Protein 3FJ1 (pdb70)

Radius of gyration: 36.63 Å; Cα contacts (8 Å, |Δi|>4): 3010; chains: 4; bounding box: 75×74×107 Å

InterPro domains:
  IPR001347 SIS domain [PF01380] (45-166)
  IPR001347 SIS domain [PF01380] (206-289)
  IPR001347 SIS domain [PS51464] (35-175)
  IPR001347 SIS domain [PS51464] (197-333)
  IPR035466 GlmS/AgaS, SIS domain 1 [cd05008] (44-170)
  IPR035490 GlmS/FrlB, SIS domain 2 [cd05009] (193-341)
  IPR046348 SIS domain superfamily [SSF53697] (8-341)

Solvent-accessible surface area: 44173 Å² total

CATH classification: 3.40.50.10490 (+1 more: 3.40.50.10490)

Secondary structure (DSSP, 8-state):
--------HHHHHHHHHHHHHHHHHHHHHHHHHHHHHHH--SEEEEE--THHHHHHHHHHHHHHHHH---EEE--THHHHTT------TTEEEEEEESSS--HHHH--HHHHHTT-EEEEEES-TTSHHHHTSSEEEE-------STT-HHHHHHHHHHH--HHHHHT-HHHHHHHHTHHHHHHHHHT------HHHHHS--EEEEE-GGGHHHHHHHHHHHHHHH---EEEEETTTGGGSSS-HHHHT--EEE---SSTTHHHHHHHHHHHHHTT--EEESSTT-SSSEEPP----SSTTTHHHHHHHHHH--HHHHHHTT----/-----HHHHHHHHHHHHHHHHHHHHHHHHHHHHHHH--S-EEEE--HHHHHHHHHHHHHHHHHH---EEEPPTHHHHTT-PPP--TT-EEEEEESSS--HHHH--HHHHHTT-EEEEEES-TTSHHHHT-SEEEE-------STT-HHHHHHHHHHH--HHHHHT-HHHHHHHHTHHHHHHHHTT------HHHHHS--EEEEE-GGGHHHHHHHHHHHHHHH---EEEEETTTGGGSSS-HHHHT--EEE---SSTTHHHHHHHHHHHHHTT--EEESSTT-SSSEEPP----SSTTTHHHHHHHHHH--HHHHHHTT----/----HHHHTHHHHHHHHHHHSHHHHHHHHHHHHHH--SEEEEE--HHHHHHHHHHHHHHHHHH---EEE--THHHHTT------TTEEEEEEESSS--HHHH--HHHHHTT-EEEEEES-TTSHHHHT-SEEEE-------STT-HHHHHHHHHHH--HHHHHT-HHHHHHHHTHHHHHHHHTT------HHHHHS--EEEEE-GGGHHHHHHHHHHHHHHH---EEEEETTTTTTSSS-HHHHT--EEE---SSTTHHHHHHHHHHHHHTT--EEESSTT-SSSEEPP----SSTTTHHHHHHHHHH--HHHHHHTT----/-------HHHHTHHHHHHHHHHHHHHHHHHHHHHHHHH--SEEEEE--HHHHHHHHHHHHHHHHHH---EEE--THHHHTT------TTEEEEEE-SSS--HHHH--HHHHHTT-EEEEEES-TTSHHHHT-SEEEE-------STT-HHHHHHHHHHH--HHHHHT-HHHHHHHHTHHHHHHHHTT------HHHHHS--EEEEE-TTHHHHHHHHHHHHHHHH---EEEEETTTGGGSSS-HHHH---EEE---SSTTHHHHHHHHHHHHHTT--EEESSTT-SSSEEPP----SSGGGHHHHHHHHHH--HHHHHHTT--TT-

Foldseek 3Di:
DPDQCFLLVLLLCQLVLLVCCVVVQVVQLLVVLVVCLVLVFQAEEEFEDDLQVLLVLLLQLVCCVLPVHHYHYDDLCVQVVVNDQDQQASYAYEYEDAQQADPSSLSCLNNVVNHHQYEYEYCDCVHSNVVSHPYYGHLSSPDRPFLLSLSSNLSSNLSSLSSCSNSVPPLSVVLSVCVSVQSNVLLPAAPVCLVQCVVPVEEEEEEARSLLSLSQSLQSSLCLQVVTHYYYDYLVCQPPDPDNPLVSQGEYEYEAAPDPCNQVSLVSQQVSVVSVHAYEYCDPNHDRHHHGDWGHRSDRSCRSSSVSSNSVNNCVSQSVVVRNSD/DAFLLVLLLCQLVLLVCLVVPQVVLLLVVLVVCLVLVAQAEEEFEDDLQVLLVLLLQLVCCVQPVHHYHYDDLCVQVPVVDADQQASYAYEYEDAQQAPPSSLSCLNSVVNHHQYEYEYCDCVHSNVVSHPGYGHLSLPDQSFLLSLSSNLSSNLSSLSSCSNSVPPQSVVLSNCVSVLSNVLLVAAPPVLVQCVVPPEEEEEEARSLLSLSQSLQSSLCLQVVTHYYYDYLVCQPPDPDNPLVSQGEYEYEAFPDPCNVVSLVSQQVSLVSPHAYEYCDPPHDRHHHGDWGHRRDRSCRSSSVSSNSVNNSVSCVVVVGRSD/DFLLVLLLCQLVLLVCCVVPLVVLLLVVLVVCLVLVFQAEEEFEDDLQVLLVLLLQLVCCVLPVHHYHYDQLCCQVPVVPADQLASYAYEYEDAQQADPSSLSCLNSVVNHHQYEYEYCHCPHSNVVSHPGYRHLSQPDQSFLLSLSSSLSSNLSSLSSCSNSVPPLSVVLSNCVSVLSSVLLVAAQVVLVQCVVPVEEEEEEARSLLSLQQSLQSSLCLQVVTHYYYDYLVCQPPDPDHVLVSQGEYEYEAAPDPCNQVSLVSQQVSLVSVHAYEYCDPNHDRHHHGDWGHRRDRSCRSSSVSSNSVNNVVSCVVVVHRSD/DDLCFLVVLLLCQLVLLVCCVVVQVVQLLVVLVVCLVLVFQAEEEFEDDLQVLLVLLLQLVCCVQVVHHYHYDDLCVQVPVVDQDQLQRYAYEYEDAQQAPPSSLSCLRSVVNHHQYEYEYCDCPHSNVVSHPYYGHLSLPDDSFLLSLSSNLSSNLSSLSSCSNSVPVLSVVLSNCVSVLSSVLLPAAFPVLVQCVVPVEEEEEEARSLLSLSQSLQSSLCLQVVHHYYYDYLVCQPPDPDPPLVVQREYEYEAFPDPCNQVSLVSQQVSLVVPHAYEYCDPNHPRHHHGDWGHRSDRSCRSSSVSSNSVNNCVSCSVVVHRSHD

Organism: Ruegeria pomeroyi (strain ATCC 700808 / DSM 15171 / DSS-3) (NCBI:txid246200)

Structure (mmCIF, N/CA/C/O backbone):
data_3FJ1
#
_entry.id   3FJ1
#
_cell.length_a   52.400
_cell.length_b   114.141
_cell.length_c   197.279
_cell.angle_alpha   90.000
_cell.angle_beta   90.000
_cell.angle_gamma   90.000
#
_symmetry.space_group_name_H-M   'P 21 21 21'
#
loop_
_entity.id
_entity.type
_entity.pdbx_description
1 polymer 'putative phosphosugar isomerase'
2 non-polymer 'CHLORIDE ION'
3 non-polymer 1,2-ETHANEDIOL
4 water water
#
loop_
_atom_site.group_PDB
_atom_site.id
_atom_site.type_symbol
_atom_site.label_atom_id
_atom_site.label_alt_id
_atom_site.label_comp_id
_atom_site.label_asym_id
_atom_site.label_entity_id
_atom_site.label_seq_id
_atom_site.pdbx_PDB_ins_code
_atom_site.Cartn_x
_atom_site.Cartn_y
_atom_site.Cartn_z
_atom_site.occupancy
_atom_site.B_iso_or_equiv
_atom_site.auth_seq_id
_atom_site.auth_comp_id
_atom_site.auth_asym_id
_atom_site.auth_atom_id
_atom_site.pdbx_PDB_model_num
ATOM 1 N N . GLY A 1 1 ? 43.698 16.190 -17.990 1.00 17.74 0 GLY A N 1
ATOM 2 C CA . GLY A 1 1 ? 45.066 15.581 -17.950 1.00 16.93 0 GLY A CA 1
ATOM 3 C C . GLY A 1 1 ? 45.832 16.057 -16.731 1.00 15.81 0 GLY A C 1
ATOM 4 O O . GLY A 1 1 ? 45.242 16.589 -15.791 1.00 16.11 0 GLY A O 1
ATOM 13 N N . THR A 1 3 ? 47.991 18.538 -16.471 1.00 12.39 2 THR A N 1
ATOM 14 C CA . THR A 1 3 ? 48.087 19.990 -16.352 1.00 12.36 2 THR A CA 1
ATOM 15 C C . THR A 1 3 ? 46.809 20.443 -15.671 1.00 13.13 2 THR A C 1
ATOM 16 O O . THR A 1 3 ? 45.700 20.053 -16.076 1.00 13.48 2 THR A O 1
ATOM 20 N N . GLN A 1 4 ? 46.974 21.248 -14.630 1.00 13.44 3 GLN A N 1
ATOM 21 C CA . GLN A 1 4 ? 45.880 21.755 -13.827 1.00 13.48 3 GLN A CA 1
ATOM 22 C C . GLN A 1 4 ? 45.441 23.094 -14.437 1.00 15.62 3 GLN A C 1
ATOM 23 O O . GLN A 1 4 ? 46.268 23.913 -14.839 1.00 17.21 3 GLN A O 1
ATOM 29 N N . HIS A 1 5 ? 44.147 23.321 -14.531 1.00 16.55 4 HIS A N 1
ATOM 30 C CA . HIS A 1 5 ? 43.688 24.548 -15.166 1.00 17.17 4 HIS A CA 1
ATOM 31 C C . HIS A 1 5 ? 42.807 25.312 -14.197 1.00 16.98 4 HIS A C 1
ATOM 32 O O . HIS A 1 5 ? 41.673 25.717 -14.529 1.00 17.85 4 HIS A O 1
ATOM 39 N N . ILE A 1 6 ? 43.343 25.487 -12.997 1.00 16.13 5 ILE A N 1
ATOM 40 C CA . ILE A 1 6 ? 42.685 26.232 -11.925 1.00 14.94 5 ILE A CA 1
ATOM 41 C C . ILE A 1 6 ? 43.529 27.451 -11.629 1.00 14.35 5 ILE A C 1
ATOM 42 O O . ILE A 1 6 ? 44.732 27.329 -11.393 1.00 13.63 5 ILE A O 1
ATOM 47 N N . THR A 1 7 ? 42.897 28.634 -11.620 1.00 13.30 6 THR A N 1
ATOM 48 C CA . THR A 1 7 ? 43.608 29.877 -11.357 1.00 12.42 6 THR A CA 1
ATOM 49 C C . THR A 1 7 ? 44.063 29.966 -9.894 1.00 12.24 6 THR A C 1
ATOM 50 O O . THR A 1 7 ? 43.442 29.379 -9.011 1.00 10.75 6 THR A O 1
ATOM 54 N N . ARG A 1 8 ? 45.109 30.739 -9.641 1.00 11.92 7 ARG A N 1
ATOM 55 C CA A ARG A 1 8 ? 45.568 30.952 -8.281 0.50 11.23 7 ARG A CA 1
ATOM 56 C CA B ARG A 1 8 ? 45.567 30.949 -8.262 0.50 12.42 7 ARG A CA 1
ATOM 57 C C . ARG A 1 8 ? 44.449 31.598 -7.461 1.00 11.89 7 ARG A C 1
ATOM 58 O O . ARG A 1 8 ? 44.263 31.297 -6.295 1.00 11.08 7 ARG A O 1
ATOM 81 N N . ARG A 1 10 ? 41.236 31.170 -7.793 1.00 12.16 9 ARG A N 1
ATOM 82 C CA . ARG A 1 10 ? 40.298 30.109 -7.395 1.00 12.14 9 ARG A CA 1
ATOM 83 C C . ARG A 1 10 ? 40.873 29.200 -6.313 1.00 11.87 9 ARG A C 1
ATOM 84 O O . ARG A 1 10 ? 40.157 28.810 -5.404 1.00 11.39 9 ARG A O 1
ATOM 92 N N . ARG A 1 11 ? 42.149 28.839 -6.425 1.00 12.01 10 ARG A N 1
ATOM 93 C CA . ARG A 1 11 ? 42.791 27.997 -5.415 1.00 12.25 10 ARG A CA 1
ATOM 94 C C . ARG A 1 11 ? 42.628 28.676 -4.048 1.00 11.85 10 ARG A C 1
ATOM 95 O O . ARG A 1 11 ? 42.319 28.038 -3.058 1.00 11.43 10 ARG A O 1
ATOM 103 N N . GLU A 1 12 ? 42.831 29.985 -4.030 1.00 11.17 11 GLU A N 1
ATOM 104 C CA A GLU A 1 12 ? 42.821 30.642 -2.756 0.50 10.31 11 GLU A CA 1
ATOM 105 C CA B GLU A 1 12 ? 42.797 30.805 -2.814 0.50 11.38 11 GLU A CA 1
ATOM 106 C C . GLU A 1 12 ? 41.386 30.802 -2.226 1.00 10.77 11 GLU A C 1
ATOM 107 O O . GLU A 1 12 ? 41.175 30.650 -1.026 1.00 10.41 11 GLU A O 1
ATOM 118 N N . ILE A 1 13 ? 40.406 31.012 -3.101 1.00 10.44 12 ILE A N 1
ATOM 119 C CA . ILE A 1 13 ? 39.005 31.025 -2.693 1.00 10.48 12 ILE A CA 1
ATOM 120 C C . ILE A 1 13 ? 38.618 29.658 -2.088 1.00 10.94 12 ILE A C 1
ATOM 121 O O . ILE A 1 13 ? 37.896 29.609 -1.069 1.00 12.30 12 ILE A O 1
ATOM 126 N N A ASP A 1 14 ? 39.079 28.558 -2.672 0.50 10.46 13 ASP A N 1
ATOM 127 N N B ASP A 1 14 ? 39.084 28.580 -2.735 0.50 10.99 13 ASP A N 1
ATOM 128 C CA A ASP A 1 14 ? 38.735 27.234 -2.143 0.50 10.76 13 ASP A CA 1
ATOM 129 C CA B ASP A 1 14 ? 38.855 27.199 -2.294 0.50 11.58 13 ASP A CA 1
ATOM 130 C C A ASP A 1 14 ? 39.480 26.908 -0.842 0.50 11.13 13 ASP A C 1
ATOM 131 C C B ASP A 1 14 ? 39.383 27.049 -0.842 0.50 11.54 13 ASP A C 1
ATOM 132 O O A ASP A 1 14 ? 39.129 25.956 -0.140 0.50 11.77 13 ASP A O 1
ATOM 133 O O B ASP A 1 14 ? 38.740 26.423 -0.011 0.50 11.71 13 ASP A O 1
ATOM 142 N N . GLU A 1 15 ? 40.526 27.670 -0.549 1.00 11.45 14 GLU A N 1
ATOM 143 C CA . GLU A 1 15 ? 41.216 27.560 0.761 1.00 12.78 14 GLU A CA 1
ATOM 144 C C . GLU A 1 15 ? 40.636 28.460 1.850 1.00 11.00 14 GLU A C 1
ATOM 145 O O . GLU A 1 15 ? 41.052 28.316 3.000 1.00 8.54 14 GLU A O 1
ATOM 151 N N . ILE A 1 16 ? 39.718 29.393 1.508 1.00 10.86 15 ILE A N 1
ATOM 152 C CA . ILE A 1 16 ? 39.170 30.320 2.509 1.00 10.57 15 ILE A CA 1
ATOM 153 C C . ILE A 1 16 ? 38.514 29.612 3.708 1.00 10.51 15 ILE A C 1
ATOM 154 O O . ILE A 1 16 ? 38.834 29.926 4.852 1.00 11.26 15 ILE A O 1
ATOM 159 N N . PRO A 1 17 ? 37.613 28.646 3.475 1.00 10.60 16 PRO A N 1
ATOM 160 C CA . PRO A 1 17 ? 37.034 27.971 4.653 1.00 10.79 16 PRO A CA 1
ATOM 161 C C . PRO A 1 17 ? 38.057 27.333 5.639 1.00 10.76 16 PRO A C 1
ATOM 162 O O . PRO A 1 17 ? 37.909 27.522 6.862 1.00 10.83 16 PRO A O 1
ATOM 166 N N . GLU A 1 18 ? 39.082 26.618 5.141 1.00 10.31 17 GLU A N 1
ATOM 167 C CA A GLU A 1 18 ? 40.073 25.999 6.015 0.50 9.83 17 GLU A CA 1
ATOM 168 C CA B GLU A 1 18 ? 40.049 26.012 6.055 0.50 10.43 17 GLU A CA 1
ATOM 169 C C . GLU A 1 18 ? 40.995 27.026 6.669 1.00 9.95 17 GLU A C 1
ATOM 170 O O . GLU A 1 18 ? 41.478 26.803 7.776 1.00 9.72 17 GLU A O 1
ATOM 181 N N . ALA A 1 19 ? 41.259 28.128 5.967 1.00 9.55 18 ALA A N 1
ATOM 182 C CA . ALA A 1 19 ? 42.071 29.209 6.512 1.00 9.17 18 ALA A CA 1
ATOM 183 C C . ALA A 1 19 ? 41.354 29.772 7.740 1.00 9.65 18 ALA A C 1
ATOM 184 O O . ALA A 1 19 ? 41.959 29.972 8.783 1.00 8.81 18 ALA A O 1
ATOM 186 N N . VAL A 1 20 ? 40.058 30.064 7.602 1.00 7.79 19 VAL A N 1
ATOM 187 C CA . VAL A 1 20 ? 39.249 30.508 8.742 1.00 8.71 19 VAL A CA 1
ATOM 188 C C . VAL A 1 20 ? 39.264 29.476 9.870 1.00 9.52 19 VAL A C 1
ATOM 189 O O . VAL A 1 20 ? 39.350 29.825 11.041 1.00 8.72 19 VAL A O 1
ATOM 193 N N . GLN A 1 21 ? 39.194 28.198 9.514 1.00 10.39 20 GLN A N 1
ATOM 194 C CA . GLN A 1 21 ? 39.256 27.135 10.514 1.00 11.17 20 GLN A CA 1
ATOM 195 C C . GLN A 1 21 ? 40.578 27.174 11.270 1.00 10.99 20 GLN A C 1
ATOM 196 O O . GLN A 1 21 ? 40.576 27.059 12.494 1.00 12.04 20 GLN A O 1
ATOM 202 N N . ARG A 1 22 ? 41.682 27.395 10.565 1.00 10.55 21 ARG A N 1
ATOM 203 C CA A ARG A 1 22 ? 42.997 27.463 11.224 0.50 10.76 21 ARG A CA 1
ATOM 204 C CA B ARG A 1 22 ? 42.999 27.467 11.208 0.50 11.29 21 ARG A CA 1
ATOM 205 C C . ARG A 1 22 ? 43.072 28.655 12.159 1.00 10.67 21 ARG A C 1
ATOM 206 O O . ARG A 1 22 ? 43.591 28.541 13.244 1.00 10.70 21 ARG A O 1
ATOM 221 N N . LEU A 1 23 ? 42.525 29.792 11.729 1.00 10.21 22 LEU A N 1
ATOM 222 C CA . LEU A 1 23 ? 42.492 30.998 12.553 1.00 10.02 22 LEU A CA 1
ATOM 223 C C . LEU A 1 23 ? 41.638 30.754 13.810 1.00 10.16 22 LEU A C 1
ATOM 224 O O . LEU A 1 23 ? 42.046 31.081 14.898 1.00 10.34 22 LEU A O 1
ATOM 229 N N . LEU A 1 24 ? 40.467 30.157 13.645 1.00 10.83 23 LEU A N 1
ATOM 230 C CA . LEU A 1 24 ? 39.601 29.818 14.779 1.00 12.01 23 LEU A CA 1
ATOM 231 C C . LEU A 1 24 ? 40.316 28.885 15.767 1.00 13.25 23 LEU A C 1
ATOM 232 O O . LEU A 1 24 ? 40.262 29.104 16.981 1.00 13.94 23 LEU A O 1
ATOM 237 N N . ASP A 1 25 ? 41.002 27.869 15.243 1.00 13.87 24 ASP A N 1
ATOM 238 C CA . ASP A 1 25 ? 41.732 26.913 16.065 1.00 15.37 24 ASP A CA 1
ATOM 239 C C . ASP A 1 25 ? 43.023 27.510 16.655 1.00 15.68 24 ASP A C 1
ATOM 240 O O . ASP A 1 25 ? 43.162 27.582 17.865 1.00 17.38 24 ASP A O 1
ATOM 245 N N . HIS A 1 26 ? 43.943 27.963 15.811 1.00 16.15 25 HIS A N 1
ATOM 246 C CA . HIS A 1 26 ? 45.246 28.466 16.255 1.00 16.49 25 HIS A CA 1
ATOM 247 C C . HIS A 1 26 ? 45.293 29.873 16.805 1.00 16.43 25 HIS A C 1
ATOM 248 O O . HIS A 1 26 ? 46.240 30.202 17.515 1.00 16.26 25 HIS A O 1
ATOM 255 N N . GLY A 1 27 ? 44.311 30.714 16.469 1.00 15.47 26 GLY A N 1
ATOM 256 C CA . GLY A 1 27 ? 44.290 32.108 16.936 1.00 15.39 26 GLY A CA 1
ATOM 257 C C . GLY A 1 27 ? 43.422 32.355 18.151 1.00 15.29 26 GLY A C 1
ATOM 258 O O . GLY A 1 27 ? 43.480 33.445 18.732 1.00 16.99 26 GLY A O 1
ATOM 259 N N . ALA A 1 28 ? 42.619 31.373 18.541 1.00 14.60 27 ALA A N 1
ATOM 260 C CA . ALA A 1 28 ? 41.696 31.519 19.659 1.00 15.01 27 ALA A CA 1
ATOM 261 C C . ALA A 1 28 ? 42.368 32.009 20.942 1.00 15.23 27 ALA A C 1
ATOM 262 O O . ALA A 1 28 ? 41.836 32.892 21.628 1.00 14.56 27 ALA A O 1
ATOM 264 N N . GLN A 1 29 ? 43.540 31.456 21.261 1.00 15.69 28 GLN A N 1
ATOM 265 C CA . GLN A 1 29 ? 44.233 31.814 22.507 1.00 16.85 28 GLN A CA 1
ATOM 266 C C . GLN A 1 29 ? 44.725 33.265 22.545 1.00 16.00 28 GLN A C 1
ATOM 267 O O . GLN A 1 29 ? 44.491 33.998 23.520 1.00 15.55 28 GLN A O 1
ATOM 273 N N . ASP A 1 30 ? 45.421 33.669 21.500 1.00 15.82 29 ASP A N 1
ATOM 274 C CA . ASP A 1 30 ? 45.907 35.019 21.388 1.00 16.33 29 ASP A CA 1
ATOM 275 C C . ASP A 1 30 ? 44.759 36.027 21.355 1.00 15.35 29 ASP A C 1
ATOM 276 O O . ASP A 1 30 ? 44.827 37.091 22.007 1.00 14.06 29 ASP A O 1
ATOM 281 N N . VAL A 1 31 ? 43.688 35.687 20.649 1.00 13.78 30 VAL A N 1
ATOM 282 C CA . VAL A 1 31 ? 42.554 36.583 20.620 1.00 13.29 30 VAL A CA 1
ATOM 283 C C . VAL A 1 31 ? 41.951 36.734 22.019 1.00 12.73 30 VAL A C 1
ATOM 284 O O . VAL A 1 31 ? 41.653 37.851 22.441 1.00 11.65 30 VAL A O 1
ATOM 288 N N . ALA A 1 32 ? 41.824 35.635 22.762 1.00 12.22 31 ALA A N 1
ATOM 289 C CA . ALA A 1 32 ? 41.191 35.684 24.074 1.00 12.25 31 ALA A CA 1
ATOM 290 C C . ALA A 1 32 ? 42.022 36.521 25.043 1.00 12.60 31 ALA A C 1
ATOM 291 O O . ALA A 1 32 ? 41.484 37.271 25.874 1.00 11.73 31 ALA A O 1
ATOM 293 N N . ARG A 1 33 ? 43.338 36.362 24.937 1.00 12.80 32 ARG A N 1
ATOM 294 C CA . ARG A 1 33 ? 44.273 37.110 25.782 1.00 13.66 32 ARG A CA 1
ATOM 295 C C . ARG A 1 33 ? 44.186 38.614 25.518 1.00 12.99 32 ARG A C 1
ATOM 296 O O . ARG A 1 33 ? 44.132 39.409 26.470 1.00 12.75 32 ARG A O 1
ATOM 304 N N . VAL A 1 34 ? 44.133 39.015 24.244 1.00 11.84 33 VAL A N 1
ATOM 305 C CA . VAL A 1 34 ? 44.016 40.441 23.916 1.00 10.92 33 VAL A CA 1
ATOM 306 C C . VAL A 1 34 ? 42.664 40.976 24.405 1.00 10.63 33 VAL A C 1
ATOM 307 O O . VAL A 1 34 ? 42.609 42.042 24.985 1.00 10.85 33 VAL A O 1
ATOM 311 N N . ALA A 1 35 ? 41.580 40.234 24.162 1.00 10.29 34 ALA A N 1
ATOM 312 C CA . ALA A 1 35 ? 40.248 40.617 24.650 1.00 10.54 34 ALA A CA 1
ATOM 313 C C . ALA A 1 35 ? 40.237 40.816 26.165 1.00 10.66 34 ALA A C 1
ATOM 314 O O . ALA A 1 35 ? 39.602 41.732 26.631 1.00 10.44 34 ALA A O 1
ATOM 316 N N . ALA A 1 36 ? 40.969 39.970 26.908 1.00 10.76 35 ALA A N 1
ATOM 317 C CA . ALA A 1 36 ? 41.074 40.074 28.368 1.00 10.40 35 ALA A CA 1
ATOM 318 C C . ALA A 1 36 ? 41.764 41.399 28.762 1.00 10.39 35 ALA A C 1
ATOM 319 O O . ALA A 1 36 ? 41.294 42.124 29.645 1.00 10.45 35 ALA A O 1
ATOM 321 N N . VAL A 1 37 ? 42.855 41.721 28.069 1.00 10.44 36 VAL A N 1
ATOM 322 C CA . VAL A 1 37 ? 43.557 42.996 28.260 1.00 10.95 36 VAL A CA 1
ATOM 323 C C . VAL A 1 37 ? 42.597 44.166 27.991 1.00 11.01 36 VAL A C 1
ATOM 324 O O . VAL A 1 37 ? 42.561 45.130 28.746 1.00 11.07 36 VAL A O 1
ATOM 328 N N . LEU A 1 38 ? 41.809 44.084 26.918 1.00 11.30 37 LEU A N 1
ATOM 329 C CA . LEU A 1 38 ? 40.863 45.158 26.586 1.00 11.61 37 LEU A CA 1
ATOM 330 C C . LEU A 1 38 ? 39.744 45.297 27.621 1.00 11.91 37 LEU A C 1
ATOM 331 O O . LEU A 1 38 ? 39.345 46.402 27.939 1.00 11.94 37 LEU A O 1
ATOM 336 N N . ARG A 1 39 ? 39.253 44.190 28.169 1.00 12.97 38 ARG A N 1
ATOM 337 C CA . ARG A 1 39 ? 38.185 44.292 29.165 1.00 14.05 38 ARG A CA 1
ATOM 338 C C . ARG A 1 39 ? 38.756 44.963 30.413 1.00 14.34 38 ARG A C 1
ATOM 339 O O . ARG A 1 39 ? 38.082 45.740 31.087 1.00 15.11 38 ARG A O 1
ATOM 347 N N . LEU A 1 40 ? 40.019 44.669 30.712 1.00 13.93 39 LEU A N 1
ATOM 348 C CA . LEU A 1 40 ? 40.694 45.255 31.858 1.00 13.89 39 LEU A CA 1
ATOM 349 C C . LEU A 1 40 ? 41.017 46.740 31.640 1.00 13.79 39 LEU A C 1
ATOM 350 O O . LEU A 1 40 ? 40.656 47.571 32.464 1.00 13.64 39 LEU A O 1
ATOM 355 N N . ARG A 1 41 ? 41.703 47.061 30.548 1.00 13.92 40 ARG A N 1
ATOM 356 C CA . ARG A 1 41 ? 42.047 48.458 30.239 1.00 14.93 40 ARG A CA 1
ATOM 357 C C . ARG A 1 41 ? 40.791 49.298 29.970 1.00 14.79 40 ARG A C 1
ATOM 358 O O . ARG A 1 41 ? 40.783 50.481 30.268 1.00 14.31 40 ARG A O 1
ATOM 366 N N . ASP A 1 42 ? 39.772 48.699 29.348 1.00 14.97 41 ASP A N 1
ATOM 367 C CA . ASP A 1 42 ? 38.469 49.345 29.162 1.00 15.36 41 ASP A CA 1
ATOM 368 C C . ASP A 1 42 ? 38.584 50.674 28.387 1.00 14.62 41 ASP A C 1
ATOM 369 O O . ASP A 1 42 ? 38.137 51.719 28.862 1.00 13.74 41 ASP A O 1
ATOM 374 N N . PRO A 1 43 ? 39.186 50.643 27.187 1.00 14.18 42 PRO A N 1
ATOM 375 C CA . PRO A 1 43 ? 39.324 51.894 26.403 1.00 14.30 42 PRO A CA 1
ATOM 376 C C . PRO A 1 43 ? 37.954 52.465 25.982 1.00 14.75 42 PRO A C 1
ATOM 377 O O . PRO A 1 43 ? 36.970 51.735 25.889 1.00 15.70 42 PRO A O 1
ATOM 381 N N . SER A 1 44 ? 37.909 53.768 25.767 1.00 14.31 43 SER A N 1
ATOM 382 C CA . SER A 1 44 ? 36.680 54.473 25.446 1.00 14.74 43 SER A CA 1
ATOM 383 C C . SER A 1 44 ? 36.565 54.861 23.984 1.00 13.40 43 SER A C 1
ATOM 384 O O . SER A 1 44 ? 35.586 55.452 23.587 1.00 13.80 43 SER A O 1
ATOM 387 N N . PHE A 1 45 ? 37.557 54.508 23.193 1.00 11.83 44 PHE A N 1
ATOM 388 C CA A PHE A 1 45 ? 37.431 54.712 21.753 0.50 11.54 44 PHE A CA 1
ATOM 389 C CA B PHE A 1 45 ? 37.663 54.941 21.817 0.50 12.03 44 PHE A CA 1
ATOM 390 C C . PHE A 1 45 ? 38.506 53.931 21.021 1.00 11.24 44 PHE A C 1
ATOM 391 O O . PHE A 1 45 ? 39.416 53.338 21.618 1.00 10.64 44 PHE A O 1
ATOM 406 N N . VAL A 1 46 ? 38.273 53.830 19.716 1.00 10.90 45 VAL A N 1
ATOM 407 C CA . VAL A 1 46 ? 39.110 53.019 18.840 1.00 10.20 45 VAL A CA 1
ATOM 408 C C . VAL A 1 46 ? 39.650 53.862 17.685 1.00 10.47 45 VAL A C 1
ATOM 409 O O . VAL A 1 46 ? 38.915 54.674 17.119 1.00 10.59 45 VAL A O 1
ATOM 413 N N . ALA A 1 47 ? 40.909 53.637 17.309 1.00 10.02 46 ALA A N 1
ATOM 414 C CA . ALA A 1 47 ? 41.496 54.253 16.125 1.00 9.87 46 ALA A CA 1
ATOM 415 C C . ALA A 1 47 ? 41.937 53.129 15.210 1.00 10.50 46 ALA A C 1
ATOM 416 O O . ALA A 1 47 ? 42.384 52.098 15.696 1.00 12.75 46 ALA A O 1
ATOM 418 N N . THR A 1 48 ? 41.738 53.269 13.906 1.00 8.88 47 THR A N 1
ATOM 419 C CA . THR A 1 48 ? 42.197 52.254 12.965 1.00 8.71 47 THR A CA 1
ATOM 420 C C . THR A 1 48 ? 43.299 52.849 12.077 1.00 7.80 47 THR A C 1
ATOM 421 O O . THR A 1 48 ? 43.319 54.053 11.798 1.00 8.01 47 THR A O 1
ATOM 425 N N . VAL A 1 49 ? 44.213 51.976 11.665 1.00 9.10 48 VAL A N 1
ATOM 426 C CA . VAL A 1 49 ? 45.355 52.316 10.826 1.00 8.78 48 VAL A CA 1
ATOM 427 C C . VAL A 1 49 ? 45.478 51.229 9.737 1.00 8.84 48 VAL A C 1
ATOM 428 O O . VAL A 1 49 ? 45.720 50.051 10.031 1.00 8.23 48 VAL A O 1
ATOM 432 N N . ALA A 1 50 ? 45.333 51.633 8.482 1.00 8.44 49 ALA A N 1
ATOM 433 C CA . ALA A 1 50 ? 45.344 50.691 7.384 1.00 8.59 49 ALA A CA 1
ATOM 434 C C . ALA A 1 50 ? 45.340 51.419 6.024 1.00 9.63 49 ALA A C 1
ATOM 435 O O . ALA A 1 50 ? 45.028 52.622 5.930 1.00 9.30 49 ALA A O 1
ATOM 437 N N . ARG A 1 51 ? 45.638 50.658 4.977 1.00 10.80 50 ARG A N 1
ATOM 438 C CA . ARG A 1 51 ? 45.544 51.147 3.595 1.00 11.65 50 ARG A CA 1
ATOM 439 C C . ARG A 1 51 ? 45.028 50.032 2.695 1.00 10.92 50 ARG A C 1
ATOM 440 O O . ARG A 1 51 ? 45.044 48.872 3.078 1.00 9.35 50 ARG A O 1
ATOM 448 N N . GLY A 1 52 ? 44.568 50.405 1.504 1.00 10.51 51 GLY A N 1
ATOM 449 C CA . GLY A 1 52 ? 44.077 49.419 0.543 1.00 10.02 51 GLY A CA 1
ATOM 450 C C . GLY A 1 52 ? 42.932 48.569 1.050 1.00 9.60 51 GLY A C 1
ATOM 451 O O . GLY A 1 52 ? 42.023 49.051 1.722 1.00 9.41 51 GLY A O 1
ATOM 452 N N . SER A 1 53 ? 42.963 47.290 0.706 1.00 9.65 52 SER A N 1
ATOM 453 C CA . SER A 1 53 ? 41.919 46.370 1.108 1.00 9.26 52 SER A CA 1
ATOM 454 C C . SER A 1 53 ? 41.815 46.270 2.633 1.00 8.62 52 SER A C 1
ATOM 455 O O . SER A 1 53 ? 40.715 46.080 3.166 1.00 8.51 52 SER A O 1
ATOM 458 N N . SER A 1 54 ? 42.949 46.377 3.329 1.00 8.66 53 SER A N 1
ATOM 459 C CA . SER A 1 54 ? 42.963 46.387 4.801 1.00 9.44 53 SER A CA 1
ATOM 460 C C . SER A 1 54 ? 42.110 47.503 5.374 1.00 8.56 53 SER A C 1
ATOM 461 O O . SER A 1 54 ? 41.532 47.343 6.437 1.00 9.92 53 SER A O 1
ATOM 464 N N . ASP A 1 55 ? 41.985 48.623 4.681 1.00 8.51 54 ASP A N 1
ATOM 465 C CA . ASP A 1 55 ? 41.117 49.692 5.182 1.00 9.05 54 ASP A CA 1
ATOM 466 C C . ASP A 1 55 ? 39.615 49.359 5.055 1.00 8.38 54 ASP A C 1
ATOM 467 O O . ASP A 1 55 ? 38.816 49.853 5.818 1.00 7.67 54 ASP A O 1
ATOM 472 N N . HIS A 1 56 ? 39.248 48.508 4.089 1.00 8.52 55 HIS A N 1
ATOM 473 C CA . HIS A 1 56 ? 37.862 48.030 3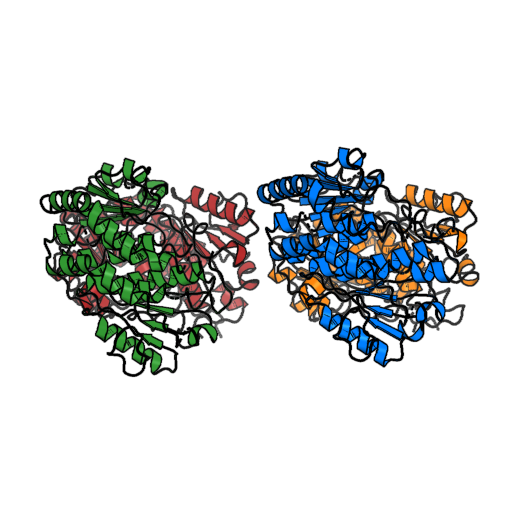.955 1.00 8.41 55 HIS A CA 1
ATOM 474 C C . HIS A 1 56 ? 37.565 47.080 5.122 1.00 7.83 55 HIS A C 1
ATOM 475 O O . HIS A 1 56 ? 36.454 47.063 5.661 1.00 8.90 55 HIS A O 1
ATOM 482 N N . VAL A 1 57 ? 38.580 46.323 5.547 1.00 8.63 56 VAL A N 1
ATOM 483 C CA . VAL A 1 57 ? 38.465 45.522 6.746 1.00 7.50 56 VAL A CA 1
ATOM 484 C C . VAL A 1 57 ? 38.182 46.437 7.927 1.00 8.29 56 VAL A C 1
ATOM 485 O O . VAL A 1 57 ? 37.324 46.172 8.760 1.00 7.94 56 VAL A O 1
ATOM 489 N N . CYS A 1 58 ? 38.935 47.521 8.014 1.00 8.60 57 CYS A N 1
ATOM 490 C CA . CYS A 1 58 ? 38.747 48.491 9.101 1.00 8.26 57 CYS A CA 1
ATOM 491 C C . CYS A 1 58 ? 37.339 49.130 9.091 1.00 8.18 57 CYS A C 1
ATOM 492 O O . CYS A 1 58 ? 36.713 49.298 10.136 1.00 8.34 57 CYS A O 1
ATOM 495 N N . THR A 1 59 ? 36.823 49.435 7.910 1.00 8.26 58 THR A N 1
ATOM 496 C CA . THR A 1 59 ? 35.458 49.941 7.828 1.00 7.89 58 THR A CA 1
ATOM 497 C C . THR A 1 59 ? 34.470 48.924 8.392 1.00 9.19 58 THR A C 1
ATOM 498 O O . THR A 1 59 ? 33.596 49.273 9.192 1.00 8.71 58 THR A O 1
ATOM 502 N N . TYR A 1 60 ? 34.616 47.667 7.981 1.00 9.18 59 TYR A N 1
ATOM 503 C CA . TYR A 1 60 ? 33.821 46.551 8.496 1.00 9.05 59 TYR A CA 1
ATOM 504 C C . TYR A 1 60 ? 33.900 46.487 10.040 1.00 9.41 59 TYR A C 1
ATOM 505 O O . TYR A 1 60 ? 32.879 46.510 10.728 1.00 8.87 59 TYR A O 1
ATOM 514 N N . LEU A 1 61 ? 35.117 46.501 10.572 1.00 8.90 60 LEU A N 1
ATOM 515 C CA . LEU A 1 61 ? 35.320 46.434 11.998 1.00 8.75 60 LEU A CA 1
ATOM 516 C C . LEU A 1 61 ? 34.857 47.688 12.760 1.00 8.33 60 LEU A C 1
ATOM 517 O O . LEU A 1 61 ? 34.504 47.557 13.929 1.00 9.14 60 LEU A O 1
ATOM 522 N N . SER A 1 62 ? 34.811 48.845 12.093 1.00 8.68 61 SER A N 1
ATOM 523 C CA A SER A 1 62 ? 34.310 50.066 12.710 0.50 9.01 61 SER A CA 1
ATOM 524 C CA B SER A 1 62 ? 34.308 50.088 12.671 0.50 9.06 61 SER A CA 1
ATOM 525 C C . SER A 1 62 ? 32.810 49.926 12.953 1.00 9.08 61 SER A C 1
ATOM 526 O O . SER A 1 62 ? 32.328 50.206 14.049 1.00 8.76 61 SER A O 1
ATOM 531 N N . TYR A 1 63 ? 32.064 49.464 11.951 1.00 9.00 62 TYR A N 1
ATOM 532 C CA . TYR A 1 63 ? 30.634 49.183 12.166 1.00 9.10 62 TYR A CA 1
ATOM 533 C C . TYR A 1 63 ? 30.436 48.162 13.283 1.00 8.77 62 TYR A C 1
ATOM 534 O O . TYR A 1 63 ? 29.590 48.357 14.170 1.00 7.47 62 TYR A O 1
ATOM 543 N N . ALA A 1 64 ? 31.215 47.081 13.244 1.00 8.22 63 ALA A N 1
ATOM 544 C CA . ALA A 1 64 ? 31.109 46.010 14.233 1.00 8.54 63 ALA A CA 1
ATOM 545 C C . ALA A 1 64 ? 31.375 46.543 15.639 1.00 8.53 63 ALA A C 1
ATOM 546 O O . ALA A 1 64 ? 30.654 46.241 16.559 1.00 8.30 63 ALA A O 1
ATOM 548 N N . ALA A 1 65 ? 32.417 47.349 15.820 1.00 8.76 64 ALA A N 1
ATOM 549 C CA . ALA A 1 65 ? 32.718 47.875 17.176 1.00 9.02 64 ALA A CA 1
ATOM 550 C C . ALA A 1 65 ? 31.641 48.840 17.705 1.00 9.08 64 ALA A C 1
ATOM 551 O O . ALA A 1 65 ? 31.293 48.864 18.894 1.00 9.10 64 ALA A O 1
ATOM 553 N N . GLU A 1 66 ? 31.172 49.689 16.804 1.00 9.25 65 GLU A N 1
ATOM 554 C CA . GLU A 1 66 ? 30.133 50.652 17.124 1.00 9.60 65 GLU A CA 1
ATOM 555 C C . GLU A 1 66 ? 28.831 49.934 17.450 1.00 10.15 65 GLU A C 1
ATOM 556 O O . GLU A 1 66 ? 28.223 50.239 18.457 1.00 10.64 65 GLU A O 1
ATOM 562 N N . LEU A 1 67 ? 28.442 48.945 16.642 1.00 10.65 66 LEU A N 1
ATOM 563 C CA . LEU A 1 67 ? 27.183 48.193 16.891 1.00 11.14 66 LEU A CA 1
ATOM 564 C C . LEU A 1 67 ? 27.232 47.253 18.110 1.00 11.35 66 LEU A C 1
ATOM 565 O O . LEU A 1 67 ? 26.244 47.120 18.841 1.00 11.77 66 LEU A O 1
ATOM 570 N N . LEU A 1 68 ? 28.375 46.626 18.356 1.00 12.03 67 LEU A N 1
ATOM 571 C CA . LEU A 1 68 ? 28.532 45.708 19.528 1.00 13.03 67 LEU A CA 1
ATOM 572 C C . LEU A 1 68 ? 28.844 46.376 20.858 1.00 13.00 67 LEU A C 1
ATOM 573 O O . LEU A 1 68 ? 28.315 45.993 21.906 1.00 13.67 67 LEU A O 1
ATOM 578 N N . LEU A 1 69 ? 29.743 47.343 20.821 1.00 12.53 68 LEU A N 1
ATOM 579 C CA . LEU A 1 69 ? 30.275 47.962 22.013 1.00 12.43 68 LEU A CA 1
ATOM 580 C C . LEU A 1 69 ? 29.944 49.433 22.193 1.00 12.01 68 LEU A C 1
ATOM 581 O O . LEU A 1 69 ? 30.138 49.997 23.291 1.00 10.95 68 LEU A O 1
ATOM 586 N N . GLY A 1 70 ? 29.429 50.063 21.134 1.00 11.45 69 GLY A N 1
ATOM 587 C CA . GLY A 1 70 ? 29.128 51.490 21.155 1.00 11.26 69 GLY A CA 1
ATOM 588 C C . GLY A 1 70 ? 30.365 52.406 21.168 1.00 10.88 69 GLY A C 1
ATOM 589 O O . GLY A 1 70 ? 30.258 53.602 21.444 1.00 10.47 69 GLY A O 1
ATOM 590 N N . LEU A 1 71 ? 31.526 51.860 20.829 1.00 10.41 70 LEU A N 1
ATOM 591 C CA . LEU A 1 71 ? 32.748 52.642 20.848 1.00 11.62 70 LEU A CA 1
ATOM 592 C C . LEU A 1 71 ? 32.924 53.349 19.526 1.00 11.03 70 LEU A C 1
ATOM 593 O O . LEU A 1 71 ? 32.820 52.724 18.481 1.00 10.97 70 LEU A O 1
ATOM 598 N N . PRO A 1 72 ? 33.153 54.667 19.571 1.00 10.72 71 PRO A N 1
ATOM 599 C CA . PRO A 1 72 ? 33.392 55.411 18.336 1.00 10.42 71 PRO A CA 1
ATOM 600 C C . PRO A 1 72 ? 34.771 55.012 17.764 1.00 10.05 71 PRO A C 1
ATOM 601 O O . PRO A 1 72 ? 35.728 54.750 18.519 1.00 9.45 71 PRO A O 1
ATOM 605 N N . VAL A 1 73 ? 34.862 54.957 16.445 1.00 8.96 72 VAL A N 1
ATOM 606 C CA . VAL A 1 73 ? 36.063 54.485 15.744 1.00 8.48 72 VAL A CA 1
ATOM 607 C C . VAL A 1 73 ? 36.548 55.551 14.763 1.00 8.74 72 VAL A C 1
ATOM 608 O O . VAL A 1 73 ? 35.834 55.938 13.822 1.00 8.60 72 VAL A O 1
ATOM 612 N N . ALA A 1 74 ? 37.739 56.045 15.012 1.00 8.28 73 ALA A N 1
ATOM 613 C CA . ALA A 1 74 ? 38.349 57.034 14.157 1.00 9.17 73 ALA A CA 1
ATOM 614 C C . ALA A 1 74 ? 39.362 56.394 13.220 1.00 9.09 73 ALA A C 1
ATOM 615 O O . ALA A 1 74 ? 40.297 55.733 13.687 1.00 9.96 73 ALA A O 1
ATOM 617 N N . SER A 1 75 ? 39.208 56.609 11.912 1.00 9.51 74 SER A N 1
ATOM 618 C CA . SER A 1 75 ? 40.216 56.169 10.937 1.00 9.40 74 SER A CA 1
ATOM 619 C C . SER A 1 75 ? 41.315 57.233 10.813 1.00 9.64 74 SER A C 1
ATOM 620 O O . SER A 1 75 ? 41.057 58.373 10.392 1.00 10.15 74 SER A O 1
ATOM 623 N N . LEU A 1 76 ? 42.526 56.866 11.213 1.00 10.36 75 LEU A N 1
ATOM 624 C CA . LEU A 1 76 ? 43.648 57.761 11.204 1.00 10.02 75 LEU A CA 1
ATOM 625 C C . LEU A 1 76 ? 44.446 57.745 9.910 1.00 9.80 75 LEU A C 1
ATOM 626 O O . LEU A 1 76 ? 45.010 56.715 9.530 1.00 9.98 75 LEU A O 1
ATOM 631 N N . GLY A 1 77 ? 44.529 58.899 9.252 1.00 9.17 76 GLY A N 1
ATOM 632 C CA . GLY A 1 77 ? 45.305 59.010 8.033 1.00 9.44 76 GLY A CA 1
ATOM 633 C C . GLY A 1 77 ? 46.775 58.871 8.388 1.00 9.23 76 GLY A C 1
ATOM 634 O O . GLY A 1 77 ? 47.267 59.671 9.182 1.00 8.75 76 GLY A O 1
ATOM 635 N N . PRO A 1 78 ? 47.487 57.864 7.826 1.00 8.76 77 PRO A N 1
ATOM 636 C CA . PRO A 1 78 ? 48.887 57.666 8.280 1.00 9.15 77 PRO A CA 1
ATOM 637 C C . PRO A 1 78 ? 49.814 58.846 8.107 1.00 9.04 77 PRO A C 1
ATOM 638 O O . PRO A 1 78 ? 50.805 58.933 8.813 1.00 8.15 77 PRO A O 1
ATOM 642 N N . SER A 1 79 ? 49.476 59.776 7.205 1.00 9.40 78 SER A N 1
ATOM 643 C CA . SER A 1 79 ? 50.305 60.992 7.030 1.00 9.70 78 SER A CA 1
ATOM 644 C C . SER A 1 79 ? 50.396 61.820 8.307 1.00 8.70 78 SER A C 1
ATOM 645 O O . SER A 1 79 ? 51.394 62.525 8.519 1.00 8.79 78 SER A O 1
ATOM 648 N N . VAL A 1 80 ? 49.381 61.713 9.164 1.00 8.88 79 VAL A N 1
ATOM 649 C CA . VAL A 1 80 ? 49.377 62.436 10.445 1.00 8.49 79 VAL A CA 1
ATOM 650 C C . VAL A 1 80 ? 50.646 62.123 11.243 1.00 8.56 79 VAL A C 1
ATOM 651 O O . VAL A 1 80 ? 51.205 62.995 11.917 1.00 10.23 79 VAL A O 1
ATOM 655 N N . ALA A 1 81 ? 51.098 60.875 11.137 1.00 8.63 80 ALA A N 1
ATOM 656 C CA . ALA A 1 81 ? 52.372 60.468 11.744 1.00 8.91 80 ALA A CA 1
ATOM 657 C C . ALA A 1 81 ? 53.554 60.632 10.790 1.00 9.07 80 ALA A C 1
ATOM 658 O O . ALA A 1 81 ? 54.578 61.264 11.126 1.00 9.99 80 ALA A O 1
ATOM 660 N N . SER A 1 82 ? 53.426 60.046 9.605 1.00 9.57 81 SER A N 1
ATOM 661 C CA . SER A 1 82 ? 54.579 59.912 8.681 1.00 10.00 81 SER A CA 1
ATOM 662 C C . SER A 1 82 ? 55.022 61.204 8.006 1.00 10.33 81 SER A C 1
ATOM 663 O O . SER A 1 82 ? 56.197 61.335 7.620 1.00 10.54 81 SER A O 1
ATOM 666 N N . VAL A 1 83 ? 54.094 62.142 7.829 1.00 9.71 82 VAL A N 1
ATOM 667 C CA . VAL A 1 83 ? 54.425 63.440 7.252 1.00 9.66 82 VAL A CA 1
ATOM 668 C C . VAL A 1 83 ? 54.502 64.521 8.331 1.00 9.96 82 VAL A C 1
ATOM 669 O O . VAL A 1 83 ? 55.504 65.233 8.438 1.00 10.43 82 VAL A O 1
ATOM 673 N N . TYR A 1 84 ? 53.468 64.639 9.153 1.00 9.94 83 TYR A N 1
ATOM 674 C CA . TYR A 1 84 ? 53.392 65.736 10.132 1.00 9.85 83 TYR A CA 1
ATOM 675 C C . TYR A 1 84 ? 53.957 65.423 11.519 1.00 10.55 83 TYR A C 1
ATOM 676 O O . TYR A 1 84 ? 54.229 66.350 12.291 1.00 11.00 83 TYR A O 1
ATOM 685 N N . ASP A 1 85 ? 54.098 64.135 11.825 1.00 10.69 84 ASP A N 1
ATOM 686 C CA . ASP A 1 85 ? 54.492 63.664 13.159 1.00 11.79 84 ASP A CA 1
ATOM 687 C C . ASP A 1 85 ? 53.743 64.436 14.248 1.00 11.59 84 ASP A C 1
ATOM 688 O O . ASP A 1 85 ? 54.353 64.958 15.178 1.00 13.33 84 ASP A O 1
ATOM 693 N N . ALA A 1 86 ? 52.421 64.519 14.119 1.00 10.96 85 ALA A N 1
ATOM 694 C CA . ALA A 1 86 ? 51.595 65.194 15.082 1.00 11.29 85 ALA A CA 1
ATOM 695 C C . ALA A 1 86 ? 51.491 64.363 16.360 1.00 12.22 85 ALA A C 1
ATOM 696 O O . ALA A 1 86 ? 51.564 63.105 16.351 1.00 12.42 85 ALA A O 1
ATOM 698 N N . ARG A 1 87 ? 51.341 65.079 17.469 1.00 12.92 86 ARG A N 1
ATOM 699 C CA . ARG A 1 87 ? 51.109 64.470 18.763 1.00 14.61 86 ARG A CA 1
ATOM 700 C C . ARG A 1 87 ? 49.607 64.411 18.973 1.00 14.32 86 ARG A C 1
ATOM 701 O O . ARG A 1 87 ? 48.952 65.455 19.043 1.00 15.75 86 ARG A O 1
ATOM 709 N N . LEU A 1 88 ? 49.066 63.200 19.029 1.00 14.10 87 LEU A N 1
ATOM 710 C CA . LEU A 1 88 ? 47.641 62.975 19.248 1.00 13.89 87 LEU A CA 1
ATOM 711 C C . LEU A 1 88 ? 47.366 62.589 20.703 1.00 14.38 87 LEU A C 1
ATOM 712 O O . LEU A 1 88 ? 48.262 62.143 21.426 1.00 14.47 87 LEU A O 1
ATOM 717 N N . ARG A 1 89 ? 46.131 62.822 21.130 1.00 14.52 88 ARG A N 1
ATOM 718 C CA . ARG A 1 89 ? 45.672 62.443 22.459 1.00 15.77 88 ARG A CA 1
ATOM 719 C C . ARG A 1 89 ? 44.991 61.103 22.310 1.00 15.04 88 ARG A C 1
ATOM 720 O O . ARG A 1 89 ? 43.817 61.030 21.939 1.00 15.53 88 ARG A O 1
ATOM 728 N N . LEU A 1 90 ? 45.749 60.031 22.575 1.00 14.39 89 LEU A N 1
ATOM 729 C CA . LEU A 1 90 ? 45.247 58.671 22.392 1.00 13.85 89 LEU A CA 1
ATOM 730 C C . LEU A 1 90 ? 45.234 57.792 23.661 1.00 14.38 89 LEU A C 1
ATOM 731 O O . LEU A 1 90 ? 45.088 56.565 23.571 1.00 11.89 89 LEU A O 1
ATOM 736 N N . ASP A 1 91 ? 45.354 58.422 24.837 1.00 15.85 90 ASP A N 1
ATOM 737 C CA . ASP A 1 91 ? 45.238 57.704 26.094 1.00 17.43 90 ASP A CA 1
ATOM 738 C C . ASP A 1 91 ? 43.808 57.122 26.079 1.00 17.65 90 ASP A C 1
ATOM 739 O O . ASP A 1 91 ? 42.894 57.732 25.547 1.00 16.74 90 ASP A O 1
ATOM 744 N N . ARG A 1 92 ? 43.590 55.958 26.658 1.00 17.57 91 ARG A N 1
ATOM 745 C CA A ARG A 1 92 ? 42.227 55.384 26.652 0.50 17.91 91 ARG A CA 1
ATOM 746 C CA B ARG A 1 92 ? 42.278 55.291 26.663 0.50 17.60 91 ARG A CA 1
ATOM 747 C C . ARG A 1 92 ? 41.752 54.877 25.286 1.00 16.71 91 ARG A C 1
ATOM 748 O O . ARG A 1 92 ? 40.573 54.538 25.132 1.00 16.57 91 ARG A O 1
ATOM 763 N N . ALA A 1 93 ? 42.638 54.834 24.288 1.00 14.76 92 ALA A N 1
ATOM 764 C CA . ALA A 1 93 ? 42.250 54.346 22.969 1.00 13.38 92 ALA A CA 1
ATOM 765 C C . ALA A 1 93 ? 42.853 52.970 22.684 1.00 11.37 92 ALA A C 1
ATOM 766 O O . ALA A 1 93 ? 43.961 52.662 23.153 1.00 10.71 92 ALA A O 1
ATOM 768 N N . LEU A 1 94 ? 42.100 52.165 21.946 1.00 10.52 93 LEU A N 1
ATOM 769 C CA . LEU A 1 94 ? 42.617 50.959 21.279 1.00 9.88 93 LEU A CA 1
ATOM 770 C C . LEU A 1 94 ? 43.028 51.463 19.896 1.00 9.96 93 LEU A C 1
ATOM 771 O O . LEU A 1 94 ? 42.225 52.128 19.212 1.00 11.16 93 LEU A O 1
ATOM 776 N N . CYS A 1 95 ? 44.243 51.176 19.464 1.00 10.01 94 CYS A N 1
ATOM 777 C CA . CYS A 1 95 ? 44.615 51.429 18.075 1.00 10.37 94 CYS A CA 1
ATOM 778 C C . CYS A 1 95 ? 44.718 50.078 17.349 1.00 10.25 94 CYS A C 1
ATOM 779 O O . CYS A 1 95 ? 45.555 49.242 17.692 1.00 11.14 94 CYS A O 1
ATOM 782 N N . LEU A 1 96 ? 43.868 49.875 16.340 1.00 9.38 95 LEU A N 1
ATOM 783 C CA . LEU A 1 96 ? 43.836 48.638 15.610 1.00 10.10 95 LEU A CA 1
ATOM 784 C C . LEU A 1 96 ? 44.497 48.845 14.238 1.00 9.13 95 LEU A C 1
ATOM 785 O O . LEU A 1 96 ? 43.980 49.613 13.436 1.00 9.30 95 LEU A O 1
ATOM 790 N N . ALA A 1 97 ? 45.633 48.192 14.016 1.00 9.01 96 ALA A N 1
ATOM 791 C CA . ALA A 1 97 ? 46.357 48.302 12.747 1.00 8.74 96 ALA A CA 1
ATOM 792 C C . ALA A 1 97 ? 46.118 47.019 11.939 1.00 8.90 96 ALA A C 1
ATOM 793 O O . ALA A 1 97 ? 46.246 45.919 12.471 1.00 10.39 96 ALA A O 1
ATOM 795 N N . VAL A 1 98 ? 45.760 47.140 10.667 1.00 9.62 97 VAL A N 1
ATOM 796 C CA . VAL A 1 98 ? 45.507 45.936 9.853 1.00 8.63 97 VAL A CA 1
ATOM 797 C C . VAL A 1 98 ? 46.391 45.983 8.602 1.00 9.43 97 VAL A C 1
ATOM 798 O O . VAL A 1 98 ? 46.328 46.945 7.859 1.00 8.38 97 VAL A O 1
ATOM 802 N N . SER A 1 99 ? 47.219 44.958 8.382 1.00 10.35 98 SER A N 1
ATOM 803 C CA . SER A 1 99 ? 48.113 44.948 7.233 1.00 11.70 98 SER A CA 1
ATOM 804 C C . SER A 1 99 ? 48.561 43.539 6.932 1.00 13.27 98 SER A C 1
ATOM 805 O O . SER A 1 99 ? 49.091 42.898 7.831 1.00 14.29 98 SER A O 1
ATOM 808 N N . GLN A 1 100 ? 48.384 43.083 5.689 1.00 14.29 99 GLN A N 1
ATOM 809 C CA A GLN A 1 100 ? 48.816 41.750 5.221 0.50 14.78 99 GLN A CA 1
ATOM 810 C CA B GLN A 1 100 ? 48.822 41.720 5.311 0.50 15.02 99 GLN A CA 1
ATOM 811 C C . GLN A 1 100 ? 50.277 41.446 5.671 1.00 14.65 99 GLN A C 1
ATOM 812 O O . GLN A 1 100 ? 50.552 40.530 6.466 1.00 16.05 99 GLN A O 1
ATOM 823 N N . SER A 1 101 ? 51.218 42.222 5.134 1.00 14.93 100 SER A N 1
ATOM 824 C CA . SER A 1 101 ? 52.653 41.999 5.365 1.00 15.21 100 SER A CA 1
ATOM 825 C C . SER A 1 101 ? 53.231 42.734 6.565 1.00 14.65 100 SER A C 1
ATOM 826 O O . SER A 1 101 ? 54.269 42.337 7.073 1.00 14.02 100 SER A O 1
ATOM 829 N N . GLY A 1 102 ? 52.585 43.812 7.018 1.00 13.81 101 GLY A N 1
ATOM 830 C CA . GLY A 1 102 ? 53.128 44.590 8.130 1.00 13.87 101 GLY A CA 1
ATOM 831 C C . GLY A 1 102 ? 54.419 45.333 7.816 1.00 14.09 101 GLY A C 1
ATOM 832 O O . GLY A 1 102 ? 55.153 45.689 8.720 1.00 13.13 101 GLY A O 1
ATOM 833 N N . LYS A 1 103 ? 54.677 45.592 6.539 1.00 14.71 102 LYS A N 1
ATOM 834 C CA . LYS A 1 103 ? 55.882 46.300 6.121 1.00 15.91 102 LYS A CA 1
ATOM 835 C C . LYS A 1 103 ? 55.677 47.789 5.836 1.00 15.57 102 LYS A C 1
ATOM 836 O O . LYS A 1 103 ? 56.608 48.568 5.999 1.00 16.22 102 LYS A O 1
ATOM 841 N N . SER A 1 104 ? 54.489 48.203 5.419 1.00 15.63 103 SER A N 1
ATOM 842 C CA . SER A 1 104 ? 54.275 49.616 5.044 1.00 16.03 103 SER A CA 1
ATOM 843 C C . SER A 1 104 ? 54.811 50.642 6.041 1.00 15.85 103 SER A C 1
ATOM 844 O O . SER A 1 104 ? 54.282 50.748 7.148 1.00 15.05 103 SER A O 1
ATOM 847 N N . PRO A 1 105 ? 55.830 51.433 5.642 1.00 15.14 104 PRO A N 1
ATOM 848 C CA . PRO A 1 105 ? 56.371 52.423 6.554 1.00 15.26 104 PRO A CA 1
ATOM 849 C C . PRO A 1 105 ? 55.326 53.375 7.141 1.00 14.15 104 PRO A C 1
ATOM 850 O O . PRO A 1 105 ? 55.434 53.737 8.298 1.00 14.87 104 PRO A O 1
ATOM 854 N N . ASP A 1 106 ? 54.352 53.801 6.342 1.00 13.52 105 ASP A N 1
ATOM 855 C CA . ASP A 1 106 ? 53.296 54.672 6.844 1.00 13.37 105 ASP A CA 1
ATOM 856 C C . ASP A 1 106 ? 52.447 54.014 7.932 1.00 12.42 105 ASP A C 1
ATOM 857 O O . ASP A 1 106 ? 52.161 54.625 8.951 1.00 11.10 105 ASP A O 1
ATOM 862 N N . ILE A 1 107 ? 52.042 52.769 7.703 1.00 10.97 106 ILE A N 1
ATOM 863 C CA . ILE A 1 107 ? 51.233 52.030 8.684 1.00 11.04 106 ILE A CA 1
ATOM 864 C C . ILE A 1 107 ? 52.036 51.790 9.980 1.00 10.81 106 ILE A C 1
ATOM 865 O O . ILE A 1 107 ? 51.511 51.930 11.080 1.00 10.63 106 ILE A O 1
ATOM 870 N N . VAL A 1 108 ? 53.313 51.474 9.828 1.00 10.44 107 VAL A N 1
ATOM 871 C CA . VAL A 1 108 ? 54.213 51.262 10.957 1.00 10.27 107 VAL A CA 1
ATOM 872 C C . VAL A 1 108 ? 54.383 52.569 11.740 1.00 9.74 107 VAL A C 1
ATOM 873 O O . VAL A 1 108 ? 54.307 52.573 12.982 1.00 9.77 107 VAL A O 1
ATOM 877 N N . ALA A 1 109 ? 54.561 53.689 11.026 1.00 10.94 108 ALA A N 1
ATOM 878 C CA . ALA A 1 109 ? 54.760 54.993 11.662 1.00 10.49 108 ALA A CA 1
ATOM 879 C C . ALA A 1 109 ? 53.544 55.456 12.457 1.00 10.57 108 ALA A C 1
ATOM 880 O O . ALA A 1 109 ? 53.692 55.972 13.553 1.00 10.63 108 ALA A O 1
ATOM 890 N N . THR A 1 111 ? 51.107 53.549 13.611 1.00 10.08 110 THR A N 1
ATOM 891 C CA . THR A 1 111 ? 50.930 52.620 14.723 1.00 10.20 110 THR A CA 1
ATOM 892 C C . THR A 1 111 ? 51.947 52.887 15.841 1.00 10.19 110 THR A C 1
ATOM 893 O O . THR A 1 111 ? 51.577 52.897 17.009 1.00 9.45 110 THR A O 1
ATOM 897 N N . ARG A 1 112 ? 53.183 53.198 15.465 1.00 10.62 111 ARG A N 1
ATOM 898 C CA A ARG A 1 112 ? 54.223 53.534 16.433 0.50 10.68 111 ARG A CA 1
ATOM 899 C CA B ARG A 1 112 ? 54.225 53.538 16.433 0.50 11.42 111 ARG A CA 1
ATOM 900 C C . ARG A 1 112 ? 53.857 54.807 17.207 1.00 10.79 111 ARG A C 1
ATOM 901 O O . ARG A 1 112 ? 53.950 54.853 18.442 1.00 10.16 111 ARG A O 1
ATOM 916 N N . ASN A 1 113 ? 53.433 55.832 16.479 1.00 10.11 112 ASN A N 1
ATOM 917 C CA . ASN A 1 113 ? 53.050 57.114 17.074 1.00 10.47 112 ASN A CA 1
ATOM 918 C C . ASN A 1 113 ? 51.841 56.975 17.979 1.00 10.04 112 ASN A C 1
ATOM 919 O O . ASN A 1 113 ? 51.751 57.626 19.039 1.00 10.48 112 ASN A O 1
ATOM 924 N N . ALA A 1 114 ? 50.888 56.165 17.539 1.00 10.45 113 ALA A N 1
ATOM 925 C CA . ALA A 1 114 ? 49.685 55.916 18.348 1.00 10.51 113 ALA A CA 1
ATOM 926 C C . ALA A 1 114 ? 50.079 55.407 19.751 1.00 11.27 113 ALA A C 1
ATOM 927 O O . ALA A 1 114 ? 49.537 55.884 20.747 1.00 11.69 113 ALA A O 1
ATOM 929 N N . GLY A 1 115 ? 50.985 54.424 19.801 1.00 11.74 114 GLY A N 1
ATOM 930 C CA . GLY A 1 115 ? 51.523 53.875 21.060 1.00 11.91 114 GLY A CA 1
ATOM 931 C C . GLY A 1 115 ? 52.239 54.934 21.876 1.00 11.48 114 GLY A C 1
ATOM 932 O O . GLY A 1 115 ? 51.999 55.084 23.070 1.00 12.79 114 GLY A O 1
ATOM 933 N N . ARG A 1 116 ? 53.120 55.690 21.223 1.00 11.81 115 ARG A N 1
ATOM 934 C CA . ARG A 1 116 ? 53.810 56.793 21.860 1.00 12.12 115 ARG A CA 1
ATOM 935 C C . ARG A 1 116 ? 52.797 57.752 22.511 1.00 12.25 115 ARG A C 1
ATOM 936 O O . ARG A 1 116 ? 53.009 58.248 23.615 1.00 12.46 115 ARG A O 1
ATOM 944 N N . ASP A 1 117 ? 51.692 57.993 21.814 1.00 12.24 116 ASP A N 1
ATOM 945 C CA . ASP A 1 117 ? 50.653 58.919 22.257 1.00 11.94 116 ASP A CA 1
ATOM 946 C C . ASP A 1 117 ? 49.530 58.335 23.135 1.00 11.81 116 ASP A C 1
ATOM 947 O O . ASP A 1 117 ? 48.485 59.005 23.355 1.00 11.77 116 ASP A O 1
ATOM 952 N N . GLY A 1 118 ? 49.774 57.130 23.656 1.00 11.35 117 GLY A N 1
ATOM 953 C CA . GLY A 1 118 ? 48.924 56.516 24.683 1.00 11.61 117 GLY A CA 1
ATOM 954 C C . GLY A 1 118 ? 48.047 55.340 24.363 1.00 11.37 117 GLY A C 1
ATOM 955 O O . GLY A 1 118 ? 47.450 54.772 25.285 1.00 11.67 117 GLY A O 1
ATOM 956 N N . ALA A 1 119 ? 47.942 54.977 23.089 1.00 11.84 118 ALA A N 1
ATOM 957 C CA . ALA A 1 119 ? 47.019 53.919 22.669 1.00 10.74 118 ALA A CA 1
ATOM 958 C C . ALA A 1 119 ? 47.589 52.539 22.968 1.00 11.15 118 ALA A C 1
ATOM 959 O O . ALA A 1 119 ? 48.824 52.373 23.061 1.00 10.17 118 ALA A O 1
ATOM 961 N N . LEU A 1 120 ? 46.686 51.578 23.132 1.00 10.79 119 LEU A N 1
ATOM 962 C CA . LEU A 1 120 ? 47.022 50.153 23.218 1.00 11.96 119 LEU A CA 1
ATOM 963 C C . LEU A 1 120 ? 46.977 49.692 21.772 1.00 11.36 119 LEU A C 1
ATOM 964 O O . LEU A 1 120 ? 45.906 49.609 21.170 1.00 10.44 119 LEU A O 1
ATOM 969 N N . CYS A 1 121 ? 48.138 49.426 21.191 1.00 10.91 120 CYS A N 1
ATOM 970 C CA . CYS A 1 121 ? 48.197 49.035 19.770 1.00 11.38 120 CYS A CA 1
ATOM 971 C C . CYS A 1 121 ? 48.143 47.533 19.560 1.00 11.27 120 CYS A C 1
ATOM 972 O O . CYS A 1 121 ? 48.948 46.791 20.142 1.00 11.04 120 CYS A O 1
ATOM 975 N N . VAL A 1 122 ? 47.175 47.099 18.751 1.00 10.05 121 VAL A N 1
ATOM 976 C CA . VAL A 1 122 ? 46.964 45.705 18.384 1.00 9.76 121 VAL A CA 1
ATOM 977 C C . VAL A 1 122 ? 47.055 45.598 16.868 1.00 10.80 121 VAL A C 1
ATOM 978 O O . VAL A 1 122 ? 46.374 46.352 16.161 1.00 11.13 121 VAL A O 1
ATOM 982 N N . ALA A 1 123 ? 47.902 44.698 16.366 1.00 10.28 122 ALA A N 1
ATOM 983 C CA . ALA A 1 123 ? 48.064 44.502 14.927 1.00 10.86 122 ALA A CA 1
ATOM 984 C C . ALA A 1 123 ? 47.391 43.211 14.488 1.00 10.95 122 ALA A C 1
ATOM 985 O O . ALA A 1 123 ? 47.566 42.178 15.142 1.00 10.94 122 ALA A O 1
ATOM 987 N N . LEU A 1 124 ? 46.619 43.290 13.396 1.00 10.29 123 LEU A N 1
ATOM 988 C CA . LEU A 1 124 ? 46.034 42.139 12.712 1.00 10.63 123 LEU A CA 1
ATOM 989 C C . LEU A 1 124 ? 46.871 41.993 11.417 1.00 10.79 123 LEU A C 1
ATOM 990 O O . LEU A 1 124 ? 46.832 42.853 10.538 1.00 9.50 123 LEU A O 1
ATOM 995 N N . THR A 1 125 ? 47.659 40.930 11.348 1.00 12.29 124 THR A N 1
ATOM 996 C CA . THR A 1 125 ? 48.644 40.763 10.272 1.00 12.36 124 THR A CA 1
ATOM 997 C C . THR A 1 125 ? 48.899 39.295 9.969 1.00 13.61 124 THR A C 1
ATOM 998 O O . THR A 1 125 ? 48.654 38.424 10.828 1.00 11.63 124 THR A O 1
ATOM 1002 N N . ASN A 1 126 ? 49.350 39.052 8.733 1.00 14.44 125 ASN A N 1
ATOM 1003 C CA . ASN A 1 126 ? 49.728 37.699 8.265 1.00 15.35 125 ASN A CA 1
ATOM 1004 C C . ASN A 1 126 ? 51.219 37.408 8.525 1.00 16.53 125 ASN A C 1
ATOM 1005 O O . ASN A 1 126 ? 51.712 36.324 8.186 1.00 17.83 125 ASN A O 1
ATOM 1010 N N . ASP A 1 127 ? 51.947 38.383 9.068 1.00 16.58 126 ASP A N 1
ATOM 1011 C CA . ASP A 1 127 ? 53.345 38.166 9.452 1.00 16.97 126 ASP A CA 1
ATOM 1012 C C . ASP A 1 127 ? 53.603 38.669 10.861 1.00 16.56 126 ASP A C 1
ATOM 1013 O O . ASP A 1 127 ? 53.820 39.868 11.079 1.00 16.11 126 ASP A O 1
ATOM 1018 N N . ALA A 1 128 ? 53.612 37.748 11.818 1.00 16.08 127 ALA A N 1
ATOM 1019 C CA . ALA A 1 128 ? 53.857 38.092 13.216 1.00 16.51 127 ALA A CA 1
ATOM 1020 C C . ALA A 1 128 ? 55.280 38.600 13.522 1.00 15.91 127 ALA A C 1
ATOM 1021 O O . ALA A 1 128 ? 55.538 39.055 14.627 1.00 17.17 127 ALA A O 1
ATOM 1023 N N . ALA A 1 129 ? 56.212 38.490 12.580 1.00 15.83 128 ALA A N 1
ATOM 1024 C CA . ALA A 1 129 ? 57.568 38.975 12.802 1.00 15.59 128 ALA A CA 1
ATOM 1025 C C . ALA A 1 129 ? 57.848 40.267 12.038 1.00 15.75 128 ALA A C 1
ATOM 1026 O O . ALA A 1 129 ? 58.987 40.717 12.002 1.00 15.39 128 ALA A O 1
ATOM 1028 N N . SER A 1 130 ? 56.796 40.884 11.489 1.00 14.78 129 SER A N 1
ATOM 1029 C CA . SER A 1 130 ? 56.922 42.099 10.687 1.00 13.94 129 SER A CA 1
ATOM 1030 C C . SER A 1 130 ? 57.281 43.344 11.481 1.00 13.33 129 SER A C 1
ATOM 1031 O O . SER A 1 130 ? 57.158 43.373 12.704 1.00 13.97 129 SER A O 1
ATOM 1034 N N . PRO A 1 131 ? 57.743 44.388 10.785 1.00 12.82 130 PRO A N 1
ATOM 1035 C CA . PRO A 1 131 ? 57.965 45.681 11.428 1.00 12.90 130 PRO A CA 1
ATOM 1036 C C . PRO A 1 131 ? 56.744 46.179 12.251 1.00 12.15 130 PRO A C 1
ATOM 1037 O O . PRO A 1 131 ? 56.913 46.681 13.354 1.00 12.45 130 PRO A O 1
ATOM 1041 N N . LEU A 1 132 ? 55.533 46.012 11.723 1.00 12.68 131 LEU A N 1
ATOM 1042 C CA . LEU A 1 132 ? 54.306 46.406 12.412 1.00 11.88 131 LEU A CA 1
ATOM 1043 C C . LEU A 1 132 ? 54.147 45.641 13.712 1.00 12.19 131 LEU A C 1
ATOM 1044 O O . LEU A 1 132 ? 53.847 46.236 14.743 1.00 12.58 131 LEU A O 1
ATOM 1049 N N . ALA A 1 133 ? 54.340 44.326 13.667 1.00 12.26 132 ALA A N 1
ATOM 1050 C CA . ALA A 1 133 ? 54.283 43.536 14.878 1.00 12.92 132 ALA A CA 1
ATOM 1051 C C . ALA A 1 133 ? 55.203 44.165 15.917 1.00 13.35 132 ALA A C 1
ATOM 1052 O O . ALA A 1 133 ? 54.842 44.300 17.096 1.00 14.81 132 ALA A O 1
ATOM 1054 N N . GLY A 1 134 ? 56.381 44.595 15.475 1.00 12.94 133 GLY A N 1
ATOM 1055 C CA . GLY A 1 134 ? 57.382 45.135 16.368 1.00 13.44 133 GLY A CA 1
ATOM 1056 C C . GLY A 1 134 ? 57.054 46.424 17.060 1.00 14.22 133 GLY A C 1
ATOM 1057 O O . GLY A 1 134 ? 57.668 46.742 18.081 1.00 14.99 133 GLY A O 1
ATOM 1058 N N . VAL A 1 135 ? 56.105 47.184 16.513 1.00 13.60 134 VAL A N 1
ATOM 1059 C CA . VAL A 1 135 ? 55.664 48.447 17.139 1.00 13.39 134 VAL A CA 1
ATOM 1060 C C . VAL A 1 135 ? 54.288 48.329 17.820 1.00 13.23 134 VAL A C 1
ATOM 1061 O O . VAL A 1 135 ? 53.734 49.342 18.286 1.00 15.14 134 VAL A O 1
ATOM 1065 N N . SER A 1 136 ? 53.734 47.118 17.897 1.00 12.37 135 SER A N 1
ATOM 1066 C CA . SER A 1 136 ? 52.453 46.894 18.558 1.00 12.71 135 SER A CA 1
ATOM 1067 C C . SER A 1 136 ? 52.586 46.218 19.918 1.00 12.97 135 SER A C 1
ATOM 1068 O O . SER A 1 136 ? 53.539 45.499 20.144 1.00 12.48 135 SER A O 1
ATOM 1071 N N . ALA A 1 137 ? 51.644 46.486 20.819 1.00 12.09 136 ALA A N 1
ATOM 1072 C CA . ALA A 1 137 ? 51.603 45.846 22.123 1.00 11.66 136 ALA A CA 1
ATOM 1073 C C . ALA A 1 137 ? 51.197 44.384 21.987 1.00 12.33 136 ALA A C 1
ATOM 1074 O O . ALA A 1 137 ? 51.673 43.532 22.736 1.00 11.25 136 ALA A O 1
ATOM 1076 N N . HIS A 1 138 ? 50.317 44.099 21.025 1.00 11.70 137 HIS A N 1
ATOM 1077 C CA . HIS A 1 138 ? 49.868 42.755 20.748 1.00 12.42 137 HIS A CA 1
ATOM 1078 C C . HIS A 1 138 ? 49.745 42.538 19.253 1.00 13.13 137 HIS A C 1
ATOM 1079 O O . HIS A 1 138 ? 49.387 43.456 18.513 1.00 11.97 137 HIS A O 1
ATOM 1086 N N . THR A 1 139 ? 50.027 41.311 18.815 1.00 13.59 138 THR A N 1
ATOM 1087 C CA . THR A 1 139 ? 49.829 40.946 17.422 1.00 13.98 138 THR A CA 1
ATOM 1088 C C . THR A 1 139 ? 48.927 39.740 17.331 1.00 14.29 138 THR A C 1
ATOM 1089 O O . THR A 1 139 ? 49.143 38.729 18.015 1.00 14.36 138 THR A O 1
ATOM 1093 N N . ILE A 1 140 ? 47.902 39.844 16.501 1.00 13.33 139 ILE A N 1
ATOM 1094 C CA . ILE A 1 140 ? 47.056 38.712 16.207 1.00 13.70 139 ILE A CA 1
ATOM 1095 C C . ILE A 1 140 ? 47.391 38.236 14.786 1.00 13.57 139 ILE A C 1
ATOM 1096 O O . ILE A 1 140 ? 47.149 38.945 13.783 1.00 12.67 139 ILE A O 1
ATOM 1101 N N . ASP A 1 141 ? 47.971 37.041 14.706 1.00 13.76 140 ASP A N 1
ATOM 1102 C CA . ASP A 1 141 ? 48.263 36.397 13.430 1.00 13.54 140 ASP A CA 1
ATOM 1103 C C . ASP A 1 141 ? 46.919 35.943 12.800 1.00 12.83 140 ASP A C 1
ATOM 1104 O O . ASP A 1 141 ? 46.161 35.158 13.401 1.00 12.89 140 ASP A O 1
ATOM 1109 N N . ILE A 1 142 ? 46.636 36.442 11.607 1.00 11.84 141 ILE A N 1
ATOM 1110 C CA . ILE A 1 142 ? 45.381 36.114 10.894 1.00 11.31 141 ILE A CA 1
ATOM 1111 C C . ILE A 1 142 ? 45.328 34.724 10.232 1.00 11.16 141 ILE A C 1
ATOM 1112 O O . ILE A 1 142 ? 44.251 34.276 9.789 1.00 11.23 141 ILE A O 1
ATOM 1117 N N . HIS A 1 143 ? 46.454 34.028 10.187 1.00 11.91 142 HIS A N 1
ATOM 1118 C CA . HIS A 1 143 ? 46.489 32.677 9.631 1.00 12.81 142 HIS A CA 1
ATOM 1119 C C . HIS A 1 143 ? 45.893 32.536 8.220 1.00 12.62 142 HIS A C 1
ATOM 1120 O O . HIS A 1 143 ? 45.184 31.583 7.926 1.00 13.22 142 HIS A O 1
ATOM 1127 N N . ALA A 1 144 ? 46.194 33.501 7.355 1.00 13.42 143 ALA A N 1
ATOM 1128 C CA . ALA A 1 144 ? 45.737 33.496 5.976 1.00 13.78 143 ALA A CA 1
ATOM 1129 C C . ALA A 1 144 ? 46.636 32.570 5.166 1.00 14.50 143 ALA A C 1
ATOM 1130 O O . ALA A 1 144 ? 46.203 32.024 4.157 1.00 15.44 143 ALA A O 1
ATOM 1132 N N . GLY A 1 145 ? 47.874 32.392 5.628 1.00 15.05 144 GLY A N 1
ATOM 1133 C CA . GLY A 1 145 ? 48.880 31.614 4.877 1.00 15.82 144 GLY A CA 1
ATOM 1134 C C . GLY A 1 145 ? 49.381 32.435 3.699 1.00 16.29 144 GLY A C 1
ATOM 1135 O O . GLY A 1 145 ? 49.035 33.593 3.547 1.00 17.17 144 GLY A O 1
ATOM 1136 N N . PRO A 1 146 ? 50.242 31.850 2.864 1.00 18.29 145 PRO A N 1
ATOM 1137 C CA . PRO A 1 146 ? 50.746 32.617 1.723 1.00 18.91 145 PRO A CA 1
ATOM 1138 C C . PRO A 1 146 ? 49.648 32.946 0.702 1.00 18.71 145 PRO A C 1
ATOM 1139 O O . PRO A 1 146 ? 48.811 32.096 0.391 1.00 18.92 145 PRO A O 1
ATOM 1143 N N . GLU A 1 147 ? 49.624 34.183 0.236 1.00 20.46 146 GLU A N 1
ATOM 1144 C CA . GLU A 1 147 ? 48.677 34.574 -0.795 1.00 21.12 146 GLU A CA 1
ATOM 1145 C C . GLU A 1 147 ? 49.499 34.530 -2.057 1.00 20.41 146 GLU A C 1
ATOM 1146 O O . GLU A 1 147 ? 50.640 34.945 -2.045 1.00 20.89 146 GLU A O 1
ATOM 1152 N N . LEU A 1 148 ? 48.981 33.987 -3.138 1.00 19.73 147 LEU A N 1
ATOM 1153 C CA . LEU A 1 148 ? 49.670 34.184 -4.424 1.00 19.34 147 LEU A CA 1
ATOM 1154 C C . LEU A 1 148 ? 48.777 34.915 -5.415 1.00 18.45 147 LEU A C 1
ATOM 1155 O O . LEU A 1 148 ? 49.257 35.315 -6.490 1.00 19.85 147 LEU A O 1
ATOM 1160 N N . SER A 1 149 ? 47.515 35.145 -5.063 1.00 16.38 148 SER A N 1
ATOM 1161 C CA A SER A 1 149 ? 46.609 35.856 -5.934 0.50 15.85 148 SER A CA 1
ATOM 1162 C CA B SER A 1 149 ? 46.659 35.883 -5.973 0.50 15.36 148 SER A CA 1
ATOM 1163 C C . SER A 1 149 ? 46.594 37.342 -5.568 1.00 15.55 148 SER A C 1
ATOM 1164 O O . SER A 1 149 ? 46.594 37.691 -4.367 1.00 13.95 148 SER A O 1
ATOM 1169 N N . VAL A 1 150 ? 46.560 38.191 -6.595 1.00 14.28 149 VAL A N 1
ATOM 1170 C CA A VAL A 1 150 ? 46.428 39.627 -6.361 0.50 14.43 149 VAL A CA 1
ATOM 1171 C CA B VAL A 1 150 ? 46.403 39.622 -6.433 0.50 14.40 149 VAL A CA 1
ATOM 1172 C C . VAL A 1 150 ? 45.081 39.915 -5.712 1.00 14.02 149 VAL A C 1
ATOM 1173 O O . VAL A 1 150 ? 44.954 40.902 -5.010 1.00 14.89 149 VAL A O 1
ATOM 1180 N N . ALA A 1 151 ? 44.097 39.033 -5.891 1.00 13.02 150 ALA A N 1
ATOM 1181 C CA . ALA A 1 151 ? 42.775 39.194 -5.246 1.00 12.83 150 ALA A CA 1
ATOM 1182 C C . ALA A 1 151 ? 42.929 39.196 -3.712 1.00 12.68 150 ALA A C 1
ATOM 1183 O O . ALA A 1 151 ? 42.159 39.874 -3.018 1.00 12.81 150 ALA A O 1
ATOM 1185 N N . ALA A 1 152 ? 43.922 38.436 -3.201 1.00 11.95 151 ALA A N 1
ATOM 1186 C CA . ALA A 1 152 ? 44.259 38.366 -1.755 1.00 11.16 151 ALA A CA 1
ATOM 1187 C C . ALA A 1 152 ? 43.004 38.209 -0.909 1.00 10.73 151 ALA A C 1
ATOM 1188 O O . ALA A 1 152 ? 42.734 38.990 0.026 1.00 10.13 151 ALA A O 1
ATOM 1190 N N . THR A 1 153 ? 42.214 37.209 -1.285 1.00 9.32 152 THR A N 1
ATOM 1191 C CA . THR A 1 153 ? 40.911 36.975 -0.710 1.00 9.42 152 THR A CA 1
ATOM 1192 C C . THR A 1 153 ? 41.016 36.431 0.726 1.00 10.26 152 THR A C 1
ATOM 1193 O O . THR A 1 153 ? 40.211 36.766 1.626 1.00 10.11 152 THR A O 1
ATOM 1197 N N . LYS A 1 154 ? 41.994 35.568 0.951 1.00 10.33 153 LYS A N 1
ATOM 1198 C CA . LYS A 1 154 ? 42.180 35.000 2.270 1.00 11.15 153 LYS A CA 1
ATOM 1199 C C . LYS A 1 154 ? 42.509 36.081 3.298 1.00 10.50 153 LYS A C 1
ATOM 1200 O O . LYS A 1 154 ? 42.014 36.059 4.425 1.00 10.90 153 LYS A O 1
ATOM 1206 N N . THR A 1 155 ? 43.404 36.976 2.910 1.00 10.78 154 THR A N 1
ATOM 1207 C CA . THR A 1 155 ? 43.809 38.076 3.768 1.00 10.78 154 THR A CA 1
ATOM 1208 C C . THR A 1 155 ? 42.600 38.919 4.169 1.00 9.59 154 THR A C 1
ATOM 1209 O O . THR A 1 155 ? 42.441 39.259 5.336 1.00 8.22 154 THR A O 1
ATOM 1213 N N . PHE A 1 156 ? 41.754 39.289 3.203 1.00 9.04 155 PHE A N 1
ATOM 1214 C CA . PHE A 1 156 ? 40.545 40.057 3.566 1.00 8.64 155 PHE A CA 1
ATOM 1215 C C . PHE A 1 156 ? 39.650 39.305 4.579 1.00 8.79 155 PHE A C 1
ATOM 1216 O O . PHE A 1 156 ? 39.291 39.840 5.633 1.00 8.16 155 PHE A O 1
ATOM 1224 N N . VAL A 1 157 ? 39.301 38.069 4.242 1.00 8.92 156 VAL A N 1
ATOM 1225 C CA . VAL A 1 157 ? 38.379 37.274 5.073 1.00 8.91 156 VAL A CA 1
ATOM 1226 C C . VAL A 1 157 ? 38.935 37.023 6.453 1.00 8.90 156 VAL A C 1
ATOM 1227 O O . VAL A 1 157 ? 38.264 37.319 7.432 1.00 9.17 156 VAL A O 1
ATOM 1231 N N . THR A 1 158 ? 40.165 36.518 6.541 1.00 8.91 157 THR A N 1
ATOM 1232 C CA . THR A 1 158 ? 40.787 36.221 7.836 1.00 8.93 157 THR A CA 1
ATOM 1233 C C . THR A 1 158 ? 41.070 37.469 8.689 1.00 8.68 157 THR A C 1
ATOM 1234 O O . THR A 1 158 ? 40.942 37.414 9.914 1.00 9.05 157 THR A O 1
ATOM 1238 N N . SER A 1 159 ? 41.430 38.581 8.051 1.00 8.57 158 SER A N 1
ATOM 1239 C CA . SER A 1 159 ? 41.609 39.853 8.782 1.00 8.46 158 SER A CA 1
ATOM 1240 C C . SER A 1 159 ? 40.300 40.233 9.493 1.00 8.23 158 SER A C 1
ATOM 1241 O O . SER A 1 159 ? 40.275 40.585 10.696 1.00 7.86 158 SER A O 1
ATOM 1244 N N . ALA A 1 160 ? 39.201 40.206 8.732 1.00 8.42 159 ALA A N 1
ATOM 1245 C CA . ALA A 1 160 ? 37.923 40.530 9.274 1.00 7.65 159 ALA A CA 1
ATOM 1246 C C . ALA A 1 160 ? 37.503 39.549 10.369 1.00 7.85 159 ALA A C 1
ATOM 1247 O O . ALA A 1 160 ? 37.034 39.979 11.423 1.00 7.51 159 ALA A O 1
ATOM 1249 N N . VAL A 1 161 ? 37.718 38.251 10.148 1.00 8.07 160 VAL A N 1
ATOM 1250 C CA . VAL A 1 161 ? 37.370 37.252 11.139 1.00 7.95 160 VAL A CA 1
ATOM 1251 C C . VAL A 1 161 ? 38.157 37.457 12.437 1.00 7.15 160 VAL A C 1
ATOM 1252 O O . VAL A 1 161 ? 37.559 37.434 13.527 1.00 7.46 160 VAL A O 1
ATOM 1256 N N . ALA A 1 162 ? 39.464 37.692 12.314 1.00 7.41 161 ALA A N 1
ATOM 1257 C CA . ALA A 1 162 ? 40.313 37.987 13.479 1.00 7.78 161 ALA A CA 1
ATOM 1258 C C . ALA A 1 162 ? 39.763 39.154 14.301 1.00 8.30 161 ALA A C 1
ATOM 1259 O O . ALA A 1 162 ? 39.675 39.062 15.542 1.00 7.58 161 ALA A O 1
ATOM 1261 N N . GLY A 1 163 ? 39.448 40.263 13.625 1.00 7.36 162 GLY A N 1
ATOM 1262 C CA . GLY A 1 163 ? 38.863 41.437 14.287 1.00 8.15 162 GLY A CA 1
ATOM 1263 C C . GLY A 1 163 ? 37.510 41.135 14.919 1.00 6.94 162 GLY A C 1
ATOM 1264 O O . GLY A 1 163 ? 37.226 41.571 16.040 1.00 7.83 162 GLY A O 1
ATOM 1265 N N . LEU A 1 164 ? 36.675 40.376 14.224 1.00 7.53 163 LEU A N 1
ATOM 1266 C CA . LEU A 1 164 ? 35.365 39.990 14.766 1.00 7.34 163 LEU A CA 1
ATOM 1267 C C . LEU A 1 164 ? 35.478 39.086 15.999 1.00 8.46 163 LEU A C 1
ATOM 1268 O O . LEU A 1 164 ? 34.694 39.234 16.932 1.00 8.09 163 LEU A O 1
ATOM 1281 N N . LEU A 1 166 ? 37.917 39.104 18.116 1.00 8.59 165 LEU A N 1
ATOM 1282 C CA . LEU A 1 166 ? 38.387 39.958 19.204 1.00 8.83 165 LEU A CA 1
ATOM 1283 C C . LEU A 1 166 ? 37.217 40.709 19.789 1.00 8.95 165 LEU A C 1
ATOM 1284 O O . LEU A 1 166 ? 37.014 40.711 20.999 1.00 9.52 165 LEU A O 1
ATOM 1289 N N . LEU A 1 167 ? 36.410 41.317 18.919 1.00 9.50 166 LEU A N 1
ATOM 1290 C CA . LEU A 1 167 ? 35.246 42.064 19.355 1.00 9.07 166 LEU A CA 1
ATOM 1291 C C . LEU A 1 167 ? 34.220 41.181 20.074 1.00 9.66 166 LEU A C 1
ATOM 1292 O O . LEU A 1 167 ? 33.592 41.612 21.038 1.00 10.19 166 LEU A O 1
ATOM 1297 N N . ALA A 1 168 ? 34.063 39.949 19.604 1.00 9.42 167 ALA A N 1
ATOM 1298 C CA . ALA A 1 168 ? 33.113 39.034 20.175 1.00 10.13 167 ALA A CA 1
ATOM 1299 C C . ALA A 1 168 ? 33.584 38.586 21.579 1.00 10.25 167 ALA A C 1
ATOM 1300 O O . ALA A 1 168 ? 32.769 38.501 22.494 1.00 11.11 167 ALA A O 1
ATOM 1302 N N . ASP A 1 169 ? 34.879 38.340 21.746 1.00 10.74 168 ASP A N 1
ATOM 1303 C CA . ASP A 1 169 ? 35.411 37.945 23.067 1.00 12.75 168 ASP A CA 1
ATOM 1304 C C . ASP A 1 169 ? 35.338 39.159 24.014 1.00 12.43 168 ASP A C 1
ATOM 1305 O O . ASP A 1 169 ? 35.015 39.038 25.195 1.00 13.03 168 ASP A O 1
ATOM 1310 N N . TRP A 1 170 ? 35.657 40.339 23.490 1.00 12.43 169 TRP A N 1
ATOM 1311 C CA . TRP A 1 170 ? 35.623 41.571 24.285 1.00 12.26 169 TRP A CA 1
ATOM 1312 C C . TRP A 1 170 ? 34.199 41.883 24.752 1.00 12.51 169 TRP A C 1
ATOM 1313 O O . TRP A 1 170 ? 33.988 42.198 25.937 1.00 13.75 169 TRP A O 1
ATOM 1324 N N . ALA A 1 171 ? 33.216 41.754 23.861 1.00 12.29 170 ALA A N 1
ATOM 1325 C CA . ALA A 1 171 ? 31.818 41.977 24.187 1.00 12.85 170 ALA A CA 1
ATOM 1326 C C . ALA A 1 171 ? 31.199 40.775 24.923 1.00 14.09 170 ALA A C 1
ATOM 1327 O O . ALA A 1 171 ? 30.102 40.887 25.507 1.00 14.82 170 ALA A O 1
ATOM 1329 N N . GLU A 1 172 ? 31.898 39.645 24.897 1.00 14.62 171 GLU A N 1
ATOM 1330 C CA . GLU A 1 172 ? 31.402 38.388 25.462 1.00 16.16 171 GLU A CA 1
ATOM 1331 C C . GLU A 1 172 ? 30.055 38.042 24.822 1.00 15.52 171 GLU A C 1
ATOM 1332 O O . GLU A 1 172 ? 29.065 37.776 25.505 1.00 15.64 171 GLU A O 1
ATOM 1338 N N . ASP A 1 173 ? 30.035 38.067 23.495 1.00 14.40 172 ASP A N 1
ATOM 1339 C CA . ASP A 1 173 ? 28.808 37.868 22.727 1.00 14.31 172 ASP A CA 1
ATOM 1340 C C . ASP A 1 173 ? 28.771 36.445 22.172 1.00 14.76 172 ASP A C 1
ATOM 1341 O O . ASP A 1 173 ? 29.454 36.111 21.207 1.00 13.93 172 ASP A O 1
ATOM 1346 N N . ASP A 1 174 ? 27.947 35.618 22.803 1.00 14.66 173 ASP A N 1
ATOM 1347 C CA . ASP A 1 174 ? 27.848 34.214 22.408 1.00 15.38 173 ASP A CA 1
ATOM 1348 C C . ASP A 1 174 ? 27.159 33.972 21.066 1.00 13.78 173 ASP A C 1
ATOM 1349 O O . ASP A 1 174 ? 27.425 32.971 20.436 1.00 14.07 173 ASP A O 1
ATOM 1354 N N . GLY A 1 175 ? 26.257 34.842 20.639 1.00 13.22 174 GLY A N 1
ATOM 1355 C CA . GLY A 1 175 ? 25.627 34.673 19.316 1.00 12.99 174 GLY A CA 1
ATOM 1356 C C . GLY A 1 175 ? 26.650 34.889 18.211 1.00 12.64 174 GLY A C 1
ATOM 1357 O O . GLY A 1 175 ? 26.752 34.104 17.238 1.00 12.54 174 GLY A O 1
ATOM 1358 N N . LEU A 1 176 ? 27.431 35.956 18.355 1.00 11.71 175 LEU A N 1
ATOM 1359 C CA . LEU A 1 176 ? 28.496 36.212 17.393 1.00 11.06 175 LEU A CA 1
ATOM 1360 C C . LEU A 1 176 ? 29.588 35.120 17.414 1.00 11.10 175 LEU A C 1
ATOM 1361 O O . LEU A 1 176 ? 30.055 34.713 16.347 1.00 9.84 175 LEU A O 1
ATOM 1366 N N . ARG A 1 177 ? 30.009 34.672 18.609 1.00 11.87 176 ARG A N 1
ATOM 1367 C CA . ARG A 1 177 ? 31.009 33.598 18.729 1.00 13.14 176 ARG A CA 1
ATOM 1368 C C . ARG A 1 177 ? 30.509 32.331 18.046 1.00 12.10 176 ARG A C 1
ATOM 1369 O O . ARG A 1 177 ? 31.278 31.634 17.394 1.00 11.72 176 ARG A O 1
ATOM 1377 N N . ALA A 1 178 ? 29.215 32.052 18.160 1.00 11.88 177 ALA A N 1
ATOM 1378 C CA . ALA A 1 178 ? 28.633 30.839 17.540 1.00 11.66 177 ALA A CA 1
ATOM 1379 C C . ALA A 1 178 ? 28.660 30.939 16.046 1.00 10.85 177 ALA A C 1
ATOM 1380 O O . ALA A 1 178 ? 29.000 29.958 15.371 1.00 11.07 177 ALA A O 1
ATOM 1382 N N . ALA A 1 179 ? 28.265 32.105 15.515 1.00 10.75 178 ALA A N 1
ATOM 1383 C CA . ALA A 1 179 ? 28.315 32.344 14.078 1.00 10.19 178 ALA A CA 1
ATOM 1384 C C . ALA A 1 179 ? 29.742 32.231 13.541 1.00 9.55 178 ALA A C 1
ATOM 1385 O O . ALA A 1 179 ? 29.979 31.604 12.512 1.00 9.47 178 ALA A O 1
ATOM 1387 N N . LEU A 1 180 ? 30.679 32.860 14.232 1.00 9.41 179 LEU A N 1
ATOM 1388 C CA . LEU A 1 180 ? 32.103 32.769 13.850 1.00 9.47 179 LEU A CA 1
ATOM 1389 C C . LEU A 1 180 ? 32.541 31.302 13.785 1.00 10.49 179 LEU A C 1
ATOM 1390 O O . LEU A 1 180 ? 33.242 30.889 12.845 1.00 9.96 179 LEU A O 1
ATOM 1395 N N . GLY A 1 181 ? 32.129 30.538 14.790 1.00 10.76 180 GLY A N 1
ATOM 1396 C CA . GLY A 1 181 ? 32.456 29.117 14.888 1.00 11.67 180 GLY A CA 1
ATOM 1397 C C . GLY A 1 181 ? 31.984 28.314 13.694 1.00 12.30 180 GLY A C 1
ATOM 1398 O O . GLY A 1 181 ? 32.614 27.328 13.305 1.00 12.57 180 GLY A O 1
ATOM 1399 N N . ASN A 1 182 ? 30.844 28.698 13.139 1.00 12.69 181 ASN A N 1
ATOM 1400 C CA . ASN A 1 182 ? 30.286 28.034 11.953 1.00 13.12 181 ASN A CA 1
ATOM 1401 C C . ASN A 1 182 ? 30.727 28.601 10.604 1.00 12.28 181 ASN A C 1
ATOM 1402 O O . ASN A 1 182 ? 30.292 28.104 9.562 1.00 11.74 181 ASN A O 1
ATOM 1407 N N . LEU A 1 183 ? 31.590 29.620 10.597 1.00 12.17 182 LEU A N 1
ATOM 1408 C CA . LEU A 1 183 ? 31.989 30.241 9.344 1.00 11.64 182 LEU A CA 1
ATOM 1409 C C . LEU A 1 183 ? 32.612 29.333 8.295 1.00 11.73 182 LEU A C 1
ATOM 1410 O O . LEU A 1 183 ? 32.336 29.537 7.129 1.00 11.13 182 LEU A O 1
ATOM 1415 N N . PRO A 1 184 ? 33.500 28.404 8.684 1.00 11.31 183 PRO A N 1
ATOM 1416 C CA . PRO A 1 184 ? 34.040 27.507 7.657 1.00 12.12 183 PRO A CA 1
ATOM 1417 C C . PRO A 1 184 ? 32.931 26.814 6.835 1.00 12.53 183 PRO A C 1
ATOM 1418 O O . PRO A 1 184 ? 33.026 26.776 5.627 1.00 13.10 183 PRO A O 1
ATOM 1422 N N . GLU A 1 185 ? 31.873 26.352 7.498 1.00 12.86 184 GLU A N 1
ATOM 1423 C CA . GLU A 1 185 ? 30.725 25.726 6.813 1.00 14.16 184 GLU A CA 1
ATOM 1424 C C . GLU A 1 185 ? 30.030 26.729 5.899 1.00 12.23 184 GLU A C 1
ATOM 1425 O O . GLU A 1 185 ? 29.797 26.451 4.720 1.00 10.91 184 GLU A O 1
ATOM 1431 N N . THR A 1 186 ? 29.674 27.884 6.467 1.00 10.90 185 THR A N 1
ATOM 1432 C CA . THR A 1 186 ? 28.988 28.947 5.753 1.00 10.29 185 THR A CA 1
ATOM 1433 C C . THR A 1 186 ? 29.788 29.370 4.532 1.00 9.97 185 THR A C 1
ATOM 1434 O O . THR A 1 186 ? 29.225 29.536 3.438 1.00 9.45 185 THR A O 1
ATOM 1438 N N . LEU A 1 187 ? 31.104 29.549 4.710 1.00 8.84 186 LEU A N 1
ATOM 1439 C CA . LEU A 1 187 ? 31.944 30.071 3.623 1.00 9.24 186 LEU A CA 1
ATOM 1440 C C . LEU A 1 187 ? 32.208 29.032 2.562 1.00 9.01 186 LEU A C 1
ATOM 1441 O O . LEU A 1 187 ? 32.357 29.376 1.375 1.00 9.81 186 LEU A O 1
ATOM 1446 N N . ALA A 1 188 ? 32.232 27.770 2.972 1.00 9.67 187 ALA A N 1
ATOM 1447 C CA . ALA A 1 188 ? 32.362 26.673 2.013 1.00 9.95 187 ALA A CA 1
ATOM 1448 C C . ALA A 1 188 ? 31.161 26.749 1.058 1.00 10.52 187 ALA A C 1
ATOM 1449 O O . ALA A 1 188 ? 31.331 26.748 -0.159 1.00 11.64 187 ALA A O 1
ATOM 1451 N N . ALA A 1 189 ? 29.954 26.833 1.633 1.00 10.83 188 ALA A N 1
ATOM 1452 C CA . ALA A 1 189 ? 28.715 26.964 0.875 1.00 10.42 188 ALA A CA 1
ATOM 1453 C C . ALA A 1 189 ? 28.766 28.194 -0.024 1.00 11.50 188 ALA A C 1
ATOM 1454 O O . ALA A 1 189 ? 28.532 28.117 -1.248 1.00 9.50 188 ALA A O 1
ATOM 1456 N N . ALA A 1 190 ? 29.104 29.366 0.576 1.00 9.87 189 ALA A N 1
ATOM 1457 C CA . ALA A 1 190 ? 29.238 30.588 -0.194 1.00 10.10 189 ALA A CA 1
ATOM 1458 C C . ALA A 1 190 ? 30.189 30.502 -1.395 1.00 10.37 189 ALA A C 1
ATOM 1459 O O . ALA A 1 190 ? 29.951 31.135 -2.420 1.00 10.74 189 ALA A O 1
ATOM 1461 N N . SER A 1 191 ? 31.276 29.740 -1.275 1.00 10.27 190 SER A N 1
ATOM 1462 C CA . SER A 1 191 ? 32.246 29.644 -2.349 1.00 11.17 190 SER A CA 1
ATOM 1463 C C . SER A 1 191 ? 31.702 28.815 -3.519 1.00 12.22 190 SER A C 1
ATOM 1464 O O . SER A 1 191 ? 32.282 28.836 -4.590 1.00 12.45 190 SER A O 1
ATOM 1467 N N . ARG A 1 192 ? 30.618 28.078 -3.297 1.00 12.96 191 ARG A N 1
ATOM 1468 C CA . ARG A 1 192 ? 30.003 27.259 -4.360 1.00 15.41 191 ARG A CA 1
ATOM 1469 C C . ARG A 1 192 ? 28.939 28.042 -5.176 1.00 14.67 191 ARG A C 1
ATOM 1470 O O . ARG A 1 192 ? 28.213 27.455 -5.998 1.00 16.65 191 ARG A O 1
ATOM 1478 N N . ILE A 1 193 ? 28.867 29.357 -4.982 1.00 13.20 192 ILE A N 1
ATOM 1479 C CA . ILE A 1 193 ? 27.934 30.229 -5.670 1.00 12.41 192 ILE A CA 1
ATOM 1480 C C . ILE A 1 193 ? 28.773 31.108 -6.616 1.00 12.12 192 ILE A C 1
ATOM 1481 O O . ILE A 1 193 ? 29.865 31.564 -6.222 1.00 12.54 192 ILE A O 1
ATOM 1486 N N . ASP A 1 194 ? 28.346 31.254 -7.873 1.00 11.73 193 ASP A N 1
ATOM 1487 C CA . ASP A 1 194 ? 29.104 32.116 -8.783 1.00 11.95 193 ASP A CA 1
ATOM 1488 C C . ASP A 1 194 ? 28.263 33.008 -9.688 1.00 11.87 193 ASP A C 1
ATOM 1489 O O . ASP A 1 194 ? 28.784 33.636 -10.590 1.00 10.68 193 ASP A O 1
ATOM 1494 N N . TRP A 1 195 ? 26.969 33.105 -9.385 1.00 12.52 194 TRP A N 1
ATOM 1495 C CA . TRP A 1 195 ? 26.090 34.113 -9.991 1.00 12.90 194 TRP A CA 1
ATOM 1496 C C . TRP A 1 195 ? 26.199 34.256 -11.503 1.00 13.47 194 TRP A C 1
ATOM 1497 O O . TRP A 1 195 ? 26.478 35.356 -12.008 1.00 13.76 194 TRP A O 1
ATOM 1508 N N . PRO A 1 196 ? 25.896 33.179 -12.239 1.00 13.62 195 PRO A N 1
ATOM 1509 C CA . PRO A 1 196 ? 26.008 33.195 -13.718 1.00 13.90 195 PRO A CA 1
ATOM 1510 C C . PRO A 1 196 ? 25.251 34.332 -14.425 1.00 14.20 195 PRO A C 1
ATOM 1511 O O . PRO A 1 196 ? 25.742 34.878 -15.408 1.00 13.85 195 PRO A O 1
ATOM 1515 N N . GLU A 1 197 ? 24.076 34.668 -13.918 1.00 15.21 196 GLU A N 1
ATOM 1516 C CA . GLU A 1 197 ? 23.259 35.756 -14.461 1.00 16.40 196 GLU A CA 1
ATOM 1517 C C . GLU A 1 197 ? 23.997 37.102 -14.370 1.00 16.14 196 GLU A C 1
ATOM 1518 O O . GLU A 1 197 ? 23.899 37.916 -15.281 1.00 15.22 196 GLU A O 1
ATOM 1537 N N . ARG A 1 199 ? 27.336 37.368 -14.374 1.00 15.29 198 ARG A N 1
ATOM 1538 C CA . ARG A 1 199 ? 28.469 37.264 -15.285 1.00 15.44 198 ARG A CA 1
ATOM 1539 C C . ARG A 1 199 ? 28.012 37.618 -16.721 1.00 14.56 198 ARG A C 1
ATOM 1540 O O . ARG A 1 199 ? 28.698 38.342 -17.445 1.00 14.49 198 ARG A O 1
ATOM 1548 N N . VAL A 1 200 ? 26.853 37.109 -17.129 1.00 13.89 199 VAL A N 1
ATOM 1549 C CA . VAL A 1 200 ? 26.281 37.487 -18.431 1.00 13.35 199 VAL A CA 1
ATOM 1550 C C . VAL A 1 200 ? 26.033 39.013 -18.522 1.00 12.47 199 VAL A C 1
ATOM 1551 O O . VAL A 1 200 ? 26.352 39.630 -19.542 1.00 11.25 199 VAL A O 1
ATOM 1555 N N . ALA A 1 201 ? 25.478 39.605 -17.469 1.00 12.09 200 ALA A N 1
ATOM 1556 C CA . ALA A 1 201 ? 25.174 41.051 -17.447 1.00 11.48 200 ALA A CA 1
ATOM 1557 C C . ALA A 1 201 ? 26.439 41.869 -17.569 1.00 11.25 200 ALA A C 1
ATOM 1558 O O . ALA A 1 201 ? 26.466 42.848 -18.310 1.00 10.45 200 ALA A O 1
ATOM 1560 N N . ILE A 1 202 ? 27.461 41.484 -16.807 1.00 11.61 201 ILE A N 1
ATOM 1561 C CA . ILE A 1 202 ? 28.750 42.194 -16.862 1.00 11.66 201 ILE A CA 1
ATOM 1562 C C . ILE A 1 202 ? 29.418 41.993 -18.223 1.00 11.85 201 ILE A C 1
ATOM 1563 O O . ILE A 1 202 ? 29.964 42.946 -18.807 1.00 11.87 201 ILE A O 1
ATOM 1568 N N . GLY A 1 203 ? 29.365 40.773 -18.757 1.00 12.56 202 GLY A N 1
ATOM 1569 C CA . GLY A 1 203 ? 29.908 40.531 -20.083 1.00 13.14 202 GLY A CA 1
ATOM 1570 C C . GLY A 1 203 ? 29.266 41.424 -21.133 1.00 13.19 202 GLY A C 1
ATOM 1571 O O . GLY A 1 203 ? 29.926 41.890 -22.052 1.00 15.09 202 GLY A O 1
ATOM 1572 N N . ALA A 1 204 ? 27.966 41.652 -21.014 1.00 13.65 203 ALA A N 1
ATOM 1573 C CA . ALA A 1 204 ? 27.238 42.539 -21.929 1.00 13.54 203 ALA A CA 1
ATOM 1574 C C . ALA A 1 204 ? 27.576 44.008 -21.741 1.00 14.14 203 ALA A C 1
ATOM 1575 O O . ALA A 1 204 ? 27.618 44.750 -22.715 1.00 12.86 203 ALA A O 1
ATOM 1577 N N . ARG A 1 205 ? 27.799 44.417 -20.490 1.00 13.96 204 ARG A N 1
ATOM 1578 C CA . ARG A 1 205 ? 28.027 45.827 -20.119 1.00 14.51 204 ARG A CA 1
ATOM 1579 C C . ARG A 1 205 ? 29.121 45.811 -19.057 1.00 14.10 204 ARG A C 1
ATOM 1580 O O . ARG A 1 205 ? 28.831 45.779 -17.871 1.00 11.93 204 ARG A O 1
ATOM 1588 N N . PRO A 1 206 ? 30.393 45.801 -19.505 1.00 14.39 205 PRO A N 1
ATOM 1589 C CA . PRO A 1 206 ? 31.523 45.498 -18.629 1.00 14.23 205 PRO A CA 1
ATOM 1590 C C . PRO A 1 206 ? 32.055 46.554 -17.645 1.00 14.26 205 PRO A C 1
ATOM 1591 O O . PRO A 1 206 ? 33.201 46.937 -17.701 1.00 13.87 205 PRO A O 1
ATOM 1595 N N . SER A 1 207 ? 31.186 47.000 -16.750 1.00 13.97 206 SER A N 1
ATOM 1596 C CA . SER A 1 207 ? 31.551 47.830 -15.591 1.00 13.86 206 SER A CA 1
ATOM 1597 C C . SER A 1 207 ? 30.554 47.428 -14.517 1.00 13.81 206 SER A C 1
ATOM 1598 O O . SER A 1 207 ? 29.512 46.850 -14.829 1.00 13.45 206 SER A O 1
ATOM 1601 N N . LEU A 1 208 ? 30.812 47.816 -13.276 1.00 12.50 207 LEU A N 1
ATOM 1602 C CA . LEU A 1 208 ? 29.954 47.353 -12.205 1.00 12.02 207 LEU A CA 1
ATOM 1603 C C . LEU A 1 208 ? 29.755 48.381 -11.120 1.00 11.63 207 LEU A C 1
ATOM 1604 O O . LEU A 1 208 ? 30.705 49.014 -10.699 1.00 12.38 207 LEU A O 1
ATOM 1609 N N . PHE A 1 209 ? 28.505 48.527 -10.657 1.00 11.78 208 PHE A N 1
ATOM 1610 C CA . PHE A 1 209 ? 28.210 49.315 -9.483 1.00 11.69 208 PHE A CA 1
ATOM 1611 C C . PHE A 1 209 ? 27.852 48.382 -8.325 1.00 11.08 208 PHE A C 1
ATOM 1612 O O . PHE A 1 209 ? 27.072 47.453 -8.483 1.00 11.00 208 PHE A O 1
ATOM 1620 N N . THR A 1 210 ? 28.526 48.557 -7.201 1.00 9.49 209 THR A N 1
ATOM 1621 C CA . THR A 1 210 ? 28.202 47.806 -5.978 1.00 9.68 209 THR A CA 1
ATOM 1622 C C . THR A 1 210 ? 27.558 48.752 -4.959 1.00 9.52 209 THR A C 1
ATOM 1623 O O . THR A 1 210 ? 27.880 49.945 -4.907 1.00 10.41 209 THR A O 1
ATOM 1627 N N . LEU A 1 211 ? 26.620 48.212 -4.188 1.00 9.86 210 LEU A N 1
ATOM 1628 C CA . LEU A 1 211 ? 25.944 48.950 -3.146 1.00 9.71 210 LEU A CA 1
ATOM 1629 C C . LEU A 1 211 ? 26.032 48.214 -1.821 1.00 9.60 210 LEU A C 1
ATOM 1630 O O . LEU A 1 211 ? 26.102 46.984 -1.754 1.00 8.72 210 LEU A O 1
ATOM 1635 N N . GLY A 1 212 ? 26.003 48.998 -0.758 1.00 9.81 211 GLY A N 1
ATOM 1636 C CA . GLY A 1 212 ? 25.946 48.485 0.594 1.00 9.73 211 GLY A CA 1
ATOM 1637 C C . GLY A 1 212 ? 25.181 49.498 1.440 1.00 9.94 211 GLY A C 1
ATOM 1638 O O . GLY A 1 212 ? 24.924 50.602 1.005 1.00 9.48 211 GLY A O 1
ATOM 1639 N N . ARG A 1 213 ? 24.791 49.094 2.630 1.00 9.68 212 ARG A N 1
ATOM 1640 C CA . ARG A 1 213 ? 24.116 49.983 3.564 1.00 10.01 212 ARG A CA 1
ATOM 1641 C C . ARG A 1 213 ? 24.509 49.527 4.965 1.00 9.54 212 ARG A C 1
ATOM 1642 O O . ARG A 1 213 ? 24.299 48.380 5.320 1.00 9.49 212 ARG A O 1
ATOM 1650 N N . GLY A 1 214 ? 25.076 50.431 5.767 1.00 8.91 213 GLY A N 1
ATOM 1651 C CA . GLY A 1 214 ? 25.611 50.020 7.059 1.00 9.32 213 GLY A CA 1
ATOM 1652 C C . GLY A 1 214 ? 26.828 49.100 6.877 1.00 9.20 213 GLY A C 1
ATOM 1653 O O . GLY A 1 214 ? 27.679 49.324 6.015 1.00 9.35 213 GLY A O 1
ATOM 1654 N N . THR A 1 215 ? 26.888 48.038 7.671 1.00 9.35 214 THR A N 1
ATOM 1655 C CA . THR A 1 215 ? 28.062 47.135 7.713 1.00 9.34 214 THR A CA 1
ATOM 1656 C C . THR A 1 215 ? 28.481 46.637 6.330 1.00 9.01 214 THR A C 1
ATOM 1657 O O . THR A 1 215 ? 29.699 46.635 6.002 1.00 9.55 214 THR A O 1
ATOM 1661 N N . SER A 1 216 ? 27.498 46.299 5.481 1.00 8.49 215 SER A N 1
ATOM 1662 C CA . SER A 1 216 ? 27.788 45.699 4.182 1.00 9.16 215 SER A CA 1
ATOM 1663 C C . SER A 1 216 ? 28.450 46.683 3.202 1.00 9.00 215 SER A C 1
ATOM 1664 O O . SER A 1 216 ? 28.958 46.281 2.153 1.00 8.90 215 SER A O 1
ATOM 1667 N N . LEU A 1 217 ? 28.407 47.977 3.522 1.00 8.84 216 LEU A N 1
ATOM 1668 C CA . LEU A 1 217 ? 29.135 48.947 2.714 1.00 9.33 216 LEU A CA 1
ATOM 1669 C C . LEU A 1 217 ? 30.619 48.620 2.655 1.00 8.30 216 LEU A C 1
ATOM 1670 O O . LEU A 1 217 ? 31.255 48.888 1.646 1.00 9.22 216 LEU A O 1
ATOM 1675 N N . ALA A 1 218 ? 31.160 47.999 3.697 1.00 8.53 217 ALA A N 1
ATOM 1676 C CA . ALA A 1 218 ? 32.594 47.652 3.731 1.00 7.93 217 ALA A CA 1
ATOM 1677 C C . ALA A 1 218 ? 32.921 46.595 2.675 1.00 7.81 217 ALA A C 1
ATOM 1678 O O . ALA A 1 218 ? 33.926 46.701 1.964 1.00 7.67 217 ALA A O 1
ATOM 1680 N N . VAL A 1 219 ? 32.075 45.573 2.551 1.00 7.96 218 VAL A N 1
ATOM 1681 C CA . VAL A 1 219 ? 32.293 44.526 1.523 1.00 8.35 218 VAL A CA 1
ATOM 1682 C C . VAL A 1 219 ? 31.879 45.064 0.136 1.00 7.97 218 VAL A C 1
ATOM 1683 O O . VAL A 1 219 ? 32.435 44.640 -0.856 1.00 8.15 218 VAL A O 1
ATOM 1687 N N . SER A 1 220 ? 30.919 45.997 0.043 1.00 7.96 219 SER A N 1
ATOM 1688 C CA . SER A 1 220 ? 30.608 46.639 -1.227 1.00 8.18 219 SER A CA 1
ATOM 1689 C C . SER A 1 220 ? 31.873 47.390 -1.737 1.00 8.93 219 SER A C 1
ATOM 1690 O O . SER A 1 220 ? 32.225 47.336 -2.921 1.00 8.59 219 SER A O 1
ATOM 1693 N N . ASN A 1 221 ? 32.572 48.054 -0.836 1.00 9.15 220 ASN A N 1
ATOM 1694 C CA . ASN A 1 221 ? 33.792 48.809 -1.189 1.00 9.03 220 ASN A CA 1
ATOM 1695 C C . ASN A 1 221 ? 34.894 47.829 -1.628 1.00 8.90 220 ASN A C 1
ATOM 1696 O O . ASN A 1 221 ? 35.605 48.036 -2.602 1.00 10.29 220 ASN A O 1
ATOM 1701 N N . GLU A 1 222 ? 35.039 46.757 -0.867 1.00 9.13 221 GLU A N 1
ATOM 1702 C CA . GLU A 1 222 ? 36.043 45.700 -1.162 1.00 8.85 221 GLU A CA 1
ATOM 1703 C C . GLU A 1 222 ? 35.766 45.065 -2.520 1.00 8.88 221 GLU A C 1
ATOM 1704 O O . GLU A 1 222 ? 36.686 44.822 -3.298 1.00 9.49 221 GLU A O 1
ATOM 1710 N N . ALA A 1 223 ? 34.492 44.807 -2.791 1.00 8.47 222 ALA A N 1
ATOM 1711 C CA . ALA A 1 223 ? 34.064 44.180 -4.046 1.00 8.54 222 ALA A CA 1
ATOM 1712 C C . ALA A 1 223 ? 34.464 45.043 -5.261 1.00 8.71 222 ALA A C 1
ATOM 1713 O O . ALA A 1 223 ? 35.056 44.534 -6.227 1.00 9.36 222 ALA A O 1
ATOM 1715 N N . ALA A 1 224 ? 34.181 46.345 -5.200 1.00 9.07 223 ALA A N 1
ATOM 1716 C CA . ALA A 1 224 ? 34.576 47.245 -6.289 1.00 9.47 223 ALA A CA 1
ATOM 1717 C C . ALA A 1 224 ? 36.111 47.251 -6.466 1.00 9.44 223 ALA A C 1
ATOM 1718 O O . ALA A 1 224 ? 36.600 47.176 -7.589 1.00 9.65 223 ALA A O 1
ATOM 1720 N N . LEU A 1 225 ? 36.852 47.287 -5.362 1.00 8.51 224 LEU A N 1
ATOM 1721 C CA . LEU A 1 225 ? 38.305 47.270 -5.418 1.00 9.22 224 LEU A CA 1
ATOM 1722 C C . LEU A 1 225 ? 38.820 46.028 -6.147 1.00 8.37 224 LEU A C 1
ATOM 1723 O O . LEU A 1 225 ? 39.581 46.130 -7.123 1.00 8.91 224 LEU A O 1
ATOM 1728 N N . LYS A 1 226 ? 38.383 44.861 -5.685 1.00 9.18 225 LYS A N 1
ATOM 1729 C CA . LYS A 1 226 ? 38.905 43.616 -6.215 1.00 8.58 225 LYS A CA 1
ATOM 1730 C C . LYS A 1 226 ? 38.451 43.323 -7.658 1.00 9.47 225 LYS A C 1
ATOM 1731 O O . LYS A 1 226 ? 39.190 42.679 -8.431 1.00 9.39 225 LYS A O 1
ATOM 1737 N N . PHE A 1 227 ? 37.285 43.831 -8.030 1.00 9.88 226 PHE A N 1
ATOM 1738 C CA . PHE A 1 227 ? 36.833 43.713 -9.414 1.00 10.93 226 PHE A CA 1
ATOM 1739 C C . PHE A 1 227 ? 37.794 44.469 -10.324 1.00 10.92 226 PHE A C 1
ATOM 1740 O O . PHE A 1 227 ? 38.214 43.942 -11.344 1.00 11.09 226 PHE A O 1
ATOM 1748 N N . LYS A 1 228 ? 38.176 45.691 -9.934 1.00 12.45 227 LYS A N 1
ATOM 1749 C CA . LYS A 1 228 ? 39.142 46.477 -10.717 1.00 13.03 227 LYS A CA 1
ATOM 1750 C C . LYS A 1 228 ? 40.509 45.803 -10.770 1.00 13.89 227 LYS A C 1
ATOM 1751 O O . LYS A 1 228 ? 41.140 45.724 -11.835 1.00 13.62 227 LYS A O 1
ATOM 1757 N N . GLU A 1 229 ? 40.942 45.318 -9.615 1.00 13.79 228 GLU A N 1
ATOM 1758 C CA . GLU A 1 229 ? 42.234 44.692 -9.439 1.00 15.79 228 GLU A CA 1
ATOM 1759 C C . GLU A 1 229 ? 42.382 43.464 -10.327 1.00 14.58 228 GLU A C 1
ATOM 1760 O O . GLU A 1 229 ? 43.396 43.268 -11.006 1.00 14.02 228 GLU A O 1
ATOM 1766 N N . THR A 1 230 ? 41.362 42.617 -10.293 1.00 13.58 229 THR A N 1
ATOM 1767 C CA . THR A 1 230 ? 41.441 41.308 -10.963 1.00 13.44 229 THR A CA 1
ATOM 1768 C C . THR A 1 230 ? 41.017 41.322 -12.439 1.00 13.98 229 THR A C 1
ATOM 1769 O O . THR A 1 230 ? 41.593 40.588 -13.251 1.00 15.36 229 THR A O 1
ATOM 1773 N N . CYS A 1 231 ? 40.064 42.169 -12.807 1.00 13.99 230 CYS A N 1
ATOM 1774 C CA . CYS A 1 231 ? 39.543 42.169 -14.174 1.00 14.34 230 CYS A CA 1
ATOM 1775 C C . CYS A 1 231 ? 39.950 43.364 -15.006 1.00 14.32 230 CYS A C 1
ATOM 1776 O O . CYS A 1 231 ? 39.698 43.379 -16.202 1.00 14.77 230 CYS A O 1
ATOM 1779 N N . GLN A 1 232 ? 40.531 44.379 -14.368 1.00 15.07 231 GLN A N 1
ATOM 1780 C CA . GLN A 1 232 ? 40.919 45.606 -15.064 1.00 16.37 231 GLN A CA 1
ATOM 1781 C C . GLN A 1 232 ? 39.719 46.241 -15.771 1.00 15.48 231 GLN A C 1
ATOM 1782 O O . GLN A 1 232 ? 39.822 46.717 -16.908 1.00 16.17 231 GLN A O 1
ATOM 1788 N N . LEU A 1 233 ? 38.567 46.210 -15.092 1.00 15.05 232 LEU A N 1
ATOM 1789 C CA . LEU A 1 233 ? 37.342 46.835 -15.549 1.00 14.47 232 LEU A CA 1
ATOM 1790 C C . LEU A 1 233 ? 36.917 47.757 -14.424 1.00 14.54 232 LEU A C 1
ATOM 1791 O O . LEU A 1 233 ? 37.248 47.513 -13.272 1.00 14.92 232 LEU A O 1
ATOM 1796 N N . HIS A 1 234 ? 36.157 48.786 -14.760 1.00 13.63 233 HIS A N 1
ATOM 1797 C CA . HIS A 1 234 ? 35.788 49.788 -13.794 1.00 14.21 233 HIS A CA 1
ATOM 1798 C C . HIS A 1 234 ? 34.666 49.310 -12.884 1.00 12.61 233 HIS A C 1
ATOM 1799 O O . HIS A 1 234 ? 33.754 48.617 -13.336 1.00 12.05 233 HIS A O 1
ATOM 1806 N N . ALA A 1 235 ? 34.774 49.663 -11.610 1.00 11.28 234 ALA A N 1
ATOM 1807 C CA . ALA A 1 235 ? 33.715 49.463 -10.645 1.00 10.93 234 ALA A CA 1
ATOM 1808 C C . ALA A 1 235 ? 33.675 50.613 -9.654 1.00 10.97 234 ALA A C 1
ATOM 1809 O O . ALA A 1 235 ? 34.706 51.265 -9.395 1.00 11.18 234 ALA A O 1
ATOM 1811 N N . GLU A 1 236 ? 32.500 50.860 -9.082 1.00 11.13 235 GLU A N 1
ATOM 1812 C CA A GLU A 1 236 ? 32.325 51.911 -8.065 0.50 11.05 235 GLU A CA 1
ATOM 1813 C CA B GLU A 1 236 ? 32.385 51.862 -8.019 0.50 11.48 235 GLU A CA 1
ATOM 1814 C C . GLU A 1 236 ? 31.345 51.421 -7.007 1.00 10.76 235 GLU A C 1
ATOM 1815 O O . GLU A 1 236 ? 30.308 50.844 -7.359 1.00 10.41 235 GLU A O 1
ATOM 1826 N N . SER A 1 237 ? 31.686 51.653 -5.738 1.00 10.48 236 SER A N 1
ATOM 1827 C CA . SER A 1 237 ? 30.850 51.301 -4.606 1.00 10.55 236 SER A CA 1
ATOM 1828 C C . SER A 1 237 ? 30.118 52.523 -4.018 1.00 10.76 236 SER A C 1
ATOM 1829 O O . SER A 1 237 ? 30.717 53.591 -3.801 1.00 10.64 236 SER A O 1
ATOM 1832 N N . TYR A 1 238 ? 28.853 52.339 -3.675 1.00 11.48 237 TYR A N 1
ATOM 1833 C CA . TYR A 1 238 ? 28.069 53.409 -3.112 1.00 13.23 237 TYR A CA 1
ATOM 1834 C C . TYR A 1 238 ? 27.222 52.936 -1.975 1.00 11.89 237 TYR A C 1
ATOM 1835 O O . TYR A 1 238 ? 26.803 51.771 -1.957 1.00 9.58 237 TYR A O 1
ATOM 1844 N N . SER A 1 239 ? 26.940 53.849 -1.036 1.00 10.47 238 SER A N 1
ATOM 1845 C CA . SER A 1 239 ? 25.866 53.602 -0.107 1.00 10.22 238 SER A CA 1
ATOM 1846 C C . SER A 1 239 ? 24.579 53.615 -0.939 1.00 10.30 238 SER A C 1
ATOM 1847 O O . SER A 1 239 ? 24.373 54.513 -1.760 1.00 10.14 238 SER A O 1
ATOM 1850 N N . SER A 1 240 ? 23.666 52.695 -0.642 1.00 10.17 239 SER A N 1
ATOM 1851 C CA . SER A 1 240 ? 22.360 52.641 -1.302 1.00 11.07 239 SER A CA 1
ATOM 1852 C C . SER A 1 240 ? 21.527 53.901 -0.942 1.00 11.23 239 SER A C 1
ATOM 1853 O O . SER A 1 240 ? 20.624 54.309 -1.671 1.00 11.18 239 SER A O 1
ATOM 1856 N N . ALA A 1 241 ? 21.842 54.513 0.200 1.00 11.52 240 ALA A N 1
ATOM 1857 C CA . ALA A 1 241 ? 21.178 55.752 0.609 1.00 12.01 240 ALA A CA 1
ATOM 1858 C C . ALA A 1 241 ? 21.716 56.971 -0.136 1.00 12.96 240 ALA A C 1
ATOM 1859 O O . ALA A 1 241 ? 21.132 58.046 -0.051 1.00 13.87 240 ALA A O 1
ATOM 1861 N N . GLU A 1 242 ? 22.859 56.843 -0.800 1.00 13.89 241 GLU A N 1
ATOM 1862 C CA . GLU A 1 242 ? 23.440 57.948 -1.539 1.00 15.51 241 GLU A CA 1
ATOM 1863 C C . GLU A 1 242 ? 23.461 57.775 -3.044 1.00 16.12 241 GLU A C 1
ATOM 1864 O O . GLU A 1 242 ? 23.635 58.757 -3.771 1.00 16.69 241 GLU A O 1
ATOM 1870 N N . VAL A 1 243 ? 23.283 56.546 -3.515 1.00 16.50 242 VAL A N 1
ATOM 1871 C CA . VAL A 1 243 ? 23.464 56.241 -4.949 1.00 17.35 242 VAL A CA 1
ATOM 1872 C C . VAL A 1 243 ? 22.549 57.050 -5.869 1.00 18.49 242 VAL A C 1
ATOM 1873 O O . VAL A 1 243 ? 22.951 57.419 -6.983 1.00 18.80 242 VAL A O 1
ATOM 1877 N N . LEU A 1 244 ? 21.335 57.352 -5.418 1.00 19.21 243 LEU A N 1
ATOM 1878 C CA . LEU A 1 244 ? 20.407 58.127 -6.245 1.00 20.81 243 LEU A CA 1
ATOM 1879 C C . LEU A 1 244 ? 20.617 59.653 -6.154 1.00 22.29 243 LEU A C 1
ATOM 1880 O O . LEU A 1 244 ? 19.894 60.401 -6.786 1.00 22.35 243 LEU A O 1
ATOM 1885 N N . HIS A 1 245 ? 21.615 60.106 -5.401 1.00 24.62 244 HIS A N 1
ATOM 1886 C CA . HIS A 1 245 ? 21.892 61.543 -5.229 1.00 26.54 244 HIS A CA 1
ATOM 1887 C C . HIS A 1 245 ? 23.311 61.942 -5.617 1.00 27.23 244 HIS A C 1
ATOM 1888 O O . HIS A 1 245 ? 23.745 63.038 -5.267 1.00 28.02 244 HIS A O 1
ATOM 1895 N N . GLY A 1 246 ? 24.054 61.065 -6.295 1.00 27.77 245 GLY A N 1
ATOM 1896 C CA . GLY A 1 246 ? 25.463 61.357 -6.627 1.00 28.00 245 GLY A CA 1
ATOM 1897 C C . GLY A 1 246 ? 25.660 62.093 -7.958 1.00 28.29 245 GLY A C 1
ATOM 1898 O O . GLY A 1 246 ? 24.698 62.307 -8.693 1.00 27.60 245 GLY A O 1
ATOM 1899 N N . PRO A 1 247 ? 26.920 62.481 -8.270 1.00 28.85 246 PRO A N 1
ATOM 1900 C CA . PRO A 1 247 ? 27.326 63.196 -9.500 1.00 29.26 246 PRO A CA 1
ATOM 1901 C C . PRO A 1 247 ? 26.836 62.617 -10.824 1.00 29.62 246 PRO A C 1
ATOM 1902 O O . PRO A 1 247 ? 26.494 63.377 -11.752 1.00 30.00 246 PRO A O 1
ATOM 1906 N N . VAL A 1 248 ? 26.845 61.294 -10.926 1.00 29.82 247 VAL A N 1
ATOM 1907 C CA . VAL A 1 248 ? 26.424 60.622 -12.147 1.00 30.34 247 VAL A CA 1
ATOM 1908 C C . VAL A 1 248 ? 25.174 59.766 -11.928 1.00 30.23 247 VAL A C 1
ATOM 1909 O O . VAL A 1 248 ? 24.949 59.221 -10.841 1.00 30.29 247 VAL A O 1
ATOM 1911 N N . SER A 1 249 ? 24.351 59.673 -12.969 1.00 30.11 248 SER A N 1
ATOM 1912 C CA . SER A 1 249 ? 23.141 58.865 -12.917 1.00 29.63 248 SER A CA 1
ATOM 1913 C C . SER A 1 249 ? 23.520 57.419 -13.092 1.00 29.16 248 SER A C 1
ATOM 1914 O O . SER A 1 249 ? 23.974 57.015 -14.178 1.00 28.72 248 SER A O 1
ATOM 1917 N N . ILE A 1 250 ? 23.337 56.650 -12.014 1.00 28.75 249 ILE A N 1
ATOM 1918 C CA . ILE A 1 250 ? 23.576 55.214 -12.013 1.00 28.75 249 ILE A CA 1
ATOM 1919 C C . ILE A 1 250 ? 22.762 54.524 -13.101 1.00 28.24 249 ILE A C 1
ATOM 1920 O O . ILE A 1 250 ? 23.298 53.718 -13.833 1.00 27.60 249 ILE A O 1
ATOM 1925 N N . VAL A 1 251 ? 21.483 54.876 -13.225 1.00 28.24 250 VAL A N 1
ATOM 1926 C CA . VAL A 1 251 ? 20.605 54.285 -14.243 1.00 28.31 250 VAL A CA 1
ATOM 1927 C C . VAL A 1 251 ? 21.036 54.601 -15.690 1.00 28.67 250 VAL A C 1
ATOM 1928 O O . VAL A 1 251 ? 21.057 53.715 -16.559 1.00 28.54 250 VAL A O 1
ATOM 1932 N N . GLU A 1 252 ? 21.368 55.861 -15.951 1.00 28.91 251 GLU A N 1
ATOM 1933 C CA . GLU A 1 252 ? 21.796 56.304 -17.291 1.00 29.15 251 GLU A CA 1
ATOM 1934 C C . GLU A 1 252 ? 23.115 55.634 -17.753 1.00 28.04 251 GLU A C 1
ATOM 1935 O O . GLU A 1 252 ? 23.384 55.515 -18.951 1.00 27.14 251 GLU A O 1
ATOM 1941 N N . GLU A 1 253 ? 23.937 55.193 -16.798 1.00 27.00 252 GLU A N 1
ATOM 1942 C CA . GLU A 1 253 ? 25.193 54.532 -17.121 1.00 26.43 252 GLU A CA 1
ATOM 1943 C C . GLU A 1 253 ? 24.976 53.192 -17.818 1.00 24.66 252 GLU A C 1
ATOM 1944 O O . GLU A 1 253 ? 25.805 52.769 -18.616 1.00 23.89 252 GLU A O 1
ATOM 1950 N N . GLY A 1 254 ? 23.874 52.527 -17.494 1.00 23.11 253 GLY A N 1
ATOM 1951 C CA . GLY A 1 254 ? 23.537 51.248 -18.104 1.00 21.89 253 GLY A CA 1
ATOM 1952 C C . GLY A 1 254 ? 24.409 50.062 -17.702 1.00 20.25 253 GLY A C 1
ATOM 1953 O O . GLY A 1 254 ? 24.554 49.117 -18.483 1.00 20.54 253 GLY A O 1
ATOM 1954 N N . PHE A 1 255 ? 25.001 50.102 -16.506 1.00 18.78 254 PHE A N 1
ATOM 1955 C CA . PHE A 1 255 ? 25.794 48.987 -16.022 1.00 17.40 254 PHE A CA 1
ATOM 1956 C C . PHE A 1 255 ? 25.077 48.222 -14.896 1.00 15.77 254 PHE A C 1
ATOM 1957 O O . PHE A 1 255 ? 24.212 48.796 -14.204 1.00 14.61 254 PHE A O 1
ATOM 1965 N N . PRO A 1 256 ? 25.433 46.929 -14.719 1.00 14.11 255 PRO A N 1
ATOM 1966 C CA . PRO A 1 256 ? 24.785 46.141 -13.676 1.00 13.22 255 PRO A CA 1
ATOM 1967 C C . PRO A 1 256 ? 25.080 46.685 -12.269 1.00 12.29 255 PRO A C 1
ATOM 1968 O O . PRO A 1 256 ? 26.176 47.218 -11.989 1.00 11.31 255 PRO A O 1
ATOM 1972 N N . VAL A 1 257 ? 24.092 46.519 -11.395 1.00 11.34 256 VAL A N 1
ATOM 1973 C CA . VAL A 1 257 ? 24.176 46.988 -10.018 1.00 10.45 256 VAL A CA 1
ATOM 1974 C C . VAL A 1 257 ? 24.052 45.769 -9.105 1.00 9.80 256 VAL A C 1
ATOM 1975 O O . VAL A 1 257 ? 23.184 44.922 -9.303 1.00 9.83 256 VAL A O 1
ATOM 1979 N N . LEU A 1 258 ? 24.940 45.668 -8.122 1.00 9.52 257 LEU A N 1
ATOM 1980 C CA . LEU A 1 258 ? 24.927 44.562 -7.188 1.00 9.49 257 LEU A CA 1
ATOM 1981 C C . LEU A 1 258 ? 24.749 45.090 -5.768 1.00 9.46 257 LEU A C 1
ATOM 1982 O O . LEU A 1 258 ? 25.644 45.765 -5.236 1.00 10.76 257 LEU A O 1
ATOM 1987 N N . GLY A 1 259 ? 23.612 44.784 -5.150 1.00 8.74 258 GLY A N 1
ATOM 1988 C CA . GLY A 1 259 ? 23.332 45.203 -3.788 1.00 9.09 258 GLY A CA 1
ATOM 1989 C C . GLY A 1 259 ? 23.727 44.159 -2.753 1.00 9.17 258 GLY A C 1
ATOM 1990 O O . GLY A 1 259 ? 23.153 43.069 -2.715 1.00 10.28 258 GLY A O 1
ATOM 1991 N N . PHE A 1 260 ? 24.718 44.512 -1.933 1.00 8.48 259 PHE A N 1
ATOM 1992 C CA . PHE A 1 260 ? 25.181 43.699 -0.813 1.00 8.68 259 PHE A CA 1
ATOM 1993 C C . PHE A 1 260 ? 24.255 43.914 0.376 1.00 9.24 259 PHE A C 1
ATOM 1994 O O . PHE A 1 260 ? 24.307 44.957 1.034 1.00 9.42 259 PHE A O 1
ATOM 2002 N N . ALA A 1 261 ? 23.389 42.925 0.605 1.00 9.77 260 ALA A N 1
ATOM 2003 C CA . ALA A 1 261 ? 22.454 42.928 1.749 1.00 10.35 260 ALA A CA 1
ATOM 2004 C C . ALA A 1 261 ? 22.763 41.805 2.748 1.00 10.67 260 ALA A C 1
ATOM 2005 O O . ALA A 1 261 ? 22.756 40.629 2.384 1.00 9.82 260 ALA A O 1
ATOM 2007 N N . ALA A 1 262 ? 23.075 42.176 3.991 1.00 10.66 261 ALA A N 1
ATOM 2008 C CA . ALA A 1 262 ? 23.246 41.242 5.079 1.00 10.63 261 ALA A CA 1
ATOM 2009 C C . ALA A 1 262 ? 21.887 41.089 5.757 1.00 10.42 261 ALA A C 1
ATOM 2010 O O . ALA A 1 262 ? 20.996 41.919 5.560 1.00 11.53 261 ALA A O 1
ATOM 2012 N N . GLY A 1 263 ? 21.724 40.025 6.543 1.00 10.60 262 GLY A N 1
ATOM 2013 C CA . GLY A 1 263 ? 20.500 39.808 7.334 1.00 10.66 262 GLY A CA 1
ATOM 2014 C C . GLY A 1 263 ? 20.564 40.627 8.609 1.00 10.73 262 GLY A C 1
ATOM 2015 O O . GLY A 1 263 ? 20.689 40.087 9.716 1.00 10.97 262 GLY A O 1
ATOM 2016 N N . ASP A 1 264 ? 20.449 41.939 8.447 1.00 10.86 263 ASP A N 1
ATOM 2017 C CA . ASP A 1 264 ? 20.520 42.884 9.537 1.00 10.36 263 ASP A CA 1
ATOM 2018 C C . ASP A 1 264 ? 19.472 43.970 9.306 1.00 10.80 263 ASP A C 1
ATOM 2019 O O . ASP A 1 264 ? 18.612 43.830 8.431 1.00 9.80 263 ASP A O 1
ATOM 2024 N N . ALA A 1 265 ? 19.525 45.032 10.103 1.00 10.91 264 ALA A N 1
ATOM 2025 C CA . ALA A 1 265 ? 18.550 46.135 10.008 1.00 10.54 264 ALA A CA 1
ATOM 2026 C C . ALA A 1 265 ? 18.587 46.897 8.680 1.00 10.12 264 ALA A C 1
ATOM 2027 O O . ALA A 1 265 ? 17.627 47.579 8.328 1.00 9.34 264 ALA A O 1
ATOM 2029 N N . ALA A 1 266 ? 19.693 46.761 7.942 1.00 9.75 265 ALA A N 1
ATOM 2030 C CA . ALA A 1 266 ? 19.859 47.422 6.649 1.00 9.33 265 ALA A CA 1
ATOM 2031 C C . ALA A 1 266 ? 19.341 46.590 5.476 1.00 9.52 265 ALA A C 1
ATOM 2032 O O . ALA A 1 266 ? 19.290 47.083 4.341 1.00 10.08 265 ALA A O 1
ATOM 2034 N N . GLU A 1 267 ? 18.917 45.359 5.736 1.00 9.42 266 GLU A N 1
ATOM 2035 C CA . GLU A 1 267 ? 18.447 44.508 4.656 1.00 9.62 266 GLU A CA 1
ATOM 2036 C C . GLU A 1 267 ? 17.249 45.140 3.962 1.00 9.64 266 GLU A C 1
ATOM 2037 O O . GLU A 1 267 ? 17.236 45.264 2.749 1.00 9.43 266 GLU A O 1
ATOM 20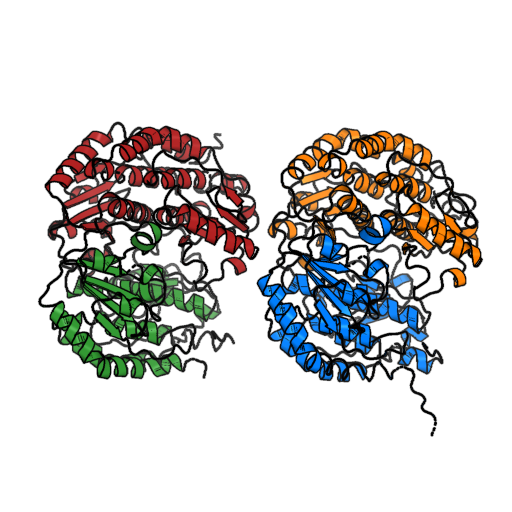43 N N . ALA A 1 268 ? 16.239 45.576 4.723 1.00 9.78 267 ALA A N 1
ATOM 2044 C CA . ALA A 1 268 ? 15.058 46.178 4.090 1.00 11.04 267 ALA A CA 1
ATOM 2045 C C . ALA A 1 268 ? 15.351 47.475 3.301 1.00 11.21 267 ALA A C 1
ATOM 2046 O O . ALA A 1 268 ? 14.935 47.589 2.147 1.00 11.51 267 ALA A O 1
ATOM 2048 N N . PRO A 1 269 ? 16.005 48.467 3.916 1.00 11.14 268 PRO A N 1
ATOM 2049 C CA . PRO A 1 269 ? 16.324 49.654 3.105 1.00 11.36 268 PRO A CA 1
ATOM 2050 C C . PRO A 1 269 ? 17.193 49.397 1.859 1.00 10.95 268 PRO A C 1
ATOM 2051 O O . PRO A 1 269 ? 17.040 50.112 0.873 1.00 11.33 268 PRO A O 1
ATOM 2055 N N . LEU A 1 270 ? 18.126 48.448 1.923 1.00 9.62 269 LEU A N 1
ATOM 2056 C CA . LEU A 1 270 ? 18.945 48.104 0.774 1.00 10.34 269 LEU A CA 1
ATOM 2057 C C . LEU A 1 270 ? 18.044 47.551 -0.334 1.00 10.04 269 LEU A C 1
ATOM 2058 O O . LEU A 1 270 ? 18.092 47.987 -1.477 1.00 10.75 269 LEU A O 1
ATOM 2063 N N . ALA A 1 271 ? 17.213 46.588 0.036 1.00 10.35 270 ALA A N 1
ATOM 2064 C CA . ALA A 1 271 ? 16.248 45.983 -0.882 1.00 11.04 270 ALA A CA 1
ATOM 2065 C C . ALA A 1 271 ? 15.328 47.047 -1.522 1.00 11.73 270 ALA A C 1
ATOM 2066 O O . ALA A 1 271 ? 15.052 46.983 -2.712 1.00 12.75 270 ALA A O 1
ATOM 2068 N N . GLU A 1 272 ? 14.840 47.995 -0.717 1.00 11.68 271 GLU A N 1
ATOM 2069 C CA . GLU A 1 272 ? 13.988 49.072 -1.181 1.00 11.96 271 GLU A CA 1
ATOM 2070 C C . GLU A 1 272 ? 14.630 49.910 -2.310 1.00 12.21 271 GLU A C 1
ATOM 2071 O O . GLU A 1 272 ? 14.008 50.181 -3.351 1.00 12.52 271 GLU A O 1
ATOM 2073 N N . ILE A 1 273 ? 15.861 50.328 -2.097 1.00 12.09 272 ILE A N 1
ATOM 2074 C CA . ILE A 1 273 ? 16.593 51.103 -3.115 1.00 12.03 272 ILE A CA 1
ATOM 2075 C C . ILE A 1 273 ? 16.909 50.227 -4.334 1.00 12.09 272 ILE A C 1
ATOM 2076 O O . ILE A 1 273 ? 16.829 50.702 -5.457 1.00 12.44 272 ILE A O 1
ATOM 2081 N N . ALA A 1 274 ? 17.246 48.956 -4.108 1.00 11.45 273 ALA A N 1
ATOM 2082 C CA . ALA A 1 274 ? 17.564 48.043 -5.200 1.00 11.28 273 ALA A CA 1
ATOM 2083 C C . ALA A 1 274 ? 16.342 47.967 -6.117 1.00 11.81 273 ALA A C 1
ATOM 2084 O O . ALA A 1 274 ? 16.444 48.068 -7.345 1.00 10.63 273 ALA A O 1
ATOM 2086 N N . ASP A 1 275 ? 15.172 47.813 -5.511 1.00 12.97 274 ASP A N 1
ATOM 2087 C CA . ASP A 1 275 ? 13.940 47.763 -6.281 1.00 13.72 274 ASP A CA 1
ATOM 2088 C C . ASP A 1 275 ? 13.629 49.075 -7.026 1.00 14.18 274 ASP A C 1
ATOM 2089 O O . ASP A 1 275 ? 13.186 49.012 -8.166 1.00 14.56 274 ASP A O 1
ATOM 2094 N N . GLN A 1 276 ? 13.883 50.232 -6.394 1.00 14.10 275 GLN A N 1
ATOM 2095 C CA . GLN A 1 276 ? 13.633 51.541 -7.004 1.00 15.29 275 GLN A CA 1
ATOM 2096 C C . GLN A 1 276 ? 14.480 51.724 -8.260 1.00 14.28 275 GLN A C 1
ATOM 2097 O O . GLN A 1 276 ? 14.000 52.233 -9.302 1.00 13.83 275 GLN A O 1
ATOM 2103 N N . ILE A 1 277 ? 15.733 51.283 -8.147 1.00 12.98 276 ILE A N 1
ATOM 2104 C CA . ILE A 1 277 ? 16.680 51.334 -9.252 1.00 12.89 276 ILE A CA 1
ATOM 2105 C C . ILE A 1 277 ? 16.178 50.417 -10.398 1.00 12.83 276 ILE A C 1
ATOM 2106 O O . ILE A 1 277 ? 16.118 50.843 -11.577 1.00 12.90 276 ILE A O 1
ATOM 2111 N N . ALA A 1 278 ? 15.783 49.182 -10.060 1.00 12.74 277 ALA A N 1
ATOM 2112 C CA . ALA A 1 278 ? 15.231 48.231 -11.041 1.00 13.16 277 ALA A CA 1
ATOM 2113 C C . ALA A 1 278 ? 13.957 48.765 -11.703 1.00 13.50 277 ALA A C 1
ATOM 2114 O O . ALA A 1 278 ? 13.715 48.517 -12.891 1.00 13.02 277 ALA A O 1
ATOM 2116 N N . ALA A 1 279 ? 13.151 49.506 -10.946 1.00 13.49 278 ALA A N 1
ATOM 2117 C CA . ALA A 1 279 ? 11.910 50.117 -11.482 1.00 15.19 278 ALA A CA 1
ATOM 2118 C C . ALA A 1 279 ? 12.194 51.227 -12.532 1.00 16.05 278 ALA A C 1
ATOM 2119 O O . ALA A 1 279 ? 11.307 51.606 -13.301 1.00 16.28 278 ALA A O 1
ATOM 2121 N N . LYS A 1 280 ? 13.421 51.735 -12.573 1.00 17.39 279 LYS A N 1
ATOM 2122 C CA . LYS A 1 280 ? 13.829 52.698 -13.610 1.00 18.79 279 LYS A CA 1
ATOM 2123 C C . LYS A 1 280 ? 14.389 52.028 -14.870 1.00 18.28 279 LYS A C 1
ATOM 2124 O O . LYS A 1 280 ? 14.809 52.721 -15.809 1.00 18.77 279 LYS A O 1
ATOM 2130 N N . GLY A 1 281 ? 14.381 50.694 -14.895 1.00 16.71 280 GLY A N 1
ATOM 2131 C CA . GLY A 1 281 ? 14.843 49.897 -16.024 1.00 16.39 280 GLY A CA 1
ATOM 2132 C C . GLY A 1 281 ? 16.269 49.370 -15.946 1.00 15.47 280 GLY A C 1
ATOM 2133 O O . GLY A 1 281 ? 16.714 48.656 -16.832 1.00 15.18 280 GLY A O 1
ATOM 2134 N N . ALA A 1 282 ? 16.988 49.719 -14.890 1.00 15.34 281 ALA A N 1
ATOM 2135 C CA . ALA A 1 282 ? 18.359 49.232 -14.685 1.00 14.80 281 ALA A CA 1
ATOM 2136 C C . ALA A 1 282 ? 18.414 47.743 -14.353 1.00 14.92 281 ALA A C 1
ATOM 2137 O O . ALA A 1 282 ? 17.439 47.149 -13.889 1.00 15.02 281 ALA A O 1
ATOM 2139 N N . THR A 1 283 ? 19.583 47.160 -14.597 1.00 14.43 282 THR A N 1
ATOM 2140 C CA . THR A 1 283 ? 19.845 45.764 -14.313 1.00 14.83 282 THR A CA 1
ATOM 2141 C C . THR A 1 283 ? 20.403 45.691 -12.900 1.00 13.80 282 THR A C 1
ATOM 2142 O O . THR A 1 283 ? 21.528 46.117 -12.655 1.00 13.54 282 THR A O 1
ATOM 2146 N N . VAL A 1 284 ? 19.586 45.200 -11.974 1.00 12.84 283 VAL A N 1
ATOM 2147 C CA . VAL A 1 284 ? 19.938 45.168 -10.565 1.00 12.70 283 VAL A CA 1
ATOM 2148 C C . VAL A 1 284 ? 19.748 43.788 -9.940 1.00 12.57 283 VAL A C 1
ATOM 2149 O O . VAL A 1 284 ? 18.739 43.102 -10.193 1.00 13.06 283 VAL A O 1
ATOM 2153 N N . PHE A 1 285 ? 20.739 43.389 -9.144 1.00 12.11 284 PHE A N 1
ATOM 2154 C CA . PHE A 1 285 ? 20.769 42.125 -8.415 1.00 12.39 284 PHE A CA 1
ATOM 2155 C C . PHE A 1 285 ? 21.006 42.449 -6.942 1.00 12.24 284 PHE A C 1
ATOM 2156 O O . PHE A 1 285 ? 21.674 43.443 -6.618 1.00 12.49 284 PHE A O 1
ATOM 2164 N N . ALA A 1 286 ? 20.477 41.641 -6.029 1.00 11.25 285 ALA A N 1
ATOM 2165 C CA . ALA A 1 286 ? 20.722 41.902 -4.595 1.00 11.41 285 ALA A CA 1
ATOM 2166 C C . ALA A 1 286 ? 20.729 40.615 -3.812 1.00 10.71 285 ALA A C 1
ATOM 2167 O O . ALA A 1 286 ? 19.992 39.704 -4.158 1.00 10.50 285 ALA A O 1
ATOM 2169 N N . THR A 1 287 ? 21.542 40.545 -2.752 1.00 10.31 286 THR A N 1
ATOM 2170 C CA . THR A 1 287 ? 21.732 39.316 -1.941 1.00 9.98 286 THR A CA 1
ATOM 2171 C C . THR A 1 287 ? 20.682 39.223 -0.827 1.00 10.41 286 THR A C 1
ATOM 2172 O O . THR A 1 287 ? 21.019 39.131 0.342 1.00 9.75 286 THR A O 1
ATOM 2176 N N . THR A 1 288 ? 19.420 39.234 -1.214 1.00 10.94 287 THR A N 1
ATOM 2177 C CA . THR A 1 288 ? 18.320 39.186 -0.275 1.00 11.90 287 THR A CA 1
ATOM 2178 C C . THR A 1 288 ? 17.043 38.771 -0.995 1.00 12.57 287 THR A C 1
ATOM 2179 O O . THR A 1 288 ? 16.799 39.151 -2.144 1.00 12.02 287 THR A O 1
ATOM 2183 N N . GLY A 1 289 ? 16.227 38.031 -0.254 1.00 13.57 288 GLY A N 1
ATOM 2184 C CA . GLY A 1 289 ? 14.925 37.587 -0.701 1.00 14.46 288 GLY A CA 1
ATOM 2185 C C . GLY A 1 289 ? 13.897 38.686 -0.646 1.00 15.48 288 GLY A C 1
ATOM 2186 O O . GLY A 1 289 ? 12.806 38.524 -1.184 1.00 15.09 288 GLY A O 1
ATOM 2187 N N . ARG A 1 290 ? 14.248 39.810 -0.029 1.00 15.92 289 ARG A N 1
ATOM 2188 C CA . ARG A 1 290 ? 13.312 40.924 0.150 1.00 17.45 289 ARG A CA 1
ATOM 2189 C C . ARG A 1 290 ? 13.030 41.764 -1.090 1.00 16.55 289 ARG A C 1
ATOM 2190 O O . ARG A 1 290 ? 12.061 42.505 -1.099 1.00 16.83 289 ARG A O 1
ATOM 2198 N N . VAL A 1 291 ? 13.874 41.680 -2.113 1.00 15.67 290 VAL A N 1
ATOM 2199 C CA . VAL A 1 291 ? 13.630 42.423 -3.347 1.00 15.25 290 VAL A CA 1
ATOM 2200 C C . VAL A 1 291 ? 12.516 41.735 -4.142 1.00 16.66 290 VAL A C 1
ATOM 2201 O O . VAL A 1 291 ? 12.466 40.499 -4.219 1.00 16.16 290 VAL A O 1
ATOM 2205 N N . THR A 1 292 ? 11.656 42.556 -4.736 1.00 17.85 291 THR A N 1
ATOM 2206 C CA . THR A 1 292 ? 10.508 42.092 -5.495 1.00 18.74 291 THR A CA 1
ATOM 2207 C C . THR A 1 292 ? 10.621 42.442 -6.983 1.00 19.03 291 THR A C 1
ATOM 2208 O O . THR A 1 292 ? 9.893 41.870 -7.800 1.00 19.25 291 THR A O 1
ATOM 2212 N N . ARG A 1 293 ? 11.535 43.359 -7.326 1.00 18.65 292 ARG A N 1
ATOM 2213 C CA A ARG A 1 293 ? 11.783 43.813 -8.696 0.50 18.69 292 ARG A CA 1
ATOM 2214 C CA B ARG A 1 293 ? 11.773 43.717 -8.723 0.50 18.62 292 ARG A CA 1
ATOM 2215 C C . ARG A 1 293 ? 13.228 43.434 -9.088 1.00 18.07 292 ARG A C 1
ATOM 2216 O O . ARG A 1 293 ? 13.480 42.785 -10.089 1.00 18.11 292 ARG A O 1
ATOM 2231 N N . ALA A 1 294 ? 14.195 43.874 -8.281 1.00 16.86 293 ALA A N 1
ATOM 2232 C CA . ALA A 1 294 ? 15.592 43.512 -8.503 1.00 15.78 293 ALA A CA 1
ATOM 2233 C C . ALA A 1 294 ? 15.695 41.977 -8.415 1.00 15.75 293 ALA A C 1
ATOM 2234 O O . ALA A 1 294 ? 14.863 41.332 -7.748 1.00 15.58 293 ALA A O 1
ATOM 2236 N N . ARG A 1 295 ? 16.668 41.392 -9.106 1.00 15.19 294 ARG A N 1
ATOM 2237 C CA . ARG A 1 295 ? 16.831 39.946 -9.119 1.00 16.97 294 ARG A CA 1
ATOM 2238 C C . ARG A 1 295 ? 17.462 39.474 -7.818 1.00 15.07 294 ARG A C 1
ATOM 2239 O O . ARG A 1 295 ? 18.362 40.154 -7.310 1.00 13.63 294 ARG A O 1
ATOM 2247 N N . VAL A 1 296 ? 16.983 38.347 -7.268 1.00 13.79 295 VAL A N 1
ATOM 2248 C CA . VAL A 1 296 ? 17.565 37.786 -6.037 1.00 14.00 295 VAL A CA 1
ATOM 2249 C C . VAL A 1 296 ? 18.823 37.013 -6.371 1.00 13.85 295 VAL A C 1
ATOM 2250 O O . VAL A 1 296 ? 18.812 36.148 -7.258 1.00 14.95 295 VAL A O 1
ATOM 2254 N N . LEU A 1 297 ? 19.928 37.346 -5.696 1.00 13.48 296 LEU A N 1
ATOM 2255 C CA . LEU A 1 297 ? 21.160 36.599 -5.868 1.00 13.48 296 LEU A CA 1
ATOM 2256 C C . LEU A 1 297 ? 21.244 35.524 -4.808 1.00 13.48 296 LEU A C 1
ATOM 2257 O O . LEU A 1 297 ? 20.968 35.772 -3.622 1.00 12.77 296 LEU A O 1
ATOM 2262 N N . GLU A 1 298 ? 21.673 34.352 -5.238 1.00 12.96 297 GLU A N 1
ATOM 2263 C CA . GLU A 1 298 ? 21.893 33.223 -4.346 1.00 14.04 297 GLU A CA 1
ATOM 2264 C C . GLU A 1 298 ? 22.870 33.631 -3.247 1.00 13.32 297 GLU A C 1
ATOM 2265 O O . GLU A 1 298 ? 23.894 34.220 -3.551 1.00 12.07 297 GLU A O 1
ATOM 2271 N N . HIS A 1 299 ? 22.534 33.354 -1.983 1.00 12.64 298 HIS A N 1
ATOM 2272 C CA . HIS A 1 299 ? 23.420 33.688 -0.865 1.00 12.72 298 HIS A CA 1
ATOM 2273 C C . HIS A 1 299 ? 23.241 32.805 0.368 1.00 12.23 298 HIS A C 1
ATOM 2274 O O . HIS A 1 299 ? 22.201 32.152 0.558 1.00 12.58 298 HIS A O 1
ATOM 2281 N N . VAL A 1 300 ? 24.256 32.836 1.230 1.00 11.75 299 VAL A N 1
ATOM 2282 C CA . VAL A 1 300 ? 24.243 32.038 2.443 1.00 11.72 299 VAL A CA 1
ATOM 2283 C C . VAL A 1 300 ? 24.313 32.921 3.693 1.00 11.94 299 VAL A C 1
ATOM 2284 O O . VAL A 1 300 ? 25.267 33.688 3.868 1.00 12.14 299 VAL A O 1
ATOM 2288 N N . ARG A 1 301 ? 23.285 32.842 4.537 1.00 11.06 300 ARG A N 1
ATOM 2289 C CA . ARG A 1 301 ? 23.272 33.568 5.772 1.00 10.53 300 ARG A CA 1
ATOM 2290 C C . ARG A 1 301 ? 24.142 32.826 6.808 1.00 11.17 300 ARG A C 1
ATOM 2291 O O . ARG A 1 301 ? 24.307 31.601 6.732 1.00 10.70 300 ARG A O 1
ATOM 2299 N N . SER A 1 302 ? 24.693 33.590 7.749 1.00 10.99 301 SER A N 1
ATOM 2300 C CA . SER A 1 302 ? 25.732 33.112 8.666 1.00 10.67 301 SER A CA 1
ATOM 2301 C C . SER A 1 302 ? 25.330 32.816 10.120 1.00 11.01 301 SER A C 1
ATOM 2302 O O . SER A 1 302 ? 26.096 32.172 10.832 1.00 11.52 301 SER A O 1
ATOM 2305 N N . GLY A 1 303 ? 24.155 33.273 10.545 1.00 11.13 302 GLY A N 1
ATOM 2306 C CA . GLY A 1 303 ? 23.747 33.178 11.949 1.00 11.63 302 GLY A CA 1
ATOM 2307 C C . GLY A 1 303 ? 23.830 34.477 12.729 1.00 11.65 302 GLY A C 1
ATOM 2308 O O . GLY A 1 303 ? 23.297 34.570 13.833 1.00 11.22 302 GLY A O 1
ATOM 2309 N N . HIS A 1 304 ? 24.498 35.491 12.168 1.00 11.35 303 HIS A N 1
ATOM 2310 C CA . HIS A 1 304 ? 24.649 36.793 12.858 1.00 10.97 303 HIS A CA 1
ATOM 2311 C C . HIS A 1 304 ? 24.841 37.913 11.835 1.00 11.33 303 HIS A C 1
ATOM 2312 O O . HIS A 1 304 ? 25.554 37.751 10.842 1.00 10.83 303 HIS A O 1
ATOM 2319 N N . ALA A 1 305 ? 24.212 39.055 12.102 1.00 11.48 304 ALA A N 1
ATOM 2320 C CA . ALA A 1 305 ? 24.318 40.237 11.260 1.00 10.54 304 ALA A CA 1
ATOM 2321 C C . ALA A 1 305 ? 25.752 40.573 10.882 1.00 10.57 304 ALA A C 1
ATOM 2322 O O . ALA A 1 305 ? 26.029 40.937 9.734 1.00 10.77 304 ALA A O 1
ATOM 2324 N N . LEU A 1 306 ? 26.687 40.489 11.832 1.00 9.61 305 LEU A N 1
ATOM 2325 C CA . LEU A 1 306 ? 28.046 40.965 11.573 1.00 9.21 305 LEU A CA 1
ATOM 2326 C C . LEU A 1 306 ? 28.948 40.025 10.749 1.00 9.05 305 LEU A C 1
ATOM 2327 O O . LEU A 1 306 ? 29.932 40.456 10.179 1.00 8.49 305 LEU A O 1
ATOM 2332 N N . THR A 1 307 ? 28.629 38.740 10.722 1.00 9.23 306 THR A N 1
ATOM 2333 C CA . THR A 1 307 ? 29.375 37.772 9.928 1.00 9.38 306 THR A CA 1
ATOM 2334 C C . THR A 1 307 ? 28.771 37.611 8.524 1.00 9.64 306 THR A C 1
ATOM 2335 O O . THR A 1 307 ? 29.446 37.138 7.615 1.00 10.60 306 THR A O 1
ATOM 2339 N N . ASP A 1 308 ? 27.532 38.052 8.318 1.00 9.50 307 ASP A N 1
ATOM 2340 C CA . ASP A 1 308 ? 26.873 37.898 7.020 1.00 9.83 307 ASP A CA 1
ATOM 2341 C C . ASP A 1 308 ? 27.664 38.448 5.837 1.00 9.14 307 ASP A C 1
ATOM 2342 O O . ASP A 1 308 ? 27.735 37.800 4.808 1.00 9.56 307 ASP A O 1
ATOM 2347 N N . PRO A 1 309 ? 28.246 39.656 5.964 1.00 8.88 308 PRO A N 1
ATOM 2348 C CA . PRO A 1 309 ? 29.001 40.194 4.830 1.00 8.53 308 PRO A CA 1
ATOM 2349 C C . PRO A 1 309 ? 30.165 39.328 4.335 1.00 8.78 308 PRO A C 1
ATOM 2350 O O . PRO A 1 309 ? 30.465 39.372 3.156 1.00 9.38 308 PRO A O 1
ATOM 2354 N N . LEU A 1 310 ? 30.789 38.548 5.212 1.00 8.30 309 LEU A N 1
ATOM 2355 C CA . LEU A 1 310 ? 31.882 37.680 4.800 1.00 9.15 309 LEU A CA 1
ATOM 2356 C C . LEU A 1 310 ? 31.393 36.592 3.838 1.00 8.55 309 LEU A C 1
ATOM 2357 O O . LEU A 1 310 ? 32.081 36.236 2.862 1.00 8.11 309 LEU A O 1
ATOM 2362 N N . SER A 1 311 ? 30.194 36.069 4.082 1.00 8.86 310 SER A N 1
ATOM 2363 C CA . SER A 1 311 ? 29.642 35.084 3.177 1.00 9.07 310 SER A CA 1
ATOM 2364 C C . SER A 1 311 ? 29.406 35.740 1.778 1.00 8.82 310 SER A C 1
ATOM 2365 O O . SER A 1 311 ? 29.729 35.181 0.723 1.00 8.28 310 SER A O 1
ATOM 2368 N N . LEU A 1 312 ? 28.866 36.950 1.775 1.00 8.37 311 LEU A N 1
ATOM 2369 C CA . LEU A 1 312 ? 28.566 37.655 0.523 1.00 8.45 311 LEU A CA 1
ATOM 2370 C C . LEU A 1 312 ? 29.817 37.937 -0.314 1.00 7.96 311 LEU A C 1
ATOM 2371 O O . LEU A 1 312 ? 29.810 37.773 -1.514 1.00 8.01 311 LEU A O 1
ATOM 2376 N N . ILE A 1 313 ? 30.894 38.387 0.338 1.00 7.75 312 ILE A N 1
ATOM 2377 C CA . ILE A 1 313 ? 32.128 38.682 -0.373 1.00 6.94 312 ILE A CA 1
ATOM 2378 C C . ILE A 1 313 ? 32.756 37.408 -0.940 1.00 7.29 312 ILE A C 1
ATOM 2379 O O . ILE A 1 313 ? 33.354 37.464 -2.001 1.00 8.03 312 ILE A O 1
ATOM 2384 N N . VAL A 1 314 ? 32.645 36.282 -0.241 1.00 7.29 313 VAL A N 1
ATOM 2385 C CA . VAL A 1 314 ? 33.168 35.007 -0.776 1.00 7.53 313 VAL A CA 1
ATOM 2386 C C . VAL A 1 314 ? 32.406 34.644 -2.078 1.00 7.29 313 VAL A C 1
ATOM 2387 O O . VAL A 1 314 ? 33.027 34.249 -3.098 1.00 7.47 313 VAL A O 1
ATOM 2391 N N . SER A 1 315 ? 31.087 34.785 -2.055 1.00 7.79 314 SER A N 1
ATOM 2392 C CA . SER A 1 315 ? 30.292 34.533 -3.264 1.00 7.92 314 SER A CA 1
ATOM 2393 C C . SER A 1 315 ? 30.700 35.500 -4.396 1.00 8.66 314 SER A C 1
ATOM 2394 O O . SER A 1 315 ? 30.805 35.116 -5.565 1.00 8.68 314 SER A O 1
ATOM 2397 N N . PHE A 1 316 ? 30.926 36.755 -4.034 1.00 8.67 315 PHE A N 1
ATOM 2398 C CA . PHE A 1 316 ? 31.362 37.741 -5.020 1.00 8.92 315 PHE A CA 1
ATOM 2399 C C . PHE A 1 316 ? 32.703 37.346 -5.639 1.00 8.91 315 PHE A C 1
ATOM 2400 O O . PHE A 1 316 ? 32.880 37.443 -6.861 1.00 8.39 315 PHE A O 1
ATOM 2408 N N . TYR A 1 317 ? 33.658 36.966 -4.789 1.00 8.51 316 TYR A N 1
ATOM 2409 C CA . TYR A 1 317 ? 34.992 36.571 -5.253 1.00 9.24 316 TYR A CA 1
ATOM 2410 C C . TYR A 1 317 ? 34.891 35.439 -6.274 1.00 9.43 316 TYR A C 1
ATOM 2411 O O . TYR A 1 317 ? 35.560 35.422 -7.311 1.00 8.72 316 TYR A O 1
ATOM 2420 N N . SER A 1 318 ? 34.049 34.477 -5.922 1.00 9.56 317 SER A N 1
ATOM 2421 C CA . SER A 1 318 ? 33.757 33.321 -6.751 1.00 10.94 317 SER A CA 1
ATOM 2422 C C . SER A 1 318 ? 33.144 33.754 -8.098 1.00 10.71 317 SER A C 1
ATOM 2423 O O . SER A 1 318 ? 33.568 33.280 -9.138 1.00 10.07 317 SER A O 1
ATOM 2434 N N . VAL A 1 320 ? 33.531 36.708 -9.597 1.00 10.33 319 VAL A N 1
ATOM 2435 C CA . VAL A 1 320 ? 34.605 37.420 -10.335 1.00 10.09 319 VAL A CA 1
ATOM 2436 C C . VAL A 1 320 ? 35.611 36.433 -10.943 1.00 10.41 319 VAL A C 1
ATOM 2437 O O . VAL A 1 320 ? 35.988 36.565 -12.104 1.00 10.68 319 VAL A O 1
ATOM 2441 N N . GLU A 1 321 ? 36.016 35.423 -10.189 1.00 10.83 320 GLU A N 1
ATOM 2442 C CA . GLU A 1 321 ? 36.972 34.449 -10.730 1.00 11.20 320 GLU A CA 1
ATOM 2443 C C . GLU A 1 321 ? 36.347 33.717 -11.925 1.00 10.96 320 GLU A C 1
ATOM 2444 O O . GLU A 1 321 ? 37.020 33.496 -12.942 1.00 11.66 320 GLU A O 1
ATOM 2450 N N . ALA A 1 322 ? 35.080 33.311 -11.807 1.00 11.58 321 ALA A N 1
ATOM 2451 C CA . ALA A 1 322 ? 34.414 32.609 -12.896 1.00 11.64 321 ALA A CA 1
ATOM 2452 C C . ALA A 1 322 ? 34.299 33.536 -14.117 1.00 12.56 321 ALA A C 1
ATOM 2453 O O . ALA A 1 322 ? 34.469 33.100 -15.244 1.00 13.30 321 ALA A O 1
ATOM 2455 N N . PHE A 1 323 ? 33.951 34.797 -13.878 1.00 12.34 322 PHE A N 1
ATOM 2456 C CA . PHE A 1 323 ? 33.816 35.796 -14.939 1.00 13.19 322 PHE A CA 1
ATOM 2457 C C . PHE A 1 323 ? 35.117 35.942 -15.716 1.00 14.16 322 PHE A C 1
ATOM 2458 O O . PHE A 1 323 ? 35.139 35.936 -16.972 1.00 15.02 322 PHE A O 1
ATOM 2466 N N . ALA A 1 324 ? 36.213 36.080 -14.982 1.00 14.70 323 ALA A N 1
ATOM 2467 C CA . ALA A 1 324 ? 37.500 36.278 -15.611 1.00 16.40 323 ALA A CA 1
ATOM 2468 C C . ALA A 1 324 ? 37.990 35.028 -16.340 1.00 18.01 323 ALA A C 1
ATOM 2469 O O . ALA A 1 324 ? 38.417 35.121 -17.505 1.00 18.19 323 ALA A O 1
ATOM 2471 N N . SER A 1 325 ? 37.916 33.872 -15.681 1.00 20.18 324 SER A N 1
ATOM 2472 C CA . SER A 1 325 ? 38.463 32.644 -16.274 1.00 22.89 324 SER A CA 1
ATOM 2473 C C . SER A 1 325 ? 37.711 32.227 -17.549 1.00 24.13 324 SER A C 1
ATOM 2474 O O . SER A 1 325 ? 38.332 31.829 -18.532 1.00 24.88 324 SER A O 1
ATOM 2477 N N . GLU A 1 326 ? 36.398 32.364 -17.568 1.00 25.43 325 GLU A N 1
ATOM 2478 C CA . GLU A 1 326 ? 35.652 31.995 -18.762 1.00 26.54 325 GLU A CA 1
ATOM 2479 C C . GLU A 1 326 ? 35.850 33.010 -19.911 1.00 27.84 325 GLU A C 1
ATOM 2480 O O . GLU A 1 326 ? 35.486 32.717 -21.043 1.00 28.69 325 GLU A O 1
ATOM 2486 N N . ARG A 1 327 ? 36.428 34.178 -19.623 1.00 28.91 326 ARG A N 1
ATOM 2487 C CA . ARG A 1 327 ? 36.766 35.186 -20.648 1.00 29.86 326 ARG A CA 1
ATOM 2488 C C . ARG A 1 327 ? 38.271 35.288 -20.929 1.00 30.65 326 ARG A C 1
ATOM 2489 O O . ARG A 1 327 ? 38.735 36.258 -21.538 1.00 31.08 326 ARG A O 1
ATOM 2497 N N . GLY A 1 328 ? 39.029 34.291 -20.492 1.00 31.56 327 GLY A N 1
ATOM 2498 C CA . GLY A 1 328 ? 40.478 34.277 -20.691 1.00 32.05 327 GLY A CA 1
ATOM 2499 C C . GLY A 1 328 ? 41.247 35.411 -20.034 1.00 32.46 327 GLY A C 1
ATOM 2500 O O . GLY A 1 328 ? 42.240 35.900 -20.589 1.00 32.52 327 GLY A O 1
ATOM 2501 N N . ILE A 1 329 ? 40.776 35.864 -18.878 1.00 32.33 328 ILE A N 1
ATOM 2502 C CA . ILE A 1 329 ? 41.491 36.862 -18.096 1.00 32.63 328 ILE A CA 1
ATOM 2503 C C . ILE A 1 329 ? 42.018 36.060 -16.917 1.00 32.70 328 ILE A C 1
ATOM 2504 O O . ILE A 1 329 ? 41.223 35.456 -16.198 1.00 32.80 328 ILE A O 1
ATOM 2509 N N . ASP A 1 330 ? 43.337 35.942 -16.773 1.00 33.09 329 ASP A N 1
ATOM 2510 C CA . ASP A 1 330 ? 43.887 35.309 -15.572 1.00 33.07 329 ASP A CA 1
ATOM 2511 C C . ASP A 1 330 ? 44.186 36.522 -14.723 1.00 32.44 329 ASP A C 1
ATOM 2512 O O . ASP A 1 330 ? 45.008 37.353 -15.110 1.00 32.94 329 ASP A O 1
ATOM 2517 N N . PRO A 1 331 ? 43.487 36.660 -13.585 1.00 31.50 330 PRO A N 1
ATOM 2518 C CA . PRO A 1 331 ? 43.755 37.818 -12.728 1.00 31.36 330 PRO A CA 1
ATOM 2519 C C . PRO A 1 331 ? 45.238 37.987 -12.373 1.00 31.34 330 PRO A C 1
ATOM 2520 O O . PRO A 1 331 ? 45.684 39.105 -12.155 1.00 31.96 330 PRO A O 1
ATOM 2524 N N . ASP A 1 332 ? 45.977 36.877 -12.340 1.00 30.72 331 ASP A N 1
ATOM 2525 C CA . ASP A 1 332 ? 47.397 36.843 -11.993 1.00 30.57 331 ASP A CA 1
ATOM 2526 C C . ASP A 1 332 ? 48.291 36.549 -13.211 1.00 31.35 331 ASP A C 1
ATOM 2527 O O . ASP A 1 332 ? 49.524 36.402 -13.080 1.00 31.82 331 ASP A O 1
ATOM 2532 N N . HIS B 1 5 ? 27.274 88.281 -20.133 1.00 26.26 4 HIS B N 1
ATOM 2533 C CA . HIS B 1 5 ? 26.748 86.873 -20.100 1.00 25.66 4 HIS B CA 1
ATOM 2534 C C . HIS B 1 5 ? 27.702 85.845 -19.447 1.00 24.85 4 HIS B C 1
ATOM 2535 O O . HIS B 1 5 ? 28.201 84.950 -20.139 1.00 26.82 4 HIS B O 1
ATOM 2537 N N . ILE B 1 6 ? 27.961 85.960 -18.143 1.00 22.95 5 ILE B N 1
ATOM 2538 C CA . ILE B 1 6 ? 28.785 84.959 -17.439 1.00 20.75 5 ILE B CA 1
ATOM 2539 C C . ILE B 1 6 ? 27.855 83.836 -16.963 1.00 18.90 5 ILE B C 1
ATOM 2540 O O . ILE B 1 6 ? 26.672 84.088 -16.708 1.00 17.39 5 ILE B O 1
ATOM 2545 N N . THR B 1 7 ? 28.391 82.621 -16.823 1.00 16.13 6 THR B N 1
ATOM 2546 C CA . THR B 1 7 ? 27.606 81.490 -16.366 1.00 14.63 6 THR B CA 1
ATOM 2547 C C . THR B 1 7 ? 27.280 81.666 -14.896 1.00 14.11 6 THR B C 1
ATOM 2548 O O . THR B 1 7 ? 27.975 82.390 -14.174 1.00 13.44 6 THR B O 1
ATOM 2552 N N . ARG B 1 8 ? 26.261 80.945 -14.445 1.00 13.43 7 ARG B N 1
ATOM 2553 C CA . ARG B 1 8 ? 25.893 80.951 -13.034 1.00 13.36 7 ARG B CA 1
ATOM 2554 C C . ARG B 1 8 ? 27.034 80.414 -12.190 1.00 12.57 7 ARG B C 1
ATOM 2555 O O . ARG B 1 8 ? 27.263 80.912 -11.081 1.00 12.42 7 ARG B O 1
ATOM 2571 N N . ARG B 1 10 ? 30.294 80.722 -12.881 1.00 11.15 9 ARG B N 1
ATOM 2572 C CA . ARG B 1 10 ? 31.280 81.787 -12.791 1.00 11.50 9 ARG B CA 1
ATOM 2573 C C . ARG B 1 10 ? 30.841 82.882 -11.794 1.00 11.54 9 ARG B C 1
ATOM 2574 O O . ARG B 1 10 ? 31.644 83.412 -11.026 1.00 10.52 9 ARG B O 1
ATOM 2582 N N . ARG B 1 11 ? 29.569 83.236 -11.849 1.00 11.47 10 ARG B N 1
ATOM 2583 C CA . ARG B 1 11 ? 29.008 84.218 -10.923 1.00 12.72 10 ARG B CA 1
ATOM 2584 C C . ARG B 1 11 ? 29.136 83.723 -9.481 1.00 11.12 10 ARG B C 1
ATOM 2585 O O . ARG B 1 11 ? 29.488 84.478 -8.570 1.00 10.20 10 ARG B O 1
ATOM 2593 N N . GLU B 1 12 ? 28.878 82.438 -9.286 1.00 10.73 11 GLU B N 1
ATOM 2594 C CA . GLU B 1 12 ? 28.997 81.825 -7.956 1.00 10.39 11 GLU B CA 1
ATOM 2595 C C . GLU B 1 12 ? 30.439 81.926 -7.412 1.00 10.30 11 GLU B C 1
ATOM 2596 O O . GLU B 1 12 ? 30.671 82.330 -6.273 1.00 9.63 11 GLU B O 1
ATOM 2602 N N . ILE B 1 13 ? 31.405 81.585 -8.256 1.00 10.36 12 ILE B N 1
ATOM 2603 C CA . ILE B 1 13 ? 32.824 81.679 -7.905 1.00 9.97 12 ILE B CA 1
ATOM 2604 C C . ILE B 1 13 ? 33.197 83.127 -7.563 1.00 10.19 12 ILE B C 1
ATOM 2605 O O . ILE B 1 13 ? 33.921 83.398 -6.622 1.00 9.41 12 ILE B O 1
ATOM 2610 N N . ASP B 1 14 ? 32.667 84.062 -8.343 1.00 10.44 13 ASP B N 1
ATOM 2611 C CA . ASP B 1 14 ? 32.916 85.484 -8.147 1.00 11.29 13 ASP B CA 1
ATOM 2612 C C . ASP B 1 14 ? 32.349 85.961 -6.798 1.00 11.23 13 ASP B C 1
ATOM 2613 O O . ASP B 1 14 ? 32.824 86.946 -6.237 1.00 12.86 13 ASP B O 1
ATOM 2618 N N . GLU B 1 15 ? 31.301 85.295 -6.314 1.00 12.07 14 GLU B N 1
ATOM 2619 C CA . GLU B 1 15 ? 30.690 85.637 -5.024 1.00 13.07 14 GLU B CA 1
ATOM 2620 C C . GLU B 1 15 ? 31.424 85.075 -3.819 1.00 12.39 14 GLU B C 1
ATOM 2621 O O . GLU B 1 15 ? 31.142 85.478 -2.692 1.00 12.36 14 GLU B O 1
ATOM 2627 N N . ILE B 1 16 ? 32.337 84.133 -4.045 1.00 11.01 15 ILE B N 1
ATOM 2628 C CA . ILE B 1 16 ? 33.038 83.466 -2.945 1.00 10.41 15 ILE B CA 1
ATOM 2629 C C . ILE B 1 16 ? 33.751 84.436 -2.002 1.00 10.54 15 ILE B C 1
ATOM 2630 O O . ILE B 1 16 ? 33.532 84.370 -0.785 1.00 10.92 15 ILE B O 1
ATOM 2635 N N . PRO B 1 17 ? 34.600 85.331 -2.534 1.00 10.31 16 PRO B N 1
ATOM 2636 C CA . PRO B 1 17 ? 35.259 86.269 -1.599 1.00 10.62 16 PRO B CA 1
ATOM 2637 C C . PRO B 1 17 ? 34.313 87.058 -0.662 1.00 11.20 16 PRO B C 1
ATOM 2638 O O . PRO B 1 17 ? 34.587 87.089 0.552 1.00 10.52 16 PRO B O 1
ATOM 2642 N N . GLU B 1 18 ? 33.210 87.639 -1.164 1.00 12.53 17 GLU B N 1
ATOM 2643 C CA A GLU B 1 18 ? 32.253 88.428 -0.337 0.50 12.04 17 GLU B CA 1
ATOM 2644 C CA B GLU B 1 18 ? 32.364 88.415 -0.229 0.50 12.27 17 GLU B CA 1
ATOM 2645 C C . GLU B 1 18 ? 31.513 87.542 0.674 1.00 11.91 17 GLU B C 1
ATOM 2646 O O . GLU B 1 18 ? 31.221 87.933 1.782 1.00 11.40 17 GLU B O 1
ATOM 2657 N N . ALA B 1 19 ? 31.177 86.348 0.231 1.00 11.57 18 ALA B N 1
ATOM 2658 C CA . ALA B 1 19 ? 30.513 85.323 1.084 1.00 10.14 18 ALA B CA 1
ATOM 2659 C C . ALA B 1 19 ? 31.429 84.996 2.270 1.00 9.80 18 ALA B C 1
ATOM 2660 O O . ALA B 1 19 ? 30.972 84.947 3.402 1.00 9.66 18 ALA B O 1
ATOM 2662 N N . VAL B 1 20 ? 32.726 84.811 2.017 1.00 9.84 19 VAL B N 1
ATOM 2663 C CA . VAL B 1 20 ? 33.687 84.596 3.100 1.00 9.65 19 VAL B CA 1
ATOM 2664 C C . VAL B 1 20 ? 33.768 85.856 4.008 1.00 10.29 19 VAL B C 1
ATOM 2665 O O . VAL B 1 20 ? 33.806 85.758 5.236 1.00 9.97 19 VAL B O 1
ATOM 2669 N N . GLN B 1 21 ? 33.735 87.049 3.410 1.00 10.79 20 GLN B N 1
ATOM 2670 C CA . GLN B 1 21 ? 33.761 88.272 4.209 1.00 11.13 20 GLN B CA 1
ATOM 2671 C C . GLN B 1 21 ? 32.548 88.388 5.126 1.00 11.13 20 GLN B C 1
ATOM 2672 O O . GLN B 1 21 ? 32.661 88.842 6.248 1.00 11.89 20 GLN B O 1
ATOM 2678 N N . ARG B 1 22 ? 31.383 88.012 4.648 1.00 11.40 21 ARG B N 1
ATOM 2679 C CA . ARG B 1 22 ? 30.184 88.071 5.466 1.00 12.71 21 ARG B CA 1
ATOM 2680 C C . ARG B 1 22 ? 30.227 87.056 6.583 1.00 11.28 21 ARG B C 1
ATOM 2681 O O . ARG B 1 22 ? 29.755 87.317 7.680 1.00 12.30 21 ARG B O 1
ATOM 2689 N N . LEU B 1 23 ? 30.821 85.910 6.301 1.00 10.38 22 LEU B N 1
ATOM 2690 C CA . LEU B 1 23 ? 31.022 84.911 7.347 1.00 9.60 22 LEU B CA 1
ATOM 2691 C C . LEU B 1 23 ? 31.954 85.485 8.439 1.00 9.45 22 LEU B C 1
ATOM 2692 O O . LEU B 1 23 ? 31.665 85.422 9.616 1.00 8.20 22 LEU B O 1
ATOM 2697 N N . LEU B 1 24 ? 33.075 86.034 8.033 1.00 10.64 23 LEU B N 1
ATOM 2698 C CA . LEU B 1 24 ? 33.960 86.706 8.988 1.00 11.60 23 LEU B CA 1
ATOM 2699 C C . LEU B 1 24 ? 33.236 87.812 9.770 1.00 12.62 23 LEU B C 1
ATOM 2700 O O . LEU B 1 24 ? 33.398 87.932 10.998 1.00 13.77 23 LEU B O 1
ATOM 2705 N N . ASP B 1 25 ? 32.442 88.620 9.074 1.00 12.53 24 ASP B N 1
ATOM 2706 C CA . ASP B 1 25 ? 31.763 89.758 9.699 1.00 13.51 24 ASP B CA 1
ATOM 2707 C C . ASP B 1 25 ? 30.625 89.347 10.612 1.00 13.72 24 ASP B C 1
ATOM 2708 O O . ASP B 1 25 ? 30.501 89.885 11.701 1.00 15.04 24 ASP B O 1
ATOM 2713 N N . HIS B 1 26 ? 29.766 88.448 10.154 1.00 12.83 25 HIS B N 1
ATOM 2714 C CA . HIS B 1 26 ? 28.543 88.147 10.885 1.00 13.22 25 HIS B CA 1
ATOM 2715 C C . HIS B 1 26 ? 28.539 86.830 11.645 1.00 13.10 25 HIS B C 1
ATOM 2716 O O . HIS B 1 26 ? 27.657 86.585 12.474 1.00 12.68 25 HIS B O 1
ATOM 2723 N N . GLY B 1 27 ? 29.536 85.991 11.375 1.00 12.92 26 GLY B N 1
ATOM 2724 C CA . GLY B 1 27 ? 29.657 84.694 12.057 1.00 12.40 26 GLY B CA 1
ATOM 2725 C C . GLY B 1 27 ? 30.690 84.655 13.184 1.00 12.04 26 GLY B C 1
ATOM 2726 O O . GLY B 1 27 ? 30.695 83.710 13.950 1.00 11.81 26 GLY B O 1
ATOM 2727 N N . ALA B 1 28 ? 31.530 85.685 13.303 1.00 11.78 27 ALA B N 1
ATOM 2728 C CA . ALA B 1 28 ? 32.658 85.681 14.253 1.00 11.28 27 ALA B CA 1
ATOM 2729 C C . ALA B 1 28 ? 32.197 85.530 15.710 1.00 11.10 27 ALA B C 1
ATOM 2730 O O . ALA B 1 28 ? 32.789 84.766 16.470 1.00 9.92 27 ALA B O 1
ATOM 2732 N N . GLN B 1 29 ? 31.130 86.226 16.088 1.00 11.42 28 GLN B N 1
ATOM 2733 C CA . GLN B 1 29 ? 30.628 86.113 17.456 1.00 11.93 28 GLN B CA 1
ATOM 2734 C C . GLN B 1 29 ? 30.135 84.702 17.782 1.00 10.90 28 GLN B C 1
ATOM 2735 O O . GLN B 1 29 ? 30.518 84.158 18.811 1.00 9.00 28 GLN B O 1
ATOM 2741 N N . ASP B 1 30 ? 29.334 84.097 16.902 1.00 10.78 29 ASP B N 1
ATOM 2742 C CA . ASP B 1 30 ? 28.859 82.740 17.115 1.00 11.47 29 ASP B CA 1
ATOM 2743 C C . ASP B 1 30 ? 30.051 81.763 17.194 1.00 10.07 29 ASP B C 1
ATOM 2744 O O . ASP B 1 30 ? 30.142 80.942 18.098 1.00 9.14 29 ASP B O 1
ATOM 2749 N N . VAL B 1 31 ? 30.995 81.886 16.278 1.00 8.69 30 VAL B N 1
ATOM 2750 C CA . VAL B 1 31 ? 32.152 81.020 16.290 1.00 9.23 30 VAL B CA 1
ATOM 2751 C C . VAL B 1 31 ? 32.968 81.173 17.594 1.00 8.89 30 VAL B C 1
ATOM 2752 O O . VAL B 1 31 ? 33.360 80.184 18.233 1.00 7.66 30 VAL B O 1
ATOM 2756 N N . ALA B 1 32 ? 33.222 82.408 18.002 1.00 8.60 31 ALA B N 1
ATOM 2757 C CA . ALA B 1 32 ? 33.972 82.668 19.233 1.00 8.68 31 ALA B CA 1
ATOM 2758 C C . ALA B 1 32 ? 33.295 82.093 20.481 1.00 8.87 31 ALA B C 1
ATOM 2759 O O . ALA B 1 32 ? 33.963 81.620 21.414 1.00 8.29 31 ALA B O 1
ATOM 2761 N N . ARG B 1 33 ? 31.969 82.145 20.500 1.00 8.83 32 ARG B N 1
ATOM 2762 C CA A ARG B 1 33 ? 31.202 81.618 21.618 0.50 9.24 32 ARG B CA 1
ATOM 2763 C CA B ARG B 1 33 ? 31.232 81.614 21.644 0.50 9.23 32 ARG B CA 1
ATOM 2764 C C . ARG B 1 33 ? 31.406 80.103 21.716 1.00 8.55 32 ARG B C 1
ATOM 2765 O O . ARG B 1 33 ? 31.719 79.552 22.783 1.00 6.77 32 ARG B O 1
ATOM 2780 N N . VAL B 1 34 ? 31.212 79.422 20.589 1.00 8.02 33 VAL B N 1
ATOM 2781 C CA . VAL B 1 34 ? 31.337 77.953 20.580 1.00 7.77 33 VAL B CA 1
ATOM 2782 C C . VAL B 1 34 ? 32.778 77.535 20.865 1.00 7.60 33 VAL B C 1
ATOM 2783 O O . VAL B 1 34 ? 33.026 76.560 21.599 1.00 6.34 33 VAL B O 1
ATOM 2787 N N . ALA B 1 35 ? 33.737 78.260 20.300 1.00 7.90 34 ALA B N 1
ATOM 2788 C CA . ALA B 1 35 ? 35.152 77.969 20.574 1.00 7.85 34 ALA B CA 1
ATOM 2789 C C . ALA B 1 35 ? 35.470 78.093 22.077 1.00 8.09 34 ALA B C 1
ATOM 2790 O O . ALA B 1 35 ? 36.233 77.262 22.625 1.00 8.07 34 ALA B O 1
ATOM 2792 N N . ALA B 1 36 ? 34.900 79.100 22.753 1.00 7.73 35 ALA B N 1
ATOM 2793 C CA . ALA B 1 36 ? 35.109 79.285 24.207 1.00 8.50 35 ALA B CA 1
ATOM 2794 C C . ALA B 1 36 ? 34.524 78.096 24.945 1.00 7.72 35 ALA B C 1
ATOM 2795 O O . ALA B 1 36 ? 35.150 77.521 25.827 1.00 9.17 35 ALA B O 1
ATOM 2797 N N . VAL B 1 37 ? 33.333 77.676 24.548 1.00 8.61 36 VAL B N 1
ATOM 2798 C CA . VAL B 1 37 ? 32.732 76.461 25.167 1.00 8.87 36 VAL B CA 1
ATOM 2799 C C . VAL B 1 37 ? 33.672 75.261 25.023 1.00 8.74 36 VAL B C 1
ATOM 2800 O O . VAL B 1 37 ? 33.980 74.594 25.999 1.00 8.34 36 VAL B O 1
ATOM 2804 N N . LEU B 1 38 ? 34.127 75.007 23.805 1.00 9.51 37 LEU B N 1
ATOM 2805 C CA . LEU B 1 38 ? 35.016 73.879 23.535 1.00 9.86 37 LEU B CA 1
ATOM 2806 C C . LEU B 1 38 ? 36.371 73.950 24.217 1.00 9.83 37 LEU B C 1
ATOM 2807 O O . LEU B 1 38 ? 36.887 72.938 24.716 1.00 10.15 37 LEU B O 1
ATOM 2812 N N . ARG B 1 39 ? 36.953 75.138 24.237 1.00 9.89 38 ARG B N 1
ATOM 2813 C CA A ARG B 1 39 ? 38.241 75.329 24.874 0.50 10.03 38 ARG B CA 1
ATOM 2814 C CA B ARG B 1 39 ? 38.239 75.332 24.866 0.50 10.09 38 ARG B CA 1
ATOM 2815 C C . ARG B 1 39 ? 38.205 74.894 26.338 1.00 10.46 38 ARG B C 1
ATOM 2816 O O . ARG B 1 39 ? 39.136 74.241 26.808 1.00 9.73 38 ARG B O 1
ATOM 2831 N N . LEU B 1 40 ? 37.131 75.255 27.072 1.00 10.74 39 LEU B N 1
ATOM 2832 C CA . LEU B 1 40 ? 37.004 74.868 28.476 1.00 11.98 39 LEU B CA 1
ATOM 2833 C C . LEU B 1 40 ? 36.476 73.444 28.667 1.00 12.70 39 LEU B C 1
ATOM 2834 O O . LEU B 1 40 ? 36.853 72.751 29.615 1.00 11.92 39 LEU B O 1
ATOM 2839 N N . ARG B 1 41 ? 35.607 73.001 27.766 1.00 12.53 40 ARG B N 1
ATOM 2840 C CA . ARG B 1 41 ? 35.085 71.621 27.813 1.00 13.61 40 ARG B CA 1
ATOM 2841 C C . ARG B 1 41 ? 36.222 70.591 27.634 1.00 13.22 40 ARG B C 1
ATOM 2842 O O . ARG B 1 41 ? 36.218 69.529 28.260 1.00 11.99 40 ARG B O 1
ATOM 2850 N N . ASP B 1 42 ? 37.167 70.897 26.765 1.00 13.65 41 ASP B N 1
ATOM 2851 C CA . ASP B 1 42 ? 38.313 70.022 26.511 1.00 15.00 41 ASP B CA 1
ATOM 2852 C C . ASP B 1 42 ? 37.894 68.572 26.136 1.00 14.37 41 ASP B C 1
ATOM 2853 O O . ASP B 1 42 ? 38.174 67.589 26.846 1.00 13.87 41 ASP B O 1
ATOM 2858 N N . PRO B 1 43 ? 37.153 68.444 25.033 1.00 13.96 42 PRO B N 1
ATOM 2859 C CA . PRO B 1 43 ? 36.708 67.135 24.591 1.00 13.73 42 PRO B CA 1
ATOM 2860 C C . PRO B 1 43 ? 37.899 66.257 24.269 1.00 14.12 42 PRO B C 1
ATOM 2861 O O . PRO B 1 43 ? 38.889 66.765 23.782 1.00 13.67 42 PRO B O 1
ATOM 2865 N N . SER B 1 44 ? 37.791 64.956 24.515 1.00 14.85 43 SER B N 1
ATOM 2866 C CA . SER B 1 44 ? 38.893 64.036 24.224 1.00 16.19 43 SER B CA 1
ATOM 2867 C C . SER B 1 44 ? 38.882 63.535 22.766 1.00 15.19 43 SER B C 1
ATOM 2868 O O . SER B 1 44 ? 39.910 63.057 22.270 1.00 15.52 43 SER B O 1
ATOM 2871 N N . PHE B 1 45 ? 37.770 63.714 22.054 1.00 13.63 44 PHE B N 1
ATOM 2872 C CA . PHE B 1 45 ? 37.729 63.395 20.626 1.00 13.56 44 PHE B CA 1
ATOM 2873 C C . PHE B 1 45 ? 36.579 64.139 19.941 1.00 11.51 44 PHE B C 1
ATOM 2874 O O . PHE B 1 45 ? 35.732 64.791 20.587 1.00 10.47 44 PHE B O 1
ATOM 2882 N N . VAL B 1 46 ? 36.614 64.082 18.617 1.00 10.76 45 VAL B N 1
ATOM 2883 C CA . VAL B 1 46 ? 35.652 64.754 17.795 1.00 9.50 45 VAL B CA 1
ATOM 2884 C C . VAL B 1 46 ? 35.018 63.694 16.878 1.00 9.49 45 VAL B C 1
ATOM 2885 O O . VAL B 1 46 ? 35.707 62.785 16.427 1.00 8.86 45 VAL B O 1
ATOM 2889 N N . ALA B 1 47 ? 33.722 63.825 16.595 1.00 9.18 46 ALA B N 1
ATOM 2890 C CA . ALA B 1 47 ? 33.028 62.976 15.648 1.00 8.75 46 ALA B CA 1
ATOM 2891 C C . ALA B 1 47 ? 32.481 63.921 14.588 1.00 9.46 46 ALA B C 1
ATOM 2892 O O . ALA B 1 47 ? 32.156 65.089 14.893 1.00 11.31 46 ALA B O 1
ATOM 2894 N N . THR B 1 48 ? 32.409 63.443 13.355 1.00 8.33 47 THR B N 1
ATOM 2895 C CA . THR B 1 48 ? 31.852 64.248 12.268 1.00 7.03 47 THR B CA 1
ATOM 2896 C C . THR B 1 48 ? 30.678 63.495 11.634 1.00 7.97 47 THR B C 1
ATOM 2897 O O . THR B 1 48 ? 30.651 62.250 11.574 1.00 7.37 47 THR B O 1
ATOM 2901 N N . VAL B 1 49 ? 29.719 64.269 11.152 1.00 7.62 48 VAL B N 1
ATOM 2902 C CA . VAL B 1 49 ? 28.527 63.764 10.535 1.00 6.85 48 VAL B CA 1
ATOM 2903 C C . VAL B 1 49 ? 28.255 64.592 9.272 1.00 7.37 48 VAL B C 1
ATOM 2904 O O . VAL B 1 49 ? 27.930 65.774 9.378 1.00 7.64 48 VAL B O 1
ATOM 2908 N N . ALA B 1 50 ? 28.322 63.950 8.090 1.00 7.24 49 ALA B N 1
ATOM 2909 C CA . ALA B 1 50 ? 28.143 64.655 6.820 1.00 7.54 49 ALA B CA 1
ATOM 2910 C C . ALA B 1 50 ? 27.985 63.639 5.676 1.00 8.23 49 ALA B C 1
ATOM 2911 O O . ALA B 1 50 ? 28.287 62.437 5.847 1.00 7.80 49 ALA B O 1
ATOM 2913 N N . ARG B 1 51 ? 27.548 64.150 4.524 1.00 8.21 50 ARG B N 1
ATOM 2914 C CA . ARG B 1 51 ? 27.452 63.379 3.291 1.00 9.99 50 ARG B CA 1
ATOM 2915 C C . ARG B 1 51 ? 27.875 64.268 2.125 1.00 9.87 50 ARG B C 1
ATOM 2916 O O . ARG B 1 51 ? 27.952 65.498 2.271 1.00 8.80 50 ARG B O 1
ATOM 2924 N N . GLY B 1 52 ? 28.161 63.639 0.990 1.00 8.93 51 GLY B N 1
ATOM 2925 C CA . GLY B 1 52 ? 28.496 64.412 -0.190 1.00 9.27 51 GLY B CA 1
ATOM 2926 C C . GLY B 1 52 ? 29.670 65.342 0.052 1.00 8.22 51 GLY B C 1
ATOM 2927 O O . GLY B 1 52 ? 30.629 64.982 0.755 1.00 8.81 51 GLY B O 1
ATOM 2928 N N . SER B 1 53 ? 29.609 66.530 -0.576 1.00 8.46 52 SER B N 1
ATOM 2929 C CA . SER B 1 53 ? 30.667 67.533 -0.504 1.00 8.09 52 SER B CA 1
ATOM 2930 C C . SER B 1 53 ? 30.968 67.932 0.950 1.00 8.35 52 SER B C 1
ATOM 2931 O O . SER B 1 53 ? 32.133 68.171 1.323 1.00 7.78 52 SER B O 1
ATOM 2934 N N . SER B 1 54 ? 29.929 67.995 1.782 1.00 7.93 53 SER B N 1
ATOM 2935 C CA . SER B 1 54 ? 30.119 68.309 3.205 1.00 7.39 53 SER B CA 1
ATOM 2936 C C . SER B 1 54 ? 31.044 67.310 3.902 1.00 7.56 53 SER B C 1
ATOM 2937 O O . SER B 1 54 ? 31.754 67.687 4.852 1.00 6.51 53 SER B O 1
ATOM 2940 N N . ASP B 1 55 ? 31.081 66.057 3.425 1.00 8.00 54 ASP B N 1
ATOM 2941 C CA . ASP B 1 55 ? 32.004 65.073 4.024 1.00 8.69 54 ASP B CA 1
ATOM 2942 C C . ASP B 1 55 ? 33.457 65.353 3.646 1.00 8.50 54 ASP B C 1
ATOM 2943 O O . ASP B 1 55 ? 34.360 65.073 4.412 1.00 7.33 54 ASP B O 1
ATOM 2948 N N . HIS B 1 56 ? 33.682 65.986 2.498 1.00 8.04 55 HIS B N 1
ATOM 2949 C CA . HIS B 1 56 ? 35.049 66.430 2.122 1.00 8.20 55 HIS B CA 1
ATOM 2950 C C . HIS B 1 56 ? 35.493 67.587 3.036 1.00 8.26 55 HIS B C 1
ATOM 2951 O O . HIS B 1 56 ? 36.641 67.644 3.473 1.00 8.82 55 HIS B O 1
ATOM 2958 N N . VAL B 1 57 ? 34.555 68.467 3.345 1.00 7.19 56 VAL B N 1
ATOM 2959 C CA . VAL B 1 57 ? 34.788 69.512 4.355 1.00 7.56 56 VAL B CA 1
ATOM 2960 C C . VAL B 1 57 ? 35.156 68.839 5.672 1.00 7.53 56 VAL B C 1
ATOM 2961 O O . VAL B 1 57 ? 36.134 69.206 6.303 1.00 8.47 56 VAL B O 1
ATOM 2965 N N . CYS B 1 58 ? 34.378 67.857 6.100 1.00 8.08 57 CYS B N 1
ATOM 2966 C CA . CYS B 1 58 ? 34.767 67.100 7.310 1.00 7.81 57 CYS B CA 1
ATOM 2967 C C . CYS B 1 58 ? 36.190 66.492 7.259 1.00 8.40 57 CYS B C 1
ATOM 2968 O O . CYS B 1 58 ? 36.926 66.556 8.241 1.00 7.89 57 CYS B O 1
ATOM 2971 N N . THR B 1 59 ? 36.581 65.933 6.131 1.00 7.72 58 THR B N 1
ATOM 2972 C CA . THR B 1 59 ? 37.949 65.401 5.994 1.00 8.29 58 THR B CA 1
ATOM 2973 C C . THR B 1 59 ? 38.989 66.506 6.242 1.00 8.40 58 THR B C 1
ATOM 2974 O O . THR B 1 59 ? 39.964 66.313 6.991 1.00 8.65 58 THR B O 1
ATOM 2978 N N . TYR B 1 60 ? 38.760 67.651 5.627 1.00 8.54 59 TYR B N 1
ATOM 2979 C CA . TYR B 1 60 ? 39.628 68.806 5.739 1.00 8.40 59 TYR B CA 1
ATOM 2980 C C . TYR B 1 60 ? 39.735 69.194 7.224 1.00 8.14 59 TYR B C 1
ATOM 2981 O O . TYR B 1 60 ? 40.835 69.366 7.740 1.00 8.66 59 TYR B O 1
ATOM 2990 N N . LEU B 1 61 ? 38.580 69.339 7.890 1.00 7.49 60 LEU B N 1
ATOM 2991 C CA . LEU B 1 61 ? 38.524 69.734 9.304 1.00 8.01 60 LEU B CA 1
ATOM 2992 C C . LEU B 1 61 ? 39.109 68.646 10.249 1.00 8.43 60 LEU B C 1
ATOM 2993 O O . LEU B 1 61 ? 39.628 68.974 11.325 1.00 9.50 60 LEU B O 1
ATOM 2998 N N . SER B 1 62 ? 39.036 67.376 9.829 1.00 8.55 61 SER B N 1
ATOM 2999 C CA A SER B 1 62 ? 39.607 66.269 10.586 0.50 8.93 61 SER B CA 1
ATOM 3000 C CA B SER B 1 62 ? 39.596 66.285 10.605 0.50 9.07 61 SER B CA 1
ATOM 3001 C C . SER B 1 62 ? 41.121 66.434 10.673 1.00 8.84 61 SER B C 1
ATOM 3002 O O . SER B 1 62 ? 41.700 66.402 11.759 1.00 8.38 61 SER B O 1
ATOM 3007 N N . TYR B 1 63 ? 41.754 66.607 9.517 1.00 8.62 62 TYR B N 1
ATOM 3008 C CA . TYR B 1 63 ? 43.200 66.906 9.477 1.00 9.06 62 TYR B CA 1
ATOM 3009 C C . TYR B 1 63 ? 43.508 68.162 10.303 1.00 9.57 62 TYR B C 1
ATOM 3010 O O . TYR B 1 63 ? 44.419 68.165 11.116 1.00 8.69 62 TYR B O 1
ATOM 3019 N N . ALA B 1 64 ? 42.730 69.221 10.117 1.00 8.97 63 ALA B N 1
ATOM 3020 C CA . ALA B 1 64 ? 42.986 70.489 10.829 1.00 9.49 63 ALA B CA 1
ATOM 3021 C C . ALA B 1 64 ? 42.939 70.301 12.349 1.00 9.56 63 ALA B C 1
ATOM 3022 O O . ALA B 1 64 ? 43.835 70.777 13.085 1.00 10.11 63 ALA B O 1
ATOM 3024 N N . ALA B 1 65 ? 41.904 69.621 12.833 1.00 9.17 64 ALA B N 1
ATOM 3025 C CA . ALA B 1 65 ? 41.759 69.371 14.291 1.00 10.07 64 ALA B CA 1
ATOM 3026 C C . ALA B 1 65 ? 42.880 68.465 14.841 1.00 9.81 64 ALA B C 1
ATOM 3027 O O . ALA B 1 65 ? 43.399 68.689 15.936 1.00 10.31 64 ALA B O 1
ATOM 3029 N N . GLU B 1 66 ? 43.269 67.432 14.091 1.00 9.81 65 GLU B N 1
ATOM 3030 C CA . GLU B 1 66 ? 44.349 66.569 14.538 1.00 9.63 65 GLU B CA 1
ATOM 3031 C C . GLU B 1 66 ? 45.695 67.283 14.609 1.00 9.69 65 GLU B C 1
ATOM 3032 O O . GLU B 1 66 ? 46.443 67.103 15.575 1.00 9.67 65 GLU B O 1
ATOM 3038 N N . LEU B 1 67 ? 45.975 68.112 13.608 1.00 10.19 66 LEU B N 1
ATOM 3039 C CA . LEU B 1 67 ? 47.239 68.848 13.513 1.00 10.52 66 LEU B CA 1
ATOM 3040 C C . LEU B 1 67 ? 47.298 70.037 14.482 1.00 10.77 66 LEU B C 1
ATOM 3041 O O . LEU B 1 67 ? 48.364 70.291 15.074 1.00 10.42 66 LEU B O 1
ATOM 3046 N N . LEU B 1 68 ? 46.170 70.721 14.684 1.00 11.52 67 LEU B N 1
ATOM 3047 C CA . LEU B 1 68 ? 46.112 71.883 15.614 1.00 12.49 67 LEU B CA 1
ATOM 3048 C C . LEU B 1 68 ? 45.913 71.561 17.059 1.00 11.88 67 LEU B C 1
ATOM 3049 O O . LEU B 1 68 ? 46.539 72.189 17.918 1.00 12.63 67 LEU B O 1
ATOM 3054 N N . LEU B 1 69 ? 44.992 70.644 17.326 1.00 11.53 68 LEU B N 1
ATOM 3055 C CA . LEU B 1 69 ? 44.559 70.313 18.692 1.00 11.70 68 LEU B CA 1
ATOM 3056 C C . LEU B 1 69 ? 44.938 68.926 19.205 1.00 11.50 68 LEU B C 1
ATOM 3057 O O . LEU B 1 69 ? 44.728 68.609 20.397 1.00 11.21 68 LEU B O 1
ATOM 3062 N N . GLY B 1 70 ? 45.402 68.077 18.311 1.00 10.25 69 GLY B N 1
ATOM 3063 C CA . GLY B 1 70 ? 45.788 66.710 18.652 1.00 11.33 69 GLY B CA 1
ATOM 3064 C C . GLY B 1 70 ? 44.647 65.774 19.001 1.00 11.60 69 GLY B C 1
ATOM 3065 O O . GLY B 1 70 ? 44.876 64.745 19.610 1.00 13.35 69 GLY B O 1
ATOM 3066 N N . LEU B 1 71 ? 43.435 66.117 18.590 1.00 11.01 70 LEU B N 1
ATOM 3067 C CA . LEU B 1 71 ? 42.266 65.320 18.916 1.00 11.06 70 LEU B CA 1
ATOM 3068 C C . LEU B 1 71 ? 41.951 64.368 17.786 1.00 10.42 70 LEU B C 1
ATOM 3069 O O . LEU B 1 71 ? 41.849 64.790 16.628 1.00 10.28 70 LEU B O 1
ATOM 3074 N N . PRO B 1 72 ? 41.772 63.082 18.106 1.00 10.90 71 PRO B N 1
ATOM 3075 C CA . PRO B 1 72 ? 41.373 62.179 17.033 1.00 10.55 71 PRO B CA 1
ATOM 3076 C C . PRO B 1 72 ? 39.936 62.444 16.582 1.00 9.91 71 PRO B C 1
ATOM 3077 O O . PRO B 1 72 ? 39.073 62.798 17.382 1.00 10.47 71 PRO B O 1
ATOM 3081 N N . VAL B 1 73 ? 39.710 62.284 15.297 1.00 10.15 72 VAL B N 1
ATOM 3082 C CA . VAL B 1 73 ? 38.420 62.597 14.675 1.00 8.70 72 VAL B CA 1
ATOM 3083 C C . VAL B 1 73 ? 37.794 61.362 14.020 1.00 9.79 72 VAL B C 1
ATOM 3084 O O . VAL B 1 73 ? 38.385 60.738 13.133 1.00 9.26 72 VAL B O 1
ATOM 3088 N N . ALA B 1 74 ? 36.588 61.027 14.463 1.00 9.15 73 ALA B N 1
ATOM 3089 C CA . ALA B 1 74 ? 35.885 59.869 13.965 1.00 8.88 73 ALA B CA 1
ATOM 3090 C C . ALA B 1 74 ? 34.755 60.255 13.018 1.00 8.63 73 ALA B C 1
ATOM 3091 O O . ALA B 1 74 ? 33.897 61.041 13.375 1.00 9.06 73 ALA B O 1
ATOM 3093 N N . SER B 1 75 ? 34.782 59.743 11.798 1.00 8.46 74 SER B N 1
ATOM 3094 C CA . SER B 1 75 ? 33.679 59.965 10.857 1.00 8.85 74 SER B CA 1
ATOM 3095 C C . SER B 1 75 ? 32.593 58.906 11.144 1.00 9.04 74 SER B C 1
ATOM 3096 O O . SER B 1 75 ? 32.844 57.712 11.009 1.00 9.35 74 SER B O 1
ATOM 3099 N N . LEU B 1 76 ? 31.405 59.355 11.554 1.00 8.94 75 LEU B N 1
ATOM 3100 C CA . LEU B 1 76 ? 30.284 58.473 11.901 1.00 9.12 75 LEU B CA 1
ATOM 3101 C C . LEU B 1 76 ? 29.332 58.192 10.737 1.00 8.92 75 LEU B C 1
ATOM 3102 O O . LEU B 1 76 ? 28.681 59.118 10.191 1.00 9.02 75 LEU B O 1
ATOM 3107 N N . GLY B 1 77 ? 29.211 56.911 10.393 1.00 8.79 76 GLY B N 1
ATOM 3108 C CA . GLY B 1 77 ? 28.330 56.484 9.326 1.00 8.50 76 GLY B CA 1
ATOM 3109 C C . GLY B 1 77 ? 26.927 56.760 9.775 1.00 8.86 76 GLY B C 1
ATOM 3110 O O . GLY B 1 77 ? 26.496 56.193 10.774 1.00 8.58 76 GLY B O 1
ATOM 3111 N N . PRO B 1 78 ? 26.197 57.653 9.082 1.00 9.08 77 PRO B N 1
ATOM 3112 C CA . PRO B 1 78 ? 24.843 57.971 9.619 1.00 8.77 77 PRO B CA 1
ATOM 3113 C C . PRO B 1 78 ? 23.878 56.795 9.805 1.00 7.88 77 PRO B C 1
ATOM 3114 O O . PRO B 1 78 ? 22.969 56.887 10.610 1.00 6.60 77 PRO B O 1
ATOM 3118 N N . SER B 1 79 ? 24.087 55.674 9.104 1.00 8.99 78 SER B N 1
ATOM 3119 C CA . SER B 1 79 ? 23.224 54.504 9.288 1.00 8.80 78 SER B CA 1
ATOM 3120 C C . SER B 1 79 ? 23.326 53.945 10.697 1.00 8.21 78 SER B C 1
ATOM 3121 O O . SER B 1 79 ? 22.390 53.281 11.183 1.00 8.05 78 SER B O 1
ATOM 3124 N N . VAL B 1 80 ? 24.444 54.213 11.372 1.00 7.83 79 VAL B N 1
ATOM 3125 C CA . VAL B 1 80 ? 24.575 53.772 12.759 1.00 8.19 79 VAL B CA 1
ATOM 3126 C C . VAL B 1 80 ? 23.403 54.250 13.630 1.00 8.28 79 VAL B C 1
ATOM 3127 O O . VAL B 1 80 ? 22.923 53.510 14.508 1.00 8.55 79 VAL B O 1
ATOM 3131 N N . ALA B 1 81 ? 22.904 55.449 13.330 1.00 7.75 80 ALA B N 1
ATOM 3132 C CA . ALA B 1 81 ? 21.706 56.008 13.965 1.00 7.51 80 ALA B CA 1
ATOM 3133 C C . ALA B 1 81 ? 20.412 55.704 13.182 1.00 6.95 80 ALA B C 1
ATOM 3134 O O . ALA B 1 81 ? 19.442 55.220 13.756 1.00 7.61 80 ALA B O 1
ATOM 3136 N N . SER B 1 82 ? 20.410 56.019 11.879 1.00 8.01 81 SER B N 1
ATOM 3137 C CA . SER B 1 82 ? 19.197 55.963 11.088 1.00 8.62 81 SER B CA 1
ATOM 3138 C C . SER B 1 82 ? 18.668 54.551 10.786 1.00 9.09 81 SER B C 1
ATOM 3139 O O . SER B 1 82 ? 17.462 54.365 10.547 1.00 9.42 81 SER B O 1
ATOM 3142 N N . VAL B 1 83 ? 19.566 53.576 10.780 1.00 8.19 82 VAL B N 1
ATOM 3143 C CA . VAL B 1 83 ? 19.221 52.187 10.476 1.00 8.52 82 VAL B CA 1
ATOM 3144 C C . VAL B 1 83 ? 19.293 51.330 11.740 1.00 9.00 82 VAL B C 1
ATOM 3145 O O . VAL B 1 83 ? 18.315 50.687 12.089 1.00 9.00 82 VAL B O 1
ATOM 3149 N N . TYR B 1 84 ? 20.414 51.371 12.463 1.00 8.38 83 TYR B N 1
ATOM 3150 C CA . TYR B 1 84 ? 20.622 50.521 13.631 1.00 8.70 83 TYR B CA 1
ATOM 3151 C C . TYR B 1 84 ? 20.185 51.103 14.964 1.00 8.84 83 TYR B C 1
ATOM 3152 O O . TYR B 1 84 ? 19.976 50.346 15.919 1.00 8.16 83 TYR B O 1
ATOM 3161 N N . ASP B 1 85 ? 20.056 52.432 15.017 1.00 8.63 84 ASP B N 1
ATOM 3162 C CA . ASP B 1 85 ? 19.759 53.187 16.228 1.00 9.30 84 ASP B CA 1
ATOM 3163 C C . ASP B 1 85 ? 20.648 52.704 17.393 1.00 9.61 84 ASP B C 1
ATOM 3164 O O . ASP B 1 85 ? 20.190 52.458 18.514 1.00 9.52 84 ASP B O 1
ATOM 3169 N N . ALA B 1 86 ? 21.939 52.559 17.095 1.00 10.05 85 ALA B N 1
ATOM 3170 C CA . ALA B 1 86 ? 22.908 52.079 18.056 1.00 9.90 85 ALA B CA 1
ATOM 3171 C C . ALA B 1 86 ? 23.188 53.108 19.133 1.00 11.04 85 ALA B C 1
ATOM 3172 O O . ALA B 1 86 ? 23.143 54.321 18.886 1.00 10.67 85 ALA B O 1
ATOM 3174 N N . ARG B 1 87 ? 23.416 52.628 20.350 1.00 11.74 86 ARG B N 1
ATOM 3175 C CA A ARG B 1 87 ? 23.832 53.494 21.452 0.50 12.25 86 ARG B CA 1
ATOM 3176 C CA B ARG B 1 87 ? 23.826 53.527 21.417 0.50 12.38 86 ARG B CA 1
ATOM 3177 C C . ARG B 1 87 ? 25.357 53.600 21.408 1.00 12.14 86 ARG B C 1
ATOM 3178 O O . ARG B 1 87 ? 26.060 52.573 21.554 1.00 12.26 86 ARG B O 1
ATOM 3193 N N . LEU B 1 88 ? 25.868 54.811 21.213 1.00 11.65 87 LEU B N 1
ATOM 3194 C CA . LEU B 1 88 ? 27.290 55.064 21.181 1.00 11.79 87 LEU B CA 1
ATOM 3195 C C . LEU B 1 88 ? 27.734 55.710 22.489 1.00 12.96 87 LEU B C 1
ATOM 3196 O O . LEU B 1 88 ? 26.910 56.242 23.238 1.00 12.68 87 LEU B O 1
ATOM 3201 N N . ARG B 1 89 ? 29.033 55.617 22.754 1.00 12.87 88 ARG B N 1
ATOM 3202 C CA . ARG B 1 89 ? 29.655 56.215 23.918 1.00 13.73 88 ARG B CA 1
ATOM 3203 C C . ARG B 1 89 ? 30.362 57.497 23.489 1.00 13.07 88 ARG B C 1
ATOM 3204 O O . ARG B 1 89 ? 31.525 57.473 23.092 1.00 12.88 88 ARG B O 1
ATOM 3212 N N . LEU B 1 90 ? 29.645 58.616 23.542 1.00 12.57 89 LEU B N 1
ATOM 3213 C CA . LEU B 1 90 ? 30.210 59.913 23.079 1.00 13.27 89 LEU B CA 1
ATOM 3214 C C . LEU B 1 90 ? 30.345 60.947 24.201 1.00 14.61 89 LEU B C 1
ATOM 3215 O O . LEU B 1 90 ? 30.393 62.155 23.943 1.00 13.46 89 LEU B O 1
ATOM 3220 N N . ASP B 1 91 ? 30.424 60.471 25.441 1.00 15.92 90 ASP B N 1
ATOM 3221 C CA . ASP B 1 91 ? 30.575 61.365 26.588 1.00 17.29 90 ASP B CA 1
ATOM 3222 C C . ASP B 1 91 ? 31.719 62.350 26.354 1.00 16.60 90 ASP B C 1
ATOM 3223 O O . ASP B 1 91 ? 32.813 61.971 25.931 1.00 15.92 90 ASP B O 1
ATOM 3228 N N . ARG B 1 92 ? 31.429 63.624 26.594 1.00 16.79 91 ARG B N 1
ATOM 3229 C CA . ARG B 1 92 ? 32.395 64.715 26.429 1.00 17.54 91 ARG B CA 1
ATOM 3230 C C . ARG B 1 92 ? 32.856 65.024 24.996 1.00 16.08 91 ARG B C 1
ATOM 3231 O O . ARG B 1 92 ? 33.567 66.000 24.819 1.00 16.57 91 ARG B O 1
ATOM 3239 N N . ALA B 1 93 ? 32.425 64.259 23.993 1.00 13.84 92 ALA B N 1
ATOM 3240 C CA . ALA B 1 93 ? 32.873 64.490 22.596 1.00 12.03 92 ALA B CA 1
ATOM 3241 C C . ALA B 1 93 ? 32.298 65.768 21.997 1.00 10.87 92 ALA B C 1
ATOM 3242 O O . ALA B 1 93 ? 31.288 66.303 22.492 1.00 11.08 92 ALA B O 1
ATOM 3244 N N . LEU B 1 94 ? 32.961 66.260 20.962 1.00 9.21 93 LEU B N 1
ATOM 3245 C CA . LEU B 1 94 ? 32.409 67.298 20.093 1.00 9.26 93 LEU B CA 1
ATOM 3246 C C . LEU B 1 94 ? 31.816 66.499 18.912 1.00 9.52 93 LEU B C 1
ATOM 3247 O O . LEU B 1 94 ? 32.457 65.619 18.381 1.00 10.41 93 LEU B O 1
ATOM 3252 N N . CYS B 1 95 ? 30.595 66.790 18.511 1.00 9.21 94 CYS B N 1
ATOM 3253 C CA . CYS B 1 95 ? 30.075 66.180 17.282 1.00 9.42 94 CYS B CA 1
ATOM 3254 C C . CYS B 1 95 ? 29.837 67.335 16.310 1.00 9.64 94 CYS B C 1
ATOM 3255 O O . CYS B 1 95 ? 29.041 68.237 16.555 1.00 9.11 94 CYS B O 1
ATOM 3258 N N . LEU B 1 96 ? 30.573 67.332 15.204 1.00 8.94 95 LEU B N 1
ATOM 3259 C CA A LEU B 1 96 ? 30.449 68.373 14.223 0.50 8.91 95 LEU B CA 1
ATOM 3260 C CA B LEU B 1 96 ? 30.457 68.383 14.223 0.50 9.16 95 LEU B CA 1
ATOM 3261 C C . LEU B 1 96 ? 29.661 67.841 13.035 1.00 8.62 95 LEU B C 1
ATOM 3262 O O . LEU B 1 96 ? 30.110 66.915 12.387 1.00 7.56 95 LEU B O 1
ATOM 3271 N N . ALA B 1 97 ? 28.509 68.463 12.763 1.00 7.40 96 ALA B N 1
ATOM 3272 C CA . ALA B 1 97 ? 27.612 68.116 11.664 1.00 7.69 96 ALA B CA 1
ATOM 3273 C C . ALA B 1 97 ? 27.693 69.236 10.626 1.00 7.58 96 ALA B C 1
ATOM 3274 O O . ALA B 1 97 ? 27.618 70.410 10.986 1.00 8.58 96 ALA B O 1
ATOM 3276 N N . VAL B 1 98 ? 27.864 68.867 9.357 1.00 7.50 97 VAL B N 1
ATOM 3277 C CA . VAL B 1 98 ? 28.043 69.835 8.260 1.00 7.19 97 VAL B CA 1
ATOM 3278 C C . VAL B 1 98 ? 27.023 69.497 7.175 1.00 8.07 97 VAL B C 1
ATOM 3279 O O . VAL B 1 98 ? 27.025 68.402 6.641 1.00 7.66 97 VAL B O 1
ATOM 3283 N N . SER B 1 99 ? 26.166 70.461 6.868 1.00 9.22 98 SER B N 1
ATOM 3284 C CA . SER B 1 99 ? 25.108 70.291 5.871 1.00 9.74 98 SER B CA 1
ATOM 3285 C C . SER B 1 99 ? 24.584 71.631 5.402 1.00 10.78 98 SER B C 1
ATOM 3286 O O . SER B 1 99 ? 24.181 72.452 6.235 1.00 11.99 98 SER B O 1
ATOM 3289 N N . GLN B 1 100 ? 24.585 71.867 4.098 1.00 11.25 99 GLN B N 1
ATOM 3290 C CA A GLN B 1 100 ? 24.070 73.136 3.543 0.50 11.66 99 GLN B CA 1
ATOM 3291 C CA B GLN B 1 100 ? 24.091 73.107 3.539 0.50 11.42 99 GLN B CA 1
ATOM 3292 C C . GLN B 1 100 ? 22.645 73.396 4.002 1.00 11.23 99 GLN B C 1
ATOM 3293 O O . GLN B 1 100 ? 22.369 74.436 4.624 1.00 11.21 99 GLN B O 1
ATOM 3304 N N . SER B 1 101 ? 21.732 72.466 3.737 1.00 11.16 100 SER B N 1
ATOM 3305 C CA A SER B 1 101 ? 20.301 72.662 4.032 0.50 10.73 100 SER B CA 1
ATOM 3306 C CA B SER B 1 101 ? 20.323 72.722 4.070 0.50 11.43 100 SER B CA 1
ATOM 3307 C C . SER B 1 101 ? 19.867 72.207 5.420 1.00 11.26 100 SER B C 1
ATOM 3308 O O . SER B 1 101 ? 18.842 72.660 5.943 1.00 10.22 100 SER B O 1
ATOM 3313 N N . GLY B 1 102 ? 20.620 71.274 5.992 1.00 11.30 101 GLY B N 1
ATOM 3314 C CA . GLY B 1 102 ? 20.289 70.731 7.293 1.00 11.87 101 GLY B CA 1
ATOM 3315 C C . GLY B 1 102 ? 18.980 69.923 7.310 1.00 12.44 101 GLY B C 1
ATOM 3316 O O . GLY B 1 102 ? 18.384 69.772 8.345 1.00 12.15 101 GLY B O 1
ATOM 3317 N N . LYS B 1 103 ? 18.549 69.396 6.168 1.00 13.61 102 LYS B N 1
ATOM 3318 C CA . LYS B 1 103 ? 17.291 68.661 6.090 1.00 15.11 102 LYS B CA 1
ATOM 3319 C C . LYS B 1 103 ? 17.442 67.137 5.986 1.00 15.08 102 LYS B C 1
ATOM 3320 O O . LYS B 1 103 ? 16.498 66.400 6.324 1.00 15.28 102 LYS B O 1
ATOM 3326 N N . SER B 1 104 ? 18.584 66.656 5.500 1.00 14.78 103 SER B N 1
ATOM 3327 C CA . SER B 1 104 ? 18.810 65.206 5.311 1.00 14.66 103 SER B CA 1
ATOM 3328 C C . SER B 1 104 ? 18.407 64.414 6.559 1.00 13.70 103 SER B C 1
ATOM 3329 O O . SER B 1 104 ? 18.978 64.639 7.613 1.00 10.46 103 SER B O 1
ATOM 3332 N N . PRO B 1 105 ? 17.402 63.525 6.459 1.00 13.55 104 PRO B N 1
ATOM 3333 C CA . PRO B 1 105 ? 17.018 62.771 7.652 1.00 13.02 104 PRO B CA 1
ATOM 3334 C C . PRO B 1 105 ? 18.151 61.962 8.304 1.00 12.68 104 PRO B C 1
ATOM 3335 O O . PRO B 1 105 ? 18.188 61.866 9.530 1.00 12.72 104 PRO B O 1
ATOM 3339 N N . ASP B 1 106 ? 19.066 61.405 7.510 1.00 11.85 105 ASP B N 1
ATOM 3340 C CA . ASP B 1 106 ? 20.204 60.635 8.064 1.00 12.12 105 ASP B CA 1
ATOM 3341 C C . ASP B 1 106 ? 21.152 61.528 8.872 1.00 10.94 105 ASP B C 1
ATOM 3342 O O . ASP B 1 106 ? 21.622 61.124 9.946 1.00 10.45 105 ASP B O 1
ATOM 3347 N N . ILE B 1 107 ? 21.455 62.709 8.345 1.00 9.61 106 ILE B N 1
ATOM 3348 C CA . ILE B 1 107 ? 22.372 63.647 9.023 1.00 8.93 106 ILE B CA 1
ATOM 3349 C C . ILE B 1 107 ? 21.692 64.128 10.316 1.00 8.35 106 ILE B C 1
ATOM 3350 O O . ILE B 1 107 ? 22.306 64.183 11.396 1.00 7.15 106 ILE B O 1
ATOM 3355 N N . VAL B 1 108 ? 20.424 64.461 10.214 1.00 7.82 107 VAL B N 1
ATOM 3356 C CA . VAL B 1 108 ? 19.667 64.889 11.390 1.00 8.21 107 VAL B CA 1
ATOM 3357 C C . VAL B 1 108 ? 19.620 63.767 12.460 1.00 8.19 107 VAL B C 1
ATOM 3358 O O . VAL B 1 108 ? 19.806 64.019 13.641 1.00 7.42 107 VAL B O 1
ATOM 3362 N N . ALA B 1 109 ? 19.396 62.540 12.030 1.00 8.97 108 ALA B N 1
ATOM 3363 C CA . ALA B 1 109 ? 19.287 61.405 12.944 1.00 8.23 108 ALA B CA 1
ATOM 3364 C C . ALA B 1 109 ? 20.602 61.100 13.653 1.00 7.55 108 ALA B C 1
ATOM 3365 O O . ALA B 1 109 ? 20.623 60.902 14.871 1.00 6.36 108 ALA B O 1
ATOM 3375 N N . THR B 1 111 ? 23.067 63.172 14.122 1.00 8.92 110 THR B N 1
ATOM 3376 C CA . THR B 1 111 ? 23.375 64.284 15.032 1.00 7.79 110 THR B CA 1
ATOM 3377 C C . THR B 1 111 ? 22.520 64.237 16.317 1.00 8.72 110 THR B C 1
ATOM 3378 O O . THR B 1 111 ? 23.017 64.439 17.432 1.00 7.32 110 THR B O 1
ATOM 3382 N N . ARG B 1 112 ? 21.224 63.960 16.139 1.00 8.51 111 ARG B N 1
ATOM 3383 C CA A ARG B 1 112 ? 20.296 63.832 17.252 0.50 8.88 111 ARG B CA 1
ATOM 3384 C CA B ARG B 1 112 ? 20.291 63.831 17.256 0.50 9.29 111 ARG B CA 1
ATOM 3385 C C . ARG B 1 112 ? 20.792 62.735 18.197 1.00 8.48 111 ARG B C 1
ATOM 3386 O O . ARG B 1 112 ? 20.917 62.939 19.408 1.00 8.11 111 ARG B O 1
ATOM 3401 N N . ASN B 1 113 ? 21.091 61.564 17.639 1.00 8.12 112 ASN B N 1
ATOM 3402 C CA . ASN B 1 113 ? 21.613 60.463 18.456 1.00 8.02 112 ASN B CA 1
ATOM 3403 C C . ASN B 1 113 ? 22.975 60.770 19.089 1.00 7.91 112 ASN B C 1
ATOM 3404 O O . ASN B 1 113 ? 23.235 60.367 20.227 1.00 7.30 112 ASN B O 1
ATOM 3409 N N . ALA B 1 114 ? 23.825 61.503 18.377 1.00 7.64 113 ALA B N 1
ATOM 3410 C CA . ALA B 1 114 ? 25.145 61.855 18.943 1.00 7.45 113 ALA B CA 1
ATOM 3411 C C . ALA B 1 114 ? 24.929 62.645 20.242 1.00 8.25 113 ALA B C 1
ATOM 3412 O O . ALA B 1 114 ? 25.582 62.374 21.260 1.00 7.73 113 ALA B O 1
ATOM 3414 N N . GLY B 1 115 ? 23.972 63.578 20.216 1.00 8.37 114 GLY B N 1
ATOM 3415 C CA . GLY B 1 115 ? 23.647 64.381 21.395 1.00 9.27 114 GLY B CA 1
ATOM 3416 C C . GLY B 1 115 ? 23.080 63.534 22.513 1.00 8.99 114 GLY B C 1
ATOM 3417 O O . GLY B 1 115 ? 23.474 63.647 23.680 1.00 9.06 114 GLY B O 1
ATOM 3418 N N . ARG B 1 116 ? 22.149 62.669 22.141 1.00 8.84 115 ARG B N 1
ATOM 3419 C CA . ARG B 1 116 ? 21.528 61.729 23.062 1.00 8.95 115 ARG B CA 1
ATOM 3420 C C . ARG B 1 116 ? 22.580 60.941 23.828 1.00 9.55 115 ARG B C 1
ATOM 3421 O O . ARG B 1 116 ? 22.411 60.640 25.014 1.00 8.90 115 ARG B O 1
ATOM 3429 N N . ASP B 1 117 ? 23.666 60.626 23.123 1.00 8.91 116 ASP B N 1
ATOM 3430 C CA . ASP B 1 117 ? 24.745 59.806 23.623 1.00 9.64 116 ASP B CA 1
ATOM 3431 C C . ASP B 1 117 ? 25.964 60.545 24.146 1.00 10.73 116 ASP B C 1
ATOM 3432 O O . ASP B 1 117 ? 27.044 59.936 24.327 1.00 10.94 116 ASP B O 1
ATOM 3437 N N . GLY B 1 118 ? 25.774 61.829 24.453 1.00 9.92 117 GLY B N 1
ATOM 3438 C CA . GLY B 1 118 ? 26.765 62.597 25.197 1.00 10.50 117 GLY B CA 1
ATOM 3439 C C . GLY B 1 118 ? 27.578 63.658 24.491 1.00 10.29 117 GLY B C 1
ATOM 3440 O O . GLY B 1 118 ? 28.248 64.463 25.151 1.00 11.09 117 GLY B O 1
ATOM 3441 N N . ALA B 1 119 ? 27.533 63.680 23.167 1.00 9.73 118 ALA B N 1
ATOM 3442 C CA . ALA B 1 119 ? 28.300 64.656 22.406 1.00 9.77 118 ALA B CA 1
ATOM 3443 C C . ALA B 1 119 ? 27.674 66.063 22.456 1.00 10.23 118 ALA B C 1
ATOM 3444 O O . ALA B 1 119 ? 26.437 66.235 22.583 1.00 10.50 118 ALA B O 1
ATOM 3446 N N . LEU B 1 120 ? 28.538 67.067 22.413 1.00 10.49 119 LEU B N 1
ATOM 3447 C CA . LEU B 1 120 ? 28.079 68.429 22.209 1.00 10.40 119 LEU B CA 1
ATOM 3448 C C . LEU B 1 120 ? 28.037 68.632 20.707 1.00 9.90 119 LEU B C 1
ATOM 3449 O O . LEU B 1 120 ? 29.074 68.631 20.017 1.00 9.36 119 LEU B O 1
ATOM 3454 N N . CYS B 1 121 ? 26.831 68.836 20.194 1.00 9.85 120 CYS B N 1
ATOM 3455 C CA . CYS B 1 121 ? 26.612 68.885 18.760 1.00 9.05 120 CYS B CA 1
ATOM 3456 C C . CYS B 1 121 ? 26.616 70.311 18.234 1.00 9.39 120 CYS B C 1
ATOM 3457 O O . CYS B 1 121 ? 25.886 71.172 18.705 1.00 8.96 120 CYS B O 1
ATOM 3460 N N . VAL B 1 122 ? 27.475 70.529 17.255 1.00 9.27 121 VAL B N 1
ATOM 3461 C CA . VAL B 1 122 ? 27.628 71.823 16.614 1.00 9.00 121 VAL B CA 1
ATOM 3462 C C . VAL B 1 122 ? 27.384 71.658 15.102 1.00 9.26 121 VAL B C 1
ATOM 3463 O O . VAL B 1 122 ? 28.038 70.834 14.441 1.00 9.28 121 VAL B O 1
ATOM 3467 N N . ALA B 1 123 ? 26.427 72.405 14.564 1.00 8.77 122 ALA B N 1
ATOM 3468 C CA . ALA B 1 123 ? 26.070 72.318 13.176 1.00 8.89 122 ALA B CA 1
ATOM 3469 C C . ALA B 1 123 ? 26.678 73.466 12.419 1.00 9.39 122 ALA B C 1
ATOM 3470 O O . ALA B 1 123 ? 26.570 74.607 12.850 1.00 10.38 122 ALA B O 1
ATOM 3472 N N . LEU B 1 124 ? 27.364 73.149 11.327 1.00 8.58 123 LEU B N 1
ATOM 3473 C CA . LEU B 1 124 ? 27.828 74.137 10.357 1.00 9.07 123 LEU B CA 1
ATOM 3474 C C . LEU B 1 124 ? 26.811 74.014 9.184 1.00 9.43 123 LEU B C 1
ATOM 3475 O O . LEU B 1 124 ? 26.818 73.039 8.427 1.00 8.74 123 LEU B O 1
ATOM 3480 N N . THR B 1 125 ? 25.931 75.009 9.042 1.00 9.49 124 THR B N 1
ATOM 3481 C CA . THR B 1 125 ? 24.836 74.944 8.050 1.00 10.11 124 THR B CA 1
ATOM 3482 C C . THR B 1 125 ? 24.487 76.308 7.462 1.00 10.25 124 THR B C 1
ATOM 3483 O O . THR B 1 125 ? 24.788 77.320 8.064 1.00 12.00 124 THR B O 1
ATOM 3487 N N . ASN B 1 126 ? 23.869 76.311 6.293 1.00 11.44 125 ASN B N 1
ATOM 3488 C CA . ASN B 1 126 ? 23.450 77.542 5.678 1.00 12.58 125 ASN B CA 1
ATOM 3489 C C . ASN B 1 126 ? 22.033 77.932 6.079 1.00 13.73 125 ASN B C 1
ATOM 3490 O O . ASN B 1 126 ? 21.571 79.013 5.712 1.00 15.21 125 ASN B O 1
ATOM 3495 N N . ASP B 1 127 ? 21.339 77.068 6.835 1.00 13.04 126 ASP B N 1
ATOM 3496 C CA . ASP B 1 127 ? 19.999 77.381 7.279 1.00 13.00 126 ASP B CA 1
ATOM 3497 C C . ASP B 1 127 ? 19.903 77.174 8.781 1.00 12.48 126 ASP B C 1
ATOM 3498 O O . ASP B 1 127 ? 19.767 76.061 9.274 1.00 11.85 126 ASP B O 1
ATOM 3503 N N . ALA B 1 128 ? 20.000 78.275 9.524 1.00 12.61 127 ALA B N 1
ATOM 3504 C CA . ALA B 1 128 ? 19.950 78.233 10.965 1.00 13.26 127 ALA B CA 1
ATOM 3505 C C . ALA B 1 128 ? 18.593 77.816 11.546 1.00 13.96 127 ALA B C 1
ATOM 3506 O O . ALA B 1 128 ? 18.492 77.588 12.755 1.00 15.43 127 ALA B O 1
ATOM 3508 N N . ALA B 1 129 ? 17.574 77.725 10.707 1.00 13.32 128 ALA B N 1
ATOM 3509 C CA . ALA B 1 129 ? 16.217 77.336 11.146 1.00 13.83 128 ALA B CA 1
ATOM 3510 C C . ALA B 1 129 ? 15.910 75.903 10.678 1.00 13.87 128 ALA B C 1
ATOM 3511 O O . ALA B 1 129 ? 14.760 75.440 10.763 1.00 14.53 128 ALA B O 1
ATOM 3513 N N . SER B 1 130 ? 16.940 75.194 10.209 1.00 12.44 129 SER B N 1
ATOM 3514 C CA . SER B 1 130 ? 16.764 73.842 9.663 1.00 11.92 129 SER B CA 1
ATOM 3515 C C . SER B 1 130 ? 16.545 72.779 10.755 1.00 11.40 129 SER B C 1
ATOM 3516 O O . SER B 1 130 ? 16.863 72.996 11.929 1.00 11.94 129 SER B O 1
ATOM 3519 N N . PRO B 1 131 ? 16.029 71.601 10.376 1.00 11.48 130 PRO B N 1
ATOM 3520 C CA . PRO B 1 131 ? 15.938 70.507 11.360 1.00 11.54 130 PRO B CA 1
ATOM 3521 C C . PRO B 1 131 ? 17.256 70.173 12.025 1.00 10.69 130 PRO B C 1
ATOM 3522 O O . PRO B 1 131 ? 17.281 69.902 13.221 1.00 9.84 130 PRO B O 1
ATOM 3526 N N . LEU B 1 132 ? 18.357 70.215 11.264 1.00 10.00 131 LEU B N 1
ATOM 3527 C CA . LEU B 1 132 ? 19.669 69.942 11.839 1.00 9.58 131 LEU B CA 1
ATOM 3528 C C . LEU B 1 132 ? 19.994 70.924 12.968 1.00 10.15 131 LEU B C 1
ATOM 3529 O O . LEU B 1 132 ? 20.405 70.508 14.045 1.00 10.65 131 LEU B O 1
ATOM 3534 N N . ALA B 1 133 ? 19.807 72.218 12.729 1.00 10.53 132 ALA B N 1
ATOM 3535 C CA . ALA B 1 133 ? 19.959 73.226 13.795 1.00 11.23 132 ALA B CA 1
ATOM 3536 C C . ALA B 1 133 ? 19.158 72.829 15.048 1.00 11.50 132 ALA B C 1
ATOM 3537 O O . ALA B 1 133 ? 19.629 72.978 16.166 1.00 11.58 132 ALA B O 1
ATOM 3539 N N . GLY B 1 134 ? 17.945 72.313 14.833 1.00 11.45 133 GLY B N 1
ATOM 3540 C CA . GLY B 1 134 ? 17.015 71.929 15.897 1.00 12.05 133 GLY B CA 1
ATOM 3541 C C . GLY B 1 134 ? 17.436 70.799 16.799 1.00 12.67 133 GLY B C 1
ATOM 3542 O O . GLY B 1 134 ? 16.918 70.675 17.906 1.00 13.48 133 GLY B O 1
ATOM 3543 N N . VAL B 1 135 ? 18.360 69.957 16.330 1.00 11.84 134 VAL B N 1
ATOM 3544 C CA . VAL B 1 135 ? 18.905 68.862 17.133 1.00 12.15 134 VAL B CA 1
ATOM 3545 C C . VAL B 1 135 ? 20.366 69.141 17.560 1.00 11.99 134 VAL B C 1
ATOM 3546 O O . VAL B 1 135 ? 21.016 68.266 18.098 1.00 13.47 134 VAL B O 1
ATOM 3550 N N . SER B 1 136 ? 20.864 70.355 17.333 1.00 11.57 135 SER B N 1
ATOM 3551 C CA . SER B 1 136 ? 22.240 70.732 17.689 1.00 10.84 135 SER B CA 1
ATOM 3552 C C . SER B 1 136 ? 22.223 71.705 18.877 1.00 11.10 135 SER B C 1
ATOM 3553 O O . SER B 1 136 ? 21.298 72.513 19.018 1.00 11.71 135 SER B O 1
ATOM 3556 N N . ALA B 1 137 ? 23.234 71.617 19.728 1.00 10.24 136 ALA B N 1
ATOM 3557 C CA . ALA B 1 137 ? 23.386 72.506 20.863 1.00 10.15 136 ALA B CA 1
ATOM 3558 C C . ALA B 1 137 ? 23.768 73.908 20.405 1.00 11.22 136 ALA B C 1
ATOM 3559 O O . ALA B 1 137 ? 23.407 74.905 21.026 1.00 10.86 136 ALA B O 1
ATOM 3561 N N . HIS B 1 138 ? 24.566 73.958 19.346 1.00 10.55 137 HIS B N 1
ATOM 3562 C CA . HIS B 1 138 ? 24.995 75.198 18.739 1.00 10.97 137 HIS B CA 1
ATOM 3563 C C . HIS B 1 138 ? 24.949 75.102 17.219 1.00 10.82 137 HIS B C 1
ATOM 3564 O O . HIS B 1 138 ? 25.206 74.051 16.640 1.00 10.96 137 HIS B O 1
ATOM 3571 N N . THR B 1 139 ? 24.600 76.210 16.574 1.00 11.19 138 THR B N 1
ATOM 3572 C CA . THR B 1 139 ? 24.566 76.286 15.114 1.00 11.91 138 THR B CA 1
ATOM 3573 C C . THR B 1 139 ? 25.402 77.475 14.662 1.00 11.72 138 THR B C 1
ATOM 3574 O O . THR B 1 139 ? 25.244 78.565 15.196 1.00 11.30 138 THR B O 1
ATOM 3578 N N . ILE B 1 140 ? 26.316 77.243 13.727 1.00 10.99 139 ILE B N 1
ATOM 3579 C CA . ILE B 1 140 ? 27.128 78.274 13.118 1.00 11.15 139 ILE B CA 1
ATOM 3580 C C . ILE B 1 140 ? 26.648 78.404 11.684 1.00 11.08 139 ILE B C 1
ATOM 3581 O O . ILE B 1 140 ? 26.831 77.500 10.890 1.00 10.46 139 ILE B O 1
ATOM 3586 N N . ASP B 1 141 ? 25.984 79.520 11.402 1.00 10.54 140 ASP B N 1
ATOM 3587 C CA . ASP B 1 141 ? 25.504 79.870 10.051 1.00 10.50 140 ASP B CA 1
ATOM 3588 C C . ASP B 1 141 ? 26.756 80.160 9.214 1.00 10.24 140 ASP B C 1
ATOM 3589 O O . ASP B 1 141 ? 27.569 81.018 9.586 1.00 10.35 140 ASP B O 1
ATOM 3594 N N . ILE B 1 142 ? 26.916 79.425 8.111 1.00 9.37 141 ILE B N 1
ATOM 3595 C CA . ILE B 1 142 ? 28.102 79.552 7.263 1.00 9.76 141 ILE B CA 1
ATOM 3596 C C . ILE B 1 142 ? 28.061 80.757 6.304 1.00 9.30 141 ILE B C 1
ATOM 3597 O O . ILE B 1 142 ? 29.062 81.077 5.638 1.00 8.88 141 ILE B O 1
ATOM 3602 N N . HIS B 1 143 ? 26.884 81.373 6.177 1.00 10.25 142 HIS B N 1
ATOM 3603 C CA . HIS B 1 143 ? 26.724 82.542 5.310 1.00 10.81 142 HIS B CA 1
ATOM 3604 C C . HIS B 1 143 ? 27.175 82.293 3.859 1.00 11.15 142 HIS B C 1
ATOM 3605 O O . HIS B 1 143 ? 27.735 83.181 3.199 1.00 12.17 142 HIS B O 1
ATOM 3612 N N . ALA B 1 144 ? 26.890 81.098 3.361 1.00 11.32 143 ALA B N 1
ATOM 3613 C CA . ALA B 1 144 ? 27.129 80.764 1.968 1.00 12.03 143 ALA B CA 1
ATOM 3614 C C . ALA B 1 144 ? 26.124 81.498 1.059 1.00 12.57 143 ALA B C 1
ATOM 3615 O O . ALA B 1 144 ? 26.462 81.939 -0.039 1.00 13.34 143 ALA B O 1
ATOM 3617 N N . GLY B 1 145 ? 24.880 81.596 1.504 1.00 12.43 144 GLY B N 1
ATOM 3618 C CA . GLY B 1 145 ? 23.829 82.129 0.665 1.00 13.33 144 GLY B CA 1
ATOM 3619 C C . GLY B 1 145 ? 23.368 81.059 -0.327 1.00 13.48 144 GLY B C 1
ATOM 3620 O O . GLY B 1 145 ? 23.811 79.907 -0.283 1.00 12.64 144 GLY B O 1
ATOM 3621 N N . PRO B 1 146 ? 22.444 81.431 -1.219 1.00 14.85 145 PRO B N 1
ATOM 3622 C CA . PRO B 1 146 ? 21.858 80.531 -2.201 1.00 14.98 145 PRO B CA 1
ATOM 3623 C C . PRO B 1 146 ? 22.900 79.912 -3.119 1.00 15.02 145 PRO B C 1
ATOM 3624 O O . PRO B 1 146 ? 23.843 80.594 -3.528 1.00 14.77 145 PRO B O 1
ATOM 3628 N N . GLU B 1 147 ? 22.735 78.635 -3.430 1.00 14.75 146 GLU B N 1
ATOM 3629 C CA . GLU B 1 147 ? 23.600 77.977 -4.412 1.00 15.91 146 GLU B CA 1
ATOM 3630 C C . GLU B 1 147 ? 23.137 78.422 -5.796 1.00 15.56 146 GLU B C 1
ATOM 3631 O O . GLU B 1 147 ? 21.937 78.433 -6.073 1.00 15.35 146 GLU B O 1
ATOM 3637 N N . LEU B 1 148 ? 24.075 78.858 -6.625 1.00 14.95 147 LEU B N 1
ATOM 3638 C CA . LEU B 1 148 ? 23.759 79.303 -7.979 1.00 15.17 147 LEU B CA 1
ATOM 3639 C C . LEU B 1 148 ? 24.019 78.227 -8.997 1.00 15.07 147 LEU B C 1
ATOM 3640 O O . LEU B 1 148 ? 23.496 78.266 -10.107 1.00 13.68 147 LEU B O 1
ATOM 3645 N N . SER B 1 149 ? 24.859 77.285 -8.615 1.00 14.69 148 SER B N 1
ATOM 3646 C CA . SER B 1 149 ? 25.258 76.237 -9.502 1.00 15.05 148 SER B CA 1
ATOM 3647 C C . SER B 1 149 ? 25.323 74.879 -8.800 1.00 13.77 148 SER B C 1
ATOM 3648 O O . SER B 1 149 ? 25.439 74.792 -7.572 1.00 13.96 148 SER B O 1
ATOM 3651 N N . VAL B 1 150 ? 25.271 73.831 -9.600 1.00 13.88 149 VAL B N 1
ATOM 3652 C CA . VAL B 1 150 ? 25.455 72.465 -9.118 1.00 14.21 149 VAL B CA 1
ATOM 3653 C C . VAL B 1 150 ? 26.841 72.277 -8.485 1.00 13.87 149 VAL B C 1
ATOM 3654 O O . VAL B 1 150 ? 27.024 71.379 -7.673 1.00 14.33 149 VAL B O 1
ATOM 3658 N N . ALA B 1 151 ? 27.811 73.116 -8.835 1.00 12.79 150 ALA B N 1
ATOM 3659 C CA . ALA B 1 151 ? 29.142 73.045 -8.191 1.00 12.39 150 ALA B CA 1
ATOM 3660 C C . ALA B 1 151 ? 29.101 73.404 -6.703 1.00 11.38 150 ALA B C 1
ATOM 3661 O O . ALA B 1 151 ? 29.999 73.025 -5.976 1.00 11.71 150 ALA B O 1
ATOM 3663 N N . ALA B 1 152 ? 28.103 74.201 -6.298 1.00 10.46 151 ALA B N 1
ATOM 3664 C CA . ALA B 1 152 ? 27.867 74.610 -4.913 1.00 10.32 151 ALA B CA 1
ATOM 3665 C C . ALA B 1 152 ? 29.178 75.009 -4.221 1.00 9.88 151 ALA B C 1
ATOM 3666 O O . ALA B 1 152 ? 29.519 74.565 -3.121 1.00 10.75 151 ALA B O 1
ATOM 3668 N N . THR B 1 153 ? 29.884 75.902 -4.899 1.00 9.77 152 THR B N 1
ATOM 3669 C CA . THR B 1 153 ? 31.211 76.329 -4.535 1.00 9.55 152 THR B CA 1
ATOM 3670 C C . THR B 1 153 ? 31.304 77.157 -3.257 1.00 10.03 152 THR B C 1
ATOM 3671 O O . THR B 1 153 ? 32.260 77.000 -2.499 1.00 9.99 152 THR B O 1
ATOM 3675 N N . LYS B 1 154 ? 30.353 78.063 -3.033 1.00 9.94 153 LYS B N 1
ATOM 3676 C CA . LYS B 1 154 ? 30.346 78.871 -1.798 1.00 10.11 153 LYS B CA 1
ATOM 3677 C C . LYS B 1 154 ? 30.110 77.985 -0.579 1.00 9.29 153 LYS B C 1
ATOM 3678 O O . LYS B 1 154 ? 30.689 78.201 0.464 1.00 9.10 153 LYS B O 1
ATOM 3684 N N . THR B 1 155 ? 29.233 76.991 -0.731 1.00 9.16 154 THR B N 1
ATOM 3685 C CA . THR B 1 155 ? 28.910 76.062 0.344 1.00 9.12 154 THR B CA 1
ATOM 3686 C C . THR B 1 155 ? 30.187 75.380 0.815 1.00 8.74 154 THR B C 1
ATOM 3687 O O . THR B 1 155 ? 30.441 75.332 2.004 1.00 7.69 154 THR B O 1
ATOM 3691 N N . PHE B 1 156 ? 30.963 74.815 -0.126 1.00 8.26 155 PHE B N 1
ATOM 3692 C CA . PHE B 1 156 ? 32.196 74.166 0.272 1.00 7.72 155 PHE B CA 1
ATOM 3693 C C . PHE B 1 156 ? 33.163 75.136 0.990 1.00 7.82 155 PHE B C 1
ATOM 3694 O O . PHE B 1 156 ? 33.667 74.825 2.085 1.00 7.05 155 PHE B O 1
ATOM 3702 N N . VAL B 1 157 ? 33.465 76.270 0.360 1.00 8.04 156 VAL B N 1
ATOM 3703 C CA . VAL B 1 157 ? 34.444 77.241 0.927 1.00 8.26 156 VAL B CA 1
ATOM 3704 C C . VAL B 1 157 ? 34.012 77.757 2.306 1.00 8.15 156 VAL B C 1
ATOM 3705 O O . VAL B 1 157 ? 34.803 77.672 3.266 1.00 9.29 156 VAL B O 1
ATOM 3709 N N . THR B 1 158 ? 32.780 78.243 2.405 1.00 8.18 157 THR B N 1
ATOM 3710 C CA . THR B 1 158 ? 32.254 78.807 3.663 1.00 7.88 157 THR B CA 1
ATOM 3711 C C . THR B 1 158 ? 32.161 77.775 4.784 1.00 7.13 157 THR B C 1
ATOM 3712 O O . THR B 1 158 ? 32.468 78.110 5.933 1.00 8.30 157 THR B O 1
ATOM 3716 N N . SER B 1 159 ? 31.745 76.535 4.476 1.00 7.37 158 SER B N 1
ATOM 3717 C CA . SER B 1 159 ? 31.700 75.437 5.487 1.00 7.49 158 SER B CA 1
ATOM 3718 C C . SER B 1 159 ? 33.065 75.210 6.071 1.00 6.52 158 SER B C 1
ATOM 3719 O O . SER B 1 159 ? 33.249 75.173 7.283 1.00 6.04 158 SER B O 1
ATOM 3722 N N . ALA B 1 160 ? 34.061 75.093 5.203 1.00 6.79 159 ALA B N 1
ATOM 3723 C CA . ALA B 1 160 ? 35.418 74.908 5.672 1.00 6.54 159 ALA B CA 1
ATOM 3724 C C . ALA B 1 160 ? 35.916 76.110 6.462 1.00 6.45 159 ALA B C 1
ATOM 3725 O O . ALA B 1 160 ? 36.530 75.933 7.514 1.00 6.12 159 ALA B O 1
ATOM 3727 N N . VAL B 1 161 ? 35.697 77.313 5.931 1.00 6.21 160 VAL B N 1
ATOM 3728 C CA . VAL B 1 161 ? 36.123 78.516 6.626 1.00 6.43 160 VAL B CA 1
ATOM 3729 C C . VAL B 1 161 ? 35.500 78.583 8.038 1.00 6.70 160 VAL B C 1
ATOM 3730 O O . VAL B 1 161 ? 36.199 78.847 9.007 1.00 6.61 160 VAL B O 1
ATOM 3734 N N . ALA B 1 162 ? 34.220 78.288 8.147 1.00 6.93 161 ALA B N 1
ATOM 3735 C CA . ALA B 1 162 ? 33.544 78.291 9.442 1.00 7.36 161 ALA B CA 1
ATOM 3736 C C . ALA B 1 162 ? 34.205 77.297 10.394 1.00 7.31 161 ALA B C 1
ATOM 3737 O O . ALA B 1 162 ? 34.467 77.604 11.564 1.00 7.73 161 ALA B O 1
ATOM 3739 N N . GLY B 1 163 ? 34.489 76.095 9.897 1.00 7.09 162 GLY B N 1
ATOM 3740 C CA . GLY B 1 163 ? 35.170 75.085 10.727 1.00 7.38 162 GLY B CA 1
ATOM 3741 C C . GLY B 1 163 ? 36.540 75.528 11.152 1.00 6.82 162 GLY B C 1
ATOM 3742 O O . GLY B 1 163 ? 36.955 75.338 12.316 1.00 7.55 162 GLY B O 1
ATOM 3743 N N . LEU B 1 164 ? 37.286 76.097 10.212 1.00 6.41 163 LEU B N 1
ATOM 3744 C CA . LEU B 1 164 ? 38.637 76.584 10.518 1.00 5.72 163 LEU B CA 1
ATOM 3745 C C . LEU B 1 164 ? 38.640 77.739 11.505 1.00 6.09 163 LEU B C 1
ATOM 3746 O O . LEU B 1 164 ? 39.510 77.793 12.354 1.00 5.19 163 LEU B O 1
ATOM 3759 N N . LEU B 1 166 ? 36.439 78.160 13.849 1.00 8.15 165 LEU B N 1
ATOM 3760 C CA . LEU B 1 166 ? 36.152 77.527 15.140 1.00 8.72 165 LEU B CA 1
ATOM 3761 C C . LEU B 1 166 ? 37.430 76.915 15.745 1.00 8.18 165 LEU B C 1
ATOM 3762 O O . LEU B 1 166 ? 37.727 77.116 16.926 1.00 7.80 165 LEU B O 1
ATOM 3767 N N . LEU B 1 167 ? 38.159 76.158 14.931 1.00 8.52 166 LEU B N 1
ATOM 3768 C CA . LEU B 1 167 ? 39.403 75.532 15.365 1.00 8.75 166 LEU B CA 1
ATOM 3769 C C . LEU B 1 167 ? 40.465 76.573 15.737 1.00 8.51 166 LEU B C 1
ATOM 3770 O O . LEU B 1 167 ? 41.142 76.420 16.785 1.00 8.21 166 LEU B O 1
ATOM 3775 N N . ALA B 1 168 ? 40.537 77.666 14.966 1.00 8.07 167 ALA B N 1
ATOM 3776 C CA . ALA B 1 168 ? 41.541 78.711 15.229 1.00 8.18 167 ALA B CA 1
ATOM 3777 C C . ALA B 1 168 ? 41.253 79.421 16.564 1.00 8.05 167 ALA B C 1
ATOM 3778 O O . ALA B 1 168 ? 42.157 79.774 17.295 1.00 8.42 167 ALA B O 1
ATOM 3780 N N . ASP B 1 169 ? 39.993 79.684 16.839 1.00 8.97 168 ASP B N 1
ATOM 3781 C CA . ASP B 1 169 ? 39.633 80.349 18.096 1.00 8.95 168 ASP B CA 1
ATOM 3782 C C . ASP B 1 169 ? 39.840 79.382 19.261 1.00 8.49 168 ASP B C 1
ATOM 3783 O O . ASP B 1 169 ? 40.339 79.778 20.333 1.00 7.63 168 ASP B O 1
ATOM 3788 N N . TRP B 1 170 ? 39.434 78.125 19.097 1.00 7.88 169 TRP B N 1
ATOM 3789 C CA . TRP B 1 170 ? 39.647 77.117 20.149 1.00 8.71 169 TRP B CA 1
ATOM 3790 C C . TRP B 1 170 ? 41.143 77.022 20.517 1.00 9.17 169 TRP B C 1
ATOM 3791 O O . TRP B 1 170 ? 41.524 77.047 21.695 1.00 9.12 169 TRP B O 1
ATOM 3802 N N . ALA B 1 171 ? 41.992 76.896 19.498 1.00 9.33 170 ALA B N 1
ATOM 3803 C CA . ALA B 1 171 ? 43.439 76.813 19.673 1.00 9.25 170 ALA B CA 1
ATOM 3804 C C . ALA B 1 171 ? 44.136 78.144 19.990 1.00 9.58 170 ALA B C 1
ATOM 3805 O O . ALA B 1 171 ? 45.311 78.158 20.410 1.00 10.10 170 ALA B O 1
ATOM 3807 N N . GLU B 1 172 ? 43.414 79.255 19.830 1.00 10.44 171 GLU B N 1
ATOM 3808 C CA . GLU B 1 172 ? 43.927 80.625 19.987 1.00 10.00 171 GLU B CA 1
ATOM 3809 C C . GLU B 1 172 ? 45.144 80.825 19.089 1.00 10.34 171 GLU B C 1
ATOM 3810 O O . GLU B 1 172 ? 46.170 81.306 19.526 1.00 9.58 171 GLU B O 1
ATOM 3816 N N . ASP B 1 173 ? 44.987 80.445 17.822 1.00 11.31 172 ASP B N 1
ATOM 3817 C CA . ASP B 1 173 ? 46.079 80.427 16.847 1.00 11.62 172 ASP B CA 1
ATOM 3818 C C . ASP B 1 173 ? 46.066 81.700 16.024 1.00 12.21 172 ASP B C 1
ATOM 3819 O O . ASP B 1 173 ? 45.262 81.849 15.101 1.00 10.11 172 ASP B O 1
ATOM 3824 N N . ASP B 1 174 ? 46.989 82.611 16.371 1.00 12.49 173 ASP B N 1
ATOM 3825 C CA . ASP B 1 174 ? 47.045 83.913 15.733 1.00 13.69 173 ASP B CA 1
ATOM 3826 C C . ASP B 1 174 ? 47.342 83.873 14.234 1.00 12.48 173 ASP B C 1
ATOM 3827 O O . ASP B 1 174 ? 46.776 84.652 13.474 1.00 12.54 173 ASP B O 1
ATOM 3832 N N . GLY B 1 175 ? 48.252 82.989 13.839 1.00 11.75 174 GLY B N 1
ATOM 3833 C CA . GLY B 1 175 ? 48.647 82.861 12.445 1.00 11.48 174 GLY B CA 1
ATOM 3834 C C . GLY B 1 175 ? 47.504 82.343 11.588 1.00 10.79 174 GLY B C 1
ATOM 3835 O O . GLY B 1 175 ? 47.289 82.826 10.486 1.00 11.00 174 GLY B O 1
ATOM 3836 N N . LEU B 1 176 ? 46.791 81.336 12.077 1.00 10.08 175 LEU B N 1
ATOM 3837 C CA . LEU B 1 176 ? 45.618 80.843 11.346 1.00 9.09 175 LEU B CA 1
ATOM 3838 C C . LEU B 1 176 ? 44.519 81.931 11.297 1.00 8.73 175 LEU B C 1
ATOM 3839 O O . LEU B 1 176 ? 43.905 82.156 10.263 1.00 8.33 175 LEU B O 1
ATOM 3844 N N . ARG B 1 177 ? 44.243 82.596 12.417 1.00 9.32 176 ARG B N 1
ATOM 3845 C CA . ARG B 1 177 ? 43.252 83.703 12.429 1.00 9.60 176 ARG B CA 1
ATOM 3846 C C . ARG B 1 177 ? 43.603 84.812 11.408 1.00 8.87 176 ARG B C 1
ATOM 3847 O O . ARG B 1 177 ? 42.728 85.316 10.710 1.00 8.33 176 ARG B O 1
ATOM 3855 N N . ALA B 1 178 ? 44.877 85.159 11.342 1.00 8.94 177 ALA B N 1
ATOM 3856 C CA . ALA B 1 178 ? 45.382 86.181 10.403 1.00 9.48 177 ALA B CA 1
ATOM 3857 C C . ALA B 1 178 ? 45.056 85.750 8.953 1.00 8.85 177 ALA B C 1
ATOM 3858 O O . ALA B 1 178 ? 44.465 86.523 8.175 1.00 8.89 177 ALA B O 1
ATOM 3860 N N . ALA B 1 179 ? 45.408 84.505 8.628 1.00 9.22 178 ALA B N 1
ATOM 3861 C CA . ALA B 1 179 ? 45.182 83.953 7.288 1.00 9.22 178 ALA B CA 1
ATOM 3862 C C . ALA B 1 179 ? 43.715 83.920 6.970 1.00 8.95 178 ALA B C 1
ATOM 3863 O O . ALA B 1 179 ? 43.314 84.274 5.869 1.00 9.72 178 ALA B O 1
ATOM 3865 N N . LEU B 1 180 ? 42.904 83.457 7.919 1.00 8.93 179 LEU B N 1
ATOM 3866 C CA . LEU B 1 180 ? 41.465 83.414 7.687 1.00 9.13 179 LEU B CA 1
ATOM 3867 C C . LEU B 1 180 ? 40.932 84.810 7.369 1.00 9.11 179 LEU B C 1
ATOM 3868 O O . LEU B 1 180 ? 40.087 84.989 6.464 1.00 7.53 179 LEU B O 1
ATOM 3873 N N . GLY B 1 181 ? 41.395 85.788 8.154 1.00 9.97 180 GLY B N 1
ATOM 3874 C CA . GLY B 1 181 ? 40.977 87.171 8.019 1.00 10.19 180 GLY B CA 1
ATOM 3875 C C . GLY B 1 181 ? 41.275 87.780 6.656 1.00 10.04 180 GLY B C 1
ATOM 3876 O O . GLY B 1 181 ? 40.557 88.673 6.209 1.00 9.26 180 GLY B O 1
ATOM 3877 N N . ASN B 1 182 ? 42.354 87.321 6.026 1.00 9.83 181 ASN B N 1
ATOM 3878 C CA . ASN B 1 182 ? 42.738 87.785 4.675 1.00 10.20 181 ASN B CA 1
ATOM 3879 C C . ASN B 1 182 ? 42.181 86.911 3.548 1.00 9.98 181 ASN B C 1
ATOM 3880 O O . ASN B 1 182 ? 42.465 87.158 2.369 1.00 9.96 181 ASN B O 1
ATOM 3885 N N . LEU B 1 183 ? 41.376 85.906 3.886 1.00 9.93 182 LEU B N 1
ATOM 3886 C CA . LEU B 1 183 ? 40.858 85.022 2.858 1.00 10.37 182 LEU B CA 1
ATOM 3887 C C . LEU B 1 183 ? 40.136 85.696 1.700 1.00 10.51 182 LEU B C 1
ATOM 3888 O O . LEU B 1 183 ? 40.359 85.270 0.625 1.00 11.08 182 LEU B O 1
ATOM 3893 N N . PRO B 1 184 ? 39.244 86.677 1.932 1.00 10.61 183 PRO B N 1
ATOM 3894 C CA . PRO B 1 184 ? 38.565 87.317 0.783 1.00 11.16 183 PRO B CA 1
ATOM 3895 C C . PRO B 1 184 ? 39.531 87.836 -0.311 1.00 12.00 183 PRO B C 1
ATOM 3896 O O . PRO B 1 184 ? 39.289 87.601 -1.484 1.00 12.48 183 PRO B O 1
ATOM 3900 N N . GLU B 1 185 ? 40.629 88.472 0.092 1.00 12.12 184 GLU B N 1
ATOM 3901 C CA . GLU B 1 185 ? 41.675 88.946 -0.813 1.00 12.88 184 GLU B CA 1
ATOM 3902 C C . GLU B 1 185 ? 42.380 87.779 -1.520 1.00 11.56 184 GLU B C 1
ATOM 3903 O O . GLU B 1 185 ? 42.577 87.797 -2.736 1.00 11.34 184 GLU B O 1
ATOM 3909 N N . THR B 1 186 ? 42.812 86.780 -0.731 1.00 10.08 185 THR B N 1
ATOM 3910 C CA . THR B 1 186 ? 43.479 85.576 -1.260 1.00 9.47 185 THR B CA 1
ATOM 3911 C C . THR B 1 186 ? 42.594 84.848 -2.297 1.00 8.97 185 THR B C 1
ATOM 3912 O O . THR B 1 186 ? 43.053 84.471 -3.360 1.00 8.44 185 THR B O 1
ATOM 3916 N N . LEU B 1 187 ? 41.329 84.661 -1.968 1.00 8.96 186 LEU B N 1
ATOM 3917 C CA . LEU B 1 187 ? 40.406 83.917 -2.832 1.00 8.99 186 LEU B CA 1
ATOM 3918 C C . LEU B 1 187 ? 40.020 84.723 -4.068 1.00 9.13 186 LEU B C 1
ATOM 3919 O O . LEU B 1 187 ? 39.757 84.147 -5.132 1.00 8.33 186 LEU B O 1
ATOM 3924 N N . ALA B 1 188 ? 39.962 86.053 -3.943 1.00 9.70 187 ALA B N 1
ATOM 3925 C CA . ALA B 1 188 ? 39.699 86.879 -5.132 1.00 9.71 187 ALA B CA 1
ATOM 3926 C C . ALA B 1 188 ? 40.838 86.659 -6.144 1.00 10.33 187 ALA B C 1
ATOM 3927 O O . ALA B 1 188 ? 40.598 86.438 -7.346 1.00 11.49 187 ALA B O 1
ATOM 3929 N N . ALA B 1 189 ? 42.070 86.665 -5.640 1.00 10.41 188 ALA B N 1
ATOM 3930 C CA . ALA B 1 189 ? 43.260 86.441 -6.466 1.00 10.28 188 ALA B CA 1
ATOM 3931 C C . ALA B 1 189 ? 43.202 85.028 -7.097 1.00 10.03 188 ALA B C 1
ATOM 3932 O O . ALA B 1 189 ? 43.412 84.856 -8.304 1.00 9.76 188 ALA B O 1
ATOM 3934 N N . ALA B 1 190 ? 42.871 84.030 -6.270 1.00 8.84 189 ALA B N 1
ATOM 3935 C CA . ALA B 1 190 ? 42.800 82.657 -6.708 1.00 8.67 189 ALA B CA 1
ATOM 3936 C C . ALA B 1 190 ? 41.747 82.444 -7.806 1.00 8.69 189 ALA B C 1
ATOM 3937 O O . ALA B 1 190 ? 41.928 81.625 -8.675 1.00 8.97 189 ALA B O 1
ATOM 3939 N N . SER B 1 191 ? 40.662 83.215 -7.761 1.00 9.39 190 SER B N 1
ATOM 3940 C CA . SER B 1 191 ? 39.557 83.076 -8.698 1.00 10.44 190 SER B CA 1
ATOM 3941 C C . SER B 1 191 ? 39.883 83.610 -10.061 1.00 11.47 190 SER B C 1
ATOM 3942 O O . SER B 1 191 ? 39.138 83.363 -10.980 1.00 11.19 190 SER B O 1
ATOM 3945 N N . ARG B 1 192 ? 40.982 84.353 -10.173 1.00 12.50 191 ARG B N 1
ATOM 3946 C CA A ARG B 1 192 ? 41.387 84.922 -11.449 0.50 12.95 191 ARG B CA 1
ATOM 3947 C CA B ARG B 1 192 ? 41.418 84.933 -11.448 0.50 13.14 191 ARG B CA 1
ATOM 3948 C C . ARG B 1 192 ? 42.317 83.982 -12.223 1.00 13.58 191 ARG B C 1
ATOM 3949 O O . ARG B 1 192 ? 42.797 84.311 -13.283 1.00 13.50 191 ARG B O 1
ATOM 3964 N N . ILE B 1 193 ? 42.557 82.790 -11.675 1.00 13.54 192 ILE B N 1
ATOM 3965 C CA . ILE B 1 193 ? 43.400 81.786 -12.322 1.00 12.98 192 ILE B CA 1
ATOM 3966 C C . ILE B 1 193 ? 42.482 80.726 -12.909 1.00 12.62 192 ILE B C 1
ATOM 3967 O O . ILE B 1 193 ? 41.528 80.316 -12.236 1.00 12.14 192 ILE B O 1
ATOM 3972 N N . ASP B 1 194 ? 42.742 80.281 -14.143 1.00 12.14 193 ASP B N 1
ATOM 3973 C CA . ASP B 1 194 ? 41.947 79.204 -14.712 1.00 12.25 193 ASP B CA 1
ATOM 3974 C C . ASP B 1 194 ? 42.715 78.104 -15.453 1.00 12.17 193 ASP B C 1
ATOM 3975 O O . ASP B 1 194 ? 42.099 77.318 -16.138 1.00 12.36 193 ASP B O 1
ATOM 3980 N N . TRP B 1 195 ? 44.033 78.047 -15.276 1.00 11.81 194 TRP B N 1
ATOM 3981 C CA . TRP B 1 195 ? 44.869 76.939 -15.751 1.00 12.12 194 TRP B CA 1
ATOM 3982 C C . TRP B 1 195 ? 44.598 76.481 -17.191 1.00 12.16 194 TRP B C 1
ATOM 3983 O O . TRP B 1 195 ? 44.163 75.347 -17.450 1.00 12.30 194 TRP B O 1
ATOM 3994 N N . PRO B 1 196 ? 44.843 77.377 -18.153 1.00 12.50 195 PRO B N 1
ATOM 3995 C CA . PRO B 1 196 ? 44.599 77.052 -19.573 1.00 12.51 195 PRO B CA 1
ATOM 3996 C C . PRO B 1 196 ? 45.301 75.793 -20.098 1.00 12.85 195 PRO B C 1
ATOM 3997 O O . PRO B 1 196 ? 44.711 75.052 -20.859 1.00 10.05 195 PRO B O 1
ATOM 4001 N N . GLU B 1 197 ? 46.548 75.563 -19.693 1.00 14.09 196 GLU B N 1
ATOM 4002 C CA . GLU B 1 197 ? 47.233 74.346 -20.140 1.00 15.91 196 GLU B CA 1
ATOM 4003 C C . GLU B 1 197 ? 46.558 73.065 -19.654 1.00 14.98 196 GLU B C 1
ATOM 4004 O O . GLU B 1 197 ? 46.511 72.077 -20.385 1.00 14.60 196 GLU B O 1
ATOM 4028 N N . ARG B 1 199 ? 43.313 72.791 -19.084 1.00 13.10 198 ARG B N 1
ATOM 4029 C CA A ARG B 1 199 ? 42.091 72.657 -19.868 0.50 12.70 198 ARG B CA 1
ATOM 4030 C CA B ARG B 1 199 ? 42.087 72.663 -19.873 0.50 12.47 198 ARG B CA 1
ATOM 4031 C C . ARG B 1 199 ? 42.387 72.011 -21.229 1.00 12.44 198 ARG B C 1
ATOM 4032 O O . ARG B 1 199 ? 41.607 71.220 -21.726 1.00 11.57 198 ARG B O 1
ATOM 4047 N N . VAL B 1 200 ? 43.534 72.333 -21.806 1.00 11.68 199 VAL B N 1
ATOM 4048 C CA . VAL B 1 200 ? 43.901 71.712 -23.090 1.00 11.36 199 VAL B CA 1
ATOM 4049 C C . VAL B 1 200 ? 44.138 70.219 -22.898 1.00 10.93 199 VAL B C 1
ATOM 4050 O O . VAL B 1 200 ? 43.658 69.423 -23.679 1.00 10.96 199 VAL B O 1
ATOM 4054 N N . ALA B 1 201 ? 44.836 69.855 -21.821 1.00 11.51 200 ALA B N 1
ATOM 4055 C CA . ALA B 1 201 ? 45.120 68.451 -21.493 1.00 11.64 200 ALA B CA 1
ATOM 4056 C C . ALA B 1 201 ? 43.845 67.642 -21.232 1.00 11.52 200 ALA B C 1
ATOM 4057 O O . ALA B 1 201 ? 43.688 66.513 -21.714 1.00 11.76 200 ALA B O 1
ATOM 4059 N N . ILE B 1 202 ? 42.925 68.232 -20.489 1.00 10.58 201 ILE B N 1
ATOM 4060 C CA . ILE B 1 202 ? 41.686 67.564 -20.198 1.00 10.95 201 ILE B CA 1
ATOM 4061 C C . ILE B 1 202 ? 40.817 67.500 -21.443 1.00 10.87 201 ILE B C 1
ATOM 4062 O O . ILE B 1 202 ? 40.152 66.497 -21.684 1.00 11.49 201 ILE B O 1
ATOM 4067 N N . GLY B 1 203 ? 40.815 68.541 -22.259 1.00 10.86 202 GLY B N 1
ATOM 4068 C CA . GLY B 1 203 ? 40.027 68.495 -23.520 1.00 12.24 202 GLY B CA 1
ATOM 4069 C C . GLY B 1 203 ? 40.486 67.339 -24.405 1.00 12.98 202 GLY B C 1
ATOM 4070 O O . GLY B 1 203 ? 39.675 66.639 -25.033 1.00 13.50 202 GLY B O 1
ATOM 4071 N N . ALA B 1 204 ? 41.799 67.128 -24.410 1.00 13.26 203 ALA B N 1
ATOM 4072 C CA . ALA B 1 204 ? 42.446 66.094 -25.206 1.00 13.46 203 ALA B CA 1
ATOM 4073 C C . ALA B 1 204 ? 42.113 64.681 -24.691 1.00 13.87 203 ALA B C 1
ATOM 4074 O O . ALA B 1 204 ? 41.850 63.754 -25.477 1.00 13.41 203 ALA B O 1
ATOM 4076 N N . ARG B 1 205 ? 42.083 64.534 -23.370 1.00 14.40 204 ARG B N 1
ATOM 4077 C CA . ARG B 1 205 ? 41.892 63.242 -22.727 1.00 15.38 204 ARG B CA 1
ATOM 4078 C C . ARG B 1 205 ? 40.934 63.513 -21.554 1.00 14.99 204 ARG B C 1
ATOM 4079 O O . ARG B 1 205 ? 41.365 63.747 -20.443 1.00 14.29 204 ARG B O 1
ATOM 4087 N N . PRO B 1 206 ? 39.632 63.515 -21.825 1.00 14.79 205 PRO B N 1
ATOM 4088 C CA . PRO B 1 206 ? 38.650 64.013 -20.885 1.00 15.09 205 PRO B CA 1
ATOM 4089 C C . PRO B 1 206 ? 38.273 63.137 -19.687 1.00 15.23 205 PRO B C 1
ATOM 4090 O O . PRO B 1 206 ? 37.131 62.716 -19.546 1.00 15.64 205 PRO B O 1
ATOM 4094 N N . SER B 1 207 ? 39.260 62.849 -18.847 1.00 15.00 206 SER B N 1
ATOM 4095 C CA . SER B 1 207 ? 39.010 62.286 -17.515 1.00 15.56 206 SER B CA 1
ATOM 4096 C C . SER B 1 207 ? 40.099 62.949 -16.680 1.00 14.88 206 SER B C 1
ATOM 4097 O O . SER B 1 207 ? 41.052 63.514 -17.245 1.00 15.24 206 SER B O 1
ATOM 4100 N N . LEU B 1 208 ? 39.969 62.911 -15.362 1.00 12.20 207 LEU B N 1
ATOM 4101 C CA . LEU B 1 208 ? 40.918 63.621 -14.510 1.00 10.55 207 LEU B CA 1
ATOM 4102 C C . LEU B 1 208 ? 41.252 62.817 -13.277 1.00 10.96 207 LEU B C 1
ATOM 4103 O O . LEU B 1 208 ? 40.362 62.236 -12.673 1.00 9.14 207 LEU B O 1
ATOM 4108 N N . PHE B 1 209 ? 42.539 62.792 -12.909 1.00 10.74 208 PHE B N 1
ATOM 4109 C CA . PHE B 1 209 ? 42.986 62.216 -11.640 1.00 11.18 208 PHE B CA 1
ATOM 4110 C C . PHE B 1 209 ? 43.497 63.348 -10.763 1.00 10.53 208 PHE B C 1
ATOM 4111 O O . PHE B 1 209 ? 44.221 64.201 -11.225 1.00 10.36 208 PHE B O 1
ATOM 4119 N N . THR B 1 210 ? 43.017 63.424 -9.531 1.00 9.35 209 THR B N 1
ATOM 4120 C CA . THR B 1 210 ? 43.470 64.452 -8.634 1.00 8.39 209 THR B CA 1
ATOM 4121 C C . THR B 1 210 ? 44.230 63.752 -7.530 1.00 8.52 209 THR B C 1
ATOM 4122 O O . THR B 1 210 ? 43.913 62.614 -7.157 1.00 8.74 209 THR B O 1
ATOM 4126 N N . LEU B 1 211 ? 45.239 64.432 -7.005 1.00 8.28 210 LEU B N 1
ATOM 4127 C CA . LEU B 1 211 ? 46.025 63.906 -5.890 1.00 8.31 210 LEU B CA 1
ATOM 4128 C C . LEU B 1 211 ? 46.112 64.894 -4.760 1.00 7.89 210 LEU B C 1
ATOM 4129 O O . LEU B 1 211 ? 46.089 66.097 -4.972 1.00 8.23 210 LEU B O 1
ATOM 4134 N N . GLY B 1 212 ? 46.223 64.367 -3.538 1.00 7.28 211 GLY B N 1
ATOM 4135 C CA . GLY B 1 212 ? 46.496 65.162 -2.371 1.00 7.69 211 GLY B CA 1
ATOM 4136 C C . GLY B 1 212 ? 47.326 64.315 -1.426 1.00 8.59 211 GLY B C 1
ATOM 4137 O O . GLY B 1 212 ? 47.508 63.116 -1.647 1.00 8.59 211 GLY B O 1
ATOM 4138 N N . ARG B 1 213 ? 47.844 64.953 -0.397 1.00 8.80 212 ARG B N 1
ATOM 4139 C CA . ARG B 1 213 ? 48.676 64.266 0.598 1.00 8.97 212 ARG B CA 1
ATOM 4140 C C . ARG B 1 213 ? 48.459 64.972 1.931 1.00 9.03 212 ARG B C 1
ATOM 4141 O O . ARG B 1 213 ? 48.737 66.143 2.062 1.00 8.72 212 ARG B O 1
ATOM 4149 N N . GLY B 1 214 ? 47.939 64.269 2.926 1.00 9.24 213 GLY B N 1
ATOM 4150 C CA . GLY B 1 214 ? 47.610 64.933 4.167 1.00 8.18 213 GLY B CA 1
ATOM 4151 C C . GLY B 1 214 ? 46.403 65.844 3.979 1.00 8.62 213 GLY B C 1
ATOM 4152 O O . GLY B 1 214 ? 45.480 65.489 3.300 1.00 8.06 213 GLY B O 1
ATOM 4153 N N . THR B 1 215 ? 46.436 67.031 4.566 1.00 8.24 214 THR B N 1
ATOM 4154 C CA . THR B 1 215 ? 45.298 67.925 4.540 1.00 8.79 214 THR B CA 1
ATOM 4155 C C . THR B 1 215 ? 44.734 68.167 3.157 1.00 8.35 214 THR B C 1
ATOM 4156 O O . THR B 1 215 ? 43.535 68.156 2.994 1.00 8.23 214 THR B O 1
ATOM 4160 N N . SER B 1 216 ? 45.606 68.340 2.156 1.00 8.26 215 SER B N 1
ATOM 4161 C CA A SER B 1 216 ? 45.153 68.652 0.796 0.50 7.42 215 SER B CA 1
ATOM 4162 C CA B SER B 1 216 ? 45.134 68.652 0.807 0.50 8.90 215 SER B CA 1
ATOM 4163 C C . SER B 1 216 ? 44.343 67.529 0.126 1.00 8.75 215 SER B C 1
ATOM 4164 O O . SER B 1 216 ? 43.712 67.758 -0.871 1.00 8.63 215 SER B O 1
ATOM 4169 N N . LEU B 1 217 ? 44.390 66.312 0.661 1.00 9.11 216 LEU B N 1
ATOM 4170 C CA . LEU B 1 217 ? 43.546 65.229 0.129 1.00 9.71 216 LEU B CA 1
ATOM 4171 C C . LEU B 1 217 ? 42.033 65.572 0.177 1.00 8.55 216 LEU B C 1
ATOM 4172 O O . LEU B 1 217 ? 41.275 65.128 -0.695 1.00 8.02 216 LEU B O 1
ATOM 4177 N N . ALA B 1 218 ? 41.618 66.386 1.150 1.00 8.21 217 ALA B N 1
ATOM 4178 C CA . ALA B 1 218 ? 40.223 66.828 1.265 1.00 8.26 217 ALA B CA 1
ATOM 4179 C C . ALA B 1 218 ? 39.821 67.585 0.017 1.00 8.21 217 ALA B C 1
ATOM 4180 O O . ALA B 1 218 ? 38.770 67.304 -0.601 1.00 7.92 217 ALA B O 1
ATOM 4182 N N . VAL B 1 219 ? 40.652 68.544 -0.392 1.00 9.01 218 VAL B N 1
ATOM 4183 C CA . VAL B 1 219 ? 40.307 69.315 -1.578 1.00 8.96 218 VAL B CA 1
ATOM 4184 C C . VAL B 1 219 ? 40.477 68.496 -2.855 1.00 8.02 218 VAL B C 1
ATOM 4185 O O . VAL B 1 219 ? 39.737 68.696 -3.807 1.00 8.19 218 VAL B O 1
ATOM 4189 N N . SER B 1 220 ? 41.461 67.597 -2.885 1.00 8.73 219 SER B N 1
ATOM 4190 C CA . SER B 1 220 ? 41.602 66.650 -4.005 1.00 8.47 219 SER B CA 1
ATOM 4191 C C . SER B 1 220 ? 40.296 65.827 -4.194 1.00 8.10 219 SER B C 1
ATOM 4192 O O . SER B 1 220 ? 39.802 65.670 -5.318 1.00 6.90 219 SER B O 1
ATOM 4195 N N . ASN B 1 221 ? 39.731 65.348 -3.085 1.00 7.55 220 ASN B N 1
ATOM 4196 C CA . ASN B 1 221 ? 38.507 64.585 -3.104 1.00 8.01 220 ASN B CA 1
ATOM 4197 C C . ASN B 1 221 ? 37.359 65.461 -3.642 1.00 7.15 220 ASN B C 1
ATOM 4198 O O . ASN B 1 221 ? 36.587 65.025 -4.493 1.00 7.38 220 ASN B O 1
ATOM 4203 N N . GLU B 1 222 ? 37.248 66.681 -3.104 1.00 7.51 221 GLU B N 1
ATOM 4204 C CA . GLU B 1 222 ? 36.252 67.681 -3.533 1.00 6.27 221 GLU B CA 1
ATOM 4205 C C . GLU B 1 222 ? 36.382 67.993 -5.016 1.00 6.58 221 GLU B C 1
ATOM 4206 O O . GLU B 1 222 ? 35.386 68.099 -5.737 1.00 6.83 221 GLU B O 1
ATOM 4212 N N . ALA B 1 223 ? 37.613 68.143 -5.475 1.00 6.92 222 ALA B N 1
ATOM 4213 C CA . ALA B 1 223 ? 37.854 68.484 -6.864 1.00 7.17 222 ALA B CA 1
ATOM 4214 C C . ALA B 1 223 ? 37.274 67.401 -7.788 1.00 7.43 222 ALA B C 1
ATOM 4215 O O . ALA B 1 223 ? 36.532 67.702 -8.755 1.00 8.11 222 ALA B O 1
ATOM 4217 N N . ALA B 1 224 ? 37.581 66.138 -7.488 1.00 7.54 223 ALA B N 1
ATOM 4218 C CA . ALA B 1 224 ? 37.104 65.036 -8.324 1.00 7.36 223 ALA B CA 1
ATOM 4219 C C . ALA B 1 224 ? 35.584 65.007 -8.317 1.00 7.28 223 ALA B C 1
ATOM 4220 O O . ALA B 1 224 ? 34.946 64.812 -9.353 1.00 6.94 223 ALA B O 1
ATOM 4222 N N . LEU B 1 225 ? 35.003 65.178 -7.142 1.00 7.45 224 LEU B N 1
ATOM 4223 C CA . LEU B 1 225 ? 33.544 65.199 -7.044 1.00 7.51 224 LEU B CA 1
ATOM 4224 C C . LEU B 1 225 ? 32.915 66.266 -7.946 1.00 7.45 224 LEU B C 1
ATOM 4225 O O . LEU B 1 225 ? 31.985 65.988 -8.727 1.00 6.58 224 LEU B O 1
ATOM 4230 N N . LYS B 1 226 ? 33.369 67.504 -7.782 1.00 7.62 225 LYS B N 1
ATOM 4231 C CA . LYS B 1 226 ? 32.779 68.602 -8.530 1.00 7.69 225 LYS B CA 1
ATOM 4232 C C . LYS B 1 226 ? 33.089 68.576 -10.036 1.00 8.32 225 LYS B C 1
ATOM 4233 O O . LYS B 1 226 ? 32.268 69.063 -10.846 1.00 7.90 225 LYS B O 1
ATOM 4239 N N . PHE B 1 227 ? 34.230 68.019 -10.443 1.00 8.06 226 PHE B N 1
ATOM 4240 C CA . PHE B 1 227 ? 34.489 67.802 -11.878 1.00 9.06 226 PHE B CA 1
ATOM 4241 C C . PHE B 1 227 ? 33.410 66.870 -12.455 1.00 9.44 226 PHE B C 1
ATOM 4242 O O . PHE B 1 227 ? 32.840 67.121 -13.523 1.00 8.52 226 PHE B O 1
ATOM 4250 N N . LYS B 1 228 ? 33.155 65.769 -11.755 1.00 10.63 227 LYS B N 1
ATOM 4251 C CA . LYS B 1 228 ? 32.107 64.822 -12.158 1.00 11.68 227 LYS B CA 1
ATOM 4252 C C . LYS B 1 228 ? 30.724 65.464 -12.214 1.00 11.05 227 LYS B C 1
ATOM 4253 O O . LYS B 1 228 ? 30.021 65.347 -13.222 1.00 10.49 227 LYS B O 1
ATOM 4259 N N . GLU B 1 229 ? 30.363 66.181 -11.158 1.00 10.88 228 GLU B N 1
ATOM 4260 C CA A GLU B 1 229 ? 29.056 66.819 -11.070 0.50 11.38 228 GLU B CA 1
ATOM 4261 C CA B GLU B 1 229 ? 29.059 66.841 -11.059 0.50 11.26 228 GLU B CA 1
ATOM 4262 C C . GLU B 1 229 ? 28.837 67.873 -12.157 1.00 11.19 228 GLU B C 1
ATOM 4263 O O . GLU B 1 229 ? 27.771 67.903 -12.787 1.00 10.63 228 GLU B O 1
ATOM 4274 N N . THR B 1 230 ? 29.838 68.710 -12.397 1.00 10.95 229 THR B N 1
ATOM 4275 C CA . THR B 1 230 ? 29.661 69.800 -13.333 1.00 11.53 229 THR B CA 1
ATOM 4276 C C . THR B 1 230 ? 29.836 69.409 -14.801 1.00 11.69 229 THR B C 1
ATOM 4277 O O . THR B 1 230 ? 29.101 69.890 -15.657 1.00 11.84 229 THR B O 1
ATOM 4281 N N . CYS B 1 231 ? 30.802 68.542 -15.075 1.00 11.42 230 CYS B N 1
ATOM 4282 C CA . CYS B 1 231 ? 31.124 68.159 -16.453 1.00 12.09 230 CYS B CA 1
ATOM 4283 C C . CYS B 1 231 ? 30.596 66.806 -16.915 1.00 12.11 230 CYS B C 1
ATOM 4284 O O . CYS B 1 231 ? 30.647 66.518 -18.113 1.00 10.98 230 CYS B O 1
ATOM 4287 N N . GLN B 1 232 ? 30.141 65.954 -15.998 1.00 11.75 231 GLN B N 1
ATOM 4288 C CA . GLN B 1 232 ? 29.663 64.644 -16.376 1.00 13.28 231 GLN B CA 1
ATOM 4289 C C . GLN B 1 232 ? 30.769 63.817 -17.080 1.00 12.56 231 GLN B C 1
ATOM 4290 O O . GLN B 1 232 ? 30.499 63.081 -18.024 1.00 11.01 231 GLN B O 1
ATOM 4296 N N . LEU B 1 233 ? 32.003 63.970 -16.583 1.00 11.76 232 LEU B N 1
ATOM 4297 C CA . LEU B 1 233 ? 33.196 63.280 -17.051 1.00 10.94 232 LEU B CA 1
ATOM 4298 C C . LEU B 1 233 ? 33.812 62.632 -15.801 1.00 11.18 232 LEU B C 1
ATOM 4299 O O . LEU B 1 233 ? 33.604 63.129 -14.690 1.00 10.49 232 LEU B O 1
ATOM 4304 N N . HIS B 1 234 ? 34.519 61.527 -15.986 1.00 10.99 233 HIS B N 1
ATOM 4305 C CA . HIS B 1 234 ? 35.067 60.777 -14.881 1.00 11.84 233 HIS B CA 1
ATOM 4306 C C . HIS B 1 234 ? 36.239 61.456 -14.222 1.00 11.08 233 HIS B C 1
ATOM 4307 O O . HIS B 1 234 ? 37.085 62.057 -14.892 1.00 10.38 233 HIS B O 1
ATOM 4314 N N . ALA B 1 235 ? 36.295 61.323 -12.901 1.00 10.09 234 ALA B N 1
ATOM 4315 C CA . ALA B 1 235 ? 37.428 61.798 -12.128 1.00 9.39 234 ALA B CA 1
ATOM 4316 C C . ALA B 1 235 ? 37.596 60.887 -10.929 1.00 9.40 234 ALA B C 1
ATOM 4317 O O . ALA B 1 235 ? 36.621 60.277 -10.464 1.00 9.42 234 ALA B O 1
ATOM 4319 N N . GLU B 1 236 ? 38.832 60.800 -10.426 1.00 9.65 235 GLU B N 1
ATOM 4320 C CA A GLU B 1 236 ? 39.105 60.053 -9.207 0.50 10.25 235 GLU B CA 1
ATOM 4321 C CA B GLU B 1 236 ? 39.179 59.977 -9.266 0.50 10.16 235 GLU B CA 1
ATOM 4322 C C . GLU B 1 236 ? 40.275 60.702 -8.476 1.00 9.56 235 GLU B C 1
ATOM 4323 O O . GLU B 1 236 ? 41.213 61.197 -9.088 1.00 9.85 235 GLU B O 1
ATOM 4334 N N . SER B 1 237 ? 40.146 60.722 -7.153 1.00 8.97 236 SER B N 1
ATOM 4335 C CA . SER B 1 237 ? 41.083 61.354 -6.248 1.00 8.16 236 SER B CA 1
ATOM 4336 C C . SER B 1 237 ? 41.833 60.284 -5.498 1.00 8.97 236 SER B C 1
ATOM 4337 O O . SER B 1 237 ? 41.230 59.347 -4.996 1.00 8.51 236 SER B O 1
ATOM 4340 N N . TYR B 1 238 ? 43.143 60.451 -5.403 1.00 9.78 237 TYR B N 1
ATOM 4341 C CA . TYR B 1 238 ? 44.011 59.542 -4.702 1.00 12.14 237 TYR B CA 1
ATOM 4342 C C . TYR B 1 238 ? 44.962 60.269 -3.795 1.00 10.45 237 TYR B C 1
ATOM 4343 O O . TYR B 1 238 ? 45.346 61.399 -4.061 1.00 9.35 237 TYR B O 1
ATOM 4352 N N . SER B 1 239 ? 45.385 59.592 -2.743 1.00 9.80 238 SER B N 1
ATOM 4353 C CA . SER B 1 239 ? 46.517 60.051 -1.980 1.00 9.15 238 SER B CA 1
ATOM 4354 C C . SER B 1 239 ? 47.723 59.843 -2.899 1.00 9.54 238 SER B C 1
ATOM 4355 O O . SER B 1 239 ? 47.832 58.785 -3.560 1.00 9.73 238 SER B O 1
ATOM 4358 N N . SER B 1 240 ? 48.625 60.826 -2.957 1.00 9.82 239 SER B N 1
ATOM 4359 C CA . SER B 1 240 ? 49.877 60.663 -3.687 1.00 9.85 239 SER B CA 1
ATOM 4360 C C . SER B 1 240 ? 50.674 59.463 -3.189 1.00 10.35 239 SER B C 1
ATOM 4361 O O . SER B 1 240 ? 51.431 58.892 -3.944 1.00 10.75 239 SER B O 1
ATOM 4364 N N . ALA B 1 241 ? 50.548 59.108 -1.907 1.00 11.21 240 ALA B N 1
ATOM 4365 C CA . ALA B 1 241 ? 51.266 57.952 -1.348 1.00 11.35 240 ALA B CA 1
ATOM 4366 C C . ALA B 1 241 ? 50.675 56.608 -1.775 1.00 12.64 240 ALA B C 1
ATOM 4367 O O . ALA B 1 241 ? 51.286 55.553 -1.514 1.00 13.03 240 ALA B O 1
ATOM 4369 N N . GLU B 1 242 ? 49.515 56.627 -2.425 1.00 13.86 241 GLU B N 1
ATOM 4370 C CA . GLU B 1 242 ? 48.845 55.398 -2.842 1.00 15.09 241 GLU B CA 1
ATOM 4371 C C . GLU B 1 242 ? 48.599 55.245 -4.337 1.00 15.78 241 GLU B C 1
ATOM 4372 O O . GLU B 1 242 ? 48.297 54.144 -4.803 1.00 15.53 241 GLU B O 1
ATOM 4378 N N . VAL B 1 243 ? 48.750 56.330 -5.088 1.00 16.18 242 VAL B N 1
ATOM 4379 C CA . VAL B 1 243 ? 48.395 56.342 -6.504 1.00 17.24 242 VAL B CA 1
ATOM 4380 C C . VAL B 1 243 ? 49.217 55.346 -7.303 1.00 18.58 242 VAL B C 1
ATOM 4381 O O . VAL B 1 243 ? 48.668 54.712 -8.203 1.00 19.16 242 VAL B O 1
ATOM 4385 N N . LEU B 1 244 ? 50.488 55.155 -6.954 1.00 19.48 243 LEU B N 1
ATOM 4386 C CA . LEU B 1 244 ? 51.325 54.186 -7.693 1.00 21.09 243 LEU B CA 1
ATOM 4387 C C . LEU B 1 244 ? 51.102 52.710 -7.308 1.00 22.61 243 LEU B C 1
ATOM 4388 O O . LEU B 1 244 ? 51.780 51.834 -7.853 1.00 22.46 243 LEU B O 1
ATOM 4393 N N . HIS B 1 245 ? 50.175 52.440 -6.384 1.00 24.27 244 HIS B N 1
ATOM 4394 C CA . HIS B 1 245 ? 49.922 51.094 -5.857 1.00 26.22 244 HIS B CA 1
ATOM 4395 C C . HIS B 1 245 ? 48.488 50.623 -6.001 1.00 26.74 244 HIS B C 1
ATOM 4396 O O . HIS B 1 245 ? 48.138 49.589 -5.431 1.00 27.80 244 HIS B O 1
ATOM 4403 N N . GLY B 1 246 ? 47.663 51.358 -6.742 1.00 27.31 245 GLY B N 1
ATOM 4404 C CA . GLY B 1 246 ? 46.240 51.029 -6.862 1.00 27.53 245 GLY B CA 1
ATOM 4405 C C . GLY B 1 246 ? 45.989 49.965 -7.902 1.00 27.88 245 GLY B C 1
ATOM 4406 O O . GLY B 1 246 ? 46.916 49.577 -8.617 1.00 27.33 245 GLY B O 1
ATOM 4407 N N . PRO B 1 247 ? 44.727 49.514 -8.025 1.00 28.11 246 PRO B N 1
ATOM 4408 C CA . PRO B 1 247 ? 44.364 48.430 -8.953 1.00 28.85 246 PRO B CA 1
ATOM 4409 C C . PRO B 1 247 ? 44.489 48.769 -10.444 1.00 29.31 246 PRO B C 1
ATOM 4410 O O . PRO B 1 247 ? 44.503 47.861 -11.279 1.00 29.79 246 PRO B O 1
ATOM 4414 N N . VAL B 1 248 ? 44.542 50.056 -10.769 1.00 29.80 247 VAL B N 1
ATOM 4415 C CA . VAL B 1 248 ? 44.646 50.495 -12.160 1.00 30.22 247 VAL B CA 1
ATOM 4416 C C . VAL B 1 248 ? 45.795 51.500 -12.323 1.00 30.11 247 VAL B C 1
ATOM 4417 O O . VAL B 1 248 ? 45.959 52.421 -11.515 1.00 29.66 247 VAL B O 1
ATOM 4419 N N . SER B 1 249 ? 46.589 51.280 -13.369 1.00 30.15 248 SER B N 1
ATOM 4420 C CA . SER B 1 249 ? 47.750 52.106 -13.665 1.00 30.04 248 SER B CA 1
ATOM 4421 C C . SER B 1 249 ? 47.325 53.484 -14.125 1.00 29.42 248 SER B C 1
ATOM 4422 O O . SER B 1 249 ? 46.747 53.630 -15.201 1.00 29.50 248 SER B O 1
ATOM 4425 N N . ILE B 1 250 ? 47.648 54.485 -13.315 1.00 29.16 249 ILE B N 1
ATOM 4426 C CA . ILE B 1 250 ? 47.316 55.871 -13.614 1.00 29.46 249 ILE B CA 1
ATOM 4427 C C . ILE B 1 250 ? 48.038 56.372 -14.879 1.00 29.09 249 ILE B C 1
ATOM 4428 O O . ILE B 1 250 ? 47.446 57.068 -15.710 1.00 29.41 249 ILE B O 1
ATOM 4433 N N . VAL B 1 251 ? 49.303 55.989 -15.041 1.00 28.53 250 VAL B N 1
ATOM 4434 C CA . VAL B 1 251 ? 50.062 56.377 -16.217 1.00 28.30 250 VAL B CA 1
ATOM 4435 C C . VAL B 1 251 ? 49.446 55.748 -17.457 1.00 28.12 250 VAL B C 1
ATOM 4436 O O . VAL B 1 251 ? 49.306 56.417 -18.486 1.00 28.22 250 VAL B O 1
ATOM 4440 N N . GLU B 1 252 ? 49.060 54.471 -17.353 1.00 27.80 251 GLU B N 1
ATOM 4441 C CA . GLU B 1 252 ? 48.507 53.723 -18.482 1.00 27.81 251 GLU B CA 1
ATOM 4442 C C . GLU B 1 252 ? 47.134 54.225 -18.954 1.00 27.48 251 GLU B C 1
ATOM 4443 O O . GLU B 1 252 ? 46.755 54.006 -20.105 1.00 27.50 251 GLU B O 1
ATOM 4445 N N . GLU B 1 253 ? 46.397 54.881 -18.061 1.00 26.66 252 GLU B N 1
ATOM 4446 C CA . GLU B 1 253 ? 45.099 55.458 -18.383 1.00 26.41 252 GLU B CA 1
ATOM 4447 C C . GLU B 1 253 ? 45.239 56.655 -19.322 1.00 25.08 252 GLU B C 1
ATOM 4448 O O . GLU B 1 253 ? 44.355 56.921 -20.135 1.00 24.07 252 GLU B O 1
ATOM 4454 N N . GLY B 1 254 ? 46.343 57.389 -19.182 1.00 23.90 253 GLY B N 1
ATOM 4455 C CA . GLY B 1 254 ? 46.656 58.513 -20.078 1.00 22.95 253 GLY B CA 1
ATOM 4456 C C . GLY B 1 254 ? 45.849 59.779 -19.852 1.00 21.69 253 GLY B C 1
ATOM 4457 O O . GLY B 1 254 ? 45.656 60.571 -20.776 1.00 21.97 253 GLY B O 1
ATOM 4458 N N . PHE B 1 255 ? 45.390 59.983 -18.626 1.00 19.92 254 PHE B N 1
ATOM 4459 C CA . PHE B 1 255 ? 44.590 61.130 -18.309 1.00 18.68 254 PHE B CA 1
ATOM 4460 C C . PHE B 1 255 ? 45.413 62.117 -17.478 1.00 16.48 254 PHE B C 1
ATOM 4461 O O . PHE B 1 255 ? 46.378 61.728 -16.838 1.00 16.25 254 PHE B O 1
ATOM 4469 N N . PRO B 1 256 ? 45.069 63.403 -17.554 1.00 13.97 255 PRO B N 1
ATOM 4470 C CA . PRO B 1 256 ? 45.848 64.367 -16.811 1.00 12.97 255 PRO B CA 1
ATOM 4471 C C . PRO B 1 256 ? 45.732 64.152 -15.326 1.00 11.57 255 PRO B C 1
ATOM 4472 O O . PRO B 1 256 ? 44.701 63.683 -14.853 1.00 10.34 255 PRO B O 1
ATOM 4476 N N . VAL B 1 257 ? 46.782 64.543 -14.607 1.00 10.58 256 VAL B N 1
ATOM 4477 C CA . VAL B 1 257 ? 46.871 64.393 -13.164 1.00 10.11 256 VAL B CA 1
ATOM 4478 C C . VAL B 1 257 ? 47.088 65.775 -12.570 1.00 10.27 256 VAL B C 1
ATOM 4479 O O . VAL B 1 257 ? 47.958 66.530 -13.034 1.00 8.72 256 VAL B O 1
ATOM 4483 N N . LEU B 1 258 ? 46.290 66.093 -11.539 1.00 9.25 257 LEU B N 1
ATOM 4484 C CA . LEU B 1 258 ? 46.395 67.386 -10.850 1.00 9.78 257 LEU B CA 1
ATOM 4485 C C . LEU B 1 258 ? 46.747 67.182 -9.384 1.00 8.90 257 LEU B C 1
ATOM 4486 O O . LEU B 1 258 ? 45.940 66.669 -8.605 1.00 10.23 257 LEU B O 1
ATOM 4491 N N . GLY B 1 259 ? 47.968 67.538 -9.013 1.00 8.53 258 GLY B N 1
ATOM 4492 C CA . GLY B 1 259 ? 48.415 67.427 -7.645 1.00 8.76 258 GLY B CA 1
ATOM 4493 C C . GLY B 1 259 ? 48.150 68.661 -6.822 1.00 8.18 258 GLY B C 1
ATOM 4494 O O . GLY B 1 259 ? 48.671 69.749 -7.122 1.00 8.20 258 GLY B O 1
ATOM 4495 N N . PHE B 1 260 ? 47.334 68.499 -5.788 1.00 7.73 259 PHE B N 1
ATOM 4496 C CA . PHE B 1 260 ? 47.022 69.571 -4.857 1.00 8.74 259 PHE B CA 1
ATOM 4497 C C . PHE B 1 260 ? 48.056 69.571 -3.739 1.00 9.24 259 PHE B C 1
ATOM 4498 O O . PHE B 1 260 ? 48.106 68.635 -2.942 1.00 8.39 259 PHE B O 1
ATOM 4506 N N . ALA B 1 261 ? 48.867 70.635 -3.688 1.00 9.56 260 ALA B N 1
ATOM 4507 C CA . ALA B 1 261 ? 49.888 70.807 -2.657 1.00 9.71 260 ALA B CA 1
ATOM 4508 C C . ALA B 1 261 ? 49.690 72.133 -1.928 1.00 9.65 260 ALA B C 1
ATOM 4509 O O . ALA B 1 261 ? 49.652 73.180 -2.551 1.00 9.45 260 ALA B O 1
ATOM 4511 N N . ALA B 1 262 ? 49.529 72.062 -0.619 1.00 10.00 261 ALA B N 1
ATOM 4512 C CA . ALA B 1 262 ? 49.515 73.206 0.297 1.00 10.97 261 ALA B CA 1
ATOM 4513 C C . ALA B 1 262 ? 50.965 73.450 0.699 1.00 10.21 261 ALA B C 1
ATOM 4514 O O . ALA B 1 262 ? 51.840 72.633 0.414 1.00 10.97 261 ALA B O 1
ATOM 4516 N N . GLY B 1 263 ? 51.216 74.593 1.344 1.00 10.73 262 GLY B N 1
ATOM 4517 C CA . GLY B 1 263 ? 52.523 74.968 1.851 1.00 10.63 262 GLY B CA 1
ATOM 4518 C C . GLY B 1 263 ? 52.771 74.381 3.221 1.00 10.62 262 GLY B C 1
ATOM 4519 O O . GLY B 1 263 ? 52.972 75.109 4.191 1.00 11.40 262 GLY B O 1
ATOM 4520 N N . ASP B 1 264 ? 52.740 73.050 3.294 1.00 10.14 263 ASP B N 1
ATOM 4521 C CA . ASP B 1 264 ? 52.903 72.308 4.536 1.00 10.04 263 ASP B CA 1
ATOM 4522 C C . ASP B 1 264 ? 53.946 71.222 4.339 1.00 10.22 263 ASP B C 1
ATOM 4523 O O . ASP B 1 264 ? 54.632 71.182 3.312 1.00 9.64 263 ASP B O 1
ATOM 4528 N N . ALA B 1 265 ? 54.065 70.338 5.326 1.00 10.45 264 ALA B N 1
ATOM 4529 C CA . ALA B 1 265 ? 55.047 69.247 5.290 1.00 10.00 264 ALA B CA 1
ATOM 4530 C C . ALA B 1 265 ? 54.799 68.216 4.198 1.00 9.44 264 ALA B C 1
ATOM 4531 O O . ALA B 1 265 ? 55.695 67.422 3.882 1.00 9.47 264 ALA B O 1
ATOM 4533 N N . ALA B 1 266 ? 53.580 68.183 3.658 1.00 9.52 265 ALA B N 1
ATOM 4534 C CA . ALA B 1 266 ? 53.220 67.269 2.555 1.00 9.55 265 ALA B CA 1
ATOM 4535 C C . ALA B 1 266 ? 53.569 67.797 1.164 1.00 9.86 265 ALA B C 1
ATOM 4536 O O . ALA B 1 266 ? 53.437 67.047 0.192 1.00 10.17 265 ALA B O 1
ATOM 4538 N N . GLU B 1 267 ? 54.023 69.050 1.070 1.00 11.07 266 GLU B N 1
ATOM 4539 C CA . GLU B 1 267 ? 54.343 69.653 -0.230 1.00 11.65 266 GLU B CA 1
ATOM 4540 C C . GLU B 1 267 ? 55.456 68.888 -0.954 1.00 11.14 266 GLU B C 1
ATOM 4541 O O . GLU B 1 267 ? 55.320 68.539 -2.124 1.00 10.92 266 GLU B O 1
ATOM 4547 N N . ALA B 1 268 ? 56.533 68.591 -0.237 1.00 11.38 267 ALA B N 1
ATOM 4548 C CA . ALA B 1 268 ? 57.676 67.908 -0.838 1.00 11.38 267 ALA B CA 1
ATOM 4549 C C . ALA B 1 268 ? 57.317 66.490 -1.307 1.00 11.72 267 ALA B C 1
ATOM 4550 O O . ALA B 1 268 ? 57.627 66.127 -2.453 1.00 11.92 267 ALA B O 1
ATOM 4552 N N . PRO B 1 269 ? 56.716 65.660 -0.435 1.00 11.58 268 PRO B N 1
ATOM 4553 C CA . PRO B 1 269 ? 56.317 64.335 -0.925 1.00 11.48 268 PRO B CA 1
ATOM 4554 C C . PRO B 1 269 ? 55.297 64.327 -2.080 1.00 11.45 268 PRO B C 1
ATOM 4555 O O . PRO B 1 269 ? 55.350 63.449 -2.948 1.00 10.94 268 PRO B O 1
ATOM 4559 N N . LEU B 1 270 ? 54.415 65.305 -2.117 1.00 10.73 269 LEU B N 1
ATOM 4560 C CA . LEU B 1 270 ? 53.463 65.423 -3.222 1.00 10.88 269 LEU B CA 1
ATOM 4561 C C . LEU B 1 270 ? 54.200 65.741 -4.514 1.00 10.89 269 LEU B C 1
ATOM 4562 O O . LEU B 1 270 ? 53.986 65.095 -5.533 1.00 10.52 269 LEU B O 1
ATOM 4567 N N . ALA B 1 271 ? 55.107 66.704 -4.447 1.00 11.14 270 ALA B N 1
ATOM 4568 C CA . ALA B 1 271 ? 55.897 67.114 -5.599 1.00 11.46 270 ALA B CA 1
ATOM 4569 C C . ALA B 1 271 ? 56.764 65.963 -6.131 1.00 11.84 270 ALA B C 1
ATOM 4570 O O . ALA B 1 271 ? 56.893 65.808 -7.340 1.00 11.93 270 ALA B O 1
ATOM 4572 N N . GLU B 1 272 ? 57.371 65.181 -5.228 1.00 12.33 271 GLU B N 1
ATOM 4573 C CA . GLU B 1 272 ? 58.176 64.006 -5.600 1.00 12.18 271 GLU B CA 1
ATOM 4574 C C . GLU B 1 272 ? 57.341 62.967 -6.372 1.00 12.47 271 GLU B C 1
ATOM 4575 O O . GLU B 1 272 ? 57.749 62.503 -7.448 1.00 12.68 271 GLU B O 1
ATOM 4577 N N . ILE B 1 273 ? 56.162 62.624 -5.861 1.00 11.85 272 ILE B N 1
ATOM 4578 C CA . ILE B 1 273 ? 55.295 61.657 -6.552 1.00 11.72 272 ILE B CA 1
ATOM 4579 C C . ILE B 1 273 ? 54.801 62.230 -7.878 1.00 11.47 272 ILE B C 1
ATOM 4580 O O . ILE B 1 273 ? 54.755 61.514 -8.873 1.00 11.48 272 ILE B O 1
ATOM 4585 N N . ALA B 1 274 ? 54.458 63.519 -7.894 1.00 10.78 273 ALA B N 1
ATOM 4586 C CA . ALA B 1 274 ? 54.029 64.219 -9.123 1.00 10.97 273 ALA B CA 1
ATOM 4587 C C . ALA B 1 274 ? 55.107 64.101 -10.234 1.00 11.88 273 ALA B C 1
ATOM 4588 O O . ALA B 1 274 ? 54.818 63.727 -11.392 1.00 11.24 273 ALA B O 1
ATOM 4590 N N . ASP B 1 275 ? 56.361 64.319 -9.844 1.00 12.76 274 ASP B N 1
ATOM 4591 C CA . ASP B 1 275 ? 57.484 64.203 -10.774 1.00 13.68 274 ASP B CA 1
ATOM 4592 C C . ASP B 1 275 ? 57.722 62.758 -11.238 1.00 13.84 274 ASP B C 1
ATOM 4593 O O . ASP B 1 275 ? 58.042 62.529 -12.424 1.00 13.77 274 ASP B O 1
ATOM 4598 N N . GLN B 1 276 ? 57.562 61.793 -10.328 1.00 14.02 275 GLN B N 1
ATOM 4599 C CA . GLN B 1 276 ? 57.712 60.375 -10.680 1.00 14.51 275 GLN B CA 1
ATOM 4600 C C . GLN B 1 276 ? 56.724 59.937 -11.754 1.00 14.35 275 GLN B C 1
ATOM 4601 O O . GLN B 1 276 ? 57.065 59.224 -12.706 1.00 13.97 275 GLN B O 1
ATOM 4607 N N . ILE B 1 277 ? 55.481 60.350 -11.569 1.00 13.64 276 ILE B N 1
ATOM 4608 C CA . ILE B 1 277 ? 54.416 60.075 -12.517 1.00 13.30 276 ILE B CA 1
ATOM 4609 C C . ILE B 1 277 ? 54.699 60.767 -13.845 1.00 13.30 276 ILE B C 1
ATOM 4610 O O . ILE B 1 277 ? 54.601 60.130 -14.895 1.00 14.11 276 ILE B O 1
ATOM 4615 N N .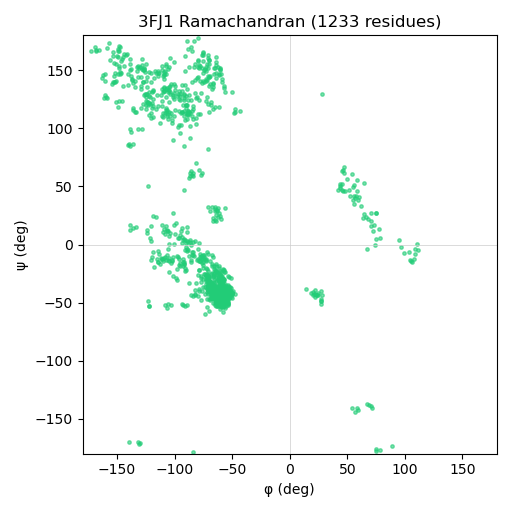 ALA B 1 278 ? 55.117 62.031 -13.794 1.00 13.71 277 ALA B N 1
ATOM 4616 C CA . ALA B 1 278 ? 55.445 62.811 -14.995 1.00 14.37 277 ALA B CA 1
ATOM 4617 C C . ALA B 1 278 ? 56.610 62.148 -15.714 1.00 14.95 277 ALA B C 1
ATOM 4618 O O . ALA B 1 278 ? 56.583 62.035 -16.940 1.00 15.95 277 ALA B O 1
ATOM 4620 N N . ALA B 1 279 ? 57.610 61.688 -14.956 1.00 15.71 278 ALA B N 1
ATOM 4621 C CA . ALA B 1 279 ? 58.792 61.031 -15.549 1.00 16.15 278 ALA B CA 1
ATOM 4622 C C . ALA B 1 279 ? 58.394 59.793 -16.341 1.00 17.09 278 ALA B C 1
ATOM 4623 O O . ALA B 1 279 ? 59.124 59.385 -17.236 1.00 17.24 278 ALA B O 1
ATOM 4625 N N . LYS B 1 280 ? 57.244 59.198 -16.028 1.00 18.18 279 LYS B N 1
ATOM 4626 C CA . LYS B 1 280 ? 56.711 58.054 -16.802 1.00 19.61 279 LYS B CA 1
ATOM 4627 C C . LYS B 1 280 ? 55.860 58.421 -18.025 1.00 19.14 279 LYS B C 1
ATOM 4628 O O . LYS B 1 280 ? 55.305 57.524 -18.679 1.00 19.57 279 LYS B O 1
ATOM 4634 N N . GLY B 1 281 ? 55.735 59.713 -18.332 1.00 19.03 280 GLY B N 1
ATOM 4635 C CA . GLY B 1 281 ? 55.059 60.153 -19.552 1.00 18.71 280 GLY B CA 1
ATOM 4636 C C . GLY B 1 281 ? 53.657 60.700 -19.399 1.00 18.10 280 GLY B C 1
ATOM 4637 O O . GLY B 1 281 ? 53.063 61.181 -20.381 1.00 18.61 280 GLY B O 1
ATOM 4638 N N . ALA B 1 282 ? 53.120 60.615 -18.190 1.00 17.52 281 ALA B N 1
ATOM 4639 C CA . ALA B 1 282 ? 51.806 61.156 -17.901 1.00 16.71 281 ALA B CA 1
ATOM 4640 C C . ALA B 1 282 ? 51.923 62.661 -17.881 1.00 15.98 281 ALA B C 1
ATOM 4641 O O . ALA B 1 282 ? 53.005 63.214 -17.644 1.00 16.47 281 ALA B O 1
ATOM 4643 N N . THR B 1 283 ? 50.811 63.307 -18.192 1.00 15.55 282 THR B N 1
ATOM 4644 C CA . THR B 1 283 ? 50.669 64.749 -18.151 1.00 15.09 282 THR B CA 1
ATOM 4645 C C . THR B 1 283 ? 50.233 65.117 -16.735 1.00 13.90 282 THR B C 1
ATOM 4646 O O . THR B 1 283 ? 49.106 64.823 -16.311 1.00 13.76 282 THR B O 1
ATOM 4650 N N . VAL B 1 284 ? 51.135 65.772 -16.018 1.00 12.06 283 VAL B N 1
ATOM 4651 C CA . VAL B 1 284 ? 50.952 66.097 -14.620 1.00 11.08 283 VAL B CA 1
ATOM 4652 C C . VAL B 1 284 ? 51.196 67.608 -14.395 1.00 11.27 283 VAL B C 1
ATOM 4653 O O . VAL B 1 284 ? 52.088 68.225 -15.015 1.00 10.50 283 VAL B O 1
ATOM 4657 N N . PHE B 1 285 ? 50.350 68.165 -13.541 1.00 10.38 284 PHE B N 1
ATOM 4658 C CA . PHE B 1 285 ? 50.348 69.546 -13.115 1.00 11.60 284 PHE B CA 1
ATOM 4659 C C . PHE B 1 285 ? 50.241 69.481 -11.594 1.00 11.24 284 PHE B C 1
ATOM 4660 O O . PHE B 1 285 ? 49.534 68.583 -11.068 1.00 11.09 284 PHE B O 1
ATOM 4668 N N . ALA B 1 286 ? 50.905 70.401 -10.886 1.00 10.57 285 ALA B N 1
ATOM 4669 C CA . ALA B 1 286 ? 50.837 70.443 -9.416 1.00 10.12 285 ALA B CA 1
ATOM 4670 C C . ALA B 1 286 ? 50.910 71.883 -8.911 1.00 9.90 285 ALA B C 1
ATOM 4671 O O . ALA B 1 286 ? 51.584 72.740 -9.514 1.00 9.57 285 ALA B O 1
ATOM 4673 N N . THR B 1 287 ? 50.239 72.150 -7.795 1.00 8.13 286 THR B N 1
ATOM 4674 C CA . THR B 1 287 ? 50.185 73.488 -7.214 1.00 8.34 286 THR B CA 1
ATOM 4675 C C . THR B 1 287 ? 51.368 73.737 -6.289 1.00 9.43 286 THR B C 1
ATOM 4676 O O . THR B 1 287 ? 51.227 74.031 -5.103 1.00 9.46 286 THR B O 1
ATOM 4680 N N . THR B 1 288 ? 52.555 73.671 -6.867 1.00 9.84 287 THR B N 1
ATOM 4681 C CA . THR B 1 288 ? 53.768 73.847 -6.100 1.00 11.78 287 THR B CA 1
ATOM 4682 C C . THR B 1 288 ? 54.872 74.190 -7.086 1.00 12.47 287 THR B C 1
ATOM 4683 O O . THR B 1 288 ? 54.923 73.648 -8.200 1.00 12.75 287 THR B O 1
ATOM 4687 N N . GLY B 1 289 ? 55.737 75.115 -6.679 1.00 14.44 288 GLY B N 1
ATOM 4688 C CA . GLY B 1 289 ? 56.880 75.458 -7.491 1.00 15.35 288 GLY B CA 1
ATOM 4689 C C . GLY B 1 289 ? 58.018 74.472 -7.294 1.00 16.02 288 GLY B C 1
ATOM 4690 O O . GLY B 1 289 ? 59.082 74.667 -7.872 1.00 16.51 288 GLY B O 1
ATOM 4691 N N . ARG B 1 290 ? 57.812 73.428 -6.488 1.00 16.93 289 ARG B N 1
ATOM 4692 C CA . ARG B 1 290 ? 58.862 72.448 -6.175 1.00 17.57 289 ARG B CA 1
ATOM 4693 C C . ARG B 1 290 ? 58.966 71.276 -7.151 1.00 17.40 289 ARG B C 1
ATOM 4694 O O . ARG B 1 290 ? 59.861 70.453 -6.994 1.00 18.38 289 ARG B O 1
ATOM 4697 N N . VAL B 1 291 ? 58.057 71.172 -8.125 1.00 17.05 290 VAL B N 1
ATOM 4698 C CA . VAL B 1 291 ? 58.110 70.086 -9.114 1.00 16.75 290 VAL B CA 1
ATOM 4699 C C . VAL B 1 291 ? 59.065 70.534 -10.212 1.00 18.23 290 VAL B C 1
ATOM 4700 O O . VAL B 1 291 ? 59.086 71.718 -10.593 1.00 18.37 290 VAL B O 1
ATOM 4704 N N . THR B 1 292 ? 59.878 69.600 -10.691 1.00 19.15 291 THR B N 1
ATOM 4705 C CA . THR B 1 292 ? 60.825 69.880 -11.761 1.00 19.93 291 THR B CA 1
ATOM 4706 C C . THR B 1 292 ? 60.522 69.129 -13.066 1.00 20.13 291 THR B C 1
ATOM 4707 O O . THR B 1 292 ? 61.200 69.373 -14.087 1.00 21.02 291 THR B O 1
ATOM 4711 N N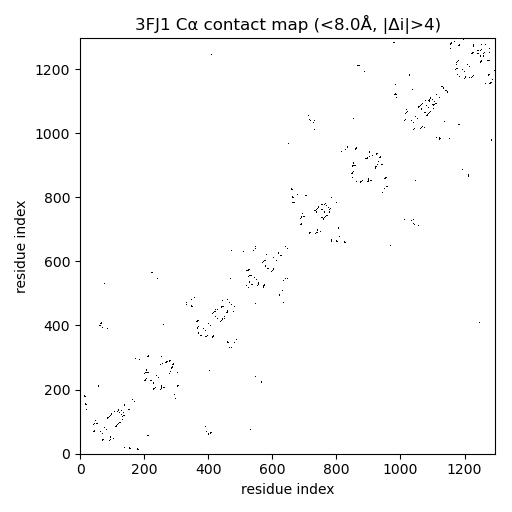 . ARG B 1 293 ? 59.528 68.238 -13.050 1.00 19.48 292 ARG B N 1
ATOM 4712 C CA . ARG B 1 293 ? 59.135 67.425 -14.225 1.00 19.76 292 ARG B CA 1
ATOM 4713 C C . ARG B 1 293 ? 57.671 67.672 -14.543 1.00 17.97 292 ARG B C 1
ATOM 4714 O O . ARG B 1 293 ? 57.303 67.965 -15.677 1.00 17.03 292 ARG B O 1
ATOM 4722 N N . ALA B 1 294 ? 56.823 67.515 -13.526 1.00 16.54 293 ALA B N 1
ATOM 4723 C CA . ALA B 1 294 ? 55.440 67.895 -13.638 1.00 15.72 293 ALA B CA 1
ATOM 4724 C C . ALA B 1 294 ? 55.435 69.418 -13.845 1.00 15.10 293 ALA B C 1
ATOM 4725 O O . ALA B 1 294 ? 56.396 70.118 -13.484 1.00 14.78 293 ALA B O 1
ATOM 4727 N N . ARG B 1 295 ? 54.363 69.922 -14.434 1.00 14.45 294 ARG B N 1
ATOM 4728 C CA . ARG B 1 295 ? 54.200 71.332 -14.658 1.00 14.50 294 ARG B CA 1
ATOM 4729 C C . ARG B 1 295 ? 53.728 72.057 -13.405 1.00 13.30 294 ARG B C 1
ATOM 4730 O O . ARG B 1 295 ? 52.918 71.541 -12.659 1.00 11.49 294 ARG B O 1
ATOM 4738 N N . VAL B 1 296 ? 54.237 73.270 -13.215 1.00 12.23 295 VAL B N 1
ATOM 4739 C CA . VAL B 1 296 ? 53.856 74.122 -12.097 1.00 12.51 295 VAL B CA 1
ATOM 4740 C C . VAL B 1 296 ? 52.554 74.819 -12.433 1.00 12.55 295 VAL B C 1
ATOM 4741 O O . VAL B 1 296 ? 52.437 75.434 -13.497 1.00 13.26 295 VAL B O 1
ATOM 4745 N N . LEU B 1 297 ? 51.562 74.696 -11.561 1.00 11.95 296 LEU B N 1
ATOM 4746 C CA . LEU B 1 297 ? 50.312 75.423 -11.723 1.00 12.32 296 LEU B CA 1
ATOM 4747 C C . LEU B 1 297 ? 50.393 76.708 -10.935 1.00 12.66 296 LEU B C 1
ATOM 4748 O O . LEU B 1 297 ? 50.783 76.693 -9.769 1.00 13.60 296 LEU B O 1
ATOM 4753 N N . GLU B 1 298 ? 50.025 77.814 -11.574 1.00 12.45 297 GLU B N 1
ATOM 4754 C CA . GLU B 1 298 ? 49.935 79.105 -10.900 1.00 12.59 297 GLU B CA 1
ATOM 4755 C C . GLU B 1 298 ? 48.953 78.934 -9.719 1.00 11.66 297 GLU B C 1
ATOM 4756 O O . GLU B 1 298 ? 47.870 78.359 -9.875 1.00 10.37 297 GLU B O 1
ATOM 4762 N N . HIS B 1 299 ? 49.318 79.443 -8.556 1.00 11.52 298 HIS B N 1
ATOM 4763 C CA . HIS B 1 299 ? 48.477 79.306 -7.384 1.00 11.52 298 HIS B CA 1
ATOM 4764 C C . HIS B 1 299 ? 48.803 80.434 -6.406 1.00 11.80 298 HIS B C 1
ATOM 4765 O O . HIS B 1 299 ? 49.864 81.058 -6.497 1.00 12.07 298 HIS B O 1
ATOM 4772 N N . VAL B 1 300 ? 47.865 80.721 -5.520 1.00 11.15 299 VAL B N 1
ATOM 4773 C CA . VAL B 1 300 ? 48.016 81.786 -4.528 1.00 10.73 299 VAL B CA 1
ATOM 4774 C C . VAL B 1 300 ? 48.133 81.139 -3.151 1.00 11.54 299 VAL B C 1
ATOM 4775 O O . VAL B 1 300 ? 47.242 80.352 -2.786 1.00 12.64 299 VAL B O 1
ATOM 4779 N N . ARG B 1 301 ? 49.221 81.417 -2.406 1.00 10.98 300 ARG B N 1
ATOM 4780 C CA . ARG B 1 301 ? 49.367 80.950 -1.010 1.00 11.67 300 ARG B CA 1
ATOM 4781 C C . ARG B 1 301 ? 48.612 81.899 -0.084 1.00 11.80 300 ARG B C 1
ATOM 4782 O O . ARG B 1 301 ? 48.420 83.077 -0.428 1.00 12.95 300 ARG B O 1
ATOM 4790 N N . SER B 1 302 ? 48.190 81.408 1.089 1.00 11.33 301 SER B N 1
ATOM 4791 C CA . SER B 1 302 ? 47.240 82.134 1.951 1.00 10.73 301 SER B CA 1
ATOM 4792 C C . SER B 1 302 ? 47.743 82.741 3.257 1.00 11.16 301 SER B C 1
ATOM 4793 O O . SER B 1 302 ? 47.021 83.506 3.885 1.00 11.54 301 SER B O 1
ATOM 4796 N N . GLY B 1 303 ? 48.953 82.399 3.675 1.00 11.31 302 GLY B N 1
ATOM 4797 C CA . GLY B 1 303 ? 49.457 82.855 4.981 1.00 10.97 302 GLY B CA 1
ATOM 4798 C C . GLY B 1 303 ? 49.464 81.752 6.032 1.00 11.28 302 GLY B C 1
ATOM 4799 O O . GLY B 1 303 ? 50.130 81.887 7.067 1.00 11.36 302 GLY B O 1
ATOM 4800 N N . HIS B 1 304 ? 48.771 80.644 5.770 1.00 10.84 303 HIS B N 1
ATOM 4801 C CA . HIS B 1 304 ? 48.791 79.511 6.679 1.00 10.02 303 HIS B CA 1
ATOM 4802 C C . HIS B 1 304 ? 48.564 78.218 5.902 1.00 10.45 303 HIS B C 1
ATOM 4803 O O . HIS B 1 304 ? 47.731 78.192 4.990 1.00 9.75 303 HIS B O 1
ATOM 4810 N N . ALA B 1 305 ? 49.303 77.165 6.299 1.00 10.06 304 ALA B N 1
ATOM 4811 C CA . ALA B 1 305 ? 49.201 75.827 5.678 1.00 10.07 304 ALA B CA 1
ATOM 4812 C C . ALA B 1 305 ? 47.749 75.361 5.587 1.00 9.70 304 ALA B C 1
ATOM 4813 O O . ALA B 1 305 ? 47.326 74.783 4.589 1.00 10.52 304 ALA B O 1
ATOM 4815 N N . LEU B 1 306 ? 46.995 75.592 6.654 1.00 8.72 305 LEU B N 1
ATOM 4816 C CA . LEU B 1 306 ? 45.647 75.051 6.736 1.00 9.01 305 LEU B CA 1
ATOM 4817 C C . LEU B 1 306 ? 44.631 75.778 5.879 1.00 8.61 305 LEU B C 1
ATOM 4818 O O . LEU B 1 306 ? 43.590 75.207 5.579 1.00 9.60 305 LEU B O 1
ATOM 4823 N N . THR B 1 307 ? 44.916 77.027 5.481 1.00 9.04 306 THR B N 1
ATOM 4824 C CA . THR B 1 307 ? 44.012 77.761 4.585 1.00 9.18 306 THR B CA 1
ATOM 4825 C C . THR B 1 307 ? 44.404 77.649 3.099 1.00 8.78 306 THR B C 1
ATOM 4826 O O . THR B 1 307 ? 43.602 77.957 2.210 1.00 8.61 306 THR B O 1
ATOM 4830 N N . ASP B 1 308 ? 45.629 77.211 2.833 1.00 8.73 307 ASP B N 1
ATOM 4831 C CA . ASP B 1 308 ? 46.117 77.047 1.467 1.00 9.02 307 ASP B CA 1
ATOM 4832 C C . ASP B 1 308 ? 45.179 76.240 0.568 1.00 8.53 307 ASP B C 1
ATOM 4833 O O . ASP B 1 308 ? 44.975 76.625 -0.552 1.00 8.27 307 ASP B O 1
ATOM 4838 N N . PRO B 1 309 ? 44.644 75.096 1.049 1.00 8.40 308 PRO B N 1
ATOM 4839 C CA . PRO B 1 309 ? 43.771 74.332 0.169 1.00 8.33 308 PRO B CA 1
ATOM 4840 C C . PRO B 1 309 ? 42.542 75.095 -0.339 1.00 8.52 308 PRO B C 1
ATOM 4841 O O . PRO B 1 309 ? 42.061 74.781 -1.438 1.00 7.98 308 PRO B O 1
ATOM 4845 N N . LEU B 1 310 ? 42.015 76.047 0.429 1.00 8.78 309 LEU B N 1
ATOM 4846 C CA . LEU B 1 310 ? 40.842 76.823 -0.049 1.00 8.94 309 LEU B CA 1
ATOM 4847 C C . LEU B 1 310 ? 41.188 77.669 -1.281 1.00 8.90 309 LEU B C 1
ATOM 4848 O O . LEU B 1 310 ? 40.381 77.805 -2.204 1.00 8.95 309 LEU B O 1
ATOM 4853 N N . SER B 1 311 ? 42.398 78.205 -1.296 1.00 8.56 310 SER B N 1
ATOM 4854 C CA . SER B 1 311 ? 42.897 78.936 -2.476 1.00 8.08 310 SER B CA 1
ATOM 4855 C C . SER B 1 311 ? 42.982 78.004 -3.694 1.00 7.60 310 SER B C 1
ATOM 4856 O O . SER B 1 311 ? 42.577 78.370 -4.821 1.00 7.18 310 SER B O 1
ATOM 4859 N N . LEU B 1 312 ? 43.519 76.814 -3.473 1.00 7.81 311 LEU B N 1
ATOM 4860 C CA . LEU B 1 312 ? 43.693 75.849 -4.562 1.00 8.14 311 LEU B CA 1
ATOM 4861 C C . LEU B 1 312 ? 42.321 75.427 -5.148 1.00 8.14 311 LEU B C 1
ATOM 4862 O O . LEU B 1 312 ? 42.154 75.347 -6.372 1.00 8.10 311 LEU B O 1
ATOM 4867 N N . ILE B 1 313 ? 41.338 75.167 -4.275 1.00 7.83 312 ILE B N 1
ATOM 4868 C CA . ILE B 1 313 ? 40.036 74.714 -4.783 1.00 6.96 312 ILE B CA 1
ATOM 4869 C C . ILE B 1 313 ? 39.305 75.818 -5.536 1.00 6.83 312 ILE B C 1
ATOM 4870 O O . ILE B 1 313 ? 38.557 75.531 -6.451 1.00 7.91 312 ILE B O 1
ATOM 4875 N N . VAL B 1 314 ? 39.499 77.077 -5.146 1.00 6.60 313 VAL B N 1
ATOM 4876 C CA . VAL B 1 314 ? 38.878 78.191 -5.882 1.00 6.72 313 VAL B CA 1
ATOM 4877 C C . VAL B 1 314 ? 39.475 78.276 -7.310 1.00 6.74 313 VAL B C 1
ATOM 4878 O O . VAL B 1 314 ? 38.738 78.444 -8.283 1.00 5.85 313 VAL B O 1
ATOM 4882 N N . SER B 1 315 ? 40.794 78.133 -7.421 1.00 6.72 314 SER B N 1
ATOM 4883 C CA . SER B 1 315 ? 41.456 78.127 -8.739 1.00 7.50 314 SER B CA 1
ATOM 4884 C C . SER B 1 315 ? 40.949 76.939 -9.588 1.00 7.80 314 SER B C 1
ATOM 4885 O O . SER B 1 315 ? 40.697 77.072 -10.788 1.00 7.22 314 SER B O 1
ATOM 4888 N N . PHE B 1 316 ? 40.739 75.800 -8.932 1.00 7.98 315 PHE B N 1
ATOM 4889 C CA . PHE B 1 316 ? 40.223 74.621 -9.576 1.00 7.73 315 PHE B CA 1
ATOM 4890 C C . PHE B 1 316 ? 38.807 74.833 -10.101 1.00 7.56 315 PHE B C 1
ATOM 4891 O O . PHE B 1 316 ? 38.512 74.473 -11.248 1.00 7.10 315 PHE B O 1
ATOM 4899 N N . TYR B 1 317 ? 37.913 75.352 -9.252 1.00 7.38 316 TYR B N 1
ATOM 4900 C CA . TYR B 1 317 ? 36.566 75.707 -9.690 1.00 7.53 316 TYR B CA 1
ATOM 4901 C C . TYR B 1 317 ? 36.586 76.637 -10.919 1.00 6.89 316 TYR B C 1
ATOM 4902 O O . TYR B 1 317 ? 35.792 76.469 -11.842 1.00 6.73 316 TYR B O 1
ATOM 4911 N N . SER B 1 318 ? 37.461 77.626 -10.905 1.00 7.67 317 SER B N 1
ATOM 4912 C CA . SER B 1 318 ? 37.617 78.564 -12.017 1.00 8.44 317 SER B CA 1
ATOM 4913 C C . SER B 1 318 ? 38.067 77.830 -13.302 1.00 8.29 317 SER B C 1
ATOM 4914 O O . SER B 1 318 ? 37.518 78.076 -14.384 1.00 8.63 317 SER B O 1
ATOM 4925 N N . VAL B 1 320 ? 37.598 74.580 -14.017 1.00 8.71 319 VAL B N 1
ATOM 4926 C CA . VAL B 1 320 ? 36.446 73.765 -14.451 1.00 8.92 319 VAL B CA 1
ATOM 4927 C C . VAL B 1 320 ? 35.381 74.620 -15.132 1.00 9.41 319 VAL B C 1
ATOM 4928 O O . VAL B 1 320 ? 34.841 74.223 -16.171 1.00 10.16 319 VAL B O 1
ATOM 4932 N N . GLU B 1 321 ? 35.071 75.784 -14.578 1.00 9.12 320 GLU B N 1
ATOM 4933 C CA . GLU B 1 321 ? 34.057 76.645 -15.216 1.00 10.27 320 GLU B CA 1
ATOM 4934 C C . GLU B 1 321 ? 34.486 77.059 -16.627 1.00 10.09 320 GLU B C 1
ATOM 4935 O O . GLU B 1 321 ? 33.658 77.055 -17.558 1.00 10.65 320 GLU B O 1
ATOM 4941 N N . ALA B 1 322 ? 35.752 77.434 -16.782 1.00 9.84 321 ALA B N 1
ATOM 4942 C CA . ALA B 1 322 ? 36.297 77.823 -18.078 1.00 10.87 321 ALA B CA 1
ATOM 4943 C C . ALA B 1 322 ? 36.313 76.663 -19.058 1.00 11.30 321 ALA B C 1
ATOM 4944 O O . ALA B 1 322 ? 35.993 76.831 -20.234 1.00 11.29 321 ALA B O 1
ATOM 4946 N N . PHE B 1 323 ? 36.698 75.495 -18.567 1.00 11.46 322 PHE B N 1
ATOM 4947 C CA . PHE B 1 323 ? 36.696 74.268 -19.327 1.00 12.44 322 PHE B CA 1
ATOM 4948 C C . PHE B 1 323 ? 35.295 73.916 -19.855 1.00 13.22 322 PHE B C 1
ATOM 4949 O O . PHE B 1 323 ? 35.147 73.604 -21.038 1.00 13.16 322 PHE B O 1
ATOM 4957 N N . ALA B 1 324 ? 34.287 73.988 -18.992 1.00 14.28 323 ALA B N 1
ATOM 4958 C CA . ALA B 1 324 ? 32.929 73.635 -19.370 1.00 15.79 323 ALA B CA 1
ATOM 4959 C C . ALA B 1 324 ? 32.319 74.644 -20.323 1.00 17.27 323 ALA B C 1
ATOM 4960 O O . ALA B 1 324 ? 31.753 74.251 -21.344 1.00 17.66 323 ALA B O 1
ATOM 4962 N N . SER B 1 325 ? 32.443 75.934 -20.022 1.00 19.07 324 SER B N 1
ATOM 4963 C CA A SER B 1 325 ? 31.849 76.964 -20.880 0.50 20.10 324 SER B CA 1
ATOM 4964 C CA B SER B 1 325 ? 31.869 76.971 -20.878 0.50 20.18 324 SER B CA 1
ATOM 4965 C C . SER B 1 325 ? 32.422 76.929 -22.304 1.00 21.46 324 SER B C 1
ATOM 4966 O O . SER B 1 325 ? 31.675 77.062 -23.271 1.00 21.69 324 SER B O 1
ATOM 4971 N N . GLU B 1 326 ? 33.736 76.743 -22.421 1.00 23.58 325 GLU B N 1
ATOM 4972 C CA . GLU B 1 326 ? 34.422 76.617 -23.717 1.00 25.44 325 GLU B CA 1
ATOM 4973 C C . GLU B 1 326 ? 33.925 75.459 -24.551 1.00 26.68 325 GLU B C 1
ATOM 4974 O O . GLU B 1 326 ? 33.896 75.541 -25.776 1.00 26.83 325 GLU B O 1
ATOM 4980 N N . ARG B 1 327 ? 33.595 74.360 -23.887 1.00 27.65 326 ARG B N 1
ATOM 4981 C CA . ARG B 1 327 ? 33.147 73.163 -24.581 1.00 28.75 326 ARG B CA 1
ATOM 4982 C C . ARG B 1 327 ? 31.638 73.025 -24.743 1.00 28.78 326 ARG B C 1
ATOM 4983 O O . ARG B 1 327 ? 31.168 72.010 -25.242 1.00 28.81 326 ARG B O 1
ATOM 4991 N N . GLY B 1 328 ? 30.885 74.046 -24.358 1.00 29.12 327 GLY B N 1
ATOM 4992 C CA . GLY B 1 328 ? 29.431 73.996 -24.468 1.00 29.32 327 GLY B CA 1
ATOM 4993 C C . GLY B 1 328 ? 28.732 73.170 -23.401 1.00 29.67 327 GLY B C 1
ATOM 4994 O O . GLY B 1 328 ? 27.543 72.869 -23.528 1.00 28.64 327 GLY B O 1
ATOM 4995 N N . ILE B 1 329 ? 29.451 72.811 -22.339 1.00 29.46 328 ILE B N 1
ATOM 4996 C CA . ILE B 1 329 ? 28.823 72.111 -21.228 1.00 30.00 328 ILE B CA 1
ATOM 4997 C C . ILE B 1 329 ? 28.230 73.164 -20.288 1.00 30.63 328 ILE B C 1
ATOM 4998 O O . ILE B 1 329 ? 28.927 74.075 -19.833 1.00 30.34 328 ILE B O 1
ATOM 5003 N N . ASP B 1 330 ? 26.937 73.049 -20.026 1.00 31.45 329 ASP B N 1
ATOM 5004 C CA . ASP B 1 330 ? 26.274 73.907 -19.064 1.00 32.20 329 ASP B CA 1
ATOM 5005 C C . ASP B 1 330 ? 26.022 73.059 -17.850 1.00 32.05 329 ASP B C 1
ATOM 5006 O O . ASP B 1 330 ? 25.167 72.175 -17.876 1.00 32.48 329 ASP B O 1
ATOM 5011 N N . PRO B 1 331 ? 26.765 73.304 -16.773 1.00 31.74 330 PRO B N 1
ATOM 5012 C CA . PRO B 1 331 ? 26.456 72.498 -15.607 1.00 31.50 330 PRO B CA 1
ATOM 5013 C C . PRO B 1 331 ? 25.030 72.744 -15.104 1.00 31.24 330 PRO B C 1
ATOM 5014 O O . PRO B 1 331 ? 24.406 71.829 -14.560 1.00 31.73 330 PRO B O 1
ATOM 5018 N N . ASP B 1 332 ? 24.526 73.963 -15.329 1.00 30.57 331 ASP B N 1
ATOM 5019 C CA . ASP B 1 332 ? 23.255 74.439 -14.783 1.00 30.06 331 ASP B CA 1
ATOM 5020 C C . ASP B 1 332 ? 22.200 74.805 -15.828 1.00 30.87 331 ASP B C 1
ATOM 5021 O O . ASP B 1 332 ? 21.695 73.928 -16.532 1.00 31.89 331 ASP B O 1
ATOM 5026 N N . ILE C 1 6 ? 14.793 20.457 32.133 1.00 22.57 5 ILE C N 1
ATOM 5027 C CA . ILE C 1 6 ? 14.354 21.606 33.004 1.00 22.51 5 ILE C CA 1
ATOM 5028 C C . ILE C 1 6 ? 15.510 22.562 33.309 1.00 20.86 5 ILE C C 1
ATOM 5029 O O . ILE C 1 6 ? 16.683 22.180 33.301 1.00 21.30 5 ILE C O 1
ATOM 5034 N N . THR C 1 7 ? 15.152 23.806 33.595 1.00 18.51 6 THR C N 1
ATOM 5035 C CA . THR C 1 7 ? 16.117 24.868 33.801 1.00 16.95 6 THR C CA 1
ATOM 5036 C C . THR C 1 7 ? 16.787 24.730 35.162 1.00 16.25 6 THR C C 1
ATOM 5037 O O . THR C 1 7 ? 16.310 23.995 36.017 1.00 16.65 6 THR C O 1
ATOM 5041 N N . ARG C 1 8 ? 17.879 25.447 35.361 1.00 16.00 7 ARG C N 1
ATOM 5042 C CA . ARG C 1 8 ? 18.536 25.450 36.650 1.00 16.68 7 ARG C CA 1
ATOM 5043 C C . ARG C 1 8 ? 17.606 26.087 37.689 1.00 15.17 7 ARG C C 1
ATOM 5044 O O . ARG C 1 8 ? 17.544 25.622 38.813 1.00 13.93 7 ARG C O 1
ATOM 5060 N N . ARG C 1 10 ? 14.284 25.972 37.753 1.00 12.20 9 ARG C N 1
ATOM 5061 C CA . ARG C 1 10 ? 13.248 24.995 38.054 1.00 12.77 9 ARG C CA 1
ATOM 5062 C C . ARG C 1 10 ? 13.788 23.913 38.981 1.00 12.79 9 ARG C C 1
ATOM 5063 O O . ARG C 1 10 ? 13.106 23.514 39.924 1.00 12.33 9 ARG C O 1
ATOM 5071 N N . ARG C 1 11 ? 15.000 23.436 38.693 1.00 13.53 10 ARG C N 1
ATOM 5072 C CA . ARG C 1 11 ? 15.640 22.437 39.541 1.00 14.11 10 ARG C CA 1
ATOM 5073 C C . ARG C 1 11 ? 15.773 22.971 40.976 1.00 13.20 10 ARG C C 1
ATOM 5074 O O . ARG C 1 11 ? 15.461 22.257 41.951 1.00 11.82 10 ARG C O 1
ATOM 5082 N N . GLU C 1 12 ? 16.200 24.236 41.087 1.00 12.70 11 GLU C N 1
ATOM 5083 C CA . GLU C 1 12 ? 16.374 24.867 42.384 1.00 12.32 11 GLU C CA 1
ATOM 5084 C C . GLU C 1 12 ? 15.043 24.954 43.146 1.00 11.97 11 GLU C C 1
ATOM 5085 O O . GLU C 1 12 ? 14.993 24.670 44.338 1.00 11.67 11 GLU C O 1
ATOM 5091 N N . ILE C 1 13 ? 13.973 25.364 42.466 1.00 11.71 12 ILE C N 1
ATOM 5092 C CA . ILE C 1 13 ? 12.667 25.430 43.121 1.00 10.84 12 ILE C CA 1
ATOM 5093 C C . ILE C 1 13 ? 12.236 24.034 43.624 1.00 11.95 12 ILE C C 1
ATOM 5094 O O . ILE C 1 13 ? 11.708 23.889 44.726 1.00 11.68 12 ILE C O 1
ATOM 5099 N N . ASP C 1 14 ? 12.490 23.009 42.806 1.00 12.70 13 ASP C N 1
ATOM 5100 C CA . ASP C 1 14 ? 12.187 21.613 43.126 1.00 13.59 13 ASP C CA 1
ATOM 5101 C C . ASP C 1 14 ? 12.932 21.128 44.377 1.00 13.42 13 ASP C C 1
ATOM 5102 O O . ASP C 1 14 ? 12.454 20.251 45.093 1.00 13.97 13 ASP C O 1
ATOM 5107 N N . GLU C 1 15 ? 14.111 21.704 44.609 1.00 13.59 14 GLU C N 1
ATOM 5108 C CA . GLU C 1 15 ? 14.938 21.390 45.763 1.00 14.02 14 GLU C CA 1
ATOM 5109 C C . GLU C 1 15 ? 14.566 22.158 47.030 1.00 12.13 14 GLU C C 1
ATOM 5110 O O . GLU C 1 15 ? 15.147 21.888 48.056 1.00 10.71 14 GLU C O 1
ATOM 5116 N N . ILE C 1 16 ? 13.639 23.111 46.968 1.00 10.97 15 ILE C N 1
ATOM 5117 C CA . ILE C 1 16 ? 13.306 23.922 48.157 1.00 10.87 15 ILE C CA 1
ATOM 5118 C C . ILE C 1 16 ? 12.785 23.065 49.331 1.00 10.57 15 ILE C C 1
ATOM 5119 O O . ILE C 1 16 ? 13.267 23.217 50.470 1.00 11.37 15 ILE C O 1
ATOM 5124 N N . PRO C 1 17 ? 11.806 22.182 49.068 1.00 10.73 16 PRO C N 1
ATOM 5125 C CA . PRO C 1 17 ? 11.274 21.339 50.153 1.00 11.32 16 PRO C CA 1
ATOM 5126 C C . PRO C 1 17 ? 12.358 20.539 50.881 1.00 11.40 16 PRO C C 1
ATOM 5127 O O . PRO C 1 17 ? 12.410 20.560 52.112 1.00 10.66 16 PRO C O 1
ATOM 5131 N N . GLU C 1 18 ? 13.267 19.909 50.144 1.00 11.71 17 GLU C N 1
ATOM 5132 C CA . GLU C 1 18 ? 14.314 19.104 50.792 1.00 13.31 17 GLU C CA 1
ATOM 5133 C C . GLU C 1 18 ? 15.321 19.985 51.557 1.00 11.94 17 GLU C C 1
ATOM 5134 O O . GLU C 1 18 ? 15.873 19.567 52.572 1.00 11.43 17 GLU C O 1
ATOM 5140 N N . ALA C 1 19 ? 15.554 21.193 51.048 1.00 10.82 18 ALA C N 1
ATOM 5141 C CA . ALA C 1 19 ? 16.393 22.190 51.746 1.00 10.39 18 ALA C CA 1
ATOM 5142 C C . ALA C 1 19 ? 15.772 22.613 53.057 1.00 10.00 18 ALA C C 1
ATOM 5143 O O . ALA C 1 19 ? 16.469 22.705 54.079 1.00 10.27 18 ALA C O 1
ATOM 5145 N N . VAL C 1 20 ? 14.468 22.859 53.064 1.00 9.64 19 VAL C N 1
ATOM 5146 C CA . VAL C 1 20 ? 13.776 23.185 54.299 1.00 9.76 19 VAL C CA 1
ATOM 5147 C C . VAL C 1 20 ? 13.840 21.989 55.260 1.00 9.44 19 VAL C C 1
ATOM 5148 O O . VAL C 1 20 ? 14.131 22.143 56.444 1.00 8.72 19 VAL C O 1
ATOM 5152 N N . GLN C 1 21 ? 13.659 20.788 54.731 1.00 9.63 20 GLN C N 1
ATOM 5153 C CA . GLN C 1 21 ? 13.726 19.617 55.557 1.00 10.84 20 GLN C CA 1
ATOM 5154 C C . GLN C 1 21 ? 15.125 19.396 56.150 1.00 10.39 20 GLN C C 1
ATOM 5155 O O . GLN C 1 21 ? 15.228 18.981 57.292 1.00 10.28 20 GLN C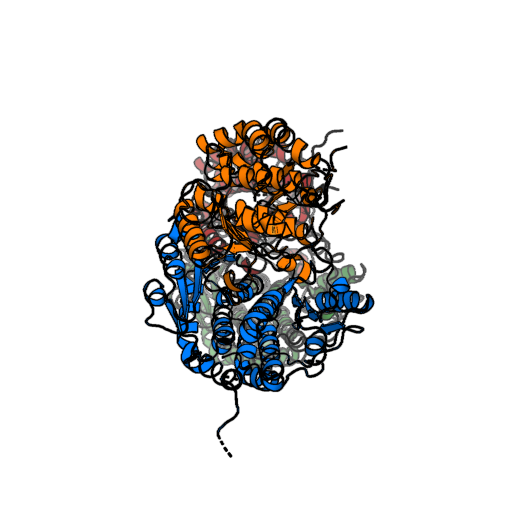 O 1
ATOM 5161 N N . ARG C 1 22 ? 16.192 19.659 55.385 1.00 10.62 21 ARG C N 1
ATOM 5162 C CA . ARG C 1 22 ? 17.548 19.569 55.923 1.00 11.14 21 ARG C CA 1
ATOM 5163 C C . ARG C 1 22 ? 17.750 20.536 57.089 1.00 10.22 21 ARG C C 1
ATOM 5164 O O . ARG C 1 22 ? 18.372 20.188 58.092 1.00 9.19 21 ARG C O 1
ATOM 5172 N N . LEU C 1 23 ? 17.270 21.772 56.903 1.00 9.70 22 LEU C N 1
ATOM 5173 C CA . LEU C 1 23 ? 17.355 22.785 57.930 1.00 9.57 22 LEU C CA 1
ATOM 5174 C C . LEU C 1 23 ? 16.633 22.318 59.206 1.00 9.88 22 LEU C C 1
ATOM 5175 O O . LEU C 1 23 ? 17.185 22.391 60.291 1.00 9.35 22 LEU C O 1
ATOM 5180 N N . LEU C 1 24 ? 15.412 21.811 59.048 1.00 9.93 23 LEU C N 1
ATOM 5181 C CA . LEU C 1 24 ? 14.636 21.317 60.174 1.00 10.18 23 LEU C CA 1
ATOM 5182 C C . LEU C 1 24 ? 15.312 20.151 60.879 1.00 11.18 23 LEU C C 1
ATOM 5183 O O . LEU C 1 24 ? 15.294 20.082 62.087 1.00 10.73 23 LEU C O 1
ATOM 5188 N N . ASP C 1 25 ? 15.898 19.244 60.104 1.00 11.32 24 ASP C N 1
ATOM 5189 C CA . ASP C 1 25 ? 16.471 18.021 60.631 1.00 12.43 24 ASP C CA 1
ATOM 5190 C C . ASP C 1 25 ? 17.855 18.241 61.241 1.00 12.75 24 ASP C C 1
ATOM 5191 O O . ASP C 1 25 ? 18.155 17.748 62.340 1.00 13.41 24 ASP C O 1
ATOM 5196 N N . HIS C 1 26 ? 18.684 19.010 60.533 1.00 11.18 25 HIS C N 1
ATOM 5197 C CA . HIS C 1 26 ? 20.075 19.170 60.865 1.00 11.53 25 HIS C CA 1
ATOM 5198 C C . HIS C 1 26 ? 20.495 20.497 61.461 1.00 10.93 25 HIS C C 1
ATOM 5199 O O . HIS C 1 26 ? 21.624 20.611 61.955 1.00 9.92 25 HIS C O 1
ATOM 5206 N N . GLY C 1 27 ? 19.626 21.494 61.379 1.00 10.46 26 GLY C N 1
ATOM 5207 C CA . GLY C 1 27 ? 19.899 22.784 61.977 1.00 10.74 26 GLY C CA 1
ATOM 5208 C C . GLY C 1 27 ? 19.095 23.051 63.249 1.00 11.68 26 GLY C C 1
ATOM 5209 O O . GLY C 1 27 ? 19.314 24.090 63.906 1.00 12.38 26 GLY C O 1
ATOM 5210 N N . ALA C 1 28 ? 18.189 22.124 63.609 1.00 11.35 27 ALA C N 1
ATOM 5211 C CA . ALA C 1 28 ? 17.331 22.290 64.786 1.00 11.59 27 ALA C CA 1
ATOM 5212 C C . ALA C 1 28 ? 18.113 22.473 66.113 1.00 12.22 27 ALA C C 1
ATOM 5213 O O . ALA C 1 28 ? 17.771 23.359 66.919 1.00 10.42 27 ALA C O 1
ATOM 5215 N N . GLN C 1 29 ? 19.147 21.653 66.326 1.00 12.22 28 GLN C N 1
ATOM 5216 C CA . GLN C 1 29 ? 19.973 21.758 67.533 1.00 13.15 28 GLN C CA 1
ATOM 5217 C C . GLN C 1 29 ? 20.620 23.144 67.685 1.00 12.63 28 GLN C C 1
ATOM 5218 O O . GLN C 1 29 ? 20.547 23.749 68.753 1.00 11.59 28 GLN C O 1
ATOM 5224 N N . ASP C 1 30 ? 21.259 23.663 66.624 1.00 12.23 29 ASP C N 1
ATOM 5225 C CA . ASP C 1 30 ? 21.896 24.970 66.724 1.00 12.43 29 ASP C CA 1
ATOM 5226 C C . ASP C 1 30 ? 20.850 26.048 67.013 1.00 10.96 29 ASP C C 1
ATOM 5227 O O . ASP C 1 30 ? 21.062 26.922 67.838 1.00 9.68 29 ASP C O 1
ATOM 5232 N N . VAL C 1 31 ? 19.730 25.976 66.312 1.00 10.21 30 VAL C N 1
ATOM 5233 C CA . VAL C 1 31 ? 18.637 26.946 66.508 1.00 10.13 30 VAL C CA 1
ATOM 5234 C C . VAL C 1 31 ? 18.120 26.898 67.981 1.00 9.78 30 VAL C C 1
ATOM 5235 O O . VAL C 1 31 ? 17.925 27.935 68.630 1.00 8.17 30 VAL C O 1
ATOM 5239 N N . ALA C 1 32 ? 17.899 25.699 68.507 1.00 9.05 31 ALA C N 1
ATOM 5240 C CA . ALA C 1 32 ? 17.323 25.551 69.833 1.00 9.14 31 ALA C CA 1
ATOM 5241 C C . ALA C 1 32 ? 18.315 26.079 70.910 1.00 9.52 31 ALA C C 1
ATOM 5242 O O . ALA C 1 32 ? 17.902 26.621 71.953 1.00 10.80 31 ALA C O 1
ATOM 5244 N N . ARG C 1 33 ? 19.611 25.905 70.653 1.00 10.43 32 ARG C N 1
ATOM 5245 C CA . ARG C 1 33 ? 20.642 26.368 71.575 1.00 11.55 32 ARG C CA 1
ATOM 5246 C C . ARG C 1 33 ? 20.596 27.894 71.688 1.00 10.62 32 ARG C C 1
ATOM 5247 O O . ARG C 1 33 ? 20.626 28.467 72.792 1.00 9.86 32 ARG C O 1
ATOM 5255 N N . VAL C 1 34 ? 20.541 28.548 70.538 1.00 9.05 33 VAL C N 1
ATOM 5256 C CA . VAL C 1 34 ? 20.528 30.009 70.500 1.00 9.43 33 VAL C CA 1
ATOM 5257 C C . VAL C 1 34 ? 19.213 30.526 71.104 1.00 9.20 33 VAL C C 1
ATOM 5258 O O . VAL C 1 34 ? 19.228 31.491 71.871 1.00 7.95 33 VAL C O 1
ATOM 5262 N N . ALA C 1 35 ? 18.097 29.872 70.766 1.00 9.01 34 ALA C N 1
ATOM 5263 C CA . ALA C 1 35 ? 16.795 30.213 71.314 1.00 9.85 34 ALA C CA 1
ATOM 5264 C C . ALA C 1 35 ? 16.770 30.127 72.853 1.00 9.91 34 ALA C C 1
ATOM 5265 O O . ALA C 1 35 ? 16.155 30.949 73.512 1.00 10.08 34 ALA C O 1
ATOM 5267 N N . ALA C 1 36 ? 17.425 29.119 73.436 1.00 9.09 35 ALA C N 1
ATOM 5268 C CA . ALA C 1 36 ? 17.489 28.993 74.887 1.00 8.72 35 ALA C CA 1
ATOM 5269 C C . ALA C 1 36 ? 18.271 30.162 75.508 1.00 9.31 35 ALA C C 1
ATOM 5270 O O . ALA C 1 36 ? 17.828 30.752 76.503 1.00 8.38 35 ALA C O 1
ATOM 5272 N N . VAL C 1 37 ? 19.407 30.516 74.907 1.00 9.09 36 VAL C N 1
ATOM 5273 C CA . VAL C 1 37 ? 20.181 31.702 75.347 1.00 9.15 36 VAL C CA 1
ATOM 5274 C C . VAL C 1 37 ? 19.320 32.968 75.329 1.00 8.99 36 VAL C C 1
ATOM 5275 O O . VAL C 1 37 ? 19.297 33.723 76.315 1.00 7.60 36 VAL C O 1
ATOM 5279 N N . LEU C 1 38 ? 18.616 33.190 74.208 1.00 9.66 37 LEU C N 1
ATOM 5280 C CA . LEU C 1 38 ? 17.740 34.377 74.051 1.00 10.19 37 LEU C CA 1
ATOM 5281 C C . LEU C 1 38 ? 16.550 34.372 74.997 1.00 11.13 37 LEU C C 1
ATOM 5282 O O . LEU C 1 38 ? 16.171 35.435 75.531 1.00 10.83 37 LEU C O 1
ATOM 5287 N N . ARG C 1 39 ? 15.944 33.203 75.200 1.00 11.93 38 ARG C N 1
ATOM 5288 C CA A ARG C 1 39 ? 14.798 33.096 76.096 0.50 12.23 38 ARG C CA 1
ATOM 5289 C CA B ARG C 1 39 ? 14.802 33.064 76.109 0.50 11.93 38 ARG C CA 1
ATOM 5290 C C . ARG C 1 39 ? 15.127 33.576 77.512 1.00 12.37 38 ARG C C 1
ATOM 5291 O O . ARG C 1 39 ? 14.355 34.323 78.106 1.00 11.91 38 ARG C O 1
ATOM 5306 N N . LEU C 1 40 ? 16.266 33.155 78.048 1.00 12.97 39 LEU C N 1
ATOM 5307 C CA . LEU C 1 40 ? 16.693 33.585 79.371 1.00 14.51 39 LEU C CA 1
ATOM 5308 C C . LEU C 1 40 ? 17.250 35.009 79.383 1.00 15.38 39 LEU C C 1
ATOM 5309 O O . LEU C 1 40 ? 17.019 35.730 80.340 1.00 14.72 39 LEU C O 1
ATOM 5314 N N . ARG C 1 41 ? 18.016 35.392 78.363 1.00 15.68 40 ARG C N 1
ATOM 5315 C CA A ARG C 1 41 ? 18.546 36.756 78.294 0.50 16.33 40 ARG C CA 1
ATOM 5316 C CA B ARG C 1 41 ? 18.562 36.764 78.253 0.50 16.33 40 ARG C CA 1
ATOM 5317 C C . ARG C 1 41 ? 17.449 37.795 78.154 1.00 16.18 40 ARG C C 1
ATOM 5318 O O . ARG C 1 41 ? 17.572 38.905 78.675 1.00 16.13 40 ARG C O 1
ATOM 5333 N N . ASP C 1 42 ? 16.385 37.425 77.460 1.00 15.74 41 ASP C N 1
ATOM 5334 C CA . ASP C 1 42 ? 15.232 38.279 77.280 1.00 16.51 41 ASP C CA 1
ATOM 5335 C C . ASP C 1 42 ? 15.578 39.697 76.812 1.00 15.69 41 ASP C C 1
ATOM 5336 O O . ASP C 1 42 ? 15.173 40.666 77.470 1.00 16.14 41 ASP C O 1
ATOM 5341 N N . PRO C 1 43 ? 16.283 39.833 75.678 1.00 14.78 42 PRO C N 1
ATOM 5342 C CA . PRO C 1 43 ? 16.625 41.150 75.178 1.00 14.68 42 PRO C CA 1
ATOM 5343 C C . PRO C 1 43 ? 15.362 41.922 74.889 1.00 14.34 42 PRO C C 1
ATOM 5344 O O . PRO C 1 43 ? 14.363 41.352 74.479 1.00 14.16 42 PRO C O 1
ATOM 5348 N N . SER C 1 44 ? 15.447 43.224 75.021 1.00 15.09 43 SER C N 1
ATOM 5349 C CA . SER C 1 44 ? 14.278 44.078 74.805 1.00 15.77 43 SER C CA 1
ATOM 5350 C C . SER C 1 44 ? 14.263 44.759 73.429 1.00 14.75 43 SER C C 1
ATOM 5351 O O . SER C 1 44 ? 13.307 45.453 73.105 1.00 14.10 43 SER C O 1
ATOM 5354 N N . PHE C 1 45 ? 15.285 44.500 72.612 1.00 13.47 44 PHE C N 1
ATOM 5355 C CA . PHE C 1 45 ? 15.458 45.162 71.353 1.00 13.94 44 PHE C CA 1
ATOM 5356 C C . PHE C 1 45 ? 16.219 44.246 70.386 1.00 12.19 44 PHE C C 1
ATOM 5357 O O . PHE C 1 45 ? 17.060 43.463 70.824 1.00 12.84 44 PHE C O 1
ATOM 5365 N N . VAL C 1 46 ? 15.926 44.339 69.091 1.00 10.81 45 VAL C N 1
ATOM 5366 C CA . VAL C 1 46 ? 16.598 43.549 68.057 1.00 9.60 45 VAL C CA 1
ATOM 5367 C C . VAL C 1 46 ? 17.117 44.484 66.967 1.00 9.37 45 VAL C C 1
ATOM 5368 O O . VAL C 1 46 ? 16.433 45.414 66.589 1.00 9.86 45 VAL C O 1
ATOM 5372 N N . ALA C 1 47 ? 18.309 44.227 66.443 1.00 8.57 46 ALA C N 1
ATOM 5373 C CA . ALA C 1 47 ? 18.901 45.021 65.366 1.00 9.16 46 ALA C CA 1
ATOM 5374 C C . ALA C 1 47 ? 19.222 44.041 64.252 1.00 9.53 46 ALA C C 1
ATOM 5375 O O . ALA C 1 47 ? 19.701 42.964 64.555 1.00 11.88 46 ALA C O 1
ATOM 5377 N N . THR C 1 48 ? 18.908 44.368 63.003 1.00 9.13 47 THR C N 1
ATOM 5378 C CA . THR C 1 48 ? 19.234 43.489 61.893 1.00 8.11 47 THR C CA 1
ATOM 5379 C C . THR C 1 48 ? 20.314 44.125 61.028 1.00 8.46 47 THR C C 1
ATOM 5380 O O . THR C 1 48 ? 20.403 45.369 60.909 1.00 7.94 47 THR C O 1
ATOM 5384 N N . VAL C 1 49 ? 21.106 43.257 60.409 1.00 8.49 48 VAL C N 1
ATOM 5385 C CA . VAL C 1 49 ? 22.220 43.646 59.536 1.00 8.27 48 VAL C CA 1
ATOM 5386 C C . VAL C 1 49 ? 22.157 42.780 58.271 1.00 8.35 48 VAL C C 1
ATOM 5387 O O . VAL C 1 49 ? 22.297 41.556 58.339 1.00 8.15 48 VAL C O 1
ATOM 5391 N N . ALA C 1 50 ? 21.889 43.397 57.117 1.00 7.84 49 ALA C N 1
ATOM 5392 C CA . ALA C 1 50 ? 21.743 42.616 55.878 1.00 8.45 49 ALA C CA 1
ATOM 5393 C C . ALA C 1 50 ? 21.733 43.546 54.676 1.00 8.72 49 ALA C C 1
ATOM 5394 O O . ALA C 1 50 ? 21.633 44.765 54.827 1.00 8.90 49 ALA C O 1
ATOM 5396 N N . ARG C 1 51 ? 21.886 42.945 53.501 1.00 9.37 50 ARG C N 1
ATOM 5397 C CA A ARG C 1 51 ? 21.824 43.651 52.238 0.50 10.23 50 ARG C CA 1
ATOM 5398 C CA B ARG C 1 51 ? 21.834 43.649 52.234 0.50 10.23 50 ARG C CA 1
ATOM 5399 C C . ARG C 1 51 ? 21.134 42.750 51.229 1.00 10.00 50 ARG C C 1
ATOM 5400 O O . ARG C 1 51 ? 20.978 41.542 51.463 1.00 10.29 50 ARG C O 1
ATOM 5415 N N . GLY C 1 52 ? 20.693 43.350 50.131 1.00 10.34 51 GLY C N 1
ATOM 5416 C CA . GLY C 1 52 ? 20.048 42.594 49.040 1.00 9.85 51 GLY C CA 1
ATOM 5417 C C . GLY C 1 52 ? 18.884 41.755 49.487 1.00 8.81 51 GLY C C 1
ATOM 5418 O O . GLY C 1 52 ? 18.110 42.166 50.322 1.00 8.75 51 GLY C O 1
ATOM 5419 N N . SER C 1 53 ? 18.758 40.557 48.923 1.00 9.16 52 SER C N 1
ATOM 5420 C CA . SER C 1 53 ? 17.670 39.648 49.269 1.00 8.89 52 SER C CA 1
ATOM 5421 C C . SER C 1 53 ? 17.607 39.324 50.775 1.00 8.70 52 SER C C 1
ATOM 5422 O O . SER C 1 53 ? 16.516 39.178 51.374 1.00 8.88 52 SER C O 1
ATOM 5425 N N . SER C 1 54 ? 18.775 39.227 51.419 1.00 7.87 53 SER C N 1
ATOM 5426 C CA . SER C 1 54 ? 18.806 38.956 52.858 1.00 8.38 53 SER C CA 1
ATOM 5427 C C . SER C 1 54 ? 18.134 40.064 53.671 1.00 8.30 53 SER C C 1
ATOM 5428 O O . SER C 1 54 ? 17.641 39.827 54.755 1.00 8.62 53 SER C O 1
ATOM 5431 N N . ASP C 1 55 ? 18.109 41.281 53.150 1.00 8.02 54 ASP C N 1
ATOM 5432 C CA . ASP C 1 55 ? 17.416 42.334 53.858 1.00 9.21 54 ASP C CA 1
ATOM 5433 C C . ASP C 1 55 ? 15.894 42.161 53.773 1.00 8.49 54 ASP C C 1
ATOM 5434 O O . ASP C 1 55 ? 15.200 42.565 54.700 1.00 8.20 54 ASP C O 1
ATOM 5439 N N . HIS C 1 56 ? 15.375 41.568 52.716 1.00 8.61 55 HIS C N 1
ATOM 5440 C CA . HIS C 1 56 ? 13.936 41.220 52.662 1.00 7.85 55 HIS C CA 1
ATOM 5441 C C . HIS C 1 56 ? 13.621 40.128 53.680 1.00 7.96 55 HIS C C 1
ATOM 5442 O O . HIS C 1 56 ? 12.555 40.128 54.281 1.00 8.08 55 HIS C O 1
ATOM 5449 N N . VAL C 1 57 ? 14.571 39.216 53.905 1.00 7.49 56 VAL C N 1
ATOM 5450 C CA . VAL C 1 57 ? 14.421 38.214 54.960 1.00 7.07 56 VAL C CA 1
ATOM 5451 C C . VAL C 1 57 ? 14.316 38.968 56.292 1.00 7.06 56 VAL C C 1
ATOM 5452 O O . VAL C 1 57 ? 13.452 38.670 57.134 1.00 7.13 56 VAL C O 1
ATOM 5456 N N . CYS C 1 58 ? 15.208 39.933 56.499 1.00 7.22 57 CYS C N 1
ATOM 5457 C CA . CYS C 1 58 ? 15.172 40.725 57.741 1.00 8.05 57 CYS C CA 1
ATOM 5458 C C . CYS C 1 58 ? 13.834 41.474 57.934 1.00 8.51 57 CYS C C 1
ATOM 5459 O O . CYS C 1 58 ? 13.283 41.524 59.045 1.00 8.31 57 CYS C O 1
ATOM 5462 N N . THR C 1 59 ? 13.296 42.016 56.845 1.00 8.29 58 THR C N 1
ATOM 5463 C CA . THR C 1 59 ? 11.974 42.660 56.927 1.00 8.57 58 THR C CA 1
ATOM 5464 C C . THR C 1 59 ? 10.936 41.660 57.401 1.00 9.13 58 THR C C 1
ATOM 5465 O O . THR C 1 59 ? 10.115 41.961 58.257 1.00 9.92 58 THR C O 1
ATOM 5469 N N . TYR C 1 60 ? 10.973 40.475 56.812 1.00 9.36 59 TYR C N 1
ATOM 5470 C CA . TYR C 1 60 ? 10.085 39.390 57.177 1.00 9.33 59 TYR C CA 1
ATOM 5471 C C . TYR C 1 60 ? 10.260 39.113 58.670 1.00 9.59 59 TYR C C 1
ATOM 5472 O O . TYR C 1 60 ? 9.276 39.066 59.421 1.00 9.31 59 TYR C O 1
ATOM 5481 N N . LEU C 1 61 ? 11.502 38.907 59.112 1.00 8.30 60 LEU C N 1
ATOM 5482 C CA . LEU C 1 61 ? 11.741 38.554 60.519 1.00 8.66 60 LEU C CA 1
ATOM 5483 C C . LEU C 1 61 ? 11.401 39.686 61.493 1.00 8.58 60 LEU C C 1
ATOM 5484 O O . LEU C 1 61 ? 11.075 39.428 62.665 1.00 9.26 60 LEU C O 1
ATOM 5489 N N . SER C 1 62 ? 11.496 40.924 61.007 1.00 8.52 61 SER C N 1
ATOM 5490 C CA A SER C 1 62 ? 11.128 42.133 61.762 0.50 8.50 61 SER C CA 1
ATOM 5491 C CA B SER C 1 62 ? 11.134 42.109 61.802 0.50 9.10 61 SER C CA 1
ATOM 5492 C C . SER C 1 62 ? 9.647 42.097 62.175 1.00 9.09 61 SER C C 1
ATOM 5493 O O . SER C 1 62 ? 9.307 42.262 63.353 1.00 9.06 61 SER C O 1
ATOM 5498 N N . TYR C 1 63 ? 8.769 41.882 61.180 1.00 9.16 62 TYR C N 1
ATOM 5499 C CA . TYR C 1 63 ? 7.333 41.711 61.440 1.00 9.96 62 TYR C CA 1
ATOM 5500 C C . TYR C 1 63 ? 7.097 40.508 62.374 1.00 9.45 62 TYR C C 1
ATOM 5501 O O . TYR C 1 63 ? 6.338 40.616 63.338 1.00 9.30 62 TYR C O 1
ATOM 5510 N N . ALA C 1 64 ? 7.746 39.371 62.080 1.00 9.25 63 ALA C N 1
ATOM 5511 C CA . ALA C 1 64 ? 7.638 38.138 62.901 1.00 9.41 63 ALA C CA 1
ATOM 5512 C C . ALA C 1 64 ? 7.970 38.408 64.387 1.00 9.49 63 ALA C C 1
ATOM 5513 O O . ALA C 1 64 ? 7.196 38.044 65.289 1.00 9.51 63 ALA C O 1
ATOM 5515 N N . ALA C 1 65 ? 9.126 39.027 64.639 1.00 9.00 64 ALA C N 1
ATOM 5516 C CA . ALA C 1 65 ? 9.573 39.337 65.995 1.00 9.41 64 ALA C CA 1
ATOM 5517 C C . ALA C 1 65 ? 8.656 40.351 66.688 1.00 9.39 64 ALA C C 1
ATOM 5518 O O . ALA C 1 65 ? 8.389 40.226 67.877 1.00 10.54 64 ALA C O 1
ATOM 5520 N N . GLU C 1 66 ? 8.165 41.354 65.959 1.00 8.90 65 GLU C N 1
ATOM 5521 C CA . GLU C 1 66 ? 7.245 42.327 66.556 1.00 9.61 65 GLU C CA 1
ATOM 5522 C C . GLU C 1 66 ? 5.895 41.704 66.900 1.00 10.20 65 GLU C C 1
ATOM 5523 O O . GLU C 1 66 ? 5.374 41.901 68.004 1.00 10.81 65 GLU C O 1
ATOM 5529 N N . LEU C 1 67 ? 5.346 40.929 65.967 1.00 10.29 66 LEU C N 1
ATOM 5530 C CA . LEU C 1 67 ? 4.039 40.268 66.176 1.00 10.63 66 LEU C CA 1
ATOM 5531 C C . LEU C 1 67 ? 4.085 39.108 67.186 1.00 10.13 66 LEU C C 1
ATOM 5532 O O . LEU C 1 67 ? 3.168 38.931 67.990 1.00 10.21 66 LEU C O 1
ATOM 5537 N N . LEU C 1 68 ? 5.126 38.286 67.138 1.00 11.46 67 LEU C N 1
ATOM 5538 C CA . LEU C 1 68 ? 5.221 37.137 68.049 1.00 12.64 67 LEU C CA 1
ATOM 5539 C C . LEU C 1 68 ? 5.755 37.493 69.438 1.00 12.65 67 LEU C C 1
ATOM 5540 O O . LEU C 1 68 ? 5.246 37.023 70.468 1.00 12.08 67 LEU C O 1
ATOM 5545 N N . LEU C 1 69 ? 6.785 38.330 69.487 1.00 12.84 68 LEU C N 1
ATOM 5546 C CA . LEU C 1 69 ? 7.462 38.630 70.739 1.00 13.10 68 LEU C CA 1
ATOM 5547 C C . LEU C 1 69 ? 7.269 40.056 71.277 1.00 12.99 68 LEU C C 1
ATOM 5548 O O . LEU C 1 69 ? 7.569 40.321 72.443 1.00 13.06 68 LEU C O 1
ATOM 5553 N N . GLY C 1 70 ? 6.735 40.958 70.469 1.00 12.35 69 GLY C N 1
ATOM 5554 C CA . GLY C 1 70 ? 6.562 42.351 70.891 1.00 12.29 69 GLY C CA 1
ATOM 5555 C C . GLY C 1 70 ? 7.868 43.143 70.957 1.00 12.47 69 GLY C C 1
ATOM 5556 O O . GLY C 1 70 ? 7.901 44.219 71.567 1.00 13.46 69 GLY C O 1
ATOM 5557 N N . LEU C 1 71 ? 8.936 42.642 70.331 1.00 10.91 70 LEU C N 1
ATOM 5558 C CA . LEU C 1 71 ? 10.220 43.325 70.363 1.00 11.47 70 LEU C CA 1
ATOM 5559 C C . LEU C 1 71 ? 10.384 44.265 69.185 1.00 10.83 70 LEU C C 1
ATOM 5560 O O . LEU C 1 71 ? 10.246 43.828 68.029 1.00 9.96 70 LEU C O 1
ATOM 5565 N N . PRO C 1 72 ? 10.694 45.563 69.462 1.00 10.56 71 PRO C N 1
ATOM 5566 C CA . PRO C 1 72 ? 10.979 46.434 68.299 1.00 11.00 71 PRO C CA 1
ATOM 5567 C C . PRO C 1 72 ? 12.260 45.988 67.567 1.00 9.73 71 PRO C C 1
ATOM 5568 O O . PRO C 1 72 ? 13.238 45.553 68.202 1.00 10.26 71 PRO C O 1
ATOM 5572 N N . VAL C 1 73 ? 12.260 46.166 66.251 1.00 9.09 72 VAL C N 1
ATOM 5573 C CA . VAL C 1 73 ? 13.395 45.724 65.414 1.00 8.63 72 VAL C CA 1
ATOM 5574 C C . VAL C 1 73 ? 13.957 46.888 64.562 1.00 9.56 72 VAL C C 1
ATOM 5575 O O . VAL C 1 73 ? 13.236 47.475 63.775 1.00 9.98 72 VAL C O 1
ATOM 5579 N N . ALA C 1 74 ? 15.239 47.212 64.753 1.00 9.53 73 ALA C N 1
ATOM 5580 C CA . ALA C 1 74 ? 15.962 48.261 63.983 1.00 8.66 73 ALA C CA 1
ATOM 5581 C C . ALA C 1 74 ? 16.844 47.661 62.909 1.00 9.08 73 ALA C C 1
ATOM 5582 O O . ALA C 1 74 ? 17.660 46.826 63.207 1.00 8.54 73 ALA C O 1
ATOM 5584 N N . SER C 1 75 ? 16.675 48.122 61.669 1.00 9.35 74 SER C N 1
ATOM 5585 C CA . SER C 1 75 ? 17.535 47.739 60.568 1.00 9.94 74 SER C CA 1
ATOM 5586 C C . SER C 1 75 ? 18.706 48.733 60.593 1.00 10.26 74 SER C C 1
ATOM 5587 O O . SER C 1 75 ? 18.491 49.933 60.386 1.00 11.49 74 SER C O 1
ATOM 5590 N N . LEU C 1 76 ? 19.912 48.250 60.885 1.00 10.13 75 LEU C N 1
ATOM 5591 C CA . LEU C 1 76 ? 21.104 49.104 60.997 1.00 9.50 75 LEU C CA 1
ATOM 5592 C C . LEU C 1 76 ? 21.815 49.271 59.653 1.00 9.48 75 LEU C C 1
ATOM 5593 O O . LEU C 1 76 ? 22.232 48.294 59.030 1.00 9.89 75 LEU C O 1
ATOM 5598 N N . GLY C 1 77 ? 21.927 50.509 59.188 1.00 8.94 76 GLY C N 1
ATOM 5599 C CA . GLY C 1 77 ? 22.723 50.775 57.973 1.00 9.31 76 GLY C CA 1
ATOM 5600 C C . GLY C 1 77 ? 24.160 50.358 58.258 1.00 8.64 76 GLY C C 1
ATOM 5601 O O . GLY C 1 77 ? 24.799 50.897 59.159 1.00 8.27 76 GLY C O 1
ATOM 5602 N N . PRO C 1 78 ? 24.692 49.374 57.512 1.00 8.88 77 PRO C N 1
ATOM 5603 C CA . PRO C 1 78 ? 26.059 48.911 57.850 1.00 8.99 77 PRO C CA 1
ATOM 5604 C C . PRO C 1 78 ? 27.175 49.986 57.846 1.00 8.83 77 PRO C C 1
ATOM 5605 O O . PRO C 1 78 ? 28.174 49.806 58.531 1.00 8.21 77 PRO C O 1
ATOM 5609 N N . SER C 1 79 ? 26.987 51.087 57.110 1.00 8.36 78 SER C N 1
ATOM 5610 C CA . SER C 1 79 ? 27.958 52.178 57.080 1.00 8.95 78 SER C CA 1
ATOM 5611 C C . SER C 1 79 ? 28.221 52.799 58.455 1.00 8.84 78 SER C C 1
ATOM 5612 O O . SER C 1 79 ? 29.285 53.360 58.683 1.00 9.24 78 SER C O 1
ATOM 5615 N N . VAL C 1 80 ? 27.231 52.716 59.336 1.00 8.64 79 VAL C N 1
ATOM 5616 C CA . VAL C 1 80 ? 27.368 53.205 60.703 1.00 8.82 79 VAL C CA 1
ATOM 5617 C C . VAL C 1 80 ? 28.640 52.636 61.343 1.00 8.44 79 VAL C C 1
ATOM 5618 O O . VAL C 1 80 ? 29.354 53.344 62.075 1.00 9.14 79 VAL C O 1
ATOM 5622 N N . ALA C 1 81 ? 28.937 51.373 61.015 1.00 8.55 80 ALA C N 1
ATOM 5623 C CA . ALA C 1 81 ? 30.185 50.711 61.446 1.00 8.84 80 ALA C CA 1
ATOM 5624 C C . ALA C 1 81 ? 31.292 50.836 60.409 1.00 8.79 80 ALA C C 1
ATOM 5625 O O . ALA C 1 81 ? 32.389 51.249 60.730 1.00 10.24 80 ALA C O 1
ATOM 5627 N N . SER C 1 82 ? 31.006 50.485 59.151 1.00 9.23 81 SER C N 1
ATOM 5628 C CA . SER C 1 82 ? 32.067 50.386 58.140 1.00 9.07 81 SER C CA 1
ATOM 5629 C C . SER C 1 82 ? 32.658 51.694 57.658 1.00 9.52 81 SER C C 1
ATOM 5630 O O . SER C 1 82 ? 33.816 51.703 57.223 1.00 10.33 81 SER C O 1
ATOM 5633 N N . VAL C 1 83 ? 31.891 52.781 57.757 1.00 8.50 82 VAL C N 1
ATOM 5634 C CA . VAL C 1 83 ? 32.328 54.099 57.312 1.00 8.85 82 VAL C CA 1
ATOM 5635 C C . VAL C 1 83 ? 32.631 54.972 58.524 1.00 9.19 82 VAL C C 1
ATOM 5636 O O . VAL C 1 83 ? 33.747 55.465 58.694 1.00 9.23 82 VAL C O 1
ATOM 5640 N N . TYR C 1 84 ? 31.651 55.087 59.414 1.00 8.82 83 TYR C N 1
ATOM 5641 C CA . TYR C 1 84 ? 31.743 56.017 60.555 1.00 8.34 83 TYR C CA 1
ATOM 5642 C C . TYR C 1 84 ? 32.329 55.413 61.841 1.00 8.96 83 TYR C C 1
ATOM 5643 O O . TYR C 1 84 ? 32.741 56.152 62.719 1.00 8.42 83 TYR C O 1
ATOM 5652 N N . ASP C 1 85 ? 32.372 54.092 61.918 1.00 9.30 84 ASP C N 1
ATOM 5653 C CA . ASP C 1 85 ? 32.833 53.354 63.095 1.00 10.37 84 ASP C CA 1
ATOM 5654 C C . ASP C 1 85 ? 32.218 53.967 64.354 1.00 10.63 84 ASP C C 1
ATOM 5655 O O . ASP C 1 85 ? 32.911 54.270 65.337 1.00 12.10 84 ASP C O 1
ATOM 5660 N N . ALA C 1 86 ? 30.907 54.205 64.286 1.00 11.05 85 ALA C N 1
ATOM 5661 C CA . ALA C 1 86 ? 30.186 54.834 65.390 1.00 11.35 85 ALA C CA 1
ATOM 5662 C C . ALA C 1 86 ? 29.996 53.851 66.549 1.00 12.02 85 ALA C C 1
ATOM 5663 O O . ALA C 1 86 ? 29.923 52.624 66.367 1.00 10.76 85 ALA C O 1
ATOM 5665 N N . ARG C 1 87 ? 29.942 54.408 67.752 1.00 12.27 86 ARG C N 1
ATOM 5666 C CA A ARG C 1 87 ? 29.685 53.605 68.942 0.50 12.77 86 ARG C CA 1
ATOM 5667 C CA B ARG C 1 87 ? 29.690 53.626 68.946 0.50 13.13 86 ARG C CA 1
ATOM 5668 C C . ARG C 1 87 ? 28.184 53.650 69.184 1.00 12.58 86 ARG C C 1
ATOM 5669 O O . ARG C 1 87 ? 27.595 54.724 69.284 1.00 12.87 86 ARG C O 1
ATOM 5684 N N . LEU C 1 88 ? 27.563 52.476 69.245 1.00 12.31 87 LEU C N 1
ATOM 5685 C CA . LEU C 1 88 ? 26.123 52.356 69.470 1.00 12.17 87 LEU C CA 1
ATOM 5686 C C . LEU C 1 88 ? 25.834 51.765 70.836 1.00 13.31 87 LEU C C 1
ATOM 5687 O O . LEU C 1 88 ? 26.664 51.031 71.389 1.00 13.32 87 LEU C O 1
ATOM 5692 N N . ARG C 1 89 ? 24.673 52.090 71.379 1.00 14.60 88 ARG C N 1
ATOM 5693 C CA . ARG C 1 89 ? 24.239 51.566 72.694 1.00 15.96 88 ARG C CA 1
ATOM 5694 C C . ARG C 1 89 ? 23.439 50.301 72.419 1.00 14.88 88 ARG C C 1
ATOM 5695 O O . ARG C 1 89 ? 22.210 50.359 72.260 1.00 13.48 88 ARG C O 1
ATOM 5703 N N . LEU C 1 90 ? 24.143 49.179 72.277 1.00 13.53 89 LEU C N 1
ATOM 5704 C CA . LEU C 1 90 ? 23.491 47.906 71.968 1.00 13.42 89 LEU C CA 1
ATOM 5705 C C . LEU C 1 90 ? 23.523 46.875 73.130 1.00 14.19 89 LEU C C 1
ATOM 5706 O O . LEU C 1 90 ? 23.294 45.679 72.907 1.00 12.72 89 LEU C O 1
ATOM 5711 N N . ASP C 1 91 ? 23.807 47.347 74.349 1.00 16.02 90 ASP C N 1
ATOM 5712 C CA A ASP C 1 91 ? 23.818 46.473 75.522 0.50 17.01 90 ASP C CA 1
ATOM 5713 C CA B ASP C 1 91 ? 23.812 46.483 75.524 0.50 16.99 90 ASP C CA 1
ATOM 5714 C C . ASP C 1 91 ? 22.455 45.794 75.618 1.00 16.45 90 ASP C C 1
ATOM 5715 O O . ASP C 1 91 ? 21.434 46.414 75.405 1.00 16.77 90 ASP C O 1
ATOM 5722 N N A ARG C 1 92 ? 22.416 44.504 75.901 0.50 16.95 91 ARG C N 1
ATOM 5723 N N B ARG C 1 92 ? 22.502 44.487 75.843 0.50 16.76 91 ARG C N 1
ATOM 5724 C CA A ARG C 1 92 ? 21.116 43.801 76.000 0.50 16.85 91 ARG C CA 1
ATOM 5725 C CA B ARG C 1 92 ? 21.298 43.658 75.970 0.50 16.62 91 ARG C CA 1
ATOM 5726 C C A ARG C 1 92 ? 20.261 43.824 74.697 0.50 15.94 91 ARG C C 1
ATOM 5727 C C B ARG C 1 92 ? 20.645 43.239 74.633 0.50 15.58 91 ARG C C 1
ATOM 5728 O O A ARG C 1 92 ? 19.006 43.824 74.755 0.50 15.83 91 ARG C O 1
ATOM 5729 O O B ARG C 1 92 ? 19.974 42.213 74.597 0.50 15.20 91 ARG C O 1
ATOM 5732 N N . ALA C 1 93 ? 20.916 43.959 73.539 1.00 14.61 92 ALA C N 1
ATOM 5733 C CA . ALA C 1 93 ? 20.222 43.762 72.252 1.00 12.98 92 ALA C CA 1
ATOM 5734 C C . ALA C 1 93 ? 20.651 42.453 71.572 1.00 11.42 92 ALA C C 1
ATOM 5735 O O . ALA C 1 93 ? 21.715 41.925 71.847 1.00 11.10 92 ALA C O 1
ATOM 5737 N N . LEU C 1 94 ? 19.747 41.895 70.777 1.00 9.83 93 LEU C N 1
ATOM 5738 C CA . LEU C 1 94 ? 20.073 40.841 69.836 1.00 9.58 93 LEU C CA 1
ATOM 5739 C C . LEU C 1 94 ? 20.417 41.529 68.510 1.00 9.42 93 LEU C C 1
ATOM 5740 O O . LEU C 1 94 ? 19.656 42.370 68.033 1.00 9.56 93 LEU C O 1
ATOM 5745 N N . CYS C 1 95 ? 21.558 41.179 67.931 1.00 10.22 94 CYS C N 1
ATOM 5746 C CA . CYS C 1 95 ? 21.923 41.631 66.589 1.00 9.47 94 CYS C CA 1
ATOM 5747 C C . CYS C 1 95 ? 21.865 40.415 65.659 1.00 9.61 94 CYS C C 1
ATOM 5748 O O . CYS C 1 95 ? 22.618 39.468 65.827 1.00 9.60 94 CYS C O 1
ATOM 5751 N N . LEU C 1 96 ? 20.930 40.434 64.727 1.00 9.28 95 LEU C N 1
ATOM 5752 C CA . LEU C 1 96 ? 20.742 39.322 63.802 1.00 9.70 95 LEU C CA 1
ATOM 5753 C C . LEU C 1 96 ? 21.309 39.702 62.426 1.00 9.02 95 LEU C C 1
ATOM 5754 O O . LEU C 1 96 ? 20.778 40.583 61.765 1.00 8.52 95 LEU C O 1
ATOM 5759 N N . ALA C 1 97 ? 22.404 39.066 62.032 1.00 7.96 96 ALA C N 1
ATOM 5760 C CA . ALA C 1 97 ? 23.018 39.322 60.731 1.00 8.37 96 ALA C CA 1
ATOM 5761 C C . ALA C 1 97 ? 22.569 38.189 59.779 1.00 8.32 96 ALA C C 1
ATOM 5762 O O . ALA C 1 97 ? 22.572 37.032 60.171 1.00 8.66 96 ALA C O 1
ATOM 5764 N N . VAL C 1 98 ? 22.122 38.540 58.574 1.00 7.58 97 VAL C N 1
ATOM 5765 C CA . VAL C 1 98 ? 21.706 37.532 57.568 1.00 7.38 97 VAL C CA 1
ATOM 5766 C C . VAL C 1 98 ? 22.564 37.742 56.301 1.00 7.86 97 VAL C C 1
ATOM 5767 O O . VAL C 1 98 ? 22.539 38.830 55.729 1.00 7.61 97 VAL C O 1
ATOM 5771 N N . SER C 1 99 ? 23.301 36.715 55.861 1.00 7.96 98 SER C N 1
ATOM 5772 C CA . SER C 1 99 ? 24.198 36.825 54.662 1.00 9.44 98 SER C CA 1
ATOM 5773 C C . SER C 1 99 ? 24.461 35.418 54.130 1.00 10.31 98 SER C C 1
ATOM 5774 O O . SER C 1 99 ? 24.933 34.554 54.880 1.00 11.52 98 SER C O 1
ATOM 5777 N N . GLN C 1 100 ? 24.197 35.195 52.860 1.00 10.78 99 GLN C N 1
ATOM 5778 C CA . GLN C 1 100 ? 24.408 33.873 52.250 1.00 11.52 99 GLN C CA 1
ATOM 5779 C C . GLN C 1 100 ? 25.855 33.400 52.386 1.00 11.19 99 GLN C C 1
ATOM 5780 O O . GLN C 1 100 ? 26.103 32.342 52.982 1.00 11.02 99 GLN C O 1
ATOM 5786 N N . SER C 1 101 ? 26.809 34.187 51.864 1.00 11.34 100 SER C N 1
ATOM 5787 C CA . SER C 1 101 ? 28.238 33.793 51.930 1.00 11.82 100 SER C CA 1
ATOM 5788 C C . SER C 1 101 ? 29.007 34.300 53.141 1.00 11.36 100 SER C C 1
ATOM 5789 O O . SER C 1 101 ? 30.101 33.786 53.432 1.00 10.58 100 SER C O 1
ATOM 5792 N N . GLY C 1 102 ? 28.453 35.276 53.856 1.00 11.00 101 GLY C N 1
ATOM 5793 C CA . GLY C 1 102 ? 29.081 35.852 55.042 1.00 11.67 101 GLY C CA 1
ATOM 5794 C C . GLY C 1 102 ? 30.392 36.566 54.794 1.00 12.25 101 GLY C C 1
ATOM 5795 O O . GLY C 1 102 ? 31.173 36.717 55.714 1.00 12.16 101 GLY C O 1
ATOM 5796 N N . LYS C 1 103 ? 30.615 37.020 53.559 1.00 13.33 102 LYS C N 1
ATOM 5797 C CA . LYS C 1 103 ? 31.850 37.708 53.174 1.00 15.17 102 LYS C CA 1
ATOM 5798 C C . LYS C 1 103 ? 31.791 39.241 53.154 1.00 15.17 102 LYS C C 1
ATOM 5799 O O . LYS C 1 103 ? 32.831 39.892 53.365 1.00 15.47 102 LYS C O 1
ATOM 5805 N N . SER C 1 104 ? 30.617 39.794 52.864 1.00 15.32 103 SER C N 1
ATOM 5806 C CA . SER C 1 104 ? 30.412 41.238 52.750 1.00 15.68 103 SER C CA 1
ATOM 5807 C C . SER C 1 104 ? 31.100 42.031 53.855 1.00 15.75 103 SER C C 1
ATOM 5808 O O . SER C 1 104 ? 30.757 41.891 55.028 1.00 14.86 103 SER C O 1
ATOM 5811 N N . PRO C 1 105 ? 32.091 42.862 53.481 1.00 15.59 104 PRO C N 1
ATOM 5812 C CA . PRO C 1 105 ? 32.792 43.631 54.513 1.00 15.67 104 PRO C CA 1
ATOM 5813 C C . PRO C 1 105 ? 31.868 44.499 55.369 1.00 14.66 104 PRO C C 1
ATOM 5814 O O . PRO C 1 105 ? 32.116 44.591 56.587 1.00 14.13 104 PRO C O 1
ATOM 5818 N N . ASP C 1 106 ? 30.857 45.122 54.750 1.00 13.61 105 ASP C N 1
ATOM 5819 C CA . ASP C 1 106 ? 29.844 45.939 55.452 1.00 14.10 105 ASP C CA 1
ATOM 5820 C C . ASP C 1 106 ? 29.116 45.133 56.526 1.00 12.94 105 ASP C C 1
ATOM 5821 O O . ASP C 1 106 ? 28.963 45.574 57.673 1.00 11.13 105 ASP C O 1
ATOM 5826 N N . ILE C 1 107 ? 28.660 43.949 56.140 1.00 11.02 106 ILE C N 1
ATOM 5827 C CA . ILE C 1 107 ? 27.883 43.094 57.059 1.00 10.21 106 ILE C CA 1
ATOM 5828 C C . ILE C 1 107 ? 28.798 42.580 58.183 1.00 9.31 106 ILE C C 1
ATOM 5829 O O . ILE C 1 107 ? 28.411 42.594 59.344 1.00 8.68 106 ILE C O 1
ATOM 5834 N N . VAL C 1 108 ? 29.992 42.134 57.843 1.00 8.35 107 VAL C N 1
ATOM 5835 C CA . VAL C 1 108 ? 30.976 41.712 58.856 1.00 9.11 107 VAL C CA 1
ATOM 5836 C C . VAL C 1 108 ? 31.288 42.867 59.819 1.00 9.28 107 VAL C C 1
ATOM 5837 O O . VAL C 1 108 ? 31.318 42.652 61.045 1.00 10.17 107 VAL C O 1
ATOM 5841 N N . ALA C 1 109 ? 31.458 44.079 59.287 1.00 9.08 108 ALA C N 1
ATOM 5842 C CA . ALA C 1 109 ? 31.863 45.218 60.110 1.00 9.18 108 ALA C CA 1
ATOM 5843 C C . ALA C 1 109 ? 30.795 45.603 61.113 1.00 9.54 108 ALA C C 1
ATOM 5844 O O . ALA C 1 109 ? 31.087 45.810 62.292 1.00 8.73 108 ALA C O 1
ATOM 5859 N N . THR C 1 111 ? 28.338 43.690 62.161 1.00 9.89 110 THR C N 1
ATOM 5860 C CA . THR C 1 111 ? 28.118 42.605 63.125 1.00 9.19 110 THR C CA 1
ATOM 5861 C C . THR C 1 111 ? 29.227 42.633 64.210 1.00 9.50 110 THR C C 1
ATOM 5862 O O . THR C 1 111 ? 28.941 42.527 65.395 1.00 9.79 110 THR C O 1
ATOM 5866 N N . ARG C 1 112 ? 30.468 42.796 63.772 1.00 9.76 111 ARG C N 1
ATOM 5867 C CA A ARG C 1 112 ? 31.605 42.897 64.673 0.50 9.49 111 ARG C CA 1
ATOM 5868 C CA B ARG C 1 112 ? 31.626 42.909 64.656 0.50 10.01 111 ARG C CA 1
ATOM 5869 C C . ARG C 1 112 ? 31.433 44.063 65.640 1.00 9.91 111 ARG C C 1
ATOM 5870 O O . ARG C 1 112 ? 31.641 43.915 66.855 1.00 9.18 111 ARG C O 1
ATOM 5885 N N . ASN C 1 113 ? 31.064 45.228 65.108 1.00 9.14 112 ASN C N 1
ATOM 5886 C CA . ASN C 1 113 ? 30.845 46.425 65.949 1.00 8.90 112 ASN C CA 1
ATOM 5887 C C . ASN C 1 113 ? 29.668 46.262 66.924 1.00 8.54 112 ASN C C 1
ATOM 5888 O O . ASN C 1 113 ? 29.729 46.745 68.050 1.00 7.83 112 ASN C O 1
ATOM 5893 N N . ALA C 1 114 ? 28.617 45.589 66.486 1.00 7.78 113 ALA C N 1
ATOM 5894 C CA . ALA C 1 114 ? 27.451 45.314 67.341 1.00 8.70 113 ALA C CA 1
ATOM 5895 C C . ALA C 1 114 ? 27.829 44.506 68.564 1.00 9.23 113 ALA C C 1
ATOM 5896 O O . ALA C 1 114 ? 27.429 44.836 69.655 1.00 10.14 113 ALA C O 1
ATOM 5898 N N . GLY C 1 115 ? 28.691 43.510 68.381 1.00 9.10 114 GLY C N 1
ATOM 5899 C CA . GLY C 1 115 ? 29.202 42.706 69.480 1.00 9.61 114 GLY C CA 1
ATOM 5900 C C . GLY C 1 115 ? 30.093 43.517 70.406 1.00 9.35 114 GLY C C 1
ATOM 5901 O O . GLY C 1 115 ? 29.951 43.449 71.630 1.00 9.78 114 GLY C O 1
ATOM 5902 N N . ARG C 1 116 ? 31.006 44.285 69.829 1.00 9.34 115 ARG C N 1
ATOM 5903 C CA . ARG C 1 116 ? 31.840 45.231 70.575 1.00 9.75 115 ARG C CA 1
ATOM 5904 C C . ARG C 1 116 ? 30.996 46.150 71.463 1.00 10.13 115 ARG C C 1
ATOM 5905 O O . ARG C 1 116 ? 31.371 46.421 72.616 1.00 10.22 115 ARG C O 1
ATOM 5913 N N . ASP C 1 117 ? 29.849 46.573 70.936 1.00 10.30 116 ASP C N 1
ATOM 5914 C CA . ASP C 1 117 ? 28.941 47.526 71.591 1.00 10.72 116 ASP C CA 1
ATOM 5915 C C . ASP C 1 117 ? 27.811 46.923 72.412 1.00 10.89 116 ASP C C 1
ATOM 5916 O O . ASP C 1 117 ? 26.869 47.639 72.777 1.00 11.83 116 ASP C O 1
ATOM 5921 N N . GLY C 1 118 ? 27.930 45.627 72.704 1.00 10.79 117 GLY C N 1
ATOM 5922 C CA . GLY C 1 118 ? 27.135 44.950 73.710 1.00 10.84 117 GLY C CA 1
ATOM 5923 C C . GLY C 1 118 ? 26.077 43.978 73.262 1.00 10.60 117 GLY C C 1
ATOM 5924 O O . GLY C 1 118 ? 25.453 43.334 74.108 1.00 11.73 117 GLY C O 1
ATOM 5925 N N . ALA C 1 119 ? 25.879 43.850 71.949 1.00 10.44 118 ALA C N 1
ATOM 5926 C CA . ALA C 1 119 ? 24.836 42.967 71.412 1.00 9.99 118 ALA C CA 1
ATOM 5927 C C . ALA C 1 119 ? 25.267 41.511 71.439 1.00 10.25 118 ALA C C 1
ATOM 5928 O O . ALA C 1 119 ? 26.458 41.195 71.368 1.00 10.77 118 ALA C O 1
ATOM 5930 N N . LEU C 1 120 ? 24.271 40.633 71.507 1.00 10.34 119 LEU C N 1
ATOM 5931 C CA . LEU C 1 120 ? 24.450 39.195 71.278 1.00 10.12 119 LEU C CA 1
ATOM 5932 C C . LEU C 1 120 ? 24.249 38.992 69.776 1.00 10.03 119 LEU C C 1
ATOM 5933 O O . LEU C 1 120 ? 23.157 39.197 69.253 1.00 9.55 119 LEU C O 1
ATOM 5938 N N . CYS C 1 121 ? 25.323 38.637 69.086 1.00 9.80 120 CYS C N 1
ATOM 5939 C CA . CYS C 1 121 ? 25.287 38.540 67.629 1.00 9.54 120 CYS C CA 1
ATOM 5940 C C . CYS C 1 121 ? 25.059 37.127 67.155 1.00 9.43 120 CYS C C 1
ATOM 5941 O O . CYS C 1 121 ? 25.761 36.192 67.550 1.00 9.68 120 CYS C O 1
ATOM 5944 N N . VAL C 1 122 ? 24.087 37.004 66.270 1.00 8.72 121 VAL C N 1
ATOM 5945 C CA . VAL C 1 122 ? 23.650 35.731 65.726 1.00 9.03 121 VAL C CA 1
ATOM 5946 C C . VAL C 1 122 ? 23.640 35.858 64.190 1.00 9.38 121 VAL C C 1
ATOM 5947 O O . VAL C 1 122 ? 22.953 36.704 63.637 1.00 8.73 121 VAL C O 1
ATOM 5951 N N . ALA C 1 123 ? 24.459 35.065 63.514 1.00 9.27 122 ALA C N 1
ATOM 5952 C CA . ALA C 1 123 ? 24.496 35.046 62.050 1.00 9.65 122 ALA C CA 1
ATOM 5953 C C . ALA C 1 123 ? 23.668 33.913 61.445 1.00 9.80 122 ALA C C 1
ATOM 5954 O O . ALA C 1 123 ? 23.805 32.741 61.815 1.00 9.64 122 ALA C O 1
ATOM 5956 N N . LEU C 1 124 ? 22.789 34.267 60.525 1.00 9.74 123 LEU C N 1
ATOM 5957 C CA . LEU C 1 124 ? 22.083 33.276 59.696 1.00 9.90 123 LEU C CA 1
ATOM 5958 C C . LEU C 1 124 ? 22.832 33.291 58.352 1.00 9.70 123 LEU C C 1
ATOM 5959 O O . LEU C 1 124 ? 22.781 34.283 57.599 1.00 8.96 123 LEU C O 1
ATOM 5964 N N . THR C 1 125 ? 23.536 32.209 58.058 1.00 9.73 124 THR C N 1
ATOM 5965 C CA . THR C 1 125 ? 24.374 32.164 56.859 1.00 9.96 124 THR C CA 1
ATOM 5966 C C . THR C 1 125 ? 24.399 30.765 56.253 1.00 10.76 124 THR C C 1
ATOM 5967 O O . THR C 1 125 ? 24.107 29.787 56.953 1.00 10.94 124 THR C O 1
ATOM 5971 N N . ASN C 1 126 ? 24.764 30.707 54.975 1.00 11.37 125 ASN C N 1
ATOM 5972 C CA . ASN C 1 126 ? 24.947 29.457 54.225 1.00 11.94 125 ASN C CA 1
ATOM 5973 C C . ASN C 1 126 ? 26.434 29.041 54.186 1.00 12.38 125 ASN C C 1
ATOM 5974 O O . ASN C 1 126 ? 26.798 28.084 53.497 1.00 12.33 125 ASN C O 1
ATOM 5979 N N . ASP C 1 127 ? 27.293 29.768 54.898 1.00 12.67 126 ASP C N 1
ATOM 5980 C CA . ASP C 1 127 ? 28.705 29.400 55.021 1.00 13.40 126 ASP C CA 1
ATOM 5981 C C . ASP C 1 127 ? 29.114 29.617 56.459 1.00 14.25 126 ASP C C 1
ATOM 5982 O O . ASP C 1 127 ? 29.465 30.736 56.852 1.00 12.96 126 ASP C O 1
ATOM 5987 N N . ALA C 1 128 ? 29.086 28.529 57.251 1.00 14.67 127 ALA C N 1
ATOM 5988 C CA . ALA C 1 128 ? 29.421 28.599 58.676 1.00 15.29 127 ALA C CA 1
ATOM 5989 C C . ALA C 1 128 ? 30.909 28.827 58.937 1.00 15.37 127 ALA C C 1
ATOM 5990 O O . ALA C 1 128 ? 31.293 29.073 60.071 1.00 16.54 127 ALA C O 1
ATOM 5992 N N . ALA C 1 129 ? 31.728 28.765 57.898 1.00 14.79 128 ALA C N 1
ATOM 5993 C CA . ALA C 1 129 ? 33.161 29.039 58.031 1.00 15.24 128 ALA C CA 1
ATOM 5994 C C . ALA C 1 129 ? 33.524 30.462 57.575 1.00 14.95 128 ALA C C 1
ATOM 5995 O O . ALA C 1 129 ? 34.722 30.792 57.444 1.00 15.66 128 ALA C O 1
ATOM 5997 N N . SER C 1 130 ? 32.513 31.298 57.318 1.00 13.21 129 SER C N 1
ATOM 5998 C CA . SER C 1 130 ? 32.712 32.623 56.742 1.00 12.15 129 SER C CA 1
ATOM 5999 C C . SER C 1 130 ? 33.257 33.650 57.723 1.00 11.67 129 SER C C 1
ATOM 6000 O O . SER C 1 130 ? 33.217 33.427 58.927 1.00 11.43 129 SER C O 1
ATOM 6003 N N . PRO C 1 131 ? 33.760 34.778 57.201 1.00 11.28 130 PRO C N 1
ATOM 6004 C CA . PRO C 1 131 ? 34.162 35.867 58.091 1.00 11.43 130 PRO C CA 1
ATOM 6005 C C . PRO C 1 131 ? 33.051 36.330 59.033 1.00 10.96 130 PRO C C 1
ATOM 6006 O O . PRO C 1 131 ? 33.309 36.652 60.202 1.00 11.04 130 PRO C O 1
ATOM 6010 N N . LEU C 1 132 ? 31.812 36.330 58.550 1.00 10.57 131 LEU C N 1
ATOM 6011 C CA . LEU C 1 132 ? 30.681 36.730 59.389 1.00 9.58 131 LEU C CA 1
ATOM 6012 C C . LEU C 1 132 ? 30.525 35.784 60.591 1.00 10.20 131 LEU C C 1
ATOM 6013 O O . LEU C 1 132 ? 30.350 36.219 61.751 1.00 9.99 131 LEU C O 1
ATOM 6018 N N . ALA C 1 133 ? 30.571 34.487 60.320 1.00 10.54 132 ALA C N 1
ATOM 6019 C CA . ALA C 1 133 ? 30.531 33.495 61.395 1.00 11.75 132 ALA C CA 1
ATOM 6020 C C . ALA C 1 133 ? 31.599 33.825 62.423 1.00 12.03 132 ALA C C 1
ATOM 6021 O O . ALA C 1 133 ? 31.352 33.760 63.631 1.00 12.63 132 ALA C O 1
ATOM 6023 N N . GLY C 1 134 ? 32.782 34.189 61.933 1.00 11.82 133 GLY C N 1
ATOM 6024 C CA . GLY C 1 134 ? 33.901 34.543 62.790 1.00 13.07 133 GLY C CA 1
ATOM 6025 C C . GLY C 1 134 ? 33.711 35.727 63.728 1.00 13.33 133 GLY C C 1
ATOM 6026 O O . GLY C 1 134 ? 34.350 35.786 64.765 1.00 15.87 133 GLY C O 1
ATOM 6027 N N . VAL C 1 135 ? 32.833 36.676 63.406 1.00 13.28 134 VAL C N 1
ATOM 6028 C CA . VAL C 1 135 ? 32.625 37.788 64.302 1.00 13.24 134 VAL C CA 1
ATOM 6029 C C . VAL C 1 135 ? 31.283 37.671 65.027 1.00 13.26 134 VAL C C 1
ATOM 6030 O O . VAL C 1 135 ? 30.859 38.594 65.706 1.00 15.03 134 VAL C O 1
ATOM 6034 N N . SER C 1 136 ? 30.652 36.507 64.952 1.00 12.14 135 SER C N 1
ATOM 6035 C CA . SER C 1 136 ? 29.365 36.310 65.599 1.00 11.90 135 SER C CA 1
ATOM 6036 C C . SER C 1 136 ? 29.500 35.388 66.808 1.00 12.03 135 SER C C 1
ATOM 6037 O O . SER C 1 136 ? 30.266 34.431 66.763 1.00 11.59 135 SER C O 1
ATOM 6040 N N . ALA C 1 137 ? 28.763 35.683 67.873 1.00 11.29 136 ALA C N 1
ATOM 6041 C CA . ALA C 1 137 ? 28.724 34.826 69.047 1.00 11.74 136 ALA C CA 1
ATOM 6042 C C . ALA C 1 137 ? 28.090 33.466 68.692 1.00 12.36 136 ALA C C 1
ATOM 6043 O O . ALA C 1 137 ? 28.494 32.424 69.241 1.00 12.09 136 ALA C O 1
ATOM 6045 N N . HIS C 1 138 ? 27.073 33.471 67.815 1.00 11.31 137 HIS C N 1
ATOM 6046 C CA . HIS C 1 138 ? 26.415 32.232 67.368 1.00 11.92 137 HIS C CA 1
ATOM 6047 C C . HIS C 1 138 ? 26.166 32.278 65.889 1.00 11.82 137 HIS C C 1
ATOM 6048 O O . HIS C 1 138 ? 25.789 33.327 65.334 1.00 11.23 137 HIS C O 1
ATOM 6055 N N . THR C 1 139 ? 26.338 31.134 65.246 1.00 11.52 138 THR C N 1
ATOM 6056 C CA . THR C 1 139 ? 26.081 30.992 63.821 1.00 12.55 138 THR C CA 1
ATOM 6057 C C . THR C 1 139 ? 25.039 29.900 63.630 1.00 12.33 138 THR C C 1
ATOM 6058 O O . THR C 1 139 ? 25.123 28.819 64.242 1.00 12.27 138 THR C O 1
ATOM 6062 N N . ILE C 1 140 ? 23.985 30.236 62.887 1.00 10.99 139 ILE C N 1
ATOM 6063 C CA . ILE C 1 140 ? 22.913 29.305 62.544 1.00 11.07 139 ILE C CA 1
ATOM 6064 C C . ILE C 1 140 ? 23.031 29.101 61.019 1.00 11.00 139 ILE C C 1
ATOM 6065 O O . ILE C 1 140 ? 22.718 29.995 60.218 1.00 10.47 139 ILE C O 1
ATOM 6070 N N . ASP C 1 141 ? 23.558 27.936 60.654 1.00 11.19 140 ASP C N 1
ATOM 6071 C CA . ASP C 1 141 ? 23.698 27.516 59.260 1.00 11.26 140 ASP C CA 1
ATOM 6072 C C . ASP C 1 141 ? 22.266 27.293 58.721 1.00 10.55 140 ASP C C 1
ATOM 6073 O O . ASP C 1 141 ? 21.384 26.692 59.404 1.00 10.17 140 ASP C O 1
ATOM 6078 N N . ILE C 1 142 ? 22.011 27.834 57.529 1.00 9.73 141 ILE C N 1
ATOM 6079 C CA . ILE C 1 142 ? 20.668 27.748 56.935 1.00 9.42 141 ILE C CA 1
ATOM 6080 C C . ILE C 1 142 ? 20.484 26.466 56.119 1.00 8.70 141 ILE C C 1
ATOM 6081 O O . ILE C 1 142 ? 19.393 26.166 55.705 1.00 7.62 141 ILE C O 1
ATOM 6086 N N . HIS C 1 143 ? 21.576 25.742 55.890 1.00 9.40 142 HIS C N 1
ATOM 6087 C CA . HIS C 1 143 ? 21.525 24.453 55.193 1.00 9.71 142 HIS C CA 1
ATOM 6088 C C . HIS C 1 143 ? 20.878 24.499 53.797 1.00 10.34 142 HIS C C 1
ATOM 6089 O O . HIS C 1 143 ? 20.229 23.530 53.357 1.00 9.81 142 HIS C O 1
ATOM 6096 N N . ALA C 1 144 ? 21.094 25.609 53.081 1.00 9.70 143 ALA C N 1
ATOM 6097 C CA . ALA C 1 144 ? 20.467 25.816 51.780 1.00 11.12 143 ALA C CA 1
ATOM 6098 C C . ALA C 1 144 ? 21.144 25.007 50.676 1.00 11.13 143 ALA C C 1
ATOM 6099 O O . ALA C 1 144 ? 20.525 24.670 49.669 1.00 10.95 143 ALA C O 1
ATOM 6101 N N . GLY C 1 145 ? 22.429 24.717 50.868 1.00 12.04 144 GLY C N 1
ATOM 6102 C CA . GLY C 1 145 ? 23.225 24.120 49.807 1.00 12.36 144 GLY C CA 1
ATOM 6103 C C . GLY C 1 145 ? 23.578 25.153 48.742 1.00 13.25 144 GLY C C 1
ATOM 6104 O O . GLY C 1 145 ? 23.216 26.334 48.828 1.00 12.50 144 GLY C O 1
ATOM 6105 N N . PRO C 1 146 ? 24.262 24.710 47.690 1.00 13.74 145 PRO C N 1
ATOM 6106 C CA . PRO C 1 146 ? 24.646 25.659 46.658 1.00 14.26 145 PRO C CA 1
ATOM 6107 C C . PRO C 1 146 ? 23.492 26.305 45.918 1.00 14.06 145 PRO C C 1
ATOM 6108 O O . PRO C 1 146 ? 22.458 25.671 45.688 1.00 13.09 145 PRO C O 1
ATOM 6112 N N . GLU C 1 147 ? 23.674 27.577 45.586 1.00 14.39 146 GLU C N 1
ATOM 6113 C CA . GLU C 1 147 ? 22.717 28.308 44.771 1.00 14.57 146 GLU C CA 1
ATOM 6114 C C . GLU C 1 147 ? 22.833 27.799 43.354 1.00 15.49 146 GLU C C 1
ATOM 6115 O O . GLU C 1 147 ? 23.932 27.765 42.799 1.00 16.35 146 GLU C O 1
ATOM 6121 N N . LEU C 1 148 ? 21.732 27.331 42.791 1.00 15.24 147 LEU C N 1
ATOM 6122 C CA . LEU C 1 148 ? 21.773 26.805 41.429 1.00 15.65 147 LEU C CA 1
ATOM 6123 C C . LEU C 1 148 ? 21.359 27.847 40.407 1.00 16.13 147 LEU C C 1
ATOM 6124 O O . LEU C 1 148 ? 21.628 27.702 39.198 1.00 15.95 147 LEU C O 1
ATOM 6129 N N . SER C 1 149 ? 20.703 28.896 40.875 1.00 15.63 148 SER C N 1
ATOM 6130 C CA . SER C 1 149 ? 20.198 29.924 39.977 1.00 15.79 148 SER C CA 1
ATOM 6131 C C . SER C 1 149 ? 20.405 31.311 40.542 1.00 15.51 148 SER C C 1
ATOM 6132 O O . SER C 1 149 ? 20.491 31.500 41.757 1.00 14.89 148 SER C O 1
ATOM 6135 N N . VAL C 1 150 ? 20.458 32.291 39.641 1.00 15.54 149 VAL C N 1
ATOM 6136 C CA . VAL C 1 150 ? 20.464 33.699 40.048 1.00 15.16 149 VAL C CA 1
ATOM 6137 C C . VAL C 1 150 ? 19.230 34.068 40.890 1.00 14.58 149 VAL C C 1
ATOM 6138 O O . VAL C 1 150 ? 19.267 35.055 41.622 1.00 14.65 149 VAL C O 1
ATOM 6142 N N . ALA C 1 151 ? 18.147 33.286 40.773 1.00 13.93 150 ALA C N 1
ATOM 6143 C CA . ALA C 1 151 ? 16.948 33.468 41.612 1.00 13.49 150 ALA C CA 1
ATOM 6144 C C . ALA C 1 151 ? 17.267 33.257 43.107 1.00 12.15 150 ALA C C 1
ATOM 6145 O O . ALA C 1 151 ? 16.584 33.801 43.978 1.00 11.06 150 ALA C O 1
ATOM 6147 N N . ALA C 1 152 ? 18.280 32.432 43.376 1.00 11.19 151 ALA C N 1
ATOM 6148 C CA . ALA C 1 152 ? 18.764 32.094 44.753 1.00 10.54 151 ALA C CA 1
ATOM 6149 C C . ALA C 1 152 ? 17.577 31.826 45.712 1.00 10.09 151 ALA C C 1
ATOM 6150 O O . ALA C 1 152 ? 17.492 32.328 46.833 1.00 10.68 151 ALA C O 1
ATOM 6152 N N . THR C 1 153 ? 16.662 30.998 45.239 1.00 9.10 152 THR C N 1
ATOM 6153 C CA . THR C 1 153 ? 15.435 30.702 45.939 1.00 8.28 152 THR C CA 1
ATOM 6154 C C . THR C 1 153 ? 15.576 29.947 47.261 1.00 8.54 152 THR C C 1
ATOM 6155 O O . THR C 1 153 ? 14.857 30.239 48.205 1.00 9.13 152 THR C O 1
ATOM 6159 N N . LYS C 1 154 ? 16.456 28.960 47.339 1.00 8.48 153 LYS C N 1
ATOM 6160 C CA . LYS C 1 154 ? 16.614 28.218 48.574 1.00 8.54 153 LYS C CA 1
ATOM 6161 C C . LYS C 1 154 ? 17.205 29.136 49.617 1.00 8.35 153 LYS C C 1
ATOM 6162 O O . LYS C 1 154 ? 16.902 29.034 50.805 1.00 8.37 153 LYS C O 1
ATOM 6168 N N . THR C 1 155 ? 18.101 30.007 49.179 1.00 7.92 154 THR C N 1
ATOM 6169 C CA . THR C 1 155 ? 18.723 30.922 50.136 1.00 8.68 154 THR C CA 1
ATOM 6170 C C . THR C 1 155 ? 17.689 31.811 50.867 1.00 8.92 154 THR C C 1
ATOM 6171 O O . THR C 1 155 ? 17.733 31.941 52.091 1.00 8.33 154 THR C O 1
ATOM 6175 N N . PHE C 1 156 ? 16.767 32.412 50.106 1.00 8.41 155 PHE C N 1
ATOM 6176 C CA . PHE C 1 156 ? 15.722 33.222 50.685 1.00 7.69 155 PHE C CA 1
ATOM 6177 C C . PHE C 1 156 ? 14.862 32.374 51.620 1.00 7.80 155 PHE C C 1
ATOM 6178 O O . PHE C 1 156 ? 14.647 32.735 52.795 1.00 7.21 155 PHE C O 1
ATOM 6186 N N . VAL C 1 157 ? 14.376 31.235 51.117 1.00 7.68 156 VAL C N 1
ATOM 6187 C CA . VAL C 1 157 ? 13.426 30.423 51.885 1.00 8.03 156 VAL C CA 1
ATOM 6188 C C . VAL C 1 157 ? 14.029 29.893 53.179 1.00 7.79 156 VAL C C 1
ATOM 6189 O O . VAL C 1 157 ? 13.448 30.124 54.236 1.00 8.61 156 VAL C O 1
ATOM 6193 N N . THR C 1 158 ? 15.221 29.301 53.114 1.00 7.82 157 THR C N 1
ATOM 6194 C CA . THR C 1 158 ? 15.870 28.755 54.306 1.00 7.63 157 THR C CA 1
ATOM 6195 C C . THR C 1 158 ? 16.337 29.840 55.297 1.00 7.58 157 THR C C 1
ATOM 6196 O O . THR C 1 158 ? 16.278 29.641 56.520 1.00 6.79 157 THR C O 1
ATOM 6200 N N . SER C 1 159 ? 16.811 30.985 54.805 1.00 7.42 158 SER C N 1
ATOM 6201 C CA . SER C 1 159 ? 17.126 32.095 55.705 1.00 7.40 158 SER C CA 1
ATOM 6202 C C . SER C 1 159 ? 15.907 32.495 56.540 1.00 7.32 158 SER C C 1
ATOM 6203 O O . SER C 1 159 ? 16.024 32.670 57.759 1.00 7.72 158 SER C O 1
ATOM 6206 N N . ALA C 1 160 ? 14.741 32.626 55.894 1.00 7.22 159 ALA C N 1
ATOM 6207 C CA . ALA C 1 160 ? 13.519 33.027 56.597 1.00 7.52 159 ALA C CA 1
ATOM 6208 C C . ALA C 1 160 ? 13.081 31.901 57.546 1.00 7.56 159 ALA C C 1
ATOM 6209 O O . ALA C 1 160 ? 12.738 32.148 58.711 1.00 7.75 159 ALA C O 1
ATOM 6211 N N . VAL C 1 161 ? 13.166 30.661 57.081 1.00 7.56 160 VAL C N 1
ATOM 6212 C CA . VAL C 1 161 ? 12.767 29.550 57.936 1.00 7.40 160 VAL C CA 1
ATOM 6213 C C . VAL C 1 161 ? 13.642 29.488 59.207 1.00 7.65 160 VAL C C 1
ATOM 6214 O O . VAL C 1 161 ? 13.112 29.281 60.309 1.00 8.15 160 VAL C O 1
ATOM 6218 N N . ALA C 1 162 ? 14.962 29.614 59.049 1.00 7.46 161 ALA C N 1
ATOM 6219 C CA . ALA C 1 162 ? 15.902 29.628 60.167 1.00 7.40 161 ALA C CA 1
ATOM 6220 C C . ALA C 1 162 ? 15.523 30.692 61.211 1.00 7.13 161 ALA C C 1
ATOM 6221 O O . ALA C 1 162 ? 15.451 30.401 62.416 1.00 6.86 161 ALA C O 1
ATOM 6223 N N . GLY C 1 163 ? 15.256 31.918 60.761 1.00 6.61 162 GLY C N 1
ATOM 6224 C CA . GLY C 1 163 ? 14.829 32.969 61.687 1.00 7.32 162 GLY C CA 1
ATOM 6225 C C . GLY C 1 163 ? 13.500 32.656 62.356 1.00 6.92 162 GLY C C 1
ATOM 6226 O O . GLY C 1 163 ? 13.320 32.878 63.555 1.00 6.90 162 GLY C O 1
ATOM 6227 N N . LEU C 1 164 ? 12.536 32.148 61.595 1.00 8.02 163 LEU C N 1
ATOM 6228 C CA . LEU C 1 164 ? 11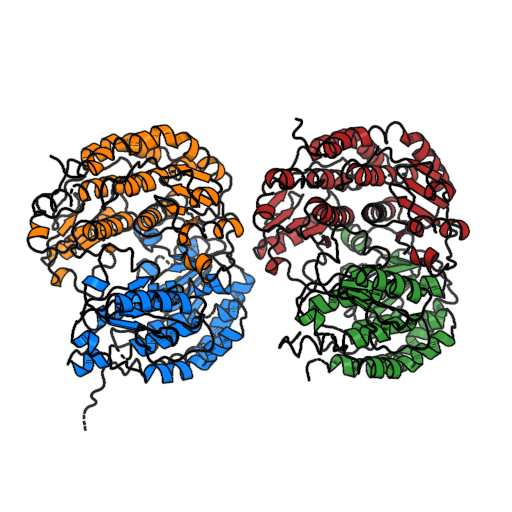.240 31.765 62.157 1.00 8.26 163 LEU C CA 1
ATOM 6229 C C . LEU C 1 164 ? 11.361 30.620 63.181 1.00 8.06 163 LEU C C 1
ATOM 6230 O O . LEU C 1 164 ? 10.659 30.656 64.155 1.00 8.50 163 LEU C O 1
ATOM 6243 N N . LEU C 1 166 ? 14.001 30.074 65.032 1.00 9.18 165 LEU C N 1
ATOM 6244 C CA . LEU C 1 166 ? 14.599 30.718 66.186 1.00 8.43 165 LEU C CA 1
ATOM 6245 C C . LEU C 1 166 ? 13.532 31.455 66.999 1.00 8.98 165 LEU C C 1
ATOM 6246 O O . LEU C 1 166 ? 13.469 31.292 68.215 1.00 8.74 165 LEU C O 1
ATOM 6251 N N . LEU C 1 167 ? 12.679 32.228 66.309 1.00 9.04 166 LEU C N 1
ATOM 6252 C CA . LEU C 1 167 ? 11.622 32.995 66.994 1.00 9.59 166 LEU C CA 1
ATOM 6253 C C . LEU C 1 167 ? 10.609 32.040 67.647 1.00 9.09 166 LEU C C 1
ATOM 6254 O O . LEU C 1 167 ? 10.169 32.269 68.778 1.00 9.02 166 LEU C O 1
ATOM 6259 N N . ALA C 1 168 ? 10.285 30.946 66.958 1.00 9.13 167 ALA C N 1
ATOM 6260 C CA . ALA C 1 168 ? 9.314 29.990 67.469 1.00 8.64 167 ALA C CA 1
ATOM 6261 C C . ALA C 1 168 ? 9.817 29.284 68.743 1.00 9.09 167 ALA C C 1
ATOM 6262 O O . ALA C 1 168 ? 9.041 29.070 69.716 1.00 9.38 167 ALA C O 1
ATOM 6264 N N . ASP C 1 169 ? 11.078 28.872 68.734 1.00 8.97 168 ASP C N 1
ATOM 6265 C CA . ASP C 1 169 ? 11.663 28.224 69.913 1.00 9.93 168 ASP C CA 1
ATOM 6266 C C . ASP C 1 169 ? 11.817 29.195 71.083 1.00 9.86 168 ASP C C 1
ATOM 6267 O O . ASP C 1 169 ? 11.595 28.840 72.233 1.00 8.66 168 ASP C O 1
ATOM 6272 N N . TRP C 1 170 ? 12.221 30.421 70.779 1.00 9.60 169 TRP C N 1
ATOM 6273 C CA . TRP C 1 170 ? 12.359 31.463 71.800 1.00 9.68 169 TRP C CA 1
ATOM 6274 C C . TRP C 1 170 ? 10.989 31.690 72.478 1.00 9.79 169 TRP C C 1
ATOM 6275 O O . TRP C 1 170 ? 10.895 31.738 73.721 1.00 9.04 169 TRP C O 1
ATOM 6286 N N . ALA C 1 171 ? 9.937 31.820 71.652 1.00 9.65 170 ALA C N 1
ATOM 6287 C CA . ALA C 1 171 ? 8.557 32.003 72.127 1.00 10.05 170 ALA C CA 1
ATOM 6288 C C . ALA C 1 171 ? 7.908 30.714 72.653 1.00 10.69 170 ALA C C 1
ATOM 6289 O O . ALA C 1 171 ? 6.840 30.767 73.268 1.00 10.87 170 ALA C O 1
ATOM 6291 N N . GLU C 1 172 ? 8.549 29.567 72.408 1.00 11.03 171 GLU C N 1
ATOM 6292 C CA . GLU C 1 172 ? 7.995 28.244 72.723 1.00 11.22 171 GLU C CA 1
ATOM 6293 C C . GLU C 1 172 ? 6.578 28.102 72.133 1.00 11.98 171 GLU C C 1
ATOM 6294 O O . GLU C 1 172 ? 5.656 27.661 72.801 1.00 11.33 171 GLU C O 1
ATOM 6300 N N . ASP C 1 173 ? 6.445 28.497 70.872 1.00 11.71 172 ASP C N 1
ATOM 6301 C CA . ASP C 1 173 ? 5.157 28.551 70.177 1.00 11.70 172 ASP C CA 1
ATOM 6302 C C . ASP C 1 173 ? 4.915 27.275 69.387 1.00 11.96 172 ASP C C 1
ATOM 6303 O O . ASP C 1 173 ? 5.486 27.065 68.314 1.00 10.97 172 ASP C O 1
ATOM 6308 N N . ASP C 1 174 ? 4.073 26.411 69.939 1.00 12.54 173 ASP C N 1
ATOM 6309 C CA . ASP C 1 174 ? 3.849 25.122 69.315 1.00 13.06 173 ASP C CA 1
ATOM 6310 C C . ASP C 1 174 ? 3.108 25.183 67.985 1.00 11.87 173 ASP C C 1
ATOM 6311 O O . ASP C 1 174 ? 3.409 24.400 67.112 1.00 11.14 173 ASP C O 1
ATOM 6316 N N . GLY C 1 175 ? 2.178 26.120 67.842 1.00 11.10 174 GLY C N 1
ATOM 6317 C CA . GLY C 1 175 ? 1.441 26.287 66.580 1.00 10.98 174 GLY C CA 1
ATOM 6318 C C . GLY C 1 175 ? 2.375 26.693 65.442 1.00 10.77 174 GLY C C 1
ATOM 6319 O O . GLY C 1 175 ? 2.291 26.149 64.347 1.00 10.75 174 GLY C O 1
ATOM 6320 N N . LEU C 1 176 ? 3.233 27.675 65.692 1.00 10.91 175 LEU C N 1
ATOM 6321 C CA . LEU C 1 176 ? 4.237 28.105 64.703 1.00 10.39 175 LEU C CA 1
ATOM 6322 C C . LEU C 1 176 ? 5.235 26.968 64.433 1.00 10.21 175 LEU C C 1
ATOM 6323 O O . LEU C 1 176 ? 5.585 26.727 63.306 1.00 8.69 175 LEU C O 1
ATOM 6328 N N . ARG C 1 177 ? 5.705 26.256 65.453 1.00 10.69 176 ARG C N 1
ATOM 6329 C CA . ARG C 1 177 ? 6.626 25.126 65.211 1.00 10.70 176 ARG C CA 1
ATOM 6330 C C . ARG C 1 177 ? 5.997 24.025 64.350 1.00 10.50 176 ARG C C 1
ATOM 6331 O O . ARG C 1 177 ? 6.682 23.424 63.535 1.00 9.29 176 ARG C O 1
ATOM 6339 N N . ALA C 1 178 ? 4.700 23.763 64.571 1.00 10.61 177 ALA C N 1
ATOM 6340 C CA . ALA C 1 178 ? 3.946 22.791 63.802 1.00 10.36 177 ALA C CA 1
ATOM 6341 C C . ALA C 1 178 ? 3.869 23.214 62.341 1.00 10.30 177 ALA C C 1
ATOM 6342 O O . ALA C 1 178 ? 4.101 22.396 61.456 1.00 10.72 177 ALA C O 1
ATOM 6344 N N . ALA C 1 179 ? 3.576 24.494 62.074 1.00 10.32 178 ALA C N 1
ATOM 6345 C CA . ALA C 1 179 ? 3.522 24.990 60.697 1.00 9.94 178 ALA C CA 1
ATOM 6346 C C . ALA C 1 179 ? 4.911 24.883 60.036 1.00 10.46 178 ALA C C 1
ATOM 6347 O O . ALA C 1 179 ? 5.017 24.450 58.880 1.00 10.07 178 ALA C O 1
ATOM 6349 N N . LEU C 1 180 ? 5.966 25.223 60.785 1.00 10.19 179 LEU C N 1
ATOM 6350 C CA . LEU C 1 180 ? 7.338 25.097 60.289 1.00 9.94 179 LEU C CA 1
ATOM 6351 C C . LEU C 1 180 ? 7.668 23.648 59.916 1.00 9.81 179 LEU C C 1
ATOM 6352 O O . LEU C 1 180 ? 8.246 23.399 58.848 1.00 10.04 179 LEU C O 1
ATOM 6357 N N . GLY C 1 181 ? 7.311 22.711 60.801 1.00 10.19 180 GLY C N 1
ATOM 6358 C CA . GLY C 1 181 ? 7.542 21.278 60.594 1.00 10.98 180 GLY C CA 1
ATOM 6359 C C . GLY C 1 181 ? 6.894 20.741 59.330 1.00 11.26 180 GLY C C 1
ATOM 6360 O O . GLY C 1 181 ? 7.445 19.838 58.686 1.00 11.14 180 GLY C O 1
ATOM 6361 N N . ASN C 1 182 ? 5.756 21.327 58.971 1.00 11.61 181 ASN C N 1
ATOM 6362 C CA . ASN C 1 182 ? 4.992 20.933 57.773 1.00 12.22 181 ASN C CA 1
ATOM 6363 C C . ASN C 1 182 ? 5.395 21.680 56.503 1.00 11.70 181 ASN C C 1
ATOM 6364 O O . ASN C 1 182 ? 4.889 21.383 55.429 1.00 12.22 181 ASN C O 1
ATOM 6369 N N . LEU C 1 183 ? 6.308 22.651 56.592 1.00 11.34 182 LEU C N 1
ATOM 6370 C CA . LEU C 1 183 ? 6.656 23.450 55.400 1.00 11.57 182 LEU C CA 1
ATOM 6371 C C . LEU C 1 183 ? 7.166 22.695 54.181 1.00 11.85 182 LEU C C 1
ATOM 6372 O O . LEU C 1 183 ? 6.893 23.119 53.076 1.00 12.62 182 LEU C O 1
ATOM 6377 N N . PRO C 1 184 ? 7.991 21.651 54.363 1.00 12.05 183 PRO C N 1
ATOM 6378 C CA . PRO C 1 184 ? 8.452 20.930 53.173 1.00 12.30 183 PRO C CA 1
ATOM 6379 C C . PRO C 1 184 ? 7.300 20.478 52.257 1.00 13.41 183 PRO C C 1
ATOM 6380 O O . PRO C 1 184 ? 7.361 20.636 51.032 1.00 13.10 183 PRO C O 1
ATOM 6384 N N . GLU C 1 185 ? 6.234 19.982 52.862 1.00 13.90 184 GLU C N 1
ATOM 6385 C CA . GLU C 1 185 ? 5.050 19.538 52.124 1.00 14.39 184 GLU C CA 1
ATOM 6386 C C . GLU C 1 185 ? 4.230 20.724 51.576 1.00 13.26 184 GLU C C 1
ATOM 6387 O O . GLU C 1 185 ? 3.751 20.703 50.442 1.00 13.35 184 GLU C O 1
ATOM 6393 N N . THR C 1 186 ? 4.058 21.754 52.401 1.00 11.83 185 THR C N 1
ATOM 6394 C CA . THR C 1 186 ? 3.359 22.971 51.993 1.00 11.45 185 THR C CA 1
ATOM 6395 C C . THR C 1 186 ? 4.081 23.598 50.801 1.00 10.50 185 THR C C 1
ATOM 6396 O O . THR C 1 186 ? 3.456 23.979 49.805 1.00 9.35 185 THR C O 1
ATOM 6400 N N . LEU C 1 187 ? 5.407 23.708 50.897 1.00 9.64 186 LEU C N 1
ATOM 6401 C CA . LEU C 1 187 ? 6.190 24.324 49.823 1.00 9.30 186 LEU C CA 1
ATOM 6402 C C . LEU C 1 187 ? 6.250 23.449 48.565 1.00 9.11 186 LEU C C 1
ATOM 6403 O O . LEU C 1 187 ? 6.233 23.976 47.458 1.00 8.65 186 LEU C O 1
ATOM 6408 N N . ALA C 1 188 ? 6.287 22.126 48.719 1.00 9.89 187 ALA C N 1
ATOM 6409 C CA . ALA C 1 188 ? 6.197 21.238 47.546 1.00 10.50 187 ALA C CA 1
ATOM 6410 C C . ALA C 1 188 ? 4.908 21.525 46.755 1.00 11.17 187 ALA C C 1
ATOM 6411 O O . ALA C 1 188 ? 4.927 21.642 45.536 1.00 12.12 187 ALA C O 1
ATOM 6413 N N . ALA C 1 189 ? 3.783 21.641 47.454 1.00 11.81 188 ALA C N 1
ATOM 6414 C CA . ALA C 1 189 ? 2.476 21.980 46.831 1.00 11.49 188 ALA C CA 1
ATOM 6415 C C . ALA C 1 189 ? 2.486 23.369 46.185 1.00 10.96 188 ALA C C 1
ATOM 6416 O O . ALA C 1 189 ? 2.055 23.560 45.053 1.00 11.84 188 ALA C O 1
ATOM 6418 N N . ALA C 1 190 ? 3.048 24.335 46.903 1.00 10.76 189 ALA C N 1
ATOM 6419 C CA . ALA C 1 190 ? 3.153 25.699 46.393 1.00 10.39 189 ALA C CA 1
ATOM 6420 C C . ALA C 1 190 ? 3.961 25.729 45.107 1.00 10.42 189 ALA C C 1
ATOM 6421 O O . ALA C 1 190 ? 3.670 26.527 44.224 1.00 11.15 189 ALA C O 1
ATOM 6423 N N . SER C 1 191 ? 4.987 24.869 45.006 1.00 10.71 190 SER C N 1
ATOM 6424 C CA . SER C 1 191 ? 5.838 24.865 43.830 1.00 11.10 190 SER C CA 1
ATOM 6425 C C . SER C 1 191 ? 5.211 24.252 42.578 1.00 12.51 190 SER C C 1
ATOM 6426 O O . SER C 1 191 ? 5.772 24.372 41.502 1.00 13.32 190 SER C O 1
ATOM 6429 N N . ARG C 1 192 ? 4.065 23.601 42.725 1.00 13.67 191 ARG C N 1
ATOM 6430 C CA A ARG C 1 192 ? 3.386 23.000 41.574 0.50 14.49 191 ARG C CA 1
ATOM 6431 C CA B ARG C 1 192 ? 3.328 22.993 41.613 0.50 14.45 191 ARG C CA 1
ATOM 6432 C C . ARG C 1 192 ? 2.327 23.956 40.986 1.00 14.31 191 ARG C C 1
ATOM 6433 O O . ARG C 1 192 ? 1.581 23.579 40.096 1.00 14.82 191 ARG C O 1
ATOM 6448 N N . ILE C 1 193 ? 2.286 25.185 41.489 1.00 13.23 192 ILE C N 1
ATOM 6449 C CA . ILE C 1 193 ? 1.391 26.265 41.006 1.00 13.32 192 ILE C CA 1
ATOM 6450 C C . ILE C 1 193 ? 2.259 27.222 40.198 1.00 12.60 192 ILE C C 1
ATOM 6451 O O . ILE C 1 193 ? 3.356 27.556 40.630 1.00 12.80 192 ILE C O 1
ATOM 6456 N N . ASP C 1 194 ? 1.822 27.623 39.007 1.00 11.97 193 ASP C N 1
ATOM 6457 C CA . ASP C 1 194 ? 2.592 28.589 38.219 1.00 12.53 193 ASP C CA 1
ATOM 6458 C C . ASP C 1 194 ? 1.777 29.751 37.599 1.00 11.84 193 ASP C C 1
ATOM 6459 O O . ASP C 1 194 ? 2.289 30.486 36.766 1.00 11.81 193 ASP C O 1
ATOM 6464 N N . TRP C 1 195 ? 0.549 29.943 38.077 1.00 12.22 194 TRP C N 1
ATOM 6465 C CA . TRP C 1 195 ? -0.275 31.120 37.726 1.00 12.29 194 TRP C CA 1
ATOM 6466 C C . TRP C 1 195 ? -0.298 31.480 36.236 1.00 12.77 194 TRP C C 1
ATOM 6467 O O . TRP C 1 195 ? 0.109 32.571 35.823 1.00 13.14 194 TRP C O 1
ATOM 6478 N N . PRO C 1 196 ? -0.827 30.570 35.418 1.00 13.71 195 PRO C N 1
ATOM 6479 C CA . PRO C 1 196 ? -0.817 30.787 33.960 1.00 14.17 195 PRO C CA 1
ATOM 6480 C C . PRO C 1 196 ? -1.482 32.089 33.487 1.00 14.76 195 PRO C C 1
ATOM 6481 O O . PRO C 1 196 ? -0.976 32.705 32.557 1.00 14.47 195 PRO C O 1
ATOM 6485 N N . GLU C 1 197 ? -2.553 32.529 34.137 1.00 16.25 196 GLU C N 1
ATOM 6486 C CA . GLU C 1 197 ? -3.242 33.770 33.724 1.00 17.75 196 GLU C CA 1
ATOM 6487 C C . GLU C 1 197 ? -2.418 35.034 34.029 1.00 17.53 196 GLU C C 1
ATOM 6488 O O . GLU C 1 197 ? -2.520 36.042 33.326 1.00 16.91 196 GLU C O 1
ATOM 6507 N N . ARG C 1 199 ? 0.860 34.957 33.901 1.00 15.12 198 ARG C N 1
ATOM 6508 C CA . ARG C 1 199 ? 1.895 34.895 32.886 1.00 15.37 198 ARG C CA 1
ATOM 6509 C C . ARG C 1 199 ? 1.428 35.508 31.559 1.00 14.40 198 ARG C C 1
ATOM 6510 O O . ARG C 1 199 ? 2.199 36.192 30.892 1.00 13.41 198 ARG C O 1
ATOM 6518 N N . VAL C 1 200 ? 0.178 35.252 31.192 1.00 13.91 199 VAL C N 1
ATOM 6519 C CA . VAL C 1 200 ? -0.414 35.883 29.992 1.00 13.67 199 VAL C CA 1
ATOM 6520 C C . VAL C 1 200 ? -0.361 37.437 30.111 1.00 13.21 199 VAL C C 1
ATOM 6521 O O . VAL C 1 200 ? 0.094 38.161 29.184 1.00 12.44 199 VAL C O 1
ATOM 6525 N N . ALA C 1 201 ? -0.818 37.927 31.269 1.00 12.58 200 ALA C N 1
ATOM 6526 C CA . ALA C 1 201 ? -0.861 39.364 31.571 1.00 12.36 200 ALA C CA 1
ATOM 6527 C C . ALA C 1 201 ? 0.505 40.025 31.471 1.00 12.30 200 ALA C C 1
ATOM 6528 O O . ALA C 1 201 ? 0.663 41.054 30.808 1.00 12.57 200 ALA C O 1
ATOM 6530 N N . ILE C 1 202 ? 1.503 39.407 32.098 1.00 12.11 201 ILE C N 1
ATOM 6531 C CA . ILE C 1 202 ? 2.865 39.927 32.031 1.00 12.30 201 ILE C CA 1
ATOM 6532 C C . ILE C 1 202 ? 3.390 39.816 30.597 1.00 12.33 201 ILE C C 1
ATOM 6533 O O . ILE C 1 202 ? 4.067 40.719 30.110 1.00 12.21 201 ILE C O 1
ATOM 6538 N N . GLY C 1 203 ? 3.070 38.735 29.892 1.00 12.57 202 GLY C N 1
ATOM 6539 C CA . GLY C 1 203 ? 3.481 38.644 28.482 1.00 12.99 202 GLY C CA 1
ATOM 6540 C C . GLY C 1 203 ? 2.997 39.823 27.645 1.00 13.51 202 GLY C C 1
ATOM 6541 O O . GLY C 1 203 ? 3.749 40.396 26.844 1.00 13.22 202 GLY C O 1
ATOM 6542 N N . ALA C 1 204 ? 1.739 40.206 27.844 1.00 12.95 203 ALA C N 1
ATOM 6543 C CA . ALA C 1 204 ? 1.168 41.327 27.131 1.00 13.32 203 ALA C CA 1
ATOM 6544 C C . ALA C 1 204 ? 1.780 42.673 27.561 1.00 13.71 203 ALA C C 1
ATOM 6545 O O . ALA C 1 204 ? 1.947 43.565 26.735 1.00 12.29 203 ALA C O 1
ATOM 6547 N N . ARG C 1 205 ? 2.106 42.811 28.851 1.00 13.67 204 ARG C N 1
ATOM 6548 C CA . ARG C 1 205 ? 2.599 44.072 29.436 1.00 13.94 204 ARG C CA 1
ATOM 6549 C C . ARG C 1 205 ? 3.719 43.697 30.417 1.00 14.68 204 ARG C C 1
ATOM 6550 O O . ARG C 1 205 ? 3.470 43.495 31.614 1.00 13.90 204 ARG C O 1
ATOM 6558 N N . PRO C 1 206 ? 4.949 43.569 29.896 1.00 15.28 205 PRO C N 1
ATOM 6559 C CA . PRO C 1 206 ? 6.085 42.988 30.633 1.00 15.03 205 PRO C CA 1
ATOM 6560 C C . PRO C 1 206 ? 6.815 43.867 31.658 1.00 15.14 205 PRO C C 1
ATOM 6561 O O . PRO C 1 206 ? 7.989 44.225 31.497 1.00 15.64 205 PRO C O 1
ATOM 6565 N N . SER C 1 207 ? 6.071 44.246 32.693 1.00 14.59 206 SER C N 1
ATOM 6566 C CA . SER C 1 207 ? 6.618 44.826 33.920 1.00 14.77 206 SER C CA 1
ATOM 6567 C C . SER C 1 207 ? 5.621 44.373 34.981 1.00 14.52 206 SER C C 1
ATOM 6568 O O . SER C 1 207 ? 4.492 43.956 34.659 1.00 13.94 206 SER C O 1
ATOM 6571 N N . LEU C 1 208 ? 6.027 44.439 36.245 1.00 13.67 207 LEU C N 1
ATOM 6572 C CA . LEU C 1 208 ? 5.198 43.927 37.306 1.00 12.90 207 LEU C CA 1
ATOM 6573 C C . LEU C 1 208 ? 5.146 44.865 38.510 1.00 12.47 207 LEU C C 1
ATOM 6574 O O . LEU C 1 208 ? 6.143 45.461 38.885 1.00 13.09 207 LEU C O 1
ATOM 6579 N N . PHE C 1 209 ? 3.965 45.025 39.089 1.00 12.13 208 PHE C N 1
ATOM 6580 C CA . PHE C 1 209 ? 3.845 45.672 40.373 1.00 12.49 208 PHE C CA 1
ATOM 6581 C C . PHE C 1 209 ? 3.475 44.596 41.370 1.00 12.01 208 PHE C C 1
ATOM 6582 O O . PHE C 1 209 ? 2.592 43.784 41.100 1.00 12.17 208 PHE C O 1
ATOM 6590 N N . THR C 1 210 ? 4.169 44.556 42.506 1.00 10.20 209 THR C N 1
ATOM 6591 C CA . THR C 1 210 ? 3.795 43.610 43.561 1.00 8.95 209 THR C CA 1
ATOM 6592 C C . THR C 1 210 ? 3.314 44.419 44.771 1.00 8.71 209 THR C C 1
ATOM 6593 O O . THR C 1 210 ? 3.778 45.547 44.991 1.00 10.01 209 THR C O 1
ATOM 6597 N N . LEU C 1 211 ? 2.362 43.878 45.517 1.00 8.93 210 LEU C N 1
ATOM 6598 C CA . LEU C 1 211 ? 1.868 44.503 46.726 1.00 8.96 210 LEU C CA 1
ATOM 6599 C C . LEU C 1 211 ? 1.895 43.518 47.899 1.00 8.76 210 LEU C C 1
ATOM 6600 O O . LEU C 1 211 ? 1.769 42.301 47.725 1.00 9.75 210 LEU C O 1
ATOM 6605 N N . GLY C 1 212 ? 2.059 44.077 49.090 1.00 9.37 211 GLY C N 1
ATOM 6606 C CA . GLY C 1 212 ? 1.923 43.351 50.324 1.00 8.79 211 GLY C CA 1
ATOM 6607 C C . GLY C 1 212 ? 1.417 44.308 51.380 1.00 9.30 211 GLY C C 1
ATOM 6608 O O . GLY C 1 212 ? 1.374 45.514 51.153 1.00 9.28 211 GLY C O 1
ATOM 6609 N N . ARG C 1 213 ? 1.007 43.751 52.520 1.00 9.75 212 ARG C N 1
ATOM 6610 C CA . ARG C 1 213 ? 0.522 44.539 53.647 1.00 10.28 212 ARG C CA 1
ATOM 6611 C C . ARG C 1 213 ? 0.943 43.816 54.895 1.00 10.14 212 ARG C C 1
ATOM 6612 O O . ARG C 1 213 ? 0.634 42.639 55.055 1.00 10.30 212 ARG C O 1
ATOM 6620 N N . GLY C 1 214 ? 1.682 44.474 55.790 1.00 10.60 213 GLY C N 1
ATOM 6621 C CA . GLY C 1 214 ? 2.187 43.769 56.951 1.00 10.35 213 GLY C CA 1
ATOM 6622 C C . GLY C 1 214 ? 3.299 42.791 56.566 1.00 10.21 213 GLY C C 1
ATOM 6623 O O . GLY C 1 214 ? 4.124 43.052 55.700 1.00 9.32 213 GLY C O 1
ATOM 6624 N N . THR C 1 215 ? 3.298 41.628 57.185 1.00 9.73 214 THR C N 1
ATOM 6625 C CA . THR C 1 215 ? 4.363 40.647 56.982 1.00 9.90 214 THR C CA 1
ATOM 6626 C C . THR C 1 215 ? 4.620 40.332 55.503 1.00 9.16 214 THR C C 1
ATOM 6627 O O . THR C 1 215 ? 5.784 40.226 55.114 1.00 9.60 214 THR C O 1
ATOM 6631 N N . SER C 1 216 ? 3.542 40.233 54.700 1.00 8.30 215 SER C N 1
ATOM 6632 C CA A SER C 1 216 ? 3.639 39.881 53.267 0.50 8.03 215 SER C CA 1
ATOM 6633 C CA B SER C 1 216 ? 3.628 39.896 53.264 0.50 8.49 215 SER C CA 1
ATOM 6634 C C . SER C 1 216 ? 4.400 40.914 52.434 1.00 8.66 215 SER C C 1
ATOM 6635 O O . SER C 1 216 ? 4.838 40.604 51.320 1.00 8.95 215 SER C O 1
ATOM 6640 N N . LEU C 1 217 ? 4.568 42.131 52.955 1.00 8.48 216 LEU C N 1
ATOM 6641 C CA . LEU C 1 217 ? 5.339 43.135 52.226 1.00 9.11 216 LEU C CA 1
ATOM 6642 C C . LEU C 1 217 ? 6.776 42.648 52.037 1.00 8.79 216 LEU C C 1
ATOM 6643 O O . LEU C 1 217 ? 7.411 42.996 51.055 1.00 9.19 216 LEU C O 1
ATOM 6648 N N . ALA C 1 218 ? 7.299 41.845 52.966 1.00 7.38 217 ALA C N 1
ATOM 6649 C CA . ALA C 1 218 ? 8.668 41.308 52.782 1.00 7.95 217 ALA C CA 1
ATOM 6650 C C . ALA C 1 218 ? 8.775 40.432 51.528 1.00 7.50 217 ALA C C 1
ATOM 6651 O O . ALA C 1 218 ? 9.725 40.568 50.749 1.00 7.14 217 ALA C O 1
ATOM 6653 N N . VAL C 1 219 ? 7.804 39.530 51.339 1.00 8.68 218 VAL C N 1
ATOM 6654 C CA . VAL C 1 219 ? 7.819 38.673 50.121 1.00 8.80 218 VAL C CA 1
ATOM 6655 C C . VAL C 1 219 ? 7.480 39.476 48.860 1.00 7.79 218 VAL C C 1
ATOM 6656 O O . VAL C 1 219 ? 8.004 39.184 47.797 1.00 7.53 218 VAL C O 1
ATOM 6660 N N . SER C 1 220 ? 6.621 40.492 48.980 1.00 8.29 219 SER C N 1
ATOM 6661 C CA . SER C 1 220 ? 6.339 41.406 47.857 1.00 8.76 219 SER C CA 1
ATOM 6662 C C . SER C 1 220 ? 7.653 42.072 47.374 1.00 8.86 219 SER C C 1
ATOM 6663 O O . SER C 1 220 ? 7.921 42.200 46.169 1.00 8.83 219 SER C O 1
ATOM 6666 N N . ASN C 1 221 ? 8.469 42.496 48.330 1.00 9.27 220 ASN C N 1
ATOM 6667 C CA . ASN C 1 221 ? 9.746 43.120 48.053 1.00 8.49 220 ASN C CA 1
ATOM 6668 C C . ASN C 1 221 ? 10.710 42.129 47.386 1.00 8.65 220 ASN C C 1
ATOM 6669 O O . ASN C 1 221 ? 11.354 42.453 46.397 1.00 9.36 220 ASN C O 1
ATOM 6674 N N . GLU C 1 222 ? 10.784 40.923 47.927 1.00 8.19 221 GLU C N 1
ATOM 6675 C CA . GLU C 1 222 ? 11.627 39.843 47.385 1.00 7.85 221 GLU C CA 1
ATOM 6676 C C . GLU C 1 222 ? 11.145 39.482 45.981 1.00 8.08 221 GLU C C 1
ATOM 6677 O O . GLU C 1 222 ? 11.936 39.268 45.060 1.00 8.18 221 GLU C O 1
ATOM 6683 N N . ALA C 1 223 ? 9.833 39.437 45.804 1.00 7.65 222 ALA C N 1
ATOM 6684 C CA . ALA C 1 223 ? 9.290 39.109 44.498 1.00 7.54 222 ALA C CA 1
ATOM 6685 C C . ALA C 1 223 ? 9.737 40.118 43.420 1.00 7.58 222 ALA C C 1
ATOM 6686 O O . ALA C 1 223 ? 10.184 39.723 42.331 1.00 8.32 222 ALA C O 1
ATOM 6688 N N . ALA C 1 224 ? 9.620 41.401 43.707 1.00 7.68 223 ALA C N 1
ATOM 6689 C CA . ALA C 1 224 ? 10.039 42.435 42.725 1.00 8.66 223 ALA C CA 1
ATOM 6690 C C . ALA C 1 224 ? 11.531 42.318 42.428 1.00 8.46 223 ALA C C 1
ATOM 6691 O O . ALA C 1 224 ? 11.957 42.384 41.262 1.00 7.72 223 ALA C O 1
ATOM 6693 N N . LEU C 1 225 ? 12.333 42.083 43.465 1.00 8.50 224 LEU C N 1
ATOM 6694 C CA . LEU C 1 225 ? 13.764 41.911 43.284 1.00 9.28 224 LEU C CA 1
ATOM 6695 C C . LEU C 1 225 ? 14.123 40.756 42.359 1.00 9.25 224 LEU C C 1
ATOM 6696 O O . LEU C 1 225 ? 14.926 40.894 41.417 1.00 9.55 224 LEU C O 1
ATOM 6701 N N . LYS C 1 226 ? 13.570 39.593 42.653 1.00 9.51 225 LYS C N 1
ATOM 6702 C CA . LYS C 1 226 ? 13.883 38.400 41.848 1.00 9.97 225 LYS C CA 1
ATOM 6703 C C . LYS C 1 226 ? 13.297 38.391 40.430 1.00 9.86 225 LYS C C 1
ATOM 6704 O O . LYS C 1 226 ? 13.883 37.776 39.532 1.00 10.47 225 LYS C O 1
ATOM 6710 N N . PHE C 1 227 ? 12.185 39.083 40.220 1.00 10.37 226 PHE C N 1
ATOM 6711 C CA . PHE C 1 227 ? 11.641 39.252 38.869 1.00 10.28 226 PHE C CA 1
ATOM 6712 C C . PHE C 1 227 ? 12.657 40.046 38.032 1.00 10.94 226 PHE C C 1
ATOM 6713 O O . PHE C 1 227 ? 12.985 39.683 36.900 1.00 10.42 226 PHE C O 1
ATOM 6721 N N . LYS C 1 228 ? 13.153 41.143 38.600 1.00 11.53 227 LYS C N 1
ATOM 6722 C CA . LYS C 1 228 ? 14.191 41.939 37.940 1.00 13.13 227 LYS C CA 1
ATOM 6723 C C . LYS C 1 228 ? 15.437 41.092 37.667 1.00 13.44 227 LYS C C 1
ATOM 6724 O O . LYS C 1 228 ? 15.937 41.043 36.552 1.00 13.25 227 LYS C O 1
ATOM 6730 N N . GLU C 1 229 ? 15.920 40.397 38.686 1.00 13.76 228 GLU C N 1
ATOM 6731 C CA . GLU C 1 229 ? 17.143 39.605 38.555 1.00 14.81 228 GLU C CA 1
ATOM 6732 C C . GLU C 1 229 ? 17.037 38.514 37.473 1.00 14.16 228 GLU C C 1
ATOM 6733 O O . GLU C 1 229 ? 17.927 38.369 36.610 1.00 13.69 228 GLU C O 1
ATOM 6739 N N . THR C 1 230 ? 15.947 37.758 37.522 1.00 12.85 229 THR C N 1
ATOM 6740 C CA . THR C 1 230 ? 15.783 36.608 36.637 1.00 12.92 229 THR C CA 1
ATOM 6741 C C . THR C 1 230 ? 15.344 36.972 35.203 1.00 12.92 229 THR C C 1
ATOM 6742 O O . THR C 1 230 ? 15.851 36.404 34.222 1.00 12.83 229 THR C O 1
ATOM 6746 N N . CYS C 1 231 ? 14.445 37.938 35.082 1.00 12.40 230 CYS C N 1
ATOM 6747 C CA . CYS C 1 231 ? 13.868 38.306 33.782 1.00 13.50 230 CYS C CA 1
ATOM 6748 C C . CYS C 1 231 ? 14.411 39.568 33.144 1.00 13.78 230 CYS C C 1
ATOM 6749 O O . CYS C 1 231 ? 14.142 39.796 31.962 1.00 14.69 230 CYS C O 1
ATOM 6752 N N . GLN C 1 232 ? 15.105 40.407 33.915 1.00 13.66 231 GLN C N 1
ATOM 6753 C CA . GLN C 1 232 ? 15.701 41.630 33.402 1.00 14.60 231 GLN C CA 1
ATOM 6754 C C . GLN C 1 232 ? 14.616 42.526 32.837 1.00 14.00 231 GLN C C 1
ATOM 6755 O O . GLN C 1 232 ? 14.785 43.127 31.765 1.00 13.68 231 GLN C O 1
ATOM 6761 N N . LEU C 1 233 ? 13.503 42.563 33.572 1.00 13.57 232 LEU C N 1
ATOM 6762 C CA . LEU C 1 233 ? 12.346 43.387 33.298 1.00 13.42 232 LEU C CA 1
ATOM 6763 C C . LEU C 1 233 ? 12.035 44.137 34.580 1.00 13.33 232 LEU C C 1
ATOM 6764 O O . LEU C 1 233 ? 12.329 43.645 35.669 1.00 14.01 232 LEU C O 1
ATOM 6769 N N . HIS C 1 234 ? 11.399 45.296 34.455 1.00 12.32 233 HIS C N 1
ATOM 6770 C CA . HIS C 1 234 ? 11.117 46.135 35.605 1.00 13.44 233 HIS C CA 1
ATOM 6771 C C . HIS C 1 234 ? 10.011 45.591 36.525 1.00 12.37 233 HIS C C 1
ATOM 6772 O O . HIS C 1 234 ? 8.998 45.024 36.071 1.00 11.07 233 HIS C O 1
ATOM 6779 N N . ALA C 1 235 ? 10.237 45.746 37.824 1.00 12.08 234 ALA C N 1
ATOM 6780 C CA . ALA C 1 235 ? 9.230 45.440 38.847 1.00 10.93 234 ALA C CA 1
ATOM 6781 C C . ALA C 1 235 ? 9.379 46.381 40.028 1.00 10.74 234 ALA C C 1
ATOM 6782 O O . ALA C 1 235 ? 10.471 46.854 40.295 1.00 10.67 234 ALA C O 1
ATOM 6784 N N . GLU C 1 236 ? 8.271 46.703 40.699 1.00 10.88 235 GLU C N 1
ATOM 6785 C CA A GLU C 1 236 ? 8.351 47.488 41.920 0.50 10.53 235 GLU C CA 1
ATOM 6786 C CA B GLU C 1 236 ? 8.290 47.551 41.889 0.50 11.07 235 GLU C CA 1
ATOM 6787 C C . GLU C 1 236 ? 7.329 46.981 42.906 1.00 10.45 235 GLU C C 1
ATOM 6788 O O . GLU C 1 236 ? 6.221 46.567 42.535 1.00 9.76 235 GLU C O 1
ATOM 6799 N N . SER C 1 237 ? 7.737 46.991 44.170 1.00 9.78 236 SER C N 1
ATOM 6800 C CA . SER C 1 237 ? 6.930 46.500 45.278 1.00 9.63 236 SER C CA 1
ATOM 6801 C C . SER C 1 237 ? 6.429 47.660 46.120 1.00 10.63 236 SER C C 1
ATOM 6802 O O . SER C 1 237 ? 7.215 48.557 46.465 1.00 10.34 236 SER C O 1
ATOM 6805 N N . TYR C 1 238 ? 5.137 47.633 46.454 1.00 11.63 237 TYR C N 1
ATOM 6806 C CA . TYR C 1 238 ? 4.480 48.632 47.319 1.00 13.40 237 TYR C CA 1
ATOM 6807 C C . TYR C 1 238 ? 3.645 48.047 48.441 1.00 11.89 237 TYR C C 1
ATOM 6808 O O . TYR C 1 238 ? 3.056 46.981 48.320 1.00 11.58 237 TYR C O 1
ATOM 6817 N N . SER C 1 239 ? 3.532 48.800 49.527 1.00 11.46 238 SER C N 1
ATOM 6818 C CA . SER C 1 239 ? 2.512 48.489 50.519 1.00 10.00 238 SER C CA 1
ATOM 6819 C C . SER C 1 239 ? 1.178 48.756 49.824 1.00 9.58 238 SER C C 1
ATOM 6820 O O . SER C 1 239 ? 1.029 49.786 49.164 1.00 10.39 238 SER C O 1
ATOM 6823 N N . SER C 1 240 ? 0.184 47.885 50.011 1.00 8.58 239 SER C N 1
ATOM 6824 C CA . SER C 1 240 ? -1.154 48.114 49.469 1.00 9.70 239 SER C CA 1
ATOM 6825 C C . SER C 1 240 ? -1.737 49.422 50.029 1.00 10.49 239 SER C C 1
ATOM 6826 O O . SER C 1 240 ? -2.562 50.055 49.376 1.00 10.78 239 SER C O 1
ATOM 6829 N N . ALA C 1 241 ? -1.292 49.814 51.219 1.00 11.39 240 ALA C N 1
ATOM 6830 C CA . ALA C 1 241 ? -1.769 51.065 51.861 1.00 12.37 240 ALA C CA 1
ATOM 6831 C C . ALA C 1 241 ? -1.177 52.325 51.246 1.00 12.62 240 ALA C C 1
ATOM 6832 O O . ALA C 1 241 ? -1.679 53.411 51.507 1.00 12.52 240 ALA C O 1
ATOM 6834 N N . GLU C 1 242 ? -0.106 52.186 50.463 1.00 12.90 241 GLU C N 1
ATOM 6835 C CA . GLU C 1 242 ? 0.589 53.321 49.843 1.00 14.75 241 GLU C CA 1
ATOM 6836 C C . GLU C 1 242 ? 0.517 53.370 48.307 1.00 14.83 241 GLU C C 1
ATOM 6837 O O . GLU C 1 242 ? 0.805 54.407 47.697 1.00 15.51 241 GLU C O 1
ATOM 6843 N N . VAL C 1 243 ? 0.120 52.273 47.684 1.00 15.75 242 VAL C N 1
ATOM 6844 C CA . VAL C 1 243 ? 0.223 52.141 46.226 1.00 15.97 242 VAL C CA 1
ATOM 6845 C C . VAL C 1 243 ? -0.619 53.183 45.475 1.00 16.73 242 VAL C C 1
ATOM 6846 O O . VAL C 1 243 ? -0.238 53.615 44.399 1.00 16.19 242 VAL C O 1
ATOM 6850 N N . LEU C 1 244 ? -1.730 53.617 46.068 1.00 17.55 243 LEU C N 1
ATOM 6851 C CA . LEU C 1 244 ? -2.599 54.609 45.418 1.00 18.81 243 LEU C CA 1
ATOM 6852 C C . LEU C 1 244 ? -2.184 56.049 45.728 1.00 20.61 243 LEU C C 1
ATOM 6853 O O . LEU C 1 244 ? -2.829 56.985 45.269 1.00 21.25 243 LEU C O 1
ATOM 6858 N N . HIS C 1 245 ? -1.102 56.230 46.475 1.00 22.43 244 HIS C N 1
ATOM 6859 C CA . HIS C 1 245 ? -0.658 57.558 46.899 1.00 24.20 244 HIS C CA 1
ATOM 6860 C C . HIS C 1 245 ? 0.765 57.962 46.451 1.00 24.60 244 HIS C C 1
ATOM 6861 O O . HIS C 1 245 ? 1.225 59.032 46.803 1.00 24.74 244 HIS C O 1
ATOM 6868 N N . GLY C 1 246 ? 1.450 57.125 45.676 1.00 24.95 245 GLY C N 1
ATOM 6869 C CA . GLY C 1 246 ? 2.830 57.406 45.283 1.00 25.10 245 GLY C CA 1
ATOM 6870 C C . GLY C 1 246 ? 2.958 58.391 44.133 1.00 25.62 245 GLY C C 1
ATOM 6871 O O . GLY C 1 246 ? 1.947 58.853 43.583 1.00 24.61 245 GLY C O 1
ATOM 6872 N N . PRO C 1 247 ? 4.210 58.724 43.758 1.00 25.76 246 PRO C N 1
ATOM 6873 C CA . PRO C 1 247 ? 4.438 59.711 42.699 1.00 26.49 246 PRO C CA 1
ATOM 6874 C C . PRO C 1 247 ? 3.842 59.349 41.338 1.00 27.24 246 PRO C C 1
ATOM 6875 O O . PRO C 1 247 ? 3.486 60.258 40.590 1.00 28.27 246 PRO C O 1
ATOM 6879 N N . VAL C 1 248 ? 3.717 58.055 41.034 1.00 27.77 247 VAL C N 1
ATOM 6880 C CA . VAL C 1 248 ? 3.179 57.595 39.748 1.00 28.55 247 VAL C CA 1
ATOM 6881 C C . VAL C 1 248 ? 1.890 56.768 39.901 1.00 28.30 247 VAL C C 1
ATOM 6882 O O . VAL C 1 248 ? 1.701 56.015 40.874 1.00 27.72 247 VAL C O 1
ATOM 6884 N N . SER C 1 249 ? 0.986 56.962 38.941 1.00 28.35 248 SER C N 1
ATOM 6885 C CA . SER C 1 249 ? -0.301 56.271 38.938 1.00 27.99 248 SER C CA 1
ATOM 6886 C C . SER C 1 249 ? -0.048 54.882 38.408 1.00 27.40 248 SER C C 1
ATOM 6887 O O . SER C 1 249 ? 0.282 54.721 37.228 1.00 27.02 248 SER C O 1
ATOM 6890 N N . ILE C 1 250 ? -0.195 53.876 39.265 1.00 27.05 249 ILE C N 1
ATOM 6891 C CA . ILE C 1 250 ? 0.108 52.520 38.840 1.00 26.79 249 ILE C CA 1
ATOM 6892 C C . ILE C 1 250 ? -0.934 52.028 37.844 1.00 26.24 249 ILE C C 1
ATOM 6893 O O . ILE C 1 250 ? -0.603 51.250 36.960 1.00 25.69 249 ILE C O 1
ATOM 6898 N N . VAL C 1 251 ? -2.171 52.505 37.986 1.00 25.22 250 VAL C N 1
ATOM 6899 C CA . VAL C 1 251 ? -3.227 52.184 37.034 1.00 24.82 250 VAL C CA 1
ATOM 6900 C C . VAL C 1 251 ? -2.828 52.678 35.637 1.00 24.51 250 VAL C C 1
ATOM 6901 O O . VAL C 1 251 ? -2.837 51.913 34.690 1.00 24.87 250 VAL C O 1
ATOM 6905 N N A GLU C 1 252 ? -2.462 53.957 35.535 0.50 24.18 251 GLU C N 1
ATOM 6906 N N B GLU C 1 252 ? -2.451 53.942 35.514 0.50 24.19 251 GLU C N 1
ATOM 6907 C CA A GLU C 1 252 ? -2.050 54.557 34.255 0.50 24.04 251 GLU C CA 1
ATOM 6908 C CA B GLU C 1 252 ? -2.117 54.478 34.197 0.50 24.04 251 GLU C CA 1
ATOM 6909 C C A GLU C 1 252 ? -0.853 53.848 33.614 0.50 23.67 251 GLU C C 1
ATOM 6910 C C B GLU C 1 252 ? -0.833 53.868 33.601 0.50 23.69 251 GLU C C 1
ATOM 6911 O O A GLU C 1 252 ? -0.731 53.822 32.387 0.50 23.32 251 GLU C O 1
ATOM 6912 O O B GLU C 1 252 ? -0.632 53.931 32.385 0.50 23.33 251 GLU C O 1
ATOM 6923 N N . GLU C 1 253 ? 0.028 53.274 34.435 1.00 23.19 252 GLU C N 1
ATOM 6924 C CA . GLU C 1 253 ? 1.222 52.569 33.924 1.00 23.10 252 GLU C CA 1
ATOM 6925 C C . GLU C 1 253 ? 0.849 51.335 33.098 1.00 22.15 252 GLU C C 1
ATOM 6926 O O . GLU C 1 253 ? 1.614 50.915 32.226 1.00 21.45 252 GLU C O 1
ATOM 6932 N N . GLY C 1 254 ? -0.292 50.726 33.419 1.00 21.06 253 GLY C N 1
ATOM 6933 C CA . GLY C 1 254 ? -0.815 49.608 32.633 1.00 20.49 253 GLY C CA 1
ATOM 6934 C C . GLY C 1 254 ? -0.125 48.271 32.789 1.00 19.40 253 GLY C C 1
ATOM 6935 O O . GLY C 1 254 ? -0.172 47.450 31.871 1.00 19.62 253 GLY C O 1
ATOM 6936 N N . PHE C 1 255 ? 0.491 48.033 33.944 1.00 17.75 254 PHE C N 1
ATOM 6937 C CA . PHE C 1 255 ? 1.154 46.760 34.211 1.00 16.40 254 PHE C CA 1
ATOM 6938 C C . PHE C 1 255 ? 0.391 45.919 35.239 1.00 14.48 254 PHE C C 1
ATOM 6939 O O . PHE C 1 255 ? -0.292 46.465 36.100 1.00 13.35 254 PHE C O 1
ATOM 6947 N N . PRO C 1 256 ? 0.483 44.590 35.114 1.00 13.40 255 PRO C N 1
ATOM 6948 C CA . PRO C 1 256 ? -0.232 43.695 36.025 1.00 12.15 255 PRO C CA 1
ATOM 6949 C C . PRO C 1 256 ? 0.211 43.927 37.462 1.00 11.51 255 PRO C C 1
ATOM 6950 O O . PRO C 1 256 ? 1.376 44.248 37.694 1.00 11.71 255 PRO C O 1
ATOM 6954 N N . VAL C 1 257 ? -0.721 43.748 38.391 1.00 10.49 256 VAL C N 1
ATOM 6955 C CA . VAL C 1 257 ? -0.499 43.965 39.815 1.00 10.33 256 VAL C CA 1
ATOM 6956 C C . VAL C 1 257 ? -0.726 42.610 40.519 1.00 9.72 256 VAL C C 1
ATOM 6957 O O . VAL C 1 257 ? -1.738 41.956 40.280 1.00 10.39 256 VAL C O 1
ATOM 6961 N N . LEU C 1 258 ? 0.205 42.224 41.395 1.00 8.98 257 LEU C N 1
ATOM 6962 C CA . LEU C 1 258 ? 0.131 40.933 42.089 1.00 8.53 257 LEU C CA 1
ATOM 6963 C C .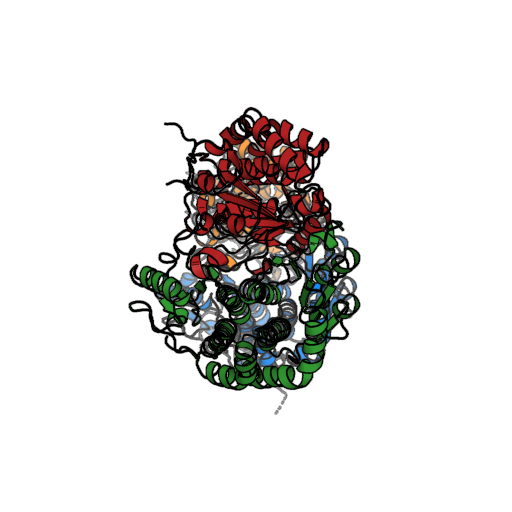 LEU C 1 258 ? 0.133 41.207 43.584 1.00 8.82 257 LEU C C 1
ATOM 6964 O O . LEU C 1 258 ? 1.122 41.690 44.137 1.00 9.41 257 LEU C O 1
ATOM 6969 N N . GLY C 1 259 ? -1.007 40.947 44.221 1.00 9.22 258 GLY C N 1
ATOM 6970 C CA . GLY C 1 259 ? -1.180 41.146 45.637 1.00 9.34 258 GLY C CA 1
ATOM 6971 C C . GLY C 1 259 ? -0.866 39.910 46.457 1.00 9.00 258 GLY C C 1
ATOM 6972 O O . GLY C 1 259 ? -1.535 38.885 46.325 1.00 9.21 258 GLY C O 1
ATOM 6973 N N . PHE C 1 260 ? 0.189 40.018 47.269 1.00 8.97 259 PHE C N 1
ATOM 6974 C CA . PHE C 1 260 ? 0.597 38.975 48.204 1.00 8.93 259 PHE C CA 1
ATOM 6975 C C . PHE C 1 260 ? -0.199 39.093 49.487 1.00 9.46 259 PHE C C 1
ATOM 6976 O O . PHE C 1 260 ? 0.025 40.019 50.300 1.00 9.22 259 PHE C O 1
ATOM 6984 N N . ALA C 1 261 ? -1.117 38.140 49.670 1.00 9.36 260 ALA C N 1
ATOM 6985 C CA . ALA C 1 261 ? -1.996 38.070 50.850 1.00 9.88 260 ALA C CA 1
ATOM 6986 C C . ALA C 1 261 ? -1.782 36.759 51.597 1.00 9.78 260 ALA C C 1
ATOM 6987 O O . ALA C 1 261 ? -1.986 35.681 51.038 1.00 9.47 260 ALA C O 1
ATOM 6989 N N . ALA C 1 262 ? -1.332 36.863 52.848 1.00 9.80 261 ALA C N 1
ATOM 6990 C CA . ALA C 1 262 ? -1.286 35.767 53.781 1.00 9.94 261 ALA C CA 1
ATOM 6991 C C . ALA C 1 262 ? -2.650 35.633 54.468 1.00 10.54 261 ALA C C 1
ATOM 6992 O O . ALA C 1 262 ? -3.491 36.514 54.390 1.00 10.43 261 ALA C O 1
ATOM 6994 N N . GLY C 1 263 ? -2.842 34.517 55.137 1.00 10.28 262 GLY C N 1
ATOM 6995 C CA . GLY C 1 263 ? -4.028 34.273 55.938 1.00 11.68 262 GLY C CA 1
ATOM 6996 C C . GLY C 1 263 ? -3.871 34.880 57.311 1.00 11.47 262 GLY C C 1
ATOM 6997 O O . GLY C 1 263 ? -3.887 34.173 58.309 1.00 12.63 262 GLY C O 1
ATOM 6998 N N . ASP C 1 264 ? -3.705 36.200 57.358 1.00 10.63 263 ASP C N 1
ATOM 6999 C CA . ASP C 1 264 ? -3.474 36.924 58.614 1.00 10.59 263 ASP C CA 1
ATOM 7000 C C . ASP C 1 264 ? -4.427 38.108 58.626 1.00 10.11 263 ASP C C 1
ATOM 7001 O O . ASP C 1 264 ? -5.287 38.233 57.749 1.00 9.11 263 ASP C O 1
ATOM 7006 N N . ALA C 1 265 ? -4.251 39.013 59.575 1.00 10.20 264 ALA C N 1
ATOM 7007 C CA . ALA C 1 265 ? -5.127 40.188 59.708 1.00 9.78 264 ALA C CA 1
ATOM 7008 C C . ALA C 1 265 ? -5.068 41.165 58.525 1.00 9.52 264 ALA C C 1
ATOM 7009 O O . ALA C 1 265 ? -5.945 42.035 58.357 1.00 10.92 264 ALA C O 1
ATOM 7011 N N . ALA C 1 266 ? -4.025 41.038 57.716 1.00 9.06 265 ALA C N 1
ATOM 7012 C CA . ALA C 1 266 ? -3.804 41.901 56.544 1.00 8.66 265 ALA C CA 1
ATOM 7013 C C . ALA C 1 266 ? -4.537 41.416 55.287 1.00 9.44 265 ALA C C 1
ATOM 7014 O O . ALA C 1 266 ? -4.626 42.163 54.302 1.00 9.26 265 ALA C O 1
ATOM 7016 N N . GLU C 1 267 ? -5.032 40.186 55.309 1.00 10.41 266 GLU C N 1
ATOM 7017 C CA . GLU C 1 267 ? -5.707 39.601 54.143 1.00 10.98 266 GLU C CA 1
ATOM 7018 C C . GLU C 1 267 ? -6.856 40.461 53.577 1.00 10.90 266 GLU C C 1
ATOM 7019 O O . GLU C 1 267 ? -6.905 40.753 52.369 1.00 10.66 266 GLU C O 1
ATOM 7025 N N . ALA C 1 268 ? -7.763 40.894 54.457 1.00 11.21 267 ALA C N 1
ATOM 7026 C CA . ALA C 1 268 ? -8.917 41.684 54.038 1.00 11.47 267 ALA C CA 1
ATOM 7027 C C . ALA C 1 268 ? -8.507 43.043 53.457 1.00 11.45 267 ALA C C 1
ATOM 7028 O O . ALA C 1 268 ? -8.944 43.385 52.374 1.00 11.08 267 ALA C O 1
ATOM 7030 N N . PRO C 1 269 ? -7.699 43.843 54.196 1.00 11.61 268 PRO C N 1
ATOM 7031 C CA . PRO C 1 269 ? -7.258 45.116 53.608 1.00 11.93 268 PRO C CA 1
ATOM 7032 C C . PRO C 1 269 ? -6.422 44.971 52.333 1.00 11.72 268 PRO C C 1
ATOM 7033 O O . PRO C 1 269 ? -6.510 45.819 51.465 1.00 12.21 268 PRO C O 1
ATOM 7037 N N . LEU C 1 270 ? -5.658 43.889 52.185 1.00 11.93 269 LEU C N 1
ATOM 7038 C CA . LEU C 1 270 ? -4.943 43.663 50.930 1.00 12.12 269 LEU C CA 1
ATOM 7039 C C . LEU C 1 270 ? -5.943 43.461 49.773 1.00 11.88 269 LEU C C 1
ATOM 7040 O O . LEU C 1 270 ? -5.822 44.053 48.702 1.00 10.90 269 LEU C O 1
ATOM 7045 N N . ALA C 1 271 ? -6.925 42.595 50.013 1.00 12.19 270 ALA C N 1
ATOM 7046 C CA . ALA C 1 271 ? -7.978 42.269 49.053 1.00 13.00 270 ALA C CA 1
ATOM 7047 C C . ALA C 1 271 ? -8.809 43.514 48.688 1.00 13.42 270 ALA C C 1
ATOM 7048 O O . ALA C 1 271 ? -9.167 43.739 47.514 1.00 12.62 270 ALA C O 1
ATOM 7050 N N . GLU C 1 272 ? -9.085 44.333 49.704 1.00 14.21 271 GLU C N 1
ATOM 7051 C CA . GLU C 1 272 ? -9.856 45.540 49.523 1.00 15.81 271 GLU C CA 1
ATOM 7052 C C . GLU C 1 272 ? -9.159 46.474 48.512 1.00 13.92 271 GLU C C 1
ATOM 7053 O O . GLU C 1 272 ? -9.801 46.946 47.571 1.00 11.93 271 GLU C O 1
ATOM 7059 N N . ILE C 1 273 ? -7.851 46.697 48.691 1.00 12.44 272 ILE C N 1
ATOM 7060 C CA . ILE C 1 273 ? -7.069 47.554 47.768 1.00 12.25 272 ILE C CA 1
ATOM 7061 C C . ILE C 1 273 ? -6.911 46.903 46.365 1.00 11.74 272 ILE C C 1
ATOM 7062 O O . ILE C 1 273 ? -7.012 47.588 45.333 1.00 11.25 272 ILE C O 1
ATOM 7067 N N . ALA C 1 274 ? -6.684 45.587 46.331 1.00 11.54 273 ALA C N 1
ATOM 7068 C CA . ALA C 1 274 ? -6.582 44.841 45.064 1.00 12.01 273 ALA C CA 1
ATOM 7069 C C . ALA C 1 274 ? -7.835 45.105 44.247 1.00 12.35 273 ALA C C 1
ATOM 7070 O O . ALA C 1 274 ? -7.769 45.464 43.040 1.00 11.73 273 ALA C O 1
ATOM 7072 N N . ASP C 1 275 ? -8.979 44.965 44.914 1.00 12.59 274 ASP C N 1
ATOM 7073 C CA . ASP C 1 275 ? -10.270 45.217 44.262 1.00 13.38 274 ASP C CA 1
ATOM 7074 C C . ASP C 1 275 ? -10.493 46.652 43.816 1.00 14.15 274 ASP C C 1
ATOM 7075 O O . ASP C 1 275 ? -11.056 46.870 42.737 1.00 13.67 274 ASP C O 1
ATOM 7080 N N . GLN C 1 276 ? -10.033 47.621 44.610 1.00 14.31 275 GLN C N 1
ATOM 7081 C CA . GLN C 1 276 ? -10.161 49.040 44.257 1.00 14.92 275 GLN C CA 1
ATOM 7082 C C . GLN C 1 276 ? -9.363 49.330 43.002 1.00 13.99 275 GLN C C 1
ATOM 7083 O O . GLN C 1 276 ? -9.832 50.064 42.128 1.00 13.54 275 GLN C O 1
ATOM 7089 N N . ILE C 1 277 ? -8.181 48.714 42.904 1.00 12.83 276 ILE C N 1
ATOM 7090 C CA . ILE C 1 277 ? -7.313 48.863 41.744 1.00 12.64 276 ILE C CA 1
ATOM 7091 C C . ILE C 1 277 ? -7.990 48.211 40.520 1.00 12.57 276 ILE C C 1
ATOM 7092 O O . ILE C 1 277 ? -8.060 48.815 39.447 1.00 12.83 276 ILE C O 1
ATOM 7097 N N . ALA C 1 278 ? -8.521 47.006 40.696 1.00 11.29 277 ALA C N 1
ATOM 7098 C CA . ALA C 1 278 ? -9.260 46.319 39.629 1.00 11.82 277 ALA C CA 1
ATOM 7099 C C . ALA C 1 278 ? -10.448 47.168 39.118 1.00 12.01 277 ALA C C 1
ATOM 7100 O O . ALA C 1 278 ? -10.755 47.203 37.909 1.00 10.38 277 ALA C O 1
ATOM 7102 N N . ALA C 1 279 ? -11.116 47.843 40.058 1.00 12.95 278 ALA C N 1
ATOM 7103 C CA . ALA C 1 279 ? -12.263 48.676 39.758 1.00 13.28 278 ALA C CA 1
ATOM 7104 C C . ALA C 1 279 ? -11.900 49.854 38.863 1.00 13.95 278 ALA C C 1
ATOM 7105 O O . ALA C 1 279 ? -12.760 50.366 38.175 1.00 14.45 278 ALA C O 1
ATOM 7107 N N . LYS C 1 280 ? -10.629 50.255 38.847 1.00 14.10 279 LYS C N 1
ATOM 7108 C CA A LYS C 1 280 ? -10.184 51.373 38.020 0.50 14.30 279 LYS C CA 1
ATOM 7109 C CA B LYS C 1 280 ? -10.150 51.375 38.029 0.50 14.46 279 LYS C CA 1
ATOM 7110 C C . LYS C 1 280 ? -9.786 50.898 36.629 1.00 14.56 279 LYS C C 1
ATOM 7111 O O . LYS C 1 280 ? -9.313 51.690 35.819 1.00 15.03 279 LYS C O 1
ATOM 7122 N N . GLY C 1 281 ? -9.975 49.601 36.358 1.00 14.02 280 GLY C N 1
ATOM 7123 C CA . GLY C 1 281 ? -9.661 49.011 35.042 1.00 13.87 280 GLY C CA 1
ATOM 7124 C C . GLY C 1 281 ? -8.292 48.373 34.893 1.00 13.69 280 GLY C C 1
ATOM 7125 O O . GLY C 1 281 ? -7.916 47.962 33.797 1.00 13.57 280 GLY C O 1
ATOM 7126 N N . ALA C 1 282 ? -7.519 48.315 35.975 1.00 13.26 281 ALA C N 1
ATOM 7127 C CA . ALA C 1 282 ? -6.192 47.692 35.948 1.00 12.99 281 ALA C CA 1
ATOM 7128 C C . ALA C 1 282 ? -6.280 46.161 36.034 1.00 12.69 281 ALA C C 1
ATOM 7129 O O . ALA C 1 282 ? -7.271 45.604 36.473 1.00 11.86 281 ALA C O 1
ATOM 7131 N N . THR C 1 283 ? -5.227 45.495 35.581 1.00 12.81 282 THR C N 1
ATOM 7132 C CA . THR C 1 283 ? -5.133 44.050 35.636 1.00 12.72 282 THR C CA 1
ATOM 7133 C C . THR C 1 283 ? -4.510 43.669 37.001 1.00 12.15 282 THR C C 1
ATOM 7134 O O . THR C 1 283 ? -3.330 43.937 37.264 1.00 12.06 282 THR C O 1
ATOM 7138 N N . VAL C 1 284 ? -5.304 43.038 37.853 1.00 11.81 283 VAL C N 1
ATOM 7139 C CA . VAL C 1 284 ? -4.878 42.718 39.205 1.00 11.45 283 VAL C CA 1
ATOM 7140 C C . VAL C 1 284 ? -5.229 41.278 39.594 1.00 11.64 283 VAL C C 1
ATOM 7141 O O . VAL C 1 284 ? -6.289 40.773 39.252 1.00 11.74 283 VAL C O 1
ATOM 7145 N N . PHE C 1 285 ? -4.306 40.642 40.310 1.00 10.49 284 PHE C N 1
ATOM 7146 C CA . PHE C 1 285 ? -4.435 39.293 40.818 1.00 11.38 284 PHE C CA 1
ATOM 7147 C C . PHE C 1 285 ? -4.018 39.323 42.282 1.00 11.57 284 PHE C C 1
ATOM 7148 O O . PHE C 1 285 ? -3.183 40.153 42.660 1.00 11.39 284 PHE C O 1
ATOM 7156 N N . ALA C 1 286 ? -4.599 38.462 43.113 1.00 10.33 285 ALA C N 1
ATOM 7157 C CA . ALA C 1 286 ? -4.217 38.414 44.549 1.00 10.79 285 ALA C CA 1
ATOM 7158 C C . ALA C 1 286 ? -4.333 37.001 45.125 1.00 10.18 285 ALA C C 1
ATOM 7159 O O . ALA C 1 286 ? -5.256 36.243 44.780 1.00 9.82 285 ALA C O 1
ATOM 7161 N N . THR C 1 287 ? -3.460 36.668 46.066 1.00 9.63 286 THR C N 1
ATOM 7162 C CA . THR C 1 287 ? -3.434 35.321 46.632 1.00 9.82 286 THR C CA 1
ATOM 7163 C C . THR C 1 287 ? -4.401 35.159 47.811 1.00 10.50 286 THR C C 1
ATOM 7164 O O . THR C 1 287 ? -3.981 34.816 48.937 1.00 10.92 286 THR C O 1
ATOM 7168 N N . THR C 1 288 ? -5.678 35.399 47.551 1.00 11.18 287 THR C N 1
ATOM 7169 C CA . THR C 1 288 ? -6.720 35.334 48.558 1.00 11.46 287 THR C CA 1
ATOM 7170 C C . THR C 1 288 ? -8.052 35.187 47.851 1.00 12.43 287 THR C C 1
ATOM 7171 O O . THR C 1 288 ? -8.268 35.760 46.771 1.00 12.56 287 THR C O 1
ATOM 7175 N N . GLY C 1 289 ? -8.969 34.460 48.482 1.00 13.29 288 GLY C N 1
ATOM 7176 C CA . GLY C 1 289 ? -10.298 34.297 47.910 1.00 13.99 288 GLY C CA 1
ATOM 7177 C C . GLY C 1 289 ? -11.256 35.428 48.271 1.00 14.77 288 GLY C C 1
ATOM 7178 O O . GLY C 1 289 ? -12.412 35.415 47.853 1.00 14.79 288 GLY C O 1
ATOM 7179 N N . ARG C 1 290 ? -10.790 36.397 49.051 1.00 15.39 289 ARG C N 1
ATOM 7180 C CA . ARG C 1 290 ? -11.630 37.523 49.470 1.00 16.75 289 ARG C CA 1
ATOM 7181 C C . ARG C 1 290 ? -11.797 38.577 48.384 1.00 16.47 289 ARG C C 1
ATOM 7182 O O . ARG C 1 290 ? -12.650 39.465 48.527 1.00 16.71 289 ARG C O 1
ATOM 7190 N N . VAL C 1 291 ? -10.978 38.525 47.332 1.00 15.86 290 VAL C N 1
ATOM 7191 C CA . VAL C 1 291 ? -11.141 39.480 46.235 1.00 15.63 290 VAL C CA 1
ATOM 7192 C C . VAL C 1 291 ? -12.413 39.117 45.464 1.00 16.63 290 VAL C C 1
ATOM 7193 O O . VAL C 1 291 ? -12.707 37.947 45.292 1.00 16.03 290 VAL C O 1
ATOM 7197 N N . THR C 1 292 ? -13.156 40.131 45.025 1.00 17.08 291 THR C N 1
ATOM 7198 C CA . THR C 1 292 ? -14.389 39.936 44.276 1.00 18.08 291 THR C CA 1
ATOM 7199 C C . THR C 1 292 ? -14.313 40.555 42.889 1.00 18.10 291 THR C C 1
ATOM 7200 O O . THR C 1 292 ? -15.183 40.328 42.071 1.00 18.82 291 THR C O 1
ATOM 7204 N N . ARG C 1 293 ? -13.285 41.347 42.632 1.00 17.74 292 ARG C N 1
ATOM 7205 C CA . ARG C 1 293 ? -13.102 42.017 41.353 1.00 18.17 292 ARG C CA 1
ATOM 7206 C C . ARG C 1 293 ? -11.771 41.620 40.772 1.00 16.39 292 ARG C C 1
ATOM 7207 O O . ARG C 1 293 ? -11.704 41.151 39.635 1.00 15.52 292 ARG C O 1
ATOM 7215 N N . ALA C 1 294 ? -10.711 41.786 41.564 1.00 14.91 293 ALA C N 1
ATOM 7216 C CA . ALA C 1 294 ? -9.390 41.292 41.178 1.00 14.07 293 ALA C CA 1
ATOM 7217 C C . ALA C 1 294 ? -9.485 39.774 41.045 1.00 13.97 293 ALA C C 1
ATOM 7218 O O . ALA C 1 294 ? -10.338 39.150 41.680 1.00 13.33 293 ALA C O 1
ATOM 7220 N N . ARG C 1 295 ? -8.637 39.176 40.214 1.00 13.58 294 ARG C N 1
ATOM 7221 C CA . ARG C 1 295 ? -8.631 37.707 40.058 1.00 14.17 294 ARG C CA 1
ATOM 7222 C C . ARG C 1 295 ? -7.901 36.976 41.169 1.00 13.14 294 ARG C C 1
ATOM 7223 O O . ARG C 1 295 ? -6.920 37.458 41.701 1.00 11.64 294 ARG C O 1
ATOM 7231 N N . VAL C 1 296 ? -8.428 35.815 41.530 1.00 11.88 295 VAL C N 1
ATOM 7232 C CA . VAL C 1 296 ? -7.840 35.000 42.560 1.00 12.36 295 VAL C CA 1
ATOM 7233 C C . VAL C 1 296 ? -6.693 34.150 42.002 1.00 11.89 295 VAL C C 1
ATOM 7234 O O . VAL C 1 296 ? -6.871 33.463 40.990 1.00 11.97 295 VAL C O 1
ATOM 7238 N N . LEU C 1 297 ? -5.547 34.191 42.683 1.00 12.83 296 LEU C N 1
ATOM 7239 C CA . LEU C 1 297 ? -4.404 33.349 42.396 1.00 12.16 296 LEU C CA 1
ATOM 7240 C C . LEU C 1 297 ? -4.455 32.107 43.324 1.00 12.44 296 LEU C C 1
ATOM 7241 O O . LEU C 1 297 ? -4.589 32.236 44.550 1.00 12.76 296 LEU C O 1
ATOM 7246 N N . GLU C 1 298 ? -4.363 30.922 42.722 1.00 12.38 297 GLU C N 1
ATOM 7247 C CA . GLU C 1 298 ? -4.326 29.679 43.464 1.00 13.39 297 GLU C CA 1
ATOM 7248 C C . GLU C 1 298 ? -3.143 29.745 44.445 1.00 12.32 297 GLU C C 1
ATOM 7249 O O . GLU C 1 298 ? -2.061 30.208 44.102 1.00 11.45 297 GLU C O 1
ATOM 7255 N N . HIS C 1 299 ? -3.356 29.304 45.674 1.00 12.07 298 HIS C N 1
ATOM 7256 C CA . HIS C 1 299 ? -2.298 29.363 46.698 1.00 11.75 298 HIS C CA 1
ATOM 7257 C C . HIS C 1 299 ? -2.491 28.279 47.748 1.00 11.90 298 HIS C C 1
ATOM 7258 O O . HIS C 1 299 ? -3.549 27.688 47.865 1.00 12.10 298 HIS C O 1
ATOM 7265 N N . VAL C 1 300 ? -1.457 28.049 48.533 1.00 12.10 299 VAL C N 1
ATOM 7266 C CA . VAL C 1 300 ? -1.490 27.060 49.598 1.00 11.88 299 VAL C CA 1
ATOM 7267 C C . VAL C 1 300 ? -1.252 27.751 50.943 1.00 12.22 299 VAL C C 1
ATOM 7268 O O . VAL C 1 300 ? -0.261 28.468 51.116 1.00 12.54 299 VAL C O 1
ATOM 7272 N N . ARG C 1 301 ? -2.161 27.554 51.891 1.00 11.86 300 ARG C N 1
ATOM 7273 C CA . ARG C 1 301 ? -1.986 28.090 53.252 1.00 11.75 300 ARG C CA 1
ATOM 7274 C C . ARG C 1 301 ? -1.113 27.136 54.040 1.00 11.70 300 ARG C C 1
ATOM 7275 O O . ARG C 1 301 ? -1.103 25.939 53.775 1.00 13.42 300 ARG C O 1
ATOM 7283 N N . SER C 1 302 ? -0.390 27.655 55.037 1.00 11.95 301 SER C N 1
ATOM 7284 C CA . SER C 1 302 ? 0.603 26.879 55.775 1.00 11.31 301 SER C CA 1
ATOM 7285 C C . SER C 1 302 ? 0.249 26.447 57.201 1.00 11.32 301 SER C C 1
ATOM 7286 O O . SER C 1 302 ? 1.014 25.713 57.803 1.00 11.96 301 SER C O 1
ATOM 7289 N N . GLY C 1 303 ? -0.843 26.936 57.777 1.00 12.34 302 GLY C N 1
ATOM 7290 C CA . GLY C 1 303 ? -1.141 26.623 59.178 1.00 12.44 302 GLY C CA 1
ATOM 7291 C C . GLY C 1 303 ? -0.762 27.708 60.186 1.00 13.12 302 GLY C C 1
ATOM 7292 O O . GLY C 1 303 ? -1.080 27.592 61.366 1.00 14.04 302 GLY C O 1
ATOM 7293 N N . HIS C 1 304 ? -0.076 28.765 59.744 1.00 11.83 303 HIS C N 1
ATOM 7294 C CA . HIS C 1 304 ? 0.242 29.881 60.627 1.00 11.75 303 HIS C CA 1
ATOM 7295 C C . HIS C 1 304 ? 0.390 31.146 59.766 1.00 11.26 303 HIS C C 1
ATOM 7296 O O . HIS C 1 304 ? 0.934 31.069 58.669 1.00 11.16 303 HIS C O 1
ATOM 7303 N N . ALA C 1 305 ? -0.110 32.285 60.245 1.00 11.56 304 ALA C N 1
ATOM 7304 C CA . ALA C 1 305 ? 0.058 33.562 59.547 1.00 11.65 304 ALA C CA 1
ATOM 7305 C C . ALA C 1 305 ? 1.519 33.832 59.160 1.00 11.42 304 ALA C C 1
ATOM 7306 O O . ALA C 1 305 ? 1.784 34.319 58.073 1.00 12.15 304 ALA C O 1
ATOM 7308 N N . LEU C 1 306 ? 2.458 33.552 60.067 1.00 10.59 305 LEU C N 1
ATOM 7309 C CA . LEU C 1 306 ? 3.851 33.885 59.831 1.00 10.10 305 LEU C CA 1
ATOM 7310 C C . LEU C 1 306 ? 4.596 33.038 58.796 1.00 10.01 305 LEU C C 1
ATOM 7311 O O . LEU C 1 306 ? 5.635 33.472 58.270 1.00 10.36 305 LEU C O 1
ATOM 7316 N N . THR C 1 307 ? 4.106 31.838 58.512 1.00 9.82 306 THR C N 1
ATOM 7317 C CA . THR C 1 307 ? 4.714 30.986 57.485 1.00 8.93 306 THR C CA 1
ATOM 7318 C C . THR C 1 307 ? 4.032 31.113 56.119 1.00 9.07 306 THR C C 1
ATOM 7319 O O . THR C 1 307 ? 4.600 30.742 55.098 1.00 8.94 306 THR C O 1
ATOM 7323 N N . ASP C 1 308 ? 2.801 31.630 56.094 1.00 9.02 307 ASP C N 1
ATOM 7324 C CA . ASP C 1 308 ? 2.066 31.757 54.832 1.00 8.47 307 ASP C CA 1
ATOM 7325 C C . ASP C 1 308 ? 2.852 32.449 53.706 1.00 8.24 307 ASP C C 1
ATOM 7326 O O . ASP C 1 308 ? 2.763 32.023 52.560 1.00 8.16 307 ASP C O 1
ATOM 7331 N N . PRO C 1 309 ? 3.567 33.551 54.009 1.00 8.59 308 PRO C N 1
ATOM 7332 C CA . PRO C 1 309 ? 4.278 34.238 52.922 1.00 8.67 308 PRO C CA 1
ATOM 7333 C C . PRO C 1 309 ? 5.308 33.363 52.194 1.00 8.63 308 PRO C C 1
ATOM 7334 O O . PRO C 1 309 ? 5.567 33.571 51.000 1.00 9.15 308 PRO C O 1
ATOM 7338 N N . LEU C 1 310 ? 5.906 32.397 52.884 1.00 8.64 309 LEU C N 1
ATOM 7339 C CA . LEU C 1 310 ? 6.859 31.509 52.237 1.00 8.89 309 LEU C CA 1
ATOM 7340 C C . LEU C 1 310 ? 6.210 30.656 51.151 1.00 8.69 309 LEU C C 1
ATOM 7341 O O . LEU C 1 310 ? 6.816 30.404 50.125 1.00 6.65 309 LEU C O 1
ATOM 7346 N N . SER C 1 311 ? 4.973 30.225 51.386 1.00 9.56 310 SER C N 1
ATOM 7347 C CA . SER C 1 311 ? 4.228 29.455 50.387 1.00 9.27 310 SER C CA 1
ATOM 7348 C C . SER C 1 311 ? 4.003 30.330 49.153 1.00 9.13 310 SER C C 1
ATOM 7349 O O . SER C 1 311 ? 4.172 29.891 47.987 1.00 7.98 310 SER C O 1
ATOM 7352 N N . LEU C 1 312 ? 3.649 31.586 49.407 1.00 8.87 311 LEU C N 1
ATOM 7353 C CA . LEU C 1 312 ? 3.347 32.489 48.302 1.00 8.68 311 LEU C CA 1
ATOM 7354 C C . LEU C 1 312 ? 4.575 32.761 47.452 1.00 8.50 311 LEU C C 1
ATOM 7355 O O . LEU C 1 312 ? 4.493 32.808 46.220 1.00 8.54 311 LEU C O 1
ATOM 7360 N N . ILE C 1 313 ? 5.710 33.001 48.097 1.00 8.48 312 ILE C N 1
ATOM 7361 C CA . ILE C 1 313 ? 6.930 33.300 47.334 1.00 7.71 312 ILE C CA 1
ATOM 7362 C C . ILE C 1 313 ? 7.364 32.121 46.484 1.00 8.01 312 ILE C C 1
ATOM 7363 O O . ILE C 1 313 ? 7.895 32.329 45.401 1.00 7.54 312 ILE C O 1
ATOM 7368 N N . VAL C 1 314 ? 7.157 30.898 46.975 1.00 7.24 313 VAL C N 1
ATOM 7369 C CA . VAL C 1 314 ? 7.560 29.689 46.219 1.00 7.38 313 VAL C CA 1
ATOM 7370 C C . VAL C 1 314 ? 6.691 29.566 44.946 1.00 7.79 313 VAL C C 1
ATOM 7371 O O . VAL C 1 314 ? 7.199 29.285 43.867 1.00 7.90 313 VAL C O 1
ATOM 7375 N N . SER C 1 315 ? 5.393 29.804 45.071 1.00 7.76 314 SER C N 1
ATOM 7376 C CA . SER C 1 315 ? 4.499 29.814 43.880 1.00 8.00 314 SER C CA 1
ATOM 7377 C C . SER C 1 315 ? 4.917 30.944 42.917 1.00 8.65 314 SER C C 1
ATOM 7378 O O . SER C 1 315 ? 4.856 30.796 41.700 1.00 8.68 314 SER C O 1
ATOM 7381 N N . PHE C 1 316 ? 5.310 32.092 43.467 1.00 8.07 315 PHE C N 1
ATOM 7382 C CA . PHE C 1 316 ? 5.805 33.185 42.657 1.00 8.25 315 PHE C CA 1
ATOM 7383 C C . PHE C 1 316 ? 7.067 32.796 41.863 1.00 7.95 315 PHE C C 1
ATOM 7384 O O . PHE C 1 316 ? 7.141 33.046 40.659 1.00 8.16 315 PHE C O 1
ATOM 7392 N N . TYR C 1 317 ? 8.058 32.217 42.552 1.00 8.51 316 TYR C N 1
ATOM 7393 C CA . TYR C 1 317 ? 9.253 31.731 41.900 1.00 8.62 316 TYR C CA 1
ATOM 7394 C C . TYR C 1 317 ? 8.866 30.758 40.762 1.00 8.27 316 TYR C C 1
ATOM 7395 O O . TYR C 1 317 ? 9.425 30.811 39.661 1.00 8.54 316 TYR C O 1
ATOM 7404 N N . SER C 1 318 ? 7.904 29.879 41.042 1.00 9.08 317 SER C N 1
ATOM 7405 C CA . SER C 1 318 ? 7.397 28.918 40.047 1.00 9.92 317 SER C CA 1
ATOM 7406 C C . SER C 1 318 ? 6.804 29.620 38.808 1.00 10.29 317 SER C C 1
ATOM 7407 O O . SER C 1 318 ? 7.061 29.196 37.669 1.00 10.87 317 SER C O 1
ATOM 7418 N N . VAL C 1 320 ? 7.436 32.703 37.743 1.00 10.31 319 VAL C N 1
ATOM 7419 C CA . VAL C 1 320 ? 8.528 33.376 37.039 1.00 10.58 319 VAL C CA 1
ATOM 7420 C C . VAL C 1 320 ? 9.373 32.425 36.188 1.00 11.08 319 VAL C C 1
ATOM 7421 O O . VAL C 1 320 ? 9.733 32.734 35.029 1.00 11.20 319 VAL C O 1
ATOM 7425 N N . GLU C 1 321 ? 9.667 31.259 36.730 1.00 11.21 320 GLU C N 1
ATOM 7426 C CA . GLU C 1 321 ? 10.448 30.281 35.991 1.00 11.75 320 GLU C CA 1
ATOM 7427 C C . GLU C 1 321 ? 9.668 29.857 34.740 1.00 11.33 320 GLU C C 1
ATOM 7428 O O . GLU C 1 321 ? 10.257 29.744 33.692 1.00 10.87 320 GLU C O 1
ATOM 7434 N N . ALA C 1 322 ? 8.362 29.614 34.880 1.00 10.46 321 ALA C N 1
ATOM 7435 C CA . ALA C 1 322 ? 7.493 29.224 33.768 1.00 11.39 321 ALA C CA 1
ATOM 7436 C C . ALA C 1 322 ? 7.391 30.356 32.743 1.00 11.97 321 ALA C C 1
ATOM 7437 O O . ALA C 1 322 ? 7.407 30.111 31.528 1.00 12.41 321 ALA C O 1
ATOM 7439 N N . PHE C 1 323 ? 7.269 31.593 33.230 1.00 12.05 322 PHE C N 1
ATOM 7440 C CA . PHE C 1 323 ? 7.189 32.764 32.363 1.00 13.61 322 PHE C CA 1
ATOM 7441 C C . PHE C 1 323 ? 8.461 32.936 31.510 1.00 14.79 322 PHE C C 1
ATOM 7442 O O . PHE C 1 323 ? 8.398 33.088 30.283 1.00 14.08 322 PHE C O 1
ATOM 7450 N N . ALA C 1 324 ? 9.610 32.889 32.173 1.00 15.62 323 ALA C N 1
ATOM 7451 C CA . ALA C 1 324 ? 10.893 33.065 31.528 1.00 17.29 323 ALA C CA 1
ATOM 7452 C C . ALA C 1 324 ? 11.166 31.926 30.530 1.00 19.08 323 ALA C C 1
ATOM 7453 O O . ALA C 1 324 ? 11.519 32.182 29.376 1.00 20.39 323 ALA C O 1
ATOM 7455 N N . SER C 1 325 ? 10.938 30.685 30.935 1.00 21.13 324 SER C N 1
ATOM 7456 C CA . SER C 1 325 ? 11.200 29.560 30.057 1.00 23.05 324 SER C CA 1
ATOM 7457 C C . SER C 1 325 ? 10.310 29.586 28.799 1.00 24.53 324 SER C C 1
ATOM 7458 O O . SER C 1 325 ? 10.786 29.272 27.718 1.00 24.60 324 SER C O 1
ATOM 7461 N N . GLU C 1 326 ? 9.044 29.988 28.924 1.00 26.29 325 GLU C N 1
ATOM 7462 C CA A GLU C 1 326 ? 8.128 30.073 27.782 0.50 27.45 325 GLU C CA 1
ATOM 7463 C CA B GLU C 1 326 ? 8.178 30.024 27.748 0.50 27.18 325 GLU C CA 1
ATOM 7464 C C . GLU C 1 326 ? 8.440 31.255 26.867 1.00 28.20 325 GLU C C 1
ATOM 7465 O O . GLU C 1 326 ? 8.036 31.270 25.700 1.00 28.59 325 GLU C O 1
ATOM 7476 N N . ARG C 1 327 ? 9.132 32.262 27.404 1.00 29.59 326 ARG C N 1
ATOM 7477 C CA . ARG C 1 327 ? 9.539 33.454 26.643 1.00 30.76 326 ARG C CA 1
ATOM 7478 C C . ARG C 1 327 ? 10.941 33.230 26.043 1.00 31.16 326 ARG C C 1
ATOM 7479 O O . ARG C 1 327 ? 11.522 34.147 25.457 1.00 31.34 326 ARG C O 1
ATOM 7487 N N . GLY C 1 328 ? 11.506 32.035 26.209 1.00 31.42 327 GLY C N 1
ATOM 7488 C CA . GLY C 1 328 ? 12.857 31.762 25.726 1.00 31.82 327 GLY C CA 1
ATOM 7489 C C . GLY C 1 328 ? 13.962 32.387 26.567 1.00 32.33 327 GLY C C 1
ATOM 7490 O O . GLY C 1 328 ? 15.137 32.288 26.204 1.00 32.98 327 GLY C O 1
ATOM 7491 N N . ILE C 1 329 ? 13.595 33.010 27.687 1.00 32.47 328 ILE C N 1
ATOM 7492 C CA . ILE C 1 329 ? 14.542 33.626 28.626 1.00 32.64 328 ILE C CA 1
ATOM 7493 C C . ILE C 1 329 ? 15.101 32.579 29.593 1.00 32.38 328 ILE C C 1
ATOM 7494 O O . ILE C 1 329 ? 14.331 31.941 30.326 1.00 32.32 328 ILE C O 1
ATOM 7499 N N . ASP C 1 330 ? 16.414 32.376 29.573 1.00 32.02 329 ASP C N 1
ATOM 7500 C CA A ASP C 1 330 ? 17.027 31.516 30.572 0.50 31.81 329 ASP C CA 1
ATOM 7501 C CA B ASP C 1 330 ? 17.099 31.517 30.531 0.50 31.92 329 ASP C CA 1
ATOM 7502 C C . ASP C 1 330 ? 17.685 32.470 31.562 1.00 31.66 329 ASP C C 1
ATOM 7503 O O . ASP C 1 330 ? 18.683 33.130 31.259 1.00 31.80 329 ASP C O 1
ATOM 7512 N N . PRO C 1 331 ? 17.089 32.563 32.770 1.00 31.36 330 PRO C N 1
ATOM 7513 C CA . PRO C 1 331 ? 17.626 33.479 33.790 1.00 31.19 330 PRO C CA 1
ATOM 7514 C C . PRO C 1 331 ? 19.116 33.314 34.046 1.00 31.15 330 PRO C C 1
ATOM 7515 O O . PRO C 1 331 ? 19.791 34.277 34.436 1.00 31.48 330 PRO C O 1
ATOM 7519 N N . ASP C 1 332 ? 19.597 32.086 33.834 1.00 30.44 331 ASP C N 1
ATOM 7520 C CA . ASP C 1 332 ? 20.967 31.695 34.098 1.00 29.95 331 ASP C CA 1
ATOM 7521 C C . ASP C 1 332 ? 21.761 31.454 32.820 1.00 30.67 331 ASP C C 1
ATOM 7522 O O . ASP C 1 332 ? 22.974 31.684 32.803 1.00 31.73 331 ASP C O 1
ATOM 7535 N N . THR D 1 3 ? 2.025 88.479 33.809 1.00 13.84 2 THR D N 1
ATOM 7536 C CA . THR D 1 3 ? 2.060 87.058 34.174 1.00 14.27 2 THR D CA 1
ATOM 7537 C C . THR D 1 3 ? 3.435 86.841 34.795 1.00 15.26 2 THR D C 1
ATOM 7538 O O . THR D 1 3 ? 4.442 87.330 34.254 1.00 15.79 2 THR D O 1
ATOM 7542 N N . GLN D 1 4 ? 3.459 86.147 35.930 1.00 16.21 3 GLN D N 1
ATOM 7543 C CA . GLN D 1 4 ? 4.675 85.825 36.661 1.00 17.19 3 GLN D CA 1
ATOM 7544 C C . GLN D 1 4 ? 5.080 84.440 36.179 1.00 18.91 3 GLN D C 1
ATOM 7545 O O . GLN D 1 4 ? 4.403 83.435 36.467 1.00 19.61 3 GLN D O 1
ATOM 7551 N N . HIS D 1 5 ? 6.199 84.370 35.479 1.00 20.18 4 HIS D N 1
ATOM 7552 C CA . HIS D 1 5 ? 6.651 83.103 34.914 1.00 21.50 4 HIS D CA 1
ATOM 7553 C C . HIS D 1 5 ? 7.595 82.372 35.865 1.00 21.37 4 HIS D C 1
ATOM 7554 O O . HIS D 1 5 ? 8.677 81.937 35.488 1.00 23.56 4 HIS D O 1
ATOM 7561 N N . ILE D 1 6 ? 7.186 82.301 37.115 1.00 20.51 5 ILE D N 1
ATOM 7562 C CA A ILE D 1 6 ? 7.948 81.586 38.116 0.50 19.71 5 ILE D CA 1
ATOM 7563 C CA B ILE D 1 6 ? 7.913 81.626 38.170 0.50 19.57 5 ILE D CA 1
ATOM 7564 C C . ILE D 1 6 ? 7.001 80.477 38.548 1.00 19.09 5 ILE D C 1
ATOM 7565 O O . ILE D 1 6 ? 5.824 80.712 38.835 1.00 18.84 5 ILE D O 1
ATOM 7574 N N . THR D 1 7 ? 7.499 79.247 38.527 1.00 17.77 6 THR D N 1
ATOM 7575 C CA . THR D 1 7 ? 6.686 78.111 38.895 1.00 16.67 6 THR D CA 1
ATOM 7576 C C . THR D 1 7 ? 6.450 78.102 40.395 1.00 16.21 6 THR D C 1
ATOM 7577 O O . THR D 1 7 ? 7.224 78.676 41.142 1.00 15.45 6 THR D O 1
ATOM 7581 N N . ARG D 1 8 ? 5.364 77.467 40.822 1.00 15.82 7 ARG D N 1
ATOM 7582 C CA . ARG D 1 8 ? 5.109 77.268 42.243 1.00 16.07 7 ARG D CA 1
ATOM 7583 C C . ARG D 1 8 ? 6.281 76.543 42.889 1.00 14.64 7 ARG D C 1
ATOM 7584 O O . ARG D 1 8 ? 6.677 76.852 44.010 1.00 13.85 7 ARG D O 1
ATOM 7600 N N . ARG D 1 10 ? 9.528 76.744 42.020 1.00 12.53 9 ARG D N 1
ATOM 7601 C CA . ARG D 1 10 ? 10.627 77.688 42.240 1.00 12.93 9 ARG D CA 1
ATOM 7602 C C . ARG D 1 10 ? 10.268 78.682 43.354 1.00 13.31 9 ARG D C 1
ATOM 7603 O O . ARG D 1 10 ? 11.122 79.029 44.164 1.00 13.33 9 ARG D O 1
ATOM 7611 N N . ARG D 1 11 ? 9.009 79.123 43.413 1.00 13.83 10 ARG D N 1
ATOM 7612 C CA . ARG D 1 11 ? 8.563 80.031 44.485 1.00 14.45 10 ARG D CA 1
ATOM 7613 C C . ARG D 1 11 ? 8.856 79.410 45.839 1.00 13.74 10 ARG D C 1
ATOM 7614 O O . ARG D 1 11 ? 9.390 80.075 46.729 1.00 12.30 10 ARG D O 1
ATOM 7622 N N . GLU D 1 12 ? 8.492 78.127 45.974 1.00 13.21 11 GLU D N 1
ATOM 7623 C CA . GLU D 1 12 ? 8.633 77.391 47.220 1.00 14.02 11 GLU D CA 1
ATOM 7624 C C . GLU D 1 12 ? 10.107 77.251 47.568 1.00 12.02 11 GLU D C 1
ATOM 7625 O O . GLU D 1 12 ? 10.470 77.494 48.700 1.00 11.45 11 GLU D O 1
ATOM 7631 N N . ILE D 1 13 ? 10.931 76.884 46.588 1.00 11.52 12 ILE D N 1
ATOM 7632 C CA . ILE D 1 13 ? 12.387 76.804 46.780 1.00 11.42 12 ILE D CA 1
ATOM 7633 C C . ILE D 1 13 ? 12.981 78.136 47.293 1.00 12.28 12 ILE D C 1
ATOM 7634 O O . ILE D 1 13 ? 13.800 78.135 48.236 1.00 12.37 12 ILE D O 1
ATOM 7639 N N . ASP D 1 14 ? 12.560 79.246 46.675 1.00 12.57 13 ASP D N 1
ATOM 7640 C CA . ASP D 1 14 ? 12.974 80.593 47.064 1.00 14.19 13 ASP D CA 1
ATOM 7641 C C . ASP D 1 14 ? 12.582 80.907 48.513 1.00 13.98 13 ASP D C 1
ATOM 7642 O O . ASP D 1 14 ? 13.233 81.732 49.157 1.00 15.85 13 ASP D O 1
ATOM 7647 N N . GLU D 1 15 ? 11.509 80.283 49.003 1.00 13.69 14 GLU D N 1
ATOM 7648 C CA . GLU D 1 15 ? 11.022 80.471 50.376 1.00 14.84 14 GLU D CA 1
ATOM 7649 C C . GLU D 1 15 ? 11.693 79.586 51.438 1.00 13.39 14 GLU D C 1
ATOM 7650 O O . GLU D 1 15 ? 11.447 79.759 52.635 1.00 13.11 14 GLU D O 1
ATOM 7656 N N . ILE D 1 16 ? 12.507 78.623 51.015 1.00 12.23 15 ILE D N 1
ATOM 7657 C CA . ILE D 1 16 ? 13.128 77.700 51.960 1.00 11.54 15 ILE D CA 1
ATOM 7658 C C . ILE D 1 16 ? 13.967 78.425 52.993 1.00 11.25 15 ILE D C 1
ATOM 7659 O O . ILE D 1 16 ? 13.835 78.134 54.176 1.00 12.38 15 ILE D O 1
ATOM 7664 N N . PRO D 1 17 ? 14.836 79.362 52.571 1.00 11.60 16 PRO D N 1
ATOM 7665 C CA . PRO D 1 17 ? 15.627 80.030 53.622 1.00 11.80 16 PRO D CA 1
ATOM 7666 C C . PRO D 1 17 ? 14.809 80.735 54.698 1.00 12.77 16 PRO D C 1
ATOM 7667 O O . PRO D 1 17 ? 15.117 80.601 55.886 1.00 12.74 16 PRO D O 1
ATOM 7671 N N . GLU D 1 18 ? 13.767 81.447 54.307 1.00 14.01 17 GLU D N 1
ATOM 7672 C CA . GLU D 1 18 ? 12.932 82.142 55.297 1.00 15.62 17 GLU D CA 1
ATOM 7673 C C . GLU D 1 18 ? 12.093 81.174 56.142 1.00 13.64 17 GLU D C 1
ATOM 7674 O O . GLU D 1 18 ? 11.819 81.462 57.307 1.00 13.32 17 GLU D O 1
ATOM 7680 N N . ALA D 1 19 ? 11.689 80.040 55.572 1.00 12.23 18 ALA D N 1
ATOM 7681 C CA . ALA D 1 19 ? 10.938 79.016 56.340 1.00 11.50 18 ALA D CA 1
ATOM 7682 C C . ALA D 1 19 ? 11.820 78.432 57.433 1.00 11.28 18 ALA D C 1
ATOM 7683 O O . ALA D 1 19 ? 11.378 78.274 58.587 1.00 10.63 18 ALA D O 1
ATOM 7685 N N . VAL D 1 20 ? 13.085 78.149 57.085 1.00 10.49 19 VAL D N 1
ATOM 7686 C CA . VAL D 1 20 ? 14.023 77.648 58.068 1.00 10.21 19 VAL D CA 1
ATOM 7687 C C . VAL D 1 20 ? 14.298 78.734 59.146 1.00 11.01 19 VAL D C 1
ATOM 7688 O O . VAL D 1 20 ? 14.483 78.442 60.330 1.00 9.97 19 VAL D O 1
ATOM 7692 N N . GLN D 1 21 ? 14.336 79.997 58.731 1.00 11.56 20 GLN D N 1
ATOM 7693 C CA . GLN D 1 21 ? 14.542 81.082 59.697 1.00 12.14 20 GLN D CA 1
ATOM 7694 C C . GLN D 1 21 ? 13.359 81.162 60.674 1.00 11.93 20 GLN D C 1
ATOM 7695 O O . GLN D 1 21 ? 13.552 81.414 61.863 1.00 12.73 20 GLN D O 1
ATOM 7701 N N . ARG D 1 22 ? 12.150 80.978 60.164 1.00 12.32 21 ARG D N 1
ATOM 7702 C CA A ARG D 1 22 ? 10.940 80.988 60.991 0.50 13.22 21 ARG D CA 1
ATOM 7703 C CA B ARG D 1 22 ? 10.954 80.995 61.019 0.50 12.92 21 ARG D CA 1
ATOM 7704 C C . ARG D 1 22 ? 11.012 79.854 62.027 1.00 12.53 21 ARG D C 1
ATOM 7705 O O . ARG D 1 22 ? 10.718 80.047 63.207 1.00 13.01 21 ARG D O 1
ATOM 7720 N N . LEU D 1 23 ? 11.407 78.659 61.566 1.00 11.59 22 LEU D N 1
ATOM 7721 C CA . LEU D 1 23 ? 11.534 77.514 62.448 1.00 10.67 22 LEU D CA 1
ATOM 7722 C C . LEU D 1 23 ? 12.600 77.762 63.530 1.00 10.81 22 LEU D C 1
ATOM 7723 O O . LEU D 1 23 ? 12.385 77.444 64.702 1.00 9.93 22 LEU D O 1
ATOM 7728 N N . LEU D 1 24 ? 13.732 78.335 63.140 1.00 10.39 23 LEU D N 1
ATOM 7729 C CA . LEU D 1 24 ? 14.812 78.610 64.079 1.00 11.91 23 LEU D CA 1
ATOM 7730 C C . LEU D 1 24 ? 14.370 79.682 65.081 1.00 13.61 23 LEU D C 1
ATOM 7731 O O . LEU D 1 24 ? 14.664 79.582 66.292 1.00 14.72 23 LEU D O 1
ATOM 7736 N N . ASP D 1 25 ? 13.659 80.696 64.572 1.00 14.57 24 ASP D N 1
ATOM 7737 C CA . ASP D 1 25 ? 13.192 81.808 65.415 1.00 15.78 24 ASP D CA 1
ATOM 7738 C C . ASP D 1 25 ? 12.096 81.364 66.369 1.00 16.72 24 ASP D C 1
ATOM 7739 O O . ASP D 1 25 ? 12.244 81.473 67.603 1.00 18.36 24 ASP D O 1
ATOM 7744 N N . HIS D 1 26 ? 11.021 80.827 65.799 1.00 16.53 25 HIS D N 1
ATOM 7745 C CA . HIS D 1 26 ? 9.796 80.517 66.541 1.00 17.23 25 HIS D CA 1
ATOM 7746 C C . HIS D 1 26 ? 9.690 79.115 67.086 1.00 16.81 25 HIS D C 1
ATOM 7747 O O . HIS D 1 26 ? 8.818 78.851 67.919 1.00 17.62 25 HIS D O 1
ATOM 7754 N N . GLY D 1 27 ? 10.569 78.205 66.653 1.00 15.97 26 GLY D N 1
ATOM 7755 C CA . GLY D 1 27 ? 10.517 76.808 67.082 1.00 15.62 26 GLY D CA 1
ATOM 7756 C C . GLY D 1 27 ? 11.520 76.412 68.143 1.00 15.48 26 GLY D C 1
ATOM 7757 O O . GLY D 1 27 ? 11.367 75.367 68.774 1.00 15.74 26 GLY D O 1
ATOM 7758 N N . ALA D 1 28 ? 12.512 77.272 68.383 1.00 14.87 27 ALA D N 1
ATOM 7759 C CA . ALA D 1 28 ? 13.624 76.961 69.275 1.00 14.78 27 ALA D CA 1
ATOM 7760 C C . ALA D 1 28 ? 13.185 76.630 70.692 1.00 15.03 27 ALA D C 1
ATOM 7761 O O . ALA D 1 28 ? 13.681 75.669 71.277 1.00 15.11 27 ALA D O 1
ATOM 7763 N N . GLN D 1 29 ? 12.248 77.416 71.222 1.00 15.01 28 GLN D N 1
ATOM 7764 C CA . GLN D 1 29 ? 11.745 77.221 72.577 1.00 15.22 28 GLN D CA 1
ATOM 7765 C C . GLN D 1 29 ? 11.089 75.860 72.747 1.00 15.38 28 GLN D C 1
ATOM 7766 O O . GLN D 1 29 ? 11.366 75.156 73.722 1.00 15.46 28 GLN D O 1
ATOM 7768 N N . ASP D 1 30 ? 10.231 75.460 71.813 1.00 15.90 29 ASP D N 1
ATOM 7769 C CA . ASP D 1 30 ? 9.596 74.149 71.924 1.00 16.54 29 ASP D CA 1
ATOM 7770 C C . ASP D 1 30 ? 10.595 73.034 71.762 1.00 15.19 29 ASP D C 1
ATOM 7771 O O . ASP D 1 30 ? 10.543 72.056 72.496 1.00 15.20 29 ASP D O 1
ATOM 7776 N N . VAL D 1 31 ? 11.510 73.180 70.813 1.00 13.94 30 VAL D N 1
ATOM 7777 C CA . VAL D 1 31 ? 12.525 72.158 70.593 1.00 13.03 30 VAL D CA 1
ATOM 7778 C C . VAL D 1 31 ? 13.375 71.986 71.846 1.00 11.92 30 VAL D C 1
ATOM 7779 O O . VAL D 1 31 ? 13.639 70.854 72.295 1.00 10.96 30 VAL D O 1
ATOM 7783 N N . ALA D 1 32 ? 13.776 73.103 72.434 1.00 12.45 31 ALA D N 1
ATOM 7784 C CA . ALA D 1 32 ? 14.605 73.096 73.638 1.00 12.36 31 ALA D CA 1
ATOM 7785 C C . ALA D 1 32 ? 13.879 72.418 74.817 1.00 12.59 31 ALA D C 1
ATOM 7786 O O . ALA D 1 32 ? 14.488 71.673 75.557 1.00 12.27 31 ALA D O 1
ATOM 7788 N N . ARG D 1 33 ? 12.584 72.688 74.982 1.00 13.12 32 ARG D N 1
ATOM 7789 C CA . ARG D 1 33 ? 11.773 72.024 76.033 1.00 13.27 32 ARG D CA 1
ATOM 7790 C C . ARG D 1 33 ? 11.757 70.496 75.884 1.00 13.10 32 ARG D C 1
ATOM 7791 O O . ARG D 1 33 ? 12.042 69.759 76.826 1.00 13.03 32 ARG D O 1
ATOM 7793 N N . VAL D 1 34 ? 11.479 70.023 74.675 1.00 12.57 33 VAL D N 1
ATOM 7794 C CA . VAL D 1 34 ? 11.407 68.590 74.400 1.00 12.40 33 VAL D CA 1
ATOM 7795 C C . VAL D 1 34 ? 12.777 67.927 74.598 1.00 11.11 33 VAL D C 1
ATOM 7796 O O . VAL D 1 34 ? 12.873 66.852 75.146 1.00 10.58 33 VAL D O 1
ATOM 7800 N N . ALA D 1 35 ? 13.836 68.603 74.154 1.00 11.02 34 ALA D N 1
ATOM 7801 C CA . ALA D 1 35 ? 15.215 68.133 74.325 1.00 10.86 34 ALA D CA 1
ATOM 7802 C C . ALA D 1 35 ? 15.600 67.975 75.796 1.00 10.64 34 ALA D C 1
ATOM 7803 O O . ALA D 1 35 ? 16.265 66.982 76.185 1.00 11.21 34 ALA D O 1
ATOM 7805 N N . ALA D 1 36 ? 15.172 68.934 76.612 1.00 10.63 35 ALA D N 1
ATOM 7806 C CA . ALA D 1 36 ? 15.409 68.866 78.066 1.00 10.00 35 ALA D CA 1
ATOM 7807 C C . ALA D 1 36 ? 14.693 67.655 78.681 1.00 10.19 35 ALA D C 1
ATOM 7808 O O . ALA D 1 36 ? 15.273 66.971 79.513 1.00 9.08 35 ALA D O 1
ATOM 7810 N N . VAL D 1 37 ? 13.445 67.414 78.270 1.00 10.16 36 VAL D N 1
ATOM 7811 C CA . VAL D 1 37 ? 12.699 66.242 78.698 1.00 10.64 36 VAL D CA 1
ATOM 7812 C C . VAL D 1 37 ? 13.441 64.954 78.308 1.00 11.08 36 VAL D C 1
ATOM 7813 O O . VAL D 1 37 ? 13.589 64.016 79.103 1.00 10.51 36 VAL D O 1
ATOM 7817 N N . LEU D 1 38 ? 13.928 64.915 77.069 1.00 11.77 37 LEU D N 1
ATOM 7818 C CA . LEU D 1 38 ? 14.603 63.748 76.549 1.00 12.48 37 LEU D CA 1
ATOM 7819 C C . LEU D 1 38 ? 15.891 63.466 77.285 1.00 13.23 37 LEU D C 1
ATOM 7820 O O . LEU D 1 38 ? 16.187 62.299 77.551 1.00 13.06 37 LEU D O 1
ATOM 7825 N N . ARG D 1 39 ? 16.666 64.506 77.604 1.00 13.88 38 ARG D N 1
ATOM 7826 C CA . ARG D 1 39 ? 17.906 64.318 78.367 1.00 15.64 38 ARG D CA 1
ATOM 7827 C C . ARG D 1 39 ? 17.649 63.652 79.714 1.00 15.29 38 ARG D C 1
ATOM 7828 O O . ARG D 1 39 ? 18.430 62.796 80.151 1.00 16.44 38 ARG D O 1
ATOM 7836 N N . LEU D 1 40 ? 16.540 64.023 80.365 1.00 13.93 39 LEU D N 1
ATOM 7837 C CA . LEU D 1 40 ? 16.177 63.476 81.663 1.00 13.69 39 LEU D CA 1
ATOM 7838 C C . LEU D 1 40 ? 15.593 62.083 81.565 1.00 13.82 39 LEU D C 1
ATOM 7839 O O . LEU D 1 40 ? 15.938 61.197 82.329 1.00 13.45 39 LEU D O 1
ATOM 7844 N N . ARG D 1 41 ? 14.645 61.915 80.658 1.00 15.38 40 ARG D N 1
ATOM 7845 C CA . ARG D 1 41 ? 14.014 60.610 80.391 1.00 16.84 40 ARG D CA 1
ATOM 7846 C C . ARG D 1 41 ? 15.038 59.569 79.958 1.00 16.98 40 ARG D C 1
ATOM 7847 O O . ARG D 1 41 ? 14.958 58.417 80.359 1.00 16.08 40 ARG D O 1
ATOM 7855 N N . ASP D 1 42 ? 15.966 59.963 79.093 1.00 17.17 41 ASP D N 1
ATOM 7856 C CA . ASP D 1 42 ? 17.095 59.101 78.734 1.00 17.88 41 ASP D CA 1
ATOM 7857 C C . ASP D 1 42 ? 16.675 57.812 77.999 1.00 16.43 41 ASP D C 1
ATOM 7858 O O . ASP D 1 42 ? 17.044 56.695 78.371 1.00 14.82 41 ASP D O 1
ATOM 7863 N N . PRO D 1 43 ? 15.901 57.965 76.937 1.00 15.12 42 PRO D N 1
ATOM 7864 C CA . PRO D 1 43 ? 15.480 56.754 76.223 1.00 15.24 42 PRO D CA 1
ATOM 7865 C C . PRO D 1 43 ? 16.692 55.976 75.693 1.00 15.26 42 PRO D C 1
ATOM 7866 O O . PRO D 1 43 ? 17.740 56.555 75.408 1.00 15.81 42 PRO D O 1
ATOM 7870 N N . SER D 1 44 ? 16.557 54.671 75.574 1.00 15.21 43 SER D N 1
ATOM 7871 C CA . SER D 1 44 ? 17.672 53.855 75.114 1.00 14.84 43 SER D CA 1
ATOM 7872 C C . SER D 1 44 ? 17.616 53.544 73.634 1.00 14.29 43 SER D C 1
ATOM 7873 O O . SER D 1 44 ? 18.584 52.999 73.085 1.00 13.27 43 SER D O 1
ATOM 7876 N N . PHE D 1 45 ? 16.489 53.850 72.988 1.00 13.05 44 PHE D N 1
ATOM 7877 C CA . PHE D 1 45 ? 16.377 53.688 71.537 1.00 12.74 44 PHE D CA 1
ATOM 7878 C C . PHE D 1 45 ? 15.283 54.593 71.013 1.00 11.93 44 PHE D C 1
ATOM 7879 O O . PHE D 1 45 ? 14.557 55.232 71.780 1.00 11.24 44 PHE D O 1
ATOM 7887 N N . VAL D 1 46 ? 15.183 54.639 69.698 1.00 10.80 45 VAL D N 1
ATOM 7888 C CA . VAL D 1 46 ? 14.241 55.507 69.030 1.00 10.62 45 VAL D CA 1
ATOM 7889 C C . VAL D 1 46 ? 13.464 54.672 68.031 1.00 10.90 45 VAL D C 1
ATOM 7890 O O . VAL D 1 46 ? 14.026 53.740 67.422 1.00 10.68 45 VAL D O 1
ATOM 7894 N N . ALA D 1 47 ? 12.182 54.995 67.878 1.00 9.98 46 ALA D N 1
ATOM 7895 C CA . ALA D 1 47 ? 11.295 54.315 66.939 1.00 10.72 46 ALA D CA 1
ATOM 7896 C C . ALA D 1 47 ? 10.692 55.421 66.038 1.00 10.74 46 ALA D C 1
ATOM 7897 O O . ALA D 1 47 ? 10.234 56.442 66.540 1.00 12.51 46 ALA D O 1
ATOM 7899 N N . THR D 1 48 ? 10.742 55.267 64.739 1.00 9.52 47 THR D N 1
ATOM 7900 C CA . THR D 1 48 ? 10.171 56.291 63.865 1.00 9.04 47 THR D CA 1
ATOM 7901 C C . THR D 1 48 ? 8.900 55.812 63.184 1.00 7.98 47 THR D C 1
ATOM 7902 O O . THR D 1 48 ? 8.716 54.621 62.935 1.00 8.90 47 THR D O 1
ATOM 7906 N N . VAL D 1 49 ? 7.991 56.759 62.932 1.00 8.36 48 VAL D N 1
ATOM 7907 C CA . VAL D 1 49 ? 6.710 56.474 62.283 1.00 7.79 48 VAL D CA 1
ATOM 7908 C C . VAL D 1 49 ? 6.514 57.540 61.188 1.00 7.86 48 VAL D C 1
ATOM 7909 O O . VAL D 1 49 ? 6.374 58.725 61.495 1.00 7.39 48 VAL D O 1
ATOM 7913 N N . ALA D 1 50 ? 6.517 57.116 59.927 1.00 7.66 49 ALA D N 1
ATOM 7914 C CA . ALA D 1 50 ? 6.393 58.035 58.784 1.00 7.67 49 ALA D CA 1
ATOM 7915 C C . ALA D 1 50 ? 6.075 57.246 57.506 1.00 9.43 49 ALA D C 1
ATOM 7916 O O . ALA D 1 50 ? 6.194 56.010 57.459 1.00 9.17 49 ALA D O 1
ATOM 7918 N N . ARG D 1 51 ? 5.686 57.973 56.460 1.00 10.31 50 ARG D N 1
ATOM 7919 C CA . ARG D 1 51 ? 5.415 57.387 55.167 1.00 11.14 50 ARG D CA 1
ATOM 7920 C C . ARG D 1 51 ? 5.870 58.434 54.159 1.00 10.19 50 ARG D C 1
ATOM 7921 O O . ARG D 1 51 ? 6.049 59.606 54.507 1.00 8.87 50 ARG D O 1
ATOM 7929 N N . GLY D 1 52 ? 6.088 57.997 52.926 1.00 10.02 51 GLY D N 1
ATOM 7930 C CA . GLY D 1 52 ? 6.429 58.931 51.860 1.00 9.40 51 GLY D CA 1
ATOM 7931 C C . GLY D 1 52 ? 7.689 59.716 52.129 1.00 9.00 51 GLY D C 1
ATOM 7932 O O . GLY D 1 52 ? 8.649 59.167 52.660 1.00 9.36 51 GLY D O 1
ATOM 7933 N N . SER D 1 53 ? 7.702 60.986 51.736 1.00 8.97 52 SER D N 1
ATOM 7934 C CA . SER D 1 53 ? 8.898 61.836 51.894 1.00 8.39 52 SER D CA 1
ATOM 7935 C C . SER D 1 53 ? 9.293 61.971 53.364 1.00 8.17 52 SER D C 1
ATOM 7936 O O . SER D 1 53 ? 10.477 62.037 53.682 1.00 8.68 52 SER D O 1
ATOM 7939 N N . SER D 1 54 ? 8.293 61.984 54.253 1.00 7.74 53 SER D N 1
ATOM 7940 C CA . SER D 1 54 ? 8.543 62.040 55.708 1.00 7.62 53 SER D CA 1
ATOM 7941 C C . SER D 1 54 ? 9.409 60.858 56.147 1.00 7.80 53 SER D C 1
ATOM 7942 O O . SER D 1 54 ? 10.197 61.010 57.076 1.00 8.21 53 SER D O 1
ATOM 7945 N N . ASP D 1 55 ? 9.296 59.699 55.484 1.00 8.47 54 ASP D N 1
ATOM 7946 C CA . ASP D 1 55 ? 10.145 58.560 55.857 1.00 8.97 54 ASP D CA 1
ATOM 7947 C C . ASP D 1 55 ? 11.598 58.771 55.463 1.00 8.15 54 ASP D C 1
ATOM 7948 O O . ASP D 1 55 ? 12.511 58.240 56.120 1.00 7.72 54 ASP D O 1
ATOM 7953 N N . HIS D 1 56 ? 11.824 59.533 54.397 1.00 8.12 55 HIS D N 1
ATOM 7954 C CA . HIS D 1 56 ? 13.204 59.899 54.019 1.00 8.13 55 HIS D CA 1
ATOM 7955 C C . HIS D 1 56 ? 13.798 60.835 55.075 1.00 8.08 55 HIS D C 1
ATOM 7956 O O . HIS D 1 56 ? 14.945 60.710 55.447 1.00 7.64 55 HIS D O 1
ATOM 7963 N N . VAL D 1 57 ? 12.972 61.722 55.616 1.00 7.95 56 VAL D N 1
ATOM 7964 C CA . VAL D 1 57 ? 13.362 62.538 56.754 1.00 7.97 56 VAL D CA 1
ATOM 7965 C C . VAL D 1 57 ? 13.749 61.620 57.936 1.00 7.68 56 VAL D C 1
ATOM 7966 O O . VAL D 1 57 ? 14.765 61.821 58.586 1.00 7.85 56 VAL D O 1
ATOM 7970 N N . CYS D 1 58 ? 12.924 60.626 58.233 1.00 8.84 57 CYS D N 1
ATOM 7971 C CA . CYS D 1 58 ? 13.253 59.678 59.313 1.00 8.22 57 CYS D CA 1
ATOM 7972 C C . CYS D 1 58 ? 14.582 58.926 59.078 1.00 8.36 57 CYS D C 1
ATOM 7973 O O . CYS D 1 58 ? 15.384 58.726 59.994 1.00 8.57 57 CYS D O 1
ATOM 7976 N N . THR D 1 59 ? 14.840 58.544 57.844 1.00 7.97 58 THR D N 1
ATOM 7977 C CA . THR D 1 59 ? 16.118 57.917 57.514 1.00 8.07 58 THR D CA 1
ATOM 7978 C C . THR D 1 59 ? 17.285 58.864 57.832 1.00 7.98 58 THR D C 1
ATOM 7979 O O . THR D 1 59 ? 18.298 58.462 58.449 1.00 7.80 58 THR D O 1
ATOM 7983 N N . TYR D 1 60 ? 17.168 60.114 57.402 1.00 8.11 59 TYR D N 1
ATOM 7984 C CA . TYR D 1 60 ? 18.143 61.146 57.723 1.00 8.37 59 TYR D CA 1
ATOM 7985 C C . TYR D 1 60 ? 18.351 61.251 59.262 1.00 8.37 59 TYR D C 1
ATOM 7986 O O . TYR D 1 60 ? 19.492 61.217 59.763 1.00 9.38 59 TYR D O 1
ATOM 7995 N N . LEU D 1 61 ? 17.259 61.355 60.012 1.00 8.23 60 LEU D N 1
ATOM 7996 C CA . LEU D 1 61 ? 17.317 61.447 61.452 1.00 8.41 60 LEU D CA 1
ATOM 7997 C C . LEU D 1 61 ? 17.847 60.192 62.149 1.00 8.25 60 LEU D C 1
ATOM 7998 O O . LEU D 1 61 ? 18.477 60.292 63.247 1.00 8.32 60 LEU D O 1
ATOM 8003 N N . SER D 1 62 ? 17.669 59.027 61.506 1.00 8.81 61 SER D N 1
ATOM 8004 C CA A SER D 1 62 ? 18.146 57.752 62.036 0.50 8.93 61 SER D CA 1
ATOM 8005 C CA B SER D 1 62 ? 18.141 57.779 62.075 0.50 9.22 61 SER D CA 1
ATOM 8006 C C . SER D 1 62 ? 19.667 57.794 62.080 1.00 9.47 61 SER D C 1
ATOM 8007 O O . SER D 1 62 ? 20.300 57.508 63.105 1.00 8.67 61 SER D O 1
ATOM 8012 N N . TYR D 1 63 ? 20.264 58.161 60.948 1.00 9.41 62 TYR D N 1
ATOM 8013 C CA . TYR D 1 63 ? 21.729 58.298 60.889 1.00 9.68 62 TYR D CA 1
ATOM 8014 C C . TYR D 1 63 ? 22.221 59.307 61.916 1.00 8.38 62 TYR D C 1
ATOM 8015 O O . TYR D 1 63 ? 23.187 59.037 62.633 1.00 8.74 62 TYR D O 1
ATOM 8024 N N . ALA D 1 64 ? 21.557 60.458 61.982 1.00 9.10 63 ALA D N 1
ATOM 8025 C CA . ALA D 1 64 ? 21.962 61.557 62.875 1.00 9.23 63 ALA D CA 1
ATOM 8026 C C . ALA D 1 64 ? 21.931 61.124 64.338 1.00 9.77 63 ALA D C 1
ATOM 8027 O O . ALA D 1 64 ? 22.866 61.417 65.094 1.00 10.23 63 ALA D O 1
ATOM 8029 N N . ALA D 1 65 ? 20.836 60.474 64.730 1.00 9.28 64 ALA D N 1
ATOM 8030 C CA . ALA D 1 65 ? 20.667 59.980 66.100 1.00 9.55 64 ALA D CA 1
ATOM 8031 C C . ALA D 1 65 ? 21.731 58.924 66.453 1.00 9.85 64 ALA D C 1
ATOM 8032 O O . ALA D 1 65 ? 22.365 58.977 67.517 1.00 10.14 64 ALA D O 1
ATOM 8034 N N . GLU D 1 66 ? 21.976 58.003 65.523 1.00 9.68 65 GLU D N 1
ATOM 8035 C CA . GLU D 1 66 ? 22.981 56.978 65.741 1.00 10.35 65 GLU D CA 1
ATOM 8036 C C . GLU D 1 66 ? 24.380 57.572 65.835 1.00 10.64 65 GLU D C 1
ATOM 8037 O O . GLU D 1 66 ? 25.144 57.208 66.721 1.00 10.68 65 GLU D O 1
ATOM 8043 N N . LEU D 1 67 ? 24.722 58.483 64.920 1.00 11.06 66 LEU D N 1
ATOM 8044 C CA . LEU D 1 67 ? 26.047 59.113 64.920 1.00 11.48 66 LEU D CA 1
ATOM 8045 C C . LEU D 1 67 ? 26.273 60.082 66.070 1.00 11.49 66 LEU D C 1
ATOM 8046 O O . LEU D 1 67 ? 27.388 60.180 66.574 1.00 11.58 66 LEU D O 1
ATOM 8051 N N . LEU D 1 68 ? 25.231 60.788 66.490 1.00 11.51 67 LEU D N 1
ATOM 8052 C CA . LEU D 1 68 ? 25.347 61.751 67.578 1.00 12.51 67 LEU D CA 1
ATOM 8053 C C . LEU D 1 68 ? 25.196 61.215 68.968 1.00 12.74 67 LEU D C 1
ATOM 8054 O O . LEU D 1 68 ? 25.912 61.629 69.870 1.00 13.34 67 LEU D O 1
ATOM 8059 N N . LEU D 1 69 ? 24.208 60.352 69.147 1.00 11.99 68 LEU D N 1
ATOM 8060 C CA . LEU D 1 69 ? 23.851 59.856 70.461 1.00 12.44 68 LEU D CA 1
ATOM 8061 C C . LEU D 1 69 ? 24.100 58.370 70.663 1.00 12.41 68 LEU D C 1
ATOM 8062 O O . LEU D 1 69 ? 23.947 57.845 71.795 1.00 12.74 68 LEU D O 1
ATOM 8067 N N . GLY D 1 70 ? 24.441 57.672 69.591 1.00 11.49 69 GLY D N 1
ATOM 8068 C CA . GLY D 1 70 ? 24.660 56.229 69.662 1.00 11.97 69 GLY D CA 1
ATOM 8069 C C . GLY D 1 70 ? 23.379 55.432 69.828 1.00 12.43 69 GLY D C 1
ATOM 8070 O O . GLY D 1 70 ? 23.431 54.248 70.121 1.00 13.94 69 GLY D O 1
ATOM 8071 N N . LEU D 1 71 ? 22.215 56.063 69.653 1.00 12.45 70 LEU D N 1
ATOM 8072 C CA . LEU D 1 71 ? 20.950 55.388 69.912 1.00 12.37 70 LEU D CA 1
ATOM 8073 C C . LEU D 1 71 ? 20.436 54.647 68.676 1.00 11.26 70 LEU D C 1
ATOM 8074 O O . LEU D 1 71 ? 20.291 55.249 67.621 1.00 10.87 70 LEU D O 1
ATOM 8079 N N . PRO D 1 72 ? 20.172 53.338 68.801 1.00 10.94 71 PRO D N 1
ATOM 8080 C CA . PRO D 1 72 ? 19.655 52.639 67.610 1.00 10.58 71 PRO D CA 1
ATOM 8081 C C . PRO D 1 72 ? 18.236 53.115 67.306 1.00 9.51 71 PRO D C 1
ATOM 8082 O O . PRO D 1 72 ? 17.464 53.392 68.230 1.00 9.52 71 PRO D O 1
ATOM 8086 N N . VAL D 1 73 ? 17.920 53.187 66.008 1.00 9.32 72 VAL D N 1
ATOM 8087 C CA . VAL D 1 73 ? 16.639 53.690 65.527 1.00 9.44 72 VAL D CA 1
ATOM 8088 C C . VAL D 1 73 ? 15.904 52.635 64.692 1.00 9.89 72 VAL D C 1
ATOM 8089 O O . VAL D 1 73 ? 16.415 52.151 63.673 1.00 9.97 72 VAL D O 1
ATOM 8093 N N . ALA D 1 74 ? 14.708 52.291 65.147 1.00 9.21 73 ALA D N 1
ATOM 8094 C CA . ALA D 1 74 ? 13.889 51.314 64.502 1.00 9.15 73 ALA D CA 1
ATOM 8095 C C . ALA D 1 74 ? 12.770 52.026 63.745 1.00 9.46 73 ALA D C 1
ATOM 8096 O O . ALA D 1 74 ? 12.024 52.827 64.340 1.00 11.19 73 ALA D O 1
ATOM 8098 N N . SER D 1 75 ? 12.599 51.681 62.476 1.00 9.73 74 SER D N 1
ATOM 8099 C CA . SER D 1 75 ? 11.458 52.169 61.675 1.00 10.23 74 SER D CA 1
ATOM 8100 C C . SER D 1 75 ? 10.263 51.197 61.848 1.00 10.79 74 SER D C 1
ATOM 8101 O O . SER D 1 75 ? 10.327 50.023 61.477 1.00 10.51 74 SER D O 1
ATOM 8104 N N . LEU D 1 76 ? 9.189 51.676 62.454 1.00 10.34 75 LEU D N 1
ATOM 8105 C CA . LEU D 1 76 ? 7.991 50.832 62.699 1.00 10.40 75 LEU D CA 1
ATOM 8106 C C . LEU D 1 76 ? 7.005 50.886 61.556 1.00 10.53 75 LEU D C 1
ATOM 8107 O O . LEU D 1 76 ? 6.490 51.969 61.222 1.00 11.04 75 LEU D O 1
ATOM 8112 N N . GLY D 1 77 ? 6.734 49.726 60.958 1.00 10.23 76 GLY D N 1
ATOM 8113 C CA . GLY D 1 77 ? 5.727 49.612 59.931 1.00 9.93 76 GLY D CA 1
ATOM 8114 C C . GLY D 1 77 ? 4.385 49.901 60.558 1.00 10.27 76 GLY D C 1
ATOM 8115 O O . GLY D 1 77 ? 3.973 49.201 61.514 1.00 8.98 76 GLY D O 1
ATOM 8116 N N . PRO D 1 78 ? 3.695 50.961 60.089 1.00 9.87 77 PRO D N 1
ATOM 8117 C CA . PRO D 1 78 ? 2.434 51.307 60.771 1.00 10.04 77 PRO D CA 1
ATOM 8118 C C . PRO D 1 78 ? 1.406 50.206 60.853 1.00 9.12 77 PRO D C 1
ATOM 8119 O O . PRO D 1 78 ? 0.549 50.254 61.746 1.00 9.57 77 PRO D O 1
ATOM 8123 N N . SER D 1 79 ? 1.458 49.223 59.952 1.00 8.54 78 SER D N 1
ATOM 8124 C CA . SER D 1 79 ? 0.499 48.099 60.019 1.00 8.75 78 SER D CA 1
ATOM 8125 C C . SER D 1 79 ? 0.598 47.348 61.343 1.00 8.46 78 SER D C 1
ATOM 8126 O O . SER D 1 79 ? -0.384 46.735 61.803 1.00 9.48 78 SER D O 1
ATOM 8129 N N . VAL D 1 80 ? 1.785 47.358 61.939 1.00 7.79 79 VAL D N 1
ATOM 8130 C CA . VAL D 1 80 ? 1.958 46.667 63.213 1.00 7.95 79 VAL D CA 1
ATOM 8131 C C . VAL D 1 80 ? 0.867 47.148 64.206 1.00 8.20 79 VAL D C 1
ATOM 8132 O O . VAL D 1 80 ? 0.344 46.364 65.003 1.00 9.32 79 VAL D O 1
ATOM 8136 N N . ALA D 1 81 ? 0.514 48.434 64.148 1.00 8.76 80 ALA D N 1
ATOM 8137 C CA . ALA D 1 81 ? -0.615 48.969 64.940 1.00 8.99 80 ALA D CA 1
ATOM 8138 C C . ALA D 1 81 ? -1.984 48.891 64.237 1.00 9.02 80 ALA D C 1
ATOM 8139 O O . ALA D 1 81 ? -2.943 48.343 64.784 1.00 8.56 80 ALA D O 1
ATOM 8141 N N . SER D 1 82 ? -2.051 49.410 63.014 1.00 10.29 81 SER D N 1
ATOM 8142 C CA . SER D 1 82 ? -3.321 49.618 62.308 1.00 10.08 81 SER D CA 1
ATOM 8143 C C . SER D 1 82 ? -3.980 48.327 61.786 1.00 10.54 81 SER D C 1
ATOM 8144 O O . SER D 1 82 ? -5.198 48.275 61.617 1.00 11.58 81 SER D O 1
ATOM 8147 N N . VAL D 1 83 ? -3.184 47.293 61.542 1.00 10.02 82 VAL D N 1
ATOM 8148 C CA . VAL D 1 83 ? -3.697 45.992 61.112 1.00 10.41 82 VAL D CA 1
ATOM 8149 C C . VAL D 1 83 ? -3.651 44.940 62.226 1.00 10.68 82 VAL D C 1
ATOM 8150 O O . VAL D 1 83 ? -4.672 44.317 62.521 1.00 10.40 82 VAL D O 1
ATOM 8154 N N . TYR D 1 84 ? -2.486 44.782 62.854 1.00 9.98 83 TYR D N 1
ATOM 8155 C CA . TYR D 1 84 ? -2.295 43.736 63.865 1.00 10.08 83 TYR D CA 1
ATOM 8156 C C . TYR D 1 84 ? -2.558 44.146 65.326 1.00 10.65 83 TYR D C 1
ATOM 8157 O O . TYR D 1 84 ? -2.748 43.261 66.195 1.00 10.76 83 TYR D O 1
ATOM 8166 N N . ASP D 1 85 ? -2.636 45.458 65.595 1.00 10.58 84 ASP D N 1
ATOM 8167 C CA . ASP D 1 85 ? -2.747 45.965 66.959 1.00 10.64 84 ASP D CA 1
ATOM 8168 C C . ASP D 1 85 ? -1.818 45.215 67.908 1.00 11.29 84 ASP D C 1
ATOM 8169 O O . ASP D 1 85 ? -2.215 44.824 68.982 1.00 11.24 84 ASP D O 1
ATOM 8174 N N . ALA D 1 86 ? -0.565 45.030 67.502 1.00 11.25 85 ALA D N 1
ATOM 8175 C CA . ALA D 1 86 ? 0.404 44.306 68.321 1.00 11.74 85 ALA D CA 1
ATOM 8176 C C . ALA D 1 86 ? 0.831 45.098 69.545 1.00 11.94 85 ALA D C 1
ATOM 8177 O O . ALA D 1 86 ? 0.802 46.340 69.545 1.00 11.71 85 ALA D O 1
ATOM 8179 N N . ARG D 1 87 ? 1.218 44.387 70.603 1.00 13.27 86 ARG D N 1
ATOM 8180 C CA . ARG D 1 87 ? 1.715 45.031 71.823 1.00 14.57 86 ARG D CA 1
ATOM 8181 C C . ARG D 1 87 ? 3.234 44.969 71.808 1.00 13.66 86 ARG D C 1
ATOM 8182 O O . ARG D 1 87 ? 3.823 43.875 71.887 1.00 14.71 86 ARG D O 1
ATOM 8190 N N . LEU D 1 88 ? 3.859 46.130 71.745 1.00 12.58 87 LEU D N 1
ATOM 8191 C CA . LEU D 1 88 ? 5.291 46.233 71.652 1.00 12.87 87 LEU D CA 1
ATOM 8192 C C . LEU D 1 88 ? 5.901 46.655 72.976 1.00 13.44 87 LEU D C 1
ATOM 8193 O O . LEU D 1 88 ? 5.249 47.301 73.792 1.00 13.13 87 LEU D O 1
ATOM 8198 N N . ARG D 1 89 ? 7.153 46.262 73.198 1.00 14.31 88 ARG D N 1
ATOM 8199 C CA . ARG D 1 89 ? 7.904 46.717 74.347 1.00 15.90 88 ARG D CA 1
ATOM 8200 C C . ARG D 1 89 ? 8.578 48.031 74.014 1.00 15.24 88 ARG D C 1
ATOM 8201 O O . ARG D 1 89 ? 9.697 48.027 73.518 1.00 14.84 88 ARG D O 1
ATOM 8209 N N . LEU D 1 90 ? 7.934 49.160 74.290 1.00 14.59 89 LEU D N 1
ATOM 8210 C CA . LEU D 1 90 ? 8.539 50.454 73.928 1.00 14.62 89 LEU D CA 1
ATOM 8211 C C . LEU D 1 90 ? 8.798 51.350 75.132 1.00 15.19 89 LEU D C 1
ATOM 8212 O O . LEU D 1 90 ? 8.915 52.560 74.988 1.00 14.34 89 LEU D O 1
ATOM 8217 N N . ASP D 1 91 ? 8.946 50.740 76.299 1.00 16.58 90 ASP D N 1
ATOM 8218 C CA . ASP D 1 91 ? 9.164 51.490 77.533 1.00 18.53 90 ASP D CA 1
ATOM 8219 C C . ASP D 1 91 ? 10.412 52.357 77.544 1.00 17.98 90 ASP D C 1
ATOM 8220 O O . ASP D 1 91 ? 10.428 53.440 78.148 1.00 19.41 90 ASP D O 1
ATOM 8225 N N . ARG D 1 92 ? 11.460 51.946 76.878 1.00 16.75 91 ARG D N 1
ATOM 8226 C CA . ARG D 1 92 ? 12.648 52.785 76.939 1.00 17.15 91 ARG D CA 1
ATOM 8227 C C . ARG D 1 92 ? 12.817 53.643 75.673 1.00 16.22 91 ARG D C 1
ATOM 8228 O O . ARG D 1 92 ? 13.900 54.084 75.391 1.00 17.06 91 ARG D O 1
ATOM 8230 N N . ALA D 1 93 ? 11.721 53.970 74.976 1.00 14.36 92 ALA D N 1
ATOM 8231 C CA . ALA D 1 93 ? 11.845 54.583 73.666 1.00 13.33 92 ALA D CA 1
ATOM 8232 C C . ALA D 1 93 ? 11.298 55.983 73.497 1.00 12.29 92 ALA D C 1
ATOM 8233 O O . ALA D 1 93 ? 10.345 56.399 74.185 1.00 12.27 92 ALA D O 1
ATOM 8235 N N . LEU D 1 94 ? 11.962 56.696 72.592 1.00 11.49 93 LEU D N 1
ATOM 8236 C CA . LEU D 1 94 ? 11.435 57.890 71.967 1.00 10.98 93 LEU D CA 1
ATOM 8237 C C . LEU D 1 94 ? 10.720 57.373 70.713 1.00 10.81 93 LEU D C 1
ATOM 8238 O O . LEU D 1 94 ? 11.295 56.620 69.909 1.00 10.94 93 LEU D O 1
ATOM 8243 N N . CYS D 1 95 ? 9.470 57.765 70.543 1.00 10.97 94 CYS D N 1
ATOM 8244 C CA . CYS D 1 95 ? 8.761 57.504 69.276 1.00 10.63 94 CYS D CA 1
ATOM 8245 C C . CYS D 1 95 ? 8.650 58.831 68.535 1.00 10.36 94 CYS D C 1
ATOM 8246 O O . CYS D 1 95 ? 8.000 59.749 69.014 1.00 9.99 94 CYS D O 1
ATOM 8249 N N . LEU D 1 96 ? 9.326 58.942 67.389 1.00 9.70 95 LEU D N 1
ATOM 8250 C CA . LEU D 1 96 ? 9.317 60.160 66.623 1.00 9.97 95 LEU D CA 1
ATOM 8251 C C . LEU D 1 96 ? 8.441 59.938 65.395 1.00 9.08 95 LEU D C 1
ATOM 8252 O O . LEU D 1 96 ? 8.730 59.075 64.576 1.00 8.35 95 LEU D O 1
ATOM 8257 N N . ALA D 1 97 ? 7.344 60.672 65.327 1.00 8.35 96 ALA D N 1
ATOM 8258 C CA . ALA D 1 97 ? 6.420 60.583 64.219 1.00 8.88 96 ALA D CA 1
ATOM 8259 C C . ALA D 1 97 ? 6.585 61.824 63.349 1.00 9.18 96 ALA D C 1
ATOM 8260 O O . ALA D 1 97 ? 6.571 62.955 63.836 1.00 9.47 96 ALA D O 1
ATOM 8262 N N . VAL D 1 98 ? 6.707 61.616 62.053 1.00 9.41 97 VAL D N 1
ATOM 8263 C CA . VAL D 1 98 ? 6.893 62.743 61.120 1.00 9.43 97 VAL D CA 1
ATOM 8264 C C . VAL D 1 98 ? 5.774 62.702 60.066 1.00 10.16 97 VAL D C 1
ATOM 8265 O O . VAL D 1 98 ? 5.628 61.722 59.364 1.00 10.26 97 VAL D O 1
ATOM 8269 N N . SER D 1 99 ? 5.005 63.786 59.970 1.00 11.19 98 SER D N 1
ATOM 8270 C CA . SER D 1 99 ? 3.876 63.871 59.029 1.00 12.21 98 SER D CA 1
ATOM 8271 C C . SER D 1 99 ? 3.512 65.339 58.801 1.00 13.46 98 SER D C 1
ATOM 8272 O O . SER D 1 99 ? 3.283 66.062 59.757 1.00 14.00 98 SER D O 1
ATOM 8275 N N . GLN D 1 100 ? 3.425 65.762 57.545 1.00 14.35 99 GLN D N 1
ATOM 8276 C CA . GLN D 1 100 ? 3.123 67.168 57.224 1.00 15.87 99 GLN D CA 1
ATOM 8277 C C . GLN D 1 100 ? 1.769 67.558 57.788 1.00 15.42 99 GLN D C 1
ATOM 8278 O O . GLN D 1 100 ? 1.669 68.484 58.608 1.00 15.42 99 GLN D O 1
ATOM 8284 N N . SER D 1 101 ? 0.734 66.806 57.413 1.00 15.07 100 SER D N 1
ATOM 8285 C CA . SER D 1 101 ? -0.637 67.148 57.815 1.00 15.83 100 SER D CA 1
ATOM 8286 C C . SER D 1 101 ? -1.076 66.502 59.107 1.00 15.18 100 SER D C 1
ATOM 8287 O O . SER D 1 101 ? -2.032 66.960 59.746 1.00 13.72 100 SER D O 1
ATOM 8290 N N . GLY D 1 102 ? -0.423 65.401 59.467 1.00 14.79 101 GLY D N 1
ATOM 8291 C CA . GLY D 1 102 ? -0.750 64.677 60.676 1.00 14.69 101 GLY D CA 1
ATOM 8292 C C . GLY D 1 102 ? -2.138 64.052 60.700 1.00 15.37 101 GLY D C 1
ATOM 8293 O O . GLY D 1 102 ? -2.681 63.808 61.772 1.00 15.76 101 GLY D O 1
ATOM 8294 N N . LYS D 1 103 ? -2.672 63.750 59.518 1.00 16.88 102 LYS D N 1
ATOM 8295 C CA . LYS D 1 103 ? -4.004 63.156 59.358 1.00 17.67 102 LYS D CA 1
ATOM 8296 C C . LYS D 1 103 ? -4.013 61.644 59.088 1.00 17.71 102 LYS D C 1
ATOM 8297 O O . LYS D 1 103 ? -5.007 60.972 59.428 1.00 18.26 102 LYS D O 1
ATOM 8303 N N . SER D 1 104 ? -2.944 61.108 58.485 1.00 16.76 103 SER D N 1
ATOM 8304 C CA . SER D 1 104 ? -2.866 59.678 58.114 1.00 17.02 103 SER D CA 1
ATOM 8305 C C . SER D 1 104 ? -3.260 58.745 59.250 1.00 16.81 103 SER D C 1
ATOM 8306 O O . SER D 1 104 ? -2.579 58.706 60.279 1.00 16.34 103 SER D O 1
ATOM 8309 N N . PRO D 1 105 ? -4.387 58.028 59.100 1.00 17.30 104 PRO D N 1
ATOM 8310 C CA . PRO D 1 105 ? -4.821 57.114 60.166 1.00 16.62 104 PRO D CA 1
ATOM 8311 C C . PRO D 1 105 ? -3.753 56.104 60.597 1.00 15.77 104 PRO D C 1
ATOM 8312 O O . PRO D 1 105 ? -3.632 55.831 61.802 1.00 15.32 104 PRO D O 1
ATOM 8316 N N . ASP D 1 106 ? -2.974 55.598 59.639 1.00 14.99 105 ASP D N 1
ATOM 8317 C CA . ASP D 1 106 ? -1.933 54.628 59.967 1.00 14.96 105 ASP D CA 1
ATOM 8318 C C . ASP D 1 106 ? -0.857 55.248 60.834 1.00 12.89 105 ASP D C 1
ATOM 8319 O O . ASP D 1 106 ? -0.413 54.639 61.795 1.00 11.68 105 ASP D O 1
ATOM 8324 N N . ILE D 1 107 ? -0.431 56.450 60.481 1.00 11.46 106 ILE D N 1
ATOM 8325 C CA . ILE D 1 107 ? 0.594 57.138 61.259 1.00 11.07 106 ILE D CA 1
ATOM 8326 C C . ILE D 1 107 ? 0.044 57.483 62.654 1.00 10.36 106 ILE D C 1
ATOM 8327 O O . ILE D 1 107 ? 0.718 57.324 63.674 1.00 8.74 106 ILE D O 1
ATOM 8332 N N . VAL D 1 108 ? -1.197 57.936 62.694 1.00 10.17 107 VAL D N 1
ATOM 8333 C CA . VAL D 1 108 ? -1.843 58.237 63.986 1.00 10.12 107 VAL D CA 1
ATOM 8334 C C . VAL D 1 108 ? -1.985 56.974 64.852 1.00 9.77 107 VAL D C 1
ATOM 8335 O O . VAL D 1 108 ? -1.696 56.995 66.055 1.00 9.69 107 VAL D O 1
ATOM 8339 N N . ALA D 1 109 ? -2.365 55.862 64.228 1.00 10.04 108 ALA D N 1
ATOM 8340 C CA . ALA D 1 109 ? -2.558 54.611 64.937 1.00 9.95 108 ALA D CA 1
ATOM 8341 C C . ALA D 1 109 ? -1.272 54.075 65.536 1.00 9.95 108 ALA D C 1
ATOM 8342 O O . ALA D 1 109 ? -1.287 53.607 66.689 1.00 9.61 108 ALA D O 1
ATOM 8357 N N . THR D 1 111 ? 1.484 55.815 66.234 1.00 9.31 110 THR D N 1
ATOM 8358 C CA . THR D 1 111 ? 1.945 56.716 67.292 1.00 9.23 110 THR D CA 1
ATOM 8359 C C . THR D 1 111 ? 1.129 56.527 68.585 1.00 10.03 110 THR D C 1
ATOM 8360 O O . THR D 1 111 ? 1.691 56.524 69.682 1.00 9.86 110 THR D O 1
ATOM 8364 N N . ARG D 1 112 ? -0.181 56.358 68.422 1.00 10.07 111 ARG D N 1
ATOM 8365 C CA A ARG D 1 112 ? -1.096 56.136 69.538 0.50 10.47 111 ARG D CA 1
ATOM 8366 C CA B ARG D 1 112 ? -1.111 56.123 69.532 0.50 10.64 111 ARG D CA 1
ATOM 8367 C C . ARG D 1 112 ? -0.698 54.861 70.270 1.00 9.86 111 ARG D C 1
ATOM 8368 O O . ARG D 1 112 ? -0.531 54.865 71.508 1.00 10.62 111 ARG D O 1
ATOM 8383 N N . ASN D 1 113 ? -0.538 53.785 69.514 1.00 9.12 112 ASN D N 1
ATOM 8384 C CA . ASN D 1 113 ? -0.107 52.515 70.078 1.00 9.19 112 ASN D CA 1
ATOM 8385 C C . ASN D 1 113 ? 1.280 52.586 70.726 1.00 8.82 112 ASN D C 1
ATOM 8386 O O . ASN D 1 113 ? 1.466 52.011 71.781 1.00 8.86 112 ASN D O 1
ATOM 8391 N N . ALA D 1 114 ? 2.214 53.311 70.119 1.00 8.61 113 ALA D N 1
ATOM 8392 C CA . ALA D 1 114 ? 3.564 53.442 70.668 1.00 9.19 113 ALA D CA 1
ATOM 8393 C C . ALA D 1 114 ? 3.472 54.067 72.076 1.00 9.49 113 ALA D C 1
ATOM 8394 O O . ALA D 1 114 ? 4.131 53.596 73.018 1.00 8.97 113 ALA D O 1
ATOM 8396 N N . GLY D 1 115 ? 2.626 55.097 72.218 1.00 9.87 114 GLY D N 1
ATOM 8397 C CA . GLY D 1 115 ? 2.402 55.726 73.510 1.00 10.34 114 GLY D CA 1
ATOM 8398 C C . GLY D 1 115 ? 1.822 54.766 74.527 1.00 10.29 114 GLY D C 1
ATOM 8399 O O . GLY D 1 115 ? 2.317 54.680 75.659 1.00 11.04 114 GLY D O 1
ATOM 8400 N N . ARG D 1 116 ? 0.795 54.036 74.103 1.00 9.71 115 ARG D N 1
ATOM 8401 C CA . ARG D 1 116 ? 0.134 53.034 74.917 1.00 10.31 115 ARG D CA 1
ATOM 8402 C C . ARG D 1 116 ? 1.174 52.076 75.436 1.00 10.17 115 ARG D C 1
ATOM 8403 O O . ARG D 1 116 ? 1.103 51.627 76.566 1.00 8.36 115 ARG D O 1
ATOM 8411 N N . ASP D 1 117 ? 2.154 51.758 74.573 1.00 10.61 116 ASP D N 1
ATOM 8412 C CA . ASP D 1 117 ? 3.122 50.730 74.874 1.00 10.76 116 ASP D CA 1
ATOM 8413 C C . ASP D 1 117 ? 4.420 51.223 75.497 1.00 11.04 116 ASP D C 1
ATOM 8414 O O . ASP D 1 117 ? 5.390 50.454 75.618 1.00 12.40 116 ASP D O 1
ATOM 8419 N N . GLY D 1 118 ? 4.406 52.486 75.905 1.00 11.22 117 GLY D N 1
ATOM 8420 C CA . GLY D 1 118 ? 5.454 53.061 76.747 1.00 11.39 117 GLY D CA 1
ATOM 8421 C C . GLY D 1 118 ? 6.364 54.097 76.160 1.00 11.17 117 GLY D C 1
ATOM 8422 O O . GLY D 1 118 ? 7.155 54.677 76.887 1.00 11.10 117 GLY D O 1
ATOM 8423 N N . ALA D 1 119 ? 6.241 54.383 74.866 1.00 11.26 118 ALA D N 1
ATOM 8424 C CA . ALA D 1 119 ? 7.127 55.354 74.245 1.00 10.95 118 ALA D CA 1
ATOM 8425 C C . ALA D 1 119 ? 6.761 56.811 74.582 1.00 11.59 118 ALA D C 1
ATOM 8426 O O . ALA D 1 119 ? 5.608 57.114 74.892 1.00 10.92 118 ALA D O 1
ATOM 8428 N N . LEU D 1 120 ? 7.769 57.683 74.575 1.00 11.43 119 LEU D N 1
ATOM 8429 C CA . LEU D 1 120 ? 7.543 59.118 74.657 1.00 11.95 119 LEU D CA 1
ATOM 8430 C C . LEU D 1 120 ? 7.328 59.526 73.196 1.00 11.43 119 LEU D C 1
ATOM 8431 O O . LEU D 1 120 ? 8.255 59.459 72.403 1.00 11.65 119 LEU D O 1
ATOM 8436 N N . CYS D 1 121 ? 6.110 59.956 72.855 1.00 11.21 120 CYS D N 1
ATOM 8437 C CA . CYS D 1 121 ? 5.773 60.287 71.476 1.00 10.67 120 CYS D CA 1
ATOM 8438 C C . CYS D 1 121 ? 5.916 61.761 71.187 1.00 10.52 120 CYS D C 1
ATOM 8439 O O . CYS D 1 121 ? 5.335 62.593 71.888 1.00 9.68 120 CYS D O 1
ATOM 8442 N N . VAL D 1 122 ? 6.727 62.067 70.174 1.00 10.16 121 VAL D N 1
ATOM 8443 C CA . VAL D 1 122 ? 7.003 63.427 69.730 1.00 9.95 121 VAL D CA 1
ATOM 8444 C C . VAL D 1 122 ? 6.678 63.498 68.232 1.00 10.39 121 VAL D C 1
ATOM 8445 O O . VAL D 1 122 ? 7.164 62.685 67.469 1.00 10.05 121 VAL D O 1
ATOM 8449 N N . ALA D 1 123 ? 5.848 64.466 67.827 1.00 10.61 122 ALA D N 1
ATOM 8450 C CA . ALA D 1 123 ? 5.452 64.634 66.441 1.00 10.50 122 ALA D CA 1
ATOM 8451 C C . ALA D 1 123 ? 6.127 65.846 65.795 1.00 10.35 122 ALA D C 1
ATOM 8452 O O . ALA D 1 123 ? 6.209 66.898 66.408 1.00 11.29 122 ALA D O 1
ATOM 8454 N N . LEU D 1 124 ? 6.646 65.670 64.587 1.00 10.62 123 LEU D N 1
ATOM 8455 C CA . LEU D 1 124 ? 7.175 66.784 63.791 1.00 10.81 123 LEU D CA 1
ATOM 8456 C C . LEU D 1 124 ? 6.124 66.925 62.708 1.00 11.43 123 LEU D C 1
ATOM 8457 O O . LEU D 1 124 ? 5.963 66.028 61.842 1.00 11.16 123 LEU D O 1
ATOM 8462 N N . THR D 1 125 ? 5.411 68.054 62.730 1.00 11.63 124 THR D N 1
ATOM 8463 C CA . THR D 1 125 ? 4.315 68.254 61.805 1.00 12.31 124 THR D CA 1
ATOM 8464 C C . THR D 1 125 ? 4.139 69.720 61.465 1.00 12.82 124 THR D C 1
ATOM 8465 O O . THR D 1 125 ? 4.632 70.573 62.185 1.00 11.96 124 THR D O 1
ATOM 8469 N N . ASN D 1 126 ? 3.436 69.991 60.365 1.00 14.13 125 ASN D N 1
ATOM 8470 C CA . ASN D 1 126 ? 3.111 71.379 59.951 1.00 15.50 125 ASN D CA 1
ATOM 8471 C C . ASN D 1 126 ? 1.693 71.793 60.435 1.00 15.75 125 ASN D C 1
ATOM 8472 O O . ASN D 1 126 ? 1.192 72.865 60.092 1.00 16.47 125 ASN D O 1
ATOM 8477 N N . ASP D 1 127 ? 1.048 70.936 61.218 1.00 15.25 126 ASP D N 1
ATOM 8478 C CA . ASP D 1 127 ? -0.263 71.231 61.789 1.00 15.49 126 ASP D CA 1
ATOM 8479 C C . ASP D 1 127 ? -0.259 70.740 63.236 1.00 15.12 126 ASP D C 1
ATOM 8480 O O . ASP D 1 127 ? -0.455 69.560 63.512 1.00 13.04 126 ASP D O 1
ATOM 8485 N N . ALA D 1 128 ? -0.056 71.683 64.156 1.00 15.04 127 ALA D N 1
ATOM 8486 C CA . ALA D 1 128 ? -0.018 71.393 65.584 1.00 15.53 127 ALA D CA 1
ATOM 8487 C C . ALA D 1 128 ? -1.392 71.052 66.195 1.00 15.37 127 ALA D C 1
ATOM 8488 O O . ALA D 1 128 ? -1.468 70.703 67.373 1.00 16.72 127 ALA D O 1
ATOM 8490 N N . ALA D 1 129 ? -2.467 71.179 65.414 1.00 15.61 128 ALA D N 1
ATOM 8491 C CA . ALA D 1 129 ? -3.829 70.839 65.865 1.00 15.80 128 ALA D CA 1
ATOM 8492 C C . ALA D 1 129 ? -4.380 69.575 65.192 1.00 15.83 128 ALA D C 1
ATOM 8493 O O . ALA D 1 129 ? -5.578 69.254 65.320 1.00 16.32 128 ALA D O 1
ATOM 8495 N N . SER D 1 130 ? -3.496 68.823 64.528 1.00 14.94 129 SER D N 1
ATOM 8496 C CA . SER D 1 130 ? -3.859 67.610 63.793 1.00 14.53 129 SER D CA 1
ATOM 8497 C C . SER D 1 130 ? -4.127 66.403 64.691 1.00 14.64 129 SER D C 1
ATOM 8498 O O . SER D 1 130 ? -3.767 66.394 65.879 1.00 14.74 129 SER D O 1
ATOM 8501 N N . PRO D 1 131 ? -4.798 65.376 64.137 1.00 14.71 130 PRO D N 1
ATOM 8502 C CA . PRO D 1 131 ? -4.995 64.118 64.881 1.00 14.54 130 PRO D CA 1
ATOM 8503 C C . PRO D 1 131 ? -3.678 63.551 65.455 1.00 13.99 130 PRO D C 1
ATOM 8504 O O . PRO D 1 131 ? -3.633 63.130 66.635 1.00 14.03 130 PRO D O 1
ATOM 8508 N N . LEU D 1 132 ? -2.608 63.585 64.657 1.00 12.90 131 LEU D N 1
ATOM 8509 C CA . LEU D 1 132 ? -1.306 63.095 65.121 1.00 12.58 131 LEU D CA 1
ATOM 8510 C C . LEU D 1 132 ? -0.850 63.837 66.367 1.00 12.48 131 LEU D C 1
ATOM 8511 O O . LEU D 1 132 ? -0.388 63.216 67.311 1.00 12.71 131 LEU D O 1
ATOM 8516 N N . ALA D 1 133 ? -0.977 65.166 66.362 1.00 13.38 132 ALA D N 1
ATOM 8517 C CA . ALA D 1 133 ? -0.597 65.968 67.534 1.00 13.47 132 ALA D CA 1
ATOM 8518 C C . ALA D 1 133 ? -1.409 65.548 68.749 1.00 13.63 132 ALA D C 1
ATOM 8519 O O . ALA D 1 133 ? -0.884 65.488 69.847 1.00 13.39 132 ALA D O 1
ATOM 8521 N N . GLY D 1 134 ? -2.684 65.241 68.533 1.00 13.74 133 GLY D N 1
ATOM 8522 C CA . GLY D 1 134 ? -3.586 64.771 69.591 1.00 14.37 133 GLY D CA 1
ATOM 8523 C C . GLY D 1 134 ? -3.223 63.458 70.281 1.00 14.63 133 GLY D C 1
ATOM 8524 O O . GLY D 1 134 ? -3.718 63.188 71.387 1.00 15.73 133 GLY D O 1
ATOM 8525 N N . VAL D 1 135 ? -2.387 62.633 69.641 1.00 14.52 134 VAL D N 1
ATOM 8526 C CA . VAL D 1 135 ? -1.928 61.350 70.220 1.00 13.94 134 VAL D CA 1
ATOM 8527 C C . VAL D 1 135 ? -0.440 61.417 70.580 1.00 14.10 134 VAL D C 1
ATOM 8528 O O . VAL D 1 135 ? 0.175 60.402 70.892 1.00 14.97 134 VAL D O 1
ATOM 8532 N N . SER D 1 136 ? 0.143 62.611 70.537 1.00 13.48 135 SER D N 1
ATOM 8533 C CA . SER D 1 136 ? 1.554 62.802 70.877 1.00 13.57 135 SER D CA 1
ATOM 8534 C C . SER D 1 136 ? 1.697 63.574 72.197 1.00 13.14 135 SER D C 1
ATOM 8535 O O . SER D 1 136 ? 0.881 64.440 72.517 1.00 13.71 135 SER D O 1
ATOM 8538 N N . ALA D 1 137 ? 2.714 63.234 72.971 1.00 12.62 136 ALA D N 1
ATOM 8539 C CA . ALA D 1 137 ? 3.038 63.926 74.199 1.00 12.32 136 ALA D CA 1
ATOM 8540 C C . ALA D 1 137 ? 3.599 65.314 73.886 1.00 12.63 136 ALA D C 1
ATOM 8541 O O . ALA D 1 137 ? 3.357 66.259 74.634 1.00 12.69 136 ALA D O 1
ATOM 8543 N N . HIS D 1 138 ? 4.359 65.420 72.797 1.00 12.44 137 HIS D N 1
ATOM 8544 C CA . HIS D 1 138 ? 4.945 66.691 72.372 1.00 12.76 137 HIS D CA 1
ATOM 8545 C C . HIS D 1 138 ? 4.805 66.840 70.865 1.00 13.08 137 HIS D C 1
ATOM 8546 O O . HIS D 1 138 ? 4.948 65.860 70.116 1.00 12.34 137 HIS D O 1
ATOM 8553 N N . THR D 1 139 ? 4.527 68.075 70.425 1.00 13.36 138 THR D N 1
ATOM 8554 C CA . THR D 1 139 ? 4.443 68.392 69.013 1.00 14.09 138 THR D CA 1
ATOM 8555 C C . THR D 1 139 ? 5.386 69.565 68.719 1.00 13.65 138 THR D C 1
ATOM 8556 O O . THR D 1 139 ? 5.382 70.570 69.447 1.00 13.27 138 THR D O 1
ATOM 8560 N N . ILE D 1 140 ? 6.214 69.384 67.695 1.00 13.05 139 ILE D N 1
ATOM 8561 C CA . ILE D 1 140 ? 7.125 70.399 67.179 1.00 13.26 139 ILE D CA 1
ATOM 8562 C C . ILE D 1 140 ? 6.608 70.819 65.801 1.00 12.84 139 ILE D C 1
ATOM 8563 O O . ILE D 1 140 ? 6.595 70.036 64.844 1.00 12.38 139 ILE D O 1
ATOM 8568 N N . ASP D 1 141 ? 6.109 72.050 65.743 1.00 12.57 140 ASP D N 1
ATOM 8569 C CA . ASP D 1 141 ? 5.611 72.651 64.541 1.00 12.73 140 ASP D CA 1
ATOM 8570 C C . ASP D 1 141 ? 6.837 72.932 63.704 1.00 12.56 140 ASP D C 1
ATOM 8571 O O . ASP D 1 141 ? 7.805 73.536 64.190 1.00 12.92 140 ASP D O 1
ATOM 8576 N N . ILE D 1 142 ? 6.828 72.467 62.464 1.00 12.43 141 ILE D N 1
ATOM 8577 C CA . ILE D 1 142 ? 7.992 72.660 61.605 1.00 12.03 141 ILE D CA 1
ATOM 8578 C C . ILE D 1 142 ? 8.023 74.026 60.911 1.00 12.58 141 ILE D C 1
ATOM 8579 O O . ILE D 1 142 ? 9.028 74.369 60.282 1.00 12.44 141 ILE D O 1
ATOM 8584 N N . HIS D 1 143 ? 6.931 74.770 60.997 1.00 13.38 142 HIS D N 1
ATOM 8585 C CA . HIS D 1 143 ? 6.859 76.126 60.437 1.00 14.51 142 HIS D CA 1
ATOM 8586 C C . HIS D 1 143 ? 7.211 76.144 58.954 1.00 15.08 142 HIS D C 1
ATOM 8587 O O . HIS D 1 143 ? 7.933 77.031 58.502 1.00 14.91 142 HIS D O 1
ATOM 8594 N N . ALA D 1 144 ? 6.712 75.157 58.205 1.00 15.05 143 ALA D N 1
ATOM 8595 C CA . ALA D 1 144 ? 6.997 75.052 56.767 1.00 16.03 143 ALA D CA 1
ATOM 8596 C C . ALA D 1 144 ? 6.149 76.065 56.032 1.00 17.56 143 ALA D C 1
ATOM 8597 O O . ALA D 1 144 ? 6.562 76.650 55.022 1.00 18.61 143 ALA D O 1
ATOM 8599 N N . GLY D 1 145 ? 4.969 76.300 56.587 1.00 18.94 144 GLY D N 1
ATOM 8600 C CA . GLY D 1 145 ? 3.974 77.132 55.919 1.00 19.90 144 GLY D CA 1
ATOM 8601 C C . GLY D 1 145 ? 3.222 76.133 55.075 1.00 20.65 144 GLY D C 1
ATOM 8602 O O . GLY D 1 145 ? 3.473 74.948 55.174 1.00 21.73 144 GLY D O 1
ATOM 8603 N N . PRO D 1 146 ? 2.297 76.599 54.219 1.00 22.20 145 PRO D N 1
ATOM 8604 C CA . PRO D 1 146 ? 1.539 75.663 53.356 1.00 22.36 145 PRO D CA 1
ATOM 8605 C C . PRO D 1 146 ? 2.346 75.211 52.119 1.00 21.82 145 PRO D C 1
ATOM 8606 O O . PRO D 1 146 ? 3.219 75.958 51.676 1.00 22.52 145 PRO D O 1
ATOM 8610 N N . GLU D 1 147 ? 2.030 74.011 51.610 1.00 22.70 146 GLU D N 1
ATOM 8611 C CA . GLU D 1 147 ? 2.691 73.348 50.444 1.00 23.03 146 GLU D CA 1
ATOM 8612 C C . GLU D 1 147 ? 2.069 73.765 49.104 1.00 22.31 146 GLU D C 1
ATOM 8613 O O . GLU D 1 147 ? 1.027 73.247 48.712 1.00 24.22 146 GLU D O 1
ATOM 8619 N N . LEU D 1 148 ? 2.705 74.653 48.369 1.00 21.30 147 LEU D N 1
ATOM 8620 C CA . LEU D 1 148 ? 2.119 75.128 47.095 1.00 20.55 147 LEU D CA 1
ATOM 8621 C C . LEU D 1 148 ? 2.627 74.318 45.888 1.00 19.37 147 LEU D C 1
ATOM 8622 O O . LEU D 1 148 ? 2.290 74.632 44.722 1.00 19.61 147 LEU D O 1
ATOM 8624 N N . SER D 1 149 ? 3.467 73.321 46.160 1.00 17.17 148 SER D N 1
ATOM 8625 C CA . SER D 1 149 ? 3.972 72.457 45.114 1.00 16.10 148 SER D CA 1
ATOM 8626 C C . SER D 1 149 ? 4.009 70.998 45.549 1.00 14.89 148 SER D C 1
ATOM 8627 O O . SER D 1 149 ? 4.204 70.687 46.726 1.00 13.92 148 SER D O 1
ATOM 8630 N N . VAL D 1 150 ? 3.844 70.112 44.562 1.00 13.97 149 VAL D N 1
ATOM 8631 C CA . VAL D 1 150 ? 3.996 68.688 44.775 1.00 14.56 149 VAL D CA 1
ATOM 8632 C C . VAL D 1 150 ? 5.456 68.371 45.165 1.00 13.22 149 VAL D C 1
ATOM 8633 O O . VAL D 1 150 ? 5.724 67.346 45.773 1.00 14.61 149 VAL D O 1
ATOM 8637 N N . ALA D 1 151 ? 6.397 69.243 44.809 1.00 13.13 150 ALA D N 1
ATOM 8638 C CA . ALA D 1 151 ? 7.805 69.043 45.218 1.00 11.69 150 ALA D CA 1
ATOM 8639 C C . ALA D 1 151 ? 7.895 69.018 46.741 1.00 11.51 150 ALA D C 1
ATOM 8640 O O . ALA D 1 151 ? 8.755 68.349 47.266 1.00 10.53 150 ALA D O 1
ATOM 8642 N N . ALA D 1 152 ? 7.021 69.776 47.414 1.00 10.72 151 ALA D N 1
ATOM 8643 C CA . ALA D 1 152 ? 6.913 69.794 48.876 1.00 10.13 151 ALA D CA 1
ATOM 8644 C C . ALA D 1 152 ? 8.284 69.938 49.555 1.00 10.19 151 ALA D C 1
ATOM 8645 O O . ALA D 1 152 ? 8.625 69.217 50.498 1.00 9.65 151 ALA D O 1
ATOM 8647 N N . THR D 1 153 ? 9.065 70.878 49.043 1.00 10.09 152 THR D N 1
ATOM 8648 C CA . THR D 1 153 ? 10.462 71.061 49.443 1.00 9.89 152 THR D CA 1
ATOM 8649 C C . THR D 1 153 ? 10.608 71.684 50.823 1.00 10.32 152 THR D C 1
ATOM 8650 O O . THR D 1 153 ? 11.520 71.321 51.581 1.00 8.54 152 THR D O 1
ATOM 8654 N N . LYS D 1 154 ? 9.716 72.612 51.176 1.00 9.92 153 LYS D N 1
ATOM 8655 C CA . LYS D 1 154 ? 9.822 73.220 52.501 1.00 10.73 153 LYS D CA 1
ATOM 8656 C C . LYS D 1 154 ? 9.522 72.186 53.581 1.00 10.00 153 LYS D C 1
ATOM 8657 O O . LYS D 1 154 ? 10.163 72.186 54.644 1.00 9.88 153 LYS D O 1
ATOM 8663 N N . THR D 1 155 ? 8.536 71.325 53.321 1.00 9.86 154 THR D N 1
ATOM 8664 C CA . THR D 1 155 ? 8.181 70.270 54.261 1.00 10.37 154 THR D CA 1
ATOM 8665 C C . THR D 1 155 ? 9.393 69.361 54.544 1.00 9.80 154 THR D C 1
ATOM 8666 O O . THR D 1 155 ? 9.712 69.089 55.696 1.00 9.98 154 THR D O 1
ATOM 8670 N N . PHE D 1 156 ? 10.053 68.879 53.495 1.00 8.60 155 PHE D N 1
ATOM 8671 C CA . PHE D 1 156 ? 11.228 68.032 53.692 1.00 8.73 155 PHE D CA 1
ATOM 8672 C C . PHE D 1 156 ? 12.307 68.738 54.518 1.00 8.56 155 PHE D C 1
ATOM 8673 O O . PHE D 1 156 ? 12.803 68.194 55.516 1.00 7.53 155 PHE D O 1
ATOM 8681 N N . VAL D 1 157 ? 12.697 69.933 54.092 1.00 8.42 156 VAL D N 1
ATOM 8682 C CA . VAL D 1 157 ? 13.802 70.644 54.738 1.00 8.59 156 VAL D CA 1
ATOM 8683 C C . VAL D 1 157 ? 13.486 70.999 56.188 1.00 8.57 156 VAL D C 1
ATOM 8684 O O . VAL D 1 157 ? 14.305 70.726 57.083 1.00 9.34 156 VAL D O 1
ATOM 8688 N N . THR D 1 158 ? 12.318 71.597 56.438 1.00 8.76 157 THR D N 1
ATOM 8689 C CA . THR D 1 158 ? 11.946 72.019 57.794 1.00 8.99 157 THR D CA 1
ATOM 8690 C C . THR D 1 158 ? 11.743 70.837 58.736 1.00 8.99 157 THR D C 1
ATOM 8691 O O . THR D 1 158 ? 12.099 70.922 59.911 1.00 8.89 157 THR D O 1
ATOM 8695 N N . SER D 1 159 ? 11.206 69.735 58.224 1.00 8.94 158 SER D N 1
ATOM 8696 C CA . SER D 1 159 ? 11.039 68.497 59.033 1.00 9.06 158 SER D CA 1
ATOM 8697 C C . SER D 1 159 ? 12.418 68.013 59.483 1.00 8.16 158 SER D C 1
ATOM 8698 O O . SER D 1 159 ? 12.628 67.703 60.673 1.00 7.26 158 SER D O 1
ATOM 8701 N N . ALA D 1 160 ? 13.374 67.950 58.540 1.00 8.31 159 ALA D N 1
ATOM 8702 C CA . ALA D 1 160 ? 14.721 67.511 58.875 1.00 7.98 159 ALA D CA 1
ATOM 8703 C C . ALA D 1 160 ? 15.401 68.504 59.832 1.00 8.19 159 ALA D C 1
ATOM 8704 O O . ALA D 1 160 ? 16.017 68.103 60.799 1.00 8.43 159 ALA D O 1
ATOM 8706 N N . VAL D 1 161 ? 15.269 69.796 59.575 1.00 7.62 160 VAL D N 1
ATOM 8707 C CA . VAL D 1 161 ? 15.842 70.806 60.452 1.00 8.41 160 VAL D CA 1
ATOM 8708 C C . VAL D 1 161 ? 15.288 70.713 61.884 1.00 8.89 160 VAL D C 1
ATOM 8709 O O . VAL D 1 161 ? 16.066 70.732 62.856 1.00 10.27 160 VAL D O 1
ATOM 8713 N N . ALA D 1 162 ? 13.968 70.555 62.007 1.00 8.33 161 ALA D N 1
ATOM 8714 C CA . ALA D 1 162 ? 13.324 70.386 63.313 1.00 8.92 161 ALA D CA 1
ATOM 8715 C C . ALA D 1 162 ? 13.907 69.210 64.064 1.00 8.25 161 ALA D C 1
ATOM 8716 O O . ALA D 1 162 ? 14.195 69.313 65.240 1.00 8.55 161 ALA D O 1
ATOM 8718 N N . GLY D 1 163 ? 14.137 68.115 63.343 1.00 7.89 162 GLY D N 1
ATOM 8719 C CA . GLY D 1 163 ? 14.681 66.892 63.939 1.00 8.00 162 GLY D CA 1
ATOM 8720 C C . GLY D 1 163 ? 16.124 67.094 64.341 1.00 8.00 162 GLY D C 1
ATOM 8721 O O . GLY D 1 163 ? 16.550 66.646 65.392 1.00 7.78 162 GLY D O 1
ATOM 8722 N N . LEU D 1 164 ? 16.902 67.746 63.482 1.00 8.18 163 LEU D N 1
ATOM 8723 C CA . LEU D 1 164 ? 18.324 67.993 63.798 1.00 8.22 163 LEU D CA 1
ATOM 8724 C C . LEU D 1 164 ? 18.484 68.970 64.974 1.00 8.63 163 LEU D C 1
ATOM 8725 O O . LEU D 1 164 ? 19.417 68.845 65.771 1.00 7.98 163 LEU D O 1
ATOM 8738 N N . LEU D 1 166 ? 16.381 69.199 67.453 1.00 9.50 165 LEU D N 1
ATOM 8739 C CA . LEU D 1 166 ? 16.075 68.372 68.617 1.00 10.19 165 LEU D CA 1
ATOM 8740 C C . LEU D 1 166 ? 17.301 67.556 69.037 1.00 10.23 165 LEU D C 1
ATOM 8741 O O . LEU D 1 166 ? 17.689 67.565 70.204 1.00 9.73 165 LEU D O 1
ATOM 8746 N N . LEU D 1 167 ? 17.900 66.846 68.083 1.00 10.45 166 LEU D N 1
ATOM 8747 C CA . LEU D 1 167 ? 19.065 66.020 68.362 1.00 11.05 166 LEU D CA 1
ATOM 8748 C C . LEU D 1 167 ? 20.258 66.865 68.826 1.00 11.19 166 LEU D C 1
ATOM 8749 O O . LEU D 1 167 ? 21.005 66.463 69.747 1.00 11.24 166 LEU D O 1
ATOM 8754 N N . ALA D 1 168 ? 20.437 68.048 68.231 1.00 11.44 167 ALA D N 1
ATOM 8755 C CA . ALA D 1 168 ? 21.563 68.914 68.614 1.00 11.82 167 ALA D CA 1
ATOM 8756 C C . ALA D 1 168 ? 21.406 69.405 70.029 1.00 11.91 167 ALA D C 1
ATOM 8757 O O . ALA D 1 168 ? 22.372 69.448 70.787 1.00 12.00 167 ALA D O 1
ATOM 8759 N N . ASP D 1 169 ? 20.181 69.775 70.404 1.00 12.10 168 ASP D N 1
ATOM 8760 C CA . ASP D 1 169 ? 19.919 70.221 71.770 1.00 13.60 168 ASP D CA 1
ATOM 8761 C C . ASP D 1 169 ? 20.057 69.040 72.743 1.00 13.17 168 ASP D C 1
ATOM 8762 O O . ASP D 1 169 ? 20.715 69.161 73.768 1.00 14.02 168 ASP D O 1
ATOM 8767 N N . TRP D 1 170 ? 19.472 67.891 72.411 1.00 11.91 169 TRP D N 1
ATOM 8768 C CA . TRP D 1 170 ? 19.603 66.682 73.228 1.00 12.33 169 TRP D CA 1
ATOM 8769 C C . TRP D 1 170 ? 21.083 66.328 73.481 1.00 12.61 169 TRP D C 1
ATOM 8770 O O . TRP D 1 170 ? 21.509 66.043 74.629 1.00 12.73 169 TRP D O 1
ATOM 8781 N N . ALA D 1 171 ? 21.854 66.336 72.402 1.00 12.44 170 ALA D N 1
ATOM 8782 C CA . ALA D 1 171 ? 23.267 66.015 72.442 1.00 13.15 170 ALA D CA 1
ATOM 8783 C C . ALA D 1 171 ? 24.122 67.140 73.006 1.00 13.93 170 ALA D C 1
ATOM 8784 O O . ALA D 1 171 ? 25.267 66.896 73.349 1.00 14.80 170 ALA D O 1
ATOM 8786 N N . GLU D 1 172 ? 23.558 68.344 73.077 1.00 14.30 171 GLU D N 1
ATOM 8787 C CA . GLU D 1 172 ? 24.231 69.550 73.509 1.00 15.71 171 GLU D CA 1
ATOM 8788 C C . GLU D 1 172 ? 25.449 69.799 72.609 1.00 15.75 171 GLU D C 1
ATOM 8789 O O . GLU D 1 172 ? 26.537 70.105 73.087 1.00 16.63 171 GLU D O 1
ATOM 8795 N N . ASP D 1 173 ? 25.235 69.679 71.297 1.00 15.08 172 ASP D N 1
ATOM 8796 C CA . ASP D 1 173 ? 26.307 69.809 70.286 1.00 14.54 172 ASP D CA 1
ATOM 8797 C C . ASP D 1 173 ? 26.305 71.222 69.719 1.00 14.50 172 ASP D C 1
ATOM 8798 O O . ASP D 1 173 ? 25.494 71.539 68.864 1.00 13.68 172 ASP D O 1
ATOM 8803 N N . ASP D 1 174 ? 27.228 72.062 70.192 1.00 14.91 173 ASP D N 1
ATOM 8804 C CA . ASP D 1 174 ? 27.283 73.462 69.778 1.00 15.45 173 ASP D CA 1
ATOM 8805 C C . ASP D 1 174 ? 27.671 73.608 68.318 1.00 14.26 173 ASP D C 1
ATOM 8806 O O . ASP D 1 174 ? 27.199 74.512 67.655 1.00 14.22 173 ASP D O 1
ATOM 8811 N N . GLY D 1 175 ? 28.504 72.713 67.795 1.00 13.64 174 GLY D N 1
ATOM 8812 C CA . GLY D 1 175 ? 28.903 72.800 66.389 1.00 12.97 174 GLY D CA 1
ATOM 8813 C C . GLY D 1 175 ? 27.722 72.579 65.462 1.00 12.61 174 GLY D C 1
ATOM 8814 O O . GLY D 1 175 ? 27.571 73.307 64.481 1.00 13.07 174 GLY D O 1
ATOM 8815 N N . LEU D 1 176 ? 26.895 71.572 65.773 1.00 12.49 175 LEU D N 1
ATOM 8816 C CA . LEU D 1 176 ? 25.700 71.276 64.985 1.00 11.81 175 LEU D CA 1
ATOM 8817 C C . LEU D 1 176 ? 24.688 72.410 65.149 1.00 11.61 175 LEU D C 1
ATOM 8818 O O . LEU D 1 176 ? 24.080 72.856 64.163 1.00 10.17 175 LEU D O 1
ATOM 8823 N N . ARG D 1 177 ? 24.529 72.905 66.377 1.00 12.57 176 ARG D N 1
ATOM 8824 C CA . ARG D 1 177 ? 23.643 74.044 66.623 1.00 13.24 176 ARG D CA 1
ATOM 8825 C C . ARG D 1 177 ? 24.054 75.268 65.808 1.00 12.01 176 ARG D C 1
ATOM 8826 O O . ARG D 1 177 ? 23.208 75.956 65.255 1.00 11.04 176 ARG D O 1
ATOM 8834 N N . ALA D 1 178 ? 25.359 75.534 65.732 1.00 11.70 177 ALA D N 1
ATOM 8835 C CA . ALA D 1 178 ? 25.840 76.715 65.010 1.00 11.60 177 ALA D CA 1
ATOM 8836 C C . ALA D 1 178 ? 25.557 76.557 63.509 1.00 11.11 177 ALA D C 1
ATOM 8837 O O . ALA D 1 178 ? 25.120 77.495 62.862 1.00 11.78 177 ALA D O 1
ATOM 8839 N N . ALA D 1 179 ? 25.742 75.348 62.973 1.00 11.29 178 ALA D N 1
ATOM 8840 C CA . ALA D 1 179 ? 25.465 75.087 61.561 1.00 10.44 178 ALA D CA 1
ATOM 8841 C C . ALA D 1 179 ? 23.972 75.218 61.248 1.00 9.99 178 ALA D C 1
ATOM 8842 O O . ALA D 1 179 ? 23.604 75.803 60.251 1.00 9.73 178 ALA D O 1
ATOM 8844 N N . LEU D 1 180 ? 23.105 74.678 62.106 1.00 9.46 179 LEU D N 1
ATOM 8845 C CA . LEU D 1 180 ? 21.678 74.830 61.908 1.00 9.93 179 LEU D CA 1
ATOM 8846 C C . LEU D 1 180 ? 21.292 76.295 61.838 1.00 9.90 179 LEU D C 1
ATOM 8847 O O . LEU D 1 180 ? 20.515 76.694 60.964 1.00 10.06 179 LEU D O 1
ATOM 8852 N N . GLY D 1 181 ? 21.848 77.089 62.748 1.00 10.83 180 GLY D N 1
ATOM 8853 C CA . GLY D 1 181 ? 21.558 78.518 62.836 1.00 11.54 180 GLY D CA 1
ATOM 8854 C C . GLY D 1 181 ? 21.939 79.298 61.577 1.00 11.98 180 GLY D C 1
ATOM 8855 O O . GLY D 1 181 ? 21.318 80.309 61.261 1.00 12.41 180 GLY D O 1
ATOM 8856 N N . ASN D 1 182 ? 22.965 78.820 60.883 1.00 12.03 181 ASN D N 1
ATOM 8857 C CA . ASN D 1 182 ? 23.429 79.410 59.615 1.00 12.68 181 ASN D CA 1
ATOM 8858 C C . ASN D 1 182 ? 22.778 78.823 58.360 1.00 12.02 181 ASN D C 1
ATOM 8859 O O . ASN D 1 182 ? 23.110 79.233 57.239 1.00 10.95 181 ASN D O 1
ATOM 8864 N N . LEU D 1 183 ? 21.823 77.907 58.535 1.00 11.80 182 LEU D N 1
ATOM 8865 C CA . LEU D 1 183 ? 21.203 77.270 57.384 1.00 11.70 182 LEU D CA 1
ATOM 8866 C C . LEU D 1 183 ? 20.478 78.200 56.406 1.00 11.33 182 LEU D C 1
ATOM 8867 O O . LEU D 1 183 ? 20.525 77.935 55.212 1.00 10.95 182 LEU D O 1
ATOM 8872 N N . PRO D 1 184 ? 19.740 79.217 56.899 1.00 11.43 183 PRO D N 1
ATOM 8873 C CA . PRO D 1 184 ? 19.090 80.082 55.930 1.00 11.83 183 PRO D CA 1
ATOM 8874 C C . PRO D 1 184 ? 20.046 80.590 54.847 1.00 12.36 183 PRO D C 1
ATOM 8875 O O . PRO D 1 184 ? 19.703 80.552 53.662 1.00 13.31 183 PRO D O 1
ATOM 8879 N N . GLU D 1 185 ? 21.225 81.058 55.246 1.00 12.50 184 GLU D N 1
ATOM 8880 C CA . GLU D 1 185 ? 22.226 81.577 54.291 1.00 12.87 184 GLU D CA 1
ATOM 8881 C C . GLU D 1 185 ? 22.863 80.455 53.457 1.00 11.84 184 GLU D C 1
ATOM 8882 O O . GLU D 1 185 ? 23.109 80.618 52.266 1.00 10.05 184 GLU D O 1
ATOM 8888 N N . THR D 1 186 ? 23.132 79.327 54.101 1.00 11.11 185 THR D N 1
ATOM 8889 C CA . THR D 1 186 ? 23.678 78.148 53.412 1.00 11.00 185 THR D CA 1
ATOM 8890 C C . THR D 1 186 ? 22.720 77.690 52.300 1.00 10.36 185 THR D C 1
ATOM 8891 O O . THR D 1 186 ? 23.110 77.516 51.150 1.00 10.72 185 THR D O 1
ATOM 8895 N N . LEU D 1 187 ? 21.455 77.520 52.652 1.00 10.47 186 LEU D N 1
ATOM 8896 C CA . LEU D 1 187 ? 20.428 77.046 51.717 1.00 10.37 186 LEU D CA 1
ATOM 8897 C C . LEU D 1 187 ? 20.051 78.065 50.622 1.00 10.38 186 LEU D C 1
ATOM 8898 O O . LEU D 1 187 ? 19.666 77.693 49.494 1.00 9.53 186 LEU D O 1
ATOM 8903 N N . ALA D 1 188 ? 20.131 79.344 50.949 1.00 10.54 187 ALA D N 1
ATOM 8904 C CA . ALA D 1 188 ? 19.916 80.382 49.950 1.00 10.56 187 ALA D CA 1
ATOM 8905 C C . ALA D 1 188 ? 20.974 80.209 48.838 1.00 10.27 187 ALA D C 1
ATOM 8906 O O . ALA D 1 188 ? 20.643 80.181 47.656 1.00 10.76 187 ALA D O 1
ATOM 8908 N N . ALA D 1 189 ? 22.241 80.072 49.225 1.00 10.53 188 ALA D N 1
ATOM 8909 C CA . ALA D 1 189 ? 23.329 79.828 48.275 1.00 10.25 188 ALA D CA 1
ATOM 8910 C C . ALA D 1 189 ? 23.145 78.522 47.500 1.00 9.85 188 ALA D C 1
ATOM 8911 O O . ALA D 1 189 ? 23.268 78.494 46.271 1.00 9.67 188 ALA D O 1
ATOM 8913 N N . ALA D 1 190 ? 22.788 77.449 48.217 1.00 9.13 189 ALA D N 1
ATOM 8914 C CA . ALA D 1 190 ? 22.564 76.151 47.621 1.00 9.10 189 ALA D CA 1
ATOM 8915 C C . ALA D 1 190 ? 21.457 76.244 46.556 1.00 8.46 189 ALA D C 1
ATOM 8916 O O . ALA D 1 190 ? 21.534 75.626 45.518 1.00 8.44 189 ALA D O 1
ATOM 8918 N N . SER D 1 191 ? 20.454 77.070 46.801 1.00 9.36 190 SER D N 1
ATOM 8919 C CA . SER D 1 191 ? 19.335 77.203 45.863 1.00 10.35 190 SER D CA 1
ATOM 8920 C C . SER D 1 191 ? 19.715 77.964 44.596 1.00 10.81 190 SER D C 1
ATOM 8921 O O . SER D 1 191 ? 18.967 77.952 43.651 1.00 11.52 190 SER D O 1
ATOM 8924 N N . ARG D 1 192 ? 20.859 78.636 44.577 1.00 11.67 191 ARG D N 1
ATOM 8925 C CA . ARG D 1 192 ? 21.282 79.349 43.353 1.00 12.29 191 ARG D CA 1
ATOM 8926 C C . ARG D 1 192 ? 22.232 78.521 42.503 1.00 12.13 191 ARG D C 1
ATOM 8927 O O . ARG D 1 192 ? 22.794 79.022 41.545 1.00 12.67 191 ARG D O 1
ATOM 8935 N N . ILE D 1 193 ? 22.416 77.256 42.866 1.00 11.82 192 ILE D N 1
ATOM 8936 C CA . ILE D 1 193 ? 23.122 76.286 42.034 1.00 11.47 192 ILE D CA 1
ATOM 8937 C C . ILE D 1 193 ? 22.015 75.459 41.349 1.00 11.81 192 ILE D C 1
ATOM 8938 O O . ILE D 1 193 ? 21.006 75.107 41.981 1.00 12.39 192 ILE D O 1
ATOM 8943 N N . ASP D 1 194 ? 22.172 75.156 40.069 1.00 12.88 193 ASP D N 1
ATOM 8944 C CA . ASP D 1 194 ? 21.216 74.315 39.356 1.00 12.82 193 ASP D CA 1
ATOM 8945 C C . ASP D 1 194 ? 21.847 73.300 38.404 1.00 12.72 193 ASP D C 1
ATOM 8946 O O . ASP D 1 194 ? 21.176 72.745 37.553 1.00 13.00 193 ASP D O 1
ATOM 8951 N N . TRP D 1 195 ? 23.149 73.047 38.561 1.00 12.37 194 TRP D N 1
ATOM 8952 C CA . TRP D 1 195 ? 23.803 71.935 37.864 1.00 12.00 194 TRP D CA 1
ATOM 8953 C C . TRP D 1 195 ? 23.505 71.817 36.365 1.00 12.15 194 TRP D C 1
ATOM 8954 O O . TRP D 1 195 ? 22.887 70.847 35.907 1.00 11.81 194 TRP D O 1
ATOM 8965 N N . PRO D 1 196 ? 23.977 72.805 35.584 1.00 12.87 195 PRO D N 1
ATOM 8966 C CA . PRO D 1 196 ? 23.675 72.786 34.150 1.00 12.91 195 PRO D CA 1
ATOM 8967 C C . PRO D 1 196 ? 24.109 71.511 33.408 1.00 12.88 195 PRO D C 1
ATOM 8968 O O . PRO D 1 196 ? 23.385 71.044 32.540 1.00 10.97 195 PRO D O 1
ATOM 8972 N N . GLU D 1 197 ? 25.257 70.938 33.757 1.00 13.82 196 GLU D N 1
ATOM 8973 C CA . GLU D 1 197 ? 25.748 69.754 33.022 1.00 16.09 196 GLU D CA 1
ATOM 8974 C C . GLU D 1 197 ? 24.857 68.529 33.297 1.00 14.48 196 GLU D C 1
ATOM 8975 O O . GLU D 1 197 ? 24.658 67.678 32.415 1.00 12.23 196 GLU D O 1
ATOM 8994 N N . ARG D 1 199 ? 21.637 68.798 34.024 1.00 10.55 198 ARG D N 1
ATOM 8995 C CA A ARG D 1 199 ? 20.408 69.030 33.265 0.50 9.47 198 ARG D CA 1
ATOM 8996 C CA B ARG D 1 199 ? 20.404 69.019 33.252 0.50 10.04 198 ARG D CA 1
ATOM 8997 C C . ARG D 1 199 ? 20.569 68.604 31.805 1.00 10.04 198 ARG D C 1
ATOM 8998 O O . ARG D 1 199 ? 19.647 68.065 31.220 1.00 8.80 198 ARG D O 1
ATOM 9013 N N . VAL D 1 200 ? 21.751 68.849 31.228 1.00 9.92 199 VAL D N 1
ATOM 9014 C CA . VAL D 1 200 ? 22.006 68.380 29.847 1.00 10.62 199 VAL D CA 1
ATOM 9015 C C . VAL D 1 200 ? 21.915 66.847 29.757 1.00 10.71 199 VAL D C 1
ATOM 9016 O O . VAL D 1 200 ? 21.194 66.326 28.914 1.00 8.93 199 VAL D O 1
ATOM 9020 N N . ALA D 1 201 ? 22.610 66.140 30.657 1.00 10.78 200 ALA D N 1
ATOM 9021 C CA . ALA D 1 201 ? 22.599 64.666 30.685 1.00 10.65 200 ALA D CA 1
ATOM 9022 C C . ALA D 1 201 ? 21.174 64.083 30.853 1.00 10.07 200 ALA D C 1
ATOM 9023 O O . ALA D 1 201 ? 20.812 63.139 30.179 1.00 9.44 200 ALA D O 1
ATOM 9025 N N . ILE D 1 202 ? 20.381 64.647 31.772 1.00 9.63 201 ILE D N 1
ATOM 9026 C CA . ILE D 1 202 ? 19.008 64.172 31.950 1.00 10.60 201 ILE D CA 1
ATOM 9027 C C . ILE D 1 202 ? 18.151 64.468 30.723 1.00 10.69 201 ILE D C 1
ATOM 9028 O O . ILE D 1 202 ? 17.366 63.625 30.324 1.00 10.22 201 ILE D O 1
ATOM 9033 N N . GLY D 1 203 ? 18.320 65.648 30.125 1.00 11.24 202 GLY D N 1
ATOM 9034 C CA . GLY D 1 203 ? 17.567 66.009 28.920 1.00 11.39 202 GLY D CA 1
ATOM 9035 C C . GLY D 1 203 ? 17.846 65.019 27.803 1.00 11.42 202 GLY D C 1
ATOM 9036 O O . GLY D 1 203 ? 16.945 64.626 27.068 1.00 11.86 202 GLY D O 1
ATOM 9037 N N . ALA D 1 204 ? 19.097 64.576 27.716 1.00 10.97 203 ALA D N 1
ATOM 9038 C CA . ALA D 1 204 ? 19.510 63.590 26.709 1.00 11.09 203 ALA D CA 1
ATOM 9039 C C . ALA D 1 204 ? 18.867 62.210 26.933 1.00 11.71 203 ALA D C 1
ATOM 9040 O O . ALA D 1 204 ? 18.426 61.577 25.999 1.00 11.48 203 ALA D O 1
ATOM 9042 N N . ARG D 1 205 ? 18.855 61.761 28.184 1.00 12.15 204 ARG D N 1
ATOM 9043 C CA . ARG D 1 205 ? 18.311 60.459 28.601 1.00 12.70 204 ARG D CA 1
ATOM 9044 C C . ARG D 1 205 ? 17.498 60.682 29.882 1.00 13.75 204 ARG D C 1
ATOM 9045 O O . ARG D 1 205 ? 18.054 60.635 30.986 1.00 13.24 204 ARG D O 1
ATOM 9053 N N . PRO D 1 206 ? 16.212 61.039 29.720 1.00 14.26 205 PRO D N 1
ATOM 9054 C CA . PRO D 1 206 ? 15.348 61.478 30.833 1.00 14.67 205 PRO D CA 1
ATOM 9055 C C . PRO D 1 206 ? 14.932 60.412 31.798 1.00 14.76 205 PRO D C 1
ATOM 9056 O O . PRO D 1 206 ? 13.866 59.832 31.714 1.00 14.61 205 PRO D O 1
ATOM 9060 N N . SER D 1 207 ? 15.843 60.164 32.715 1.00 15.43 206 SER D N 1
ATOM 9061 C CA . SER D 1 207 ? 15.682 59.225 33.777 1.00 15.60 206 SER D CA 1
ATOM 9062 C C . SER D 1 207 ? 16.892 59.557 34.675 1.00 15.15 206 SER D C 1
ATOM 9063 O O . SER D 1 207 ? 17.776 60.339 34.268 1.00 15.97 206 SER D O 1
ATOM 9066 N N . LEU D 1 208 ? 16.947 58.996 35.871 1.00 13.32 207 LEU D N 1
ATOM 9067 C CA . LEU D 1 208 ? 18.001 59.357 36.808 1.00 11.98 207 LEU D CA 1
ATOM 9068 C C . LEU D 1 208 ? 18.283 58.245 37.808 1.00 11.75 207 LEU D C 1
ATOM 9069 O O . LEU D 1 208 ? 17.342 57.658 38.366 1.00 10.41 207 LEU D O 1
ATOM 9074 N N . PHE D 1 209 ? 19.566 58.005 38.078 1.00 11.02 208 PHE D N 1
ATOM 9075 C CA . PHE D 1 209 ? 19.976 57.206 39.226 1.00 11.28 208 PHE D CA 1
ATOM 9076 C C . PHE D 1 209 ? 20.632 58.144 40.248 1.00 10.50 208 PHE D C 1
ATOM 9077 O O . PHE D 1 209 ? 21.473 58.961 39.885 1.00 9.85 208 PHE D O 1
ATOM 9085 N N . THR D 1 210 ? 20.223 58.041 41.514 1.00 9.39 209 THR D N 1
ATOM 9086 C CA . THR D 1 210 ? 20.832 58.797 42.564 1.00 8.92 209 THR D CA 1
ATOM 9087 C C . THR D 1 210 ? 21.523 57.809 43.510 1.00 9.60 209 THR D C 1
ATOM 9088 O O . THR D 1 210 ? 21.041 56.675 43.690 1.00 9.39 209 THR D O 1
ATOM 9092 N N . LEU D 1 211 ? 22.663 58.231 44.053 1.00 9.90 210 LEU D N 1
ATOM 9093 C CA . LEU D 1 211 ? 23.428 57.452 45.020 1.00 9.45 210 LEU D CA 1
ATOM 9094 C C . LEU D 1 211 ? 23.702 58.252 46.284 1.00 9.44 210 LEU D C 1
ATOM 9095 O O . LEU D 1 211 ? 23.827 59.476 46.251 1.00 8.49 210 LEU D O 1
ATOM 9100 N N . GLY D 1 212 ? 23.816 57.526 47.390 1.00 9.46 211 GLY D N 1
ATOM 9101 C CA . GLY D 1 212 ? 24.251 58.092 48.650 1.00 10.05 211 GLY D CA 1
ATOM 9102 C C . GLY D 1 212 ? 25.006 57.025 49.416 1.00 10.19 211 GLY D C 1
ATOM 9103 O O . GLY D 1 212 ? 25.029 55.861 49.010 1.00 10.26 211 GLY D O 1
ATOM 9104 N N . ARG D 1 213 ? 25.637 57.419 50.505 1.00 10.71 212 ARG D N 1
ATOM 9105 C CA . ARG D 1 213 ? 26.380 56.505 51.327 1.00 10.63 212 ARG D CA 1
ATOM 9106 C C . ARG D 1 213 ? 26.339 57.044 52.732 1.00 10.47 212 ARG D C 1
ATOM 9107 O O . ARG D 1 213 ? 26.749 58.173 52.971 1.00 10.42 212 ARG D O 1
ATOM 9115 N N . GLY D 1 214 ? 25.846 56.243 53.671 1.00 10.14 213 GLY D N 1
ATOM 9116 C CA . GLY D 1 214 ? 25.636 56.768 54.998 1.00 10.45 213 GLY D CA 1
ATOM 9117 C C . GLY D 1 214 ? 24.495 57.796 55.010 1.00 10.38 213 GLY D C 1
ATOM 9118 O O . GLY D 1 214 ? 23.458 57.605 54.387 1.00 10.55 213 GLY D O 1
ATOM 9119 N N . THR D 1 215 ? 24.698 58.883 55.740 1.00 10.07 214 THR D N 1
ATOM 9120 C CA . THR D 1 215 ? 23.665 59.885 55.994 1.00 9.73 214 THR D CA 1
ATOM 9121 C C . THR D 1 215 ? 23.042 60.397 54.684 1.00 8.82 214 THR D C 1
ATOM 9122 O O . THR D 1 215 ? 21.814 60.511 54.574 1.00 8.55 214 THR D O 1
ATOM 9126 N N . SER D 1 216 ? 23.882 60.619 53.669 1.00 8.37 215 SER D N 1
ATOM 9127 C CA A SER D 1 216 ? 23.414 61.187 52.386 0.50 8.04 215 SER D CA 1
ATOM 9128 C CA B SER D 1 216 ? 23.432 61.169 52.377 0.50 9.12 215 SER D CA 1
ATOM 9129 C C . SER D 1 216 ? 22.459 60.274 51.616 1.00 8.53 215 SER D C 1
ATOM 9130 O O . SER D 1 216 ? 21.804 60.726 50.663 1.00 9.12 215 SER D O 1
ATOM 9135 N N . LEU D 1 217 ? 22.392 58.997 52.001 1.00 9.32 216 LEU D N 1
ATOM 9136 C CA . LEU D 1 217 ? 21.451 58.077 51.377 1.00 8.72 216 LEU D CA 1
ATOM 9137 C C . LEU D 1 217 ? 20.018 58.566 51.564 1.00 8.57 216 LEU D C 1
ATOM 9138 O O . LEU D 1 217 ? 19.204 58.342 50.690 1.00 8.67 216 LEU D O 1
ATOM 9143 N N . ALA D 1 218 ? 19.716 59.230 52.690 1.00 8.15 217 ALA D N 1
ATOM 9144 C CA . ALA D 1 218 ? 18.364 59.735 52.938 1.00 8.46 217 ALA D CA 1
ATOM 9145 C C . ALA D 1 218 ? 17.991 60.766 51.857 1.00 8.38 217 ALA D C 1
ATOM 9146 O O . ALA D 1 218 ? 16.904 60.702 51.288 1.00 8.15 217 ALA D O 1
ATOM 9148 N N . VAL D 1 219 ? 18.894 61.708 51.575 1.00 8.32 218 VAL D N 1
ATOM 9149 C CA . VAL D 1 219 ? 18.609 62.717 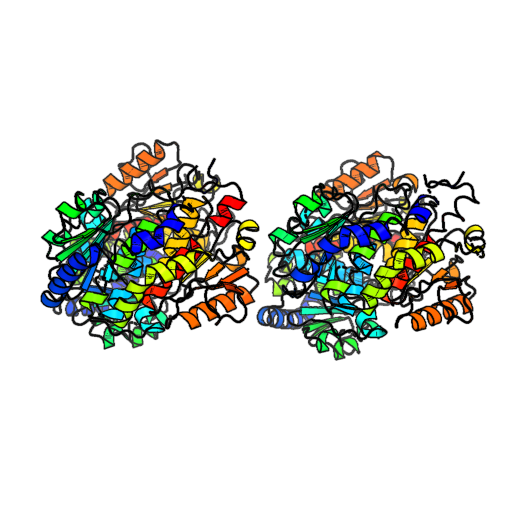50.530 1.00 8.93 218 VAL D CA 1
ATOM 9150 C C . VAL D 1 219 ? 18.666 62.112 49.115 1.00 8.68 218 VAL D C 1
ATOM 9151 O O . VAL D 1 219 ? 17.937 62.552 48.259 1.00 8.99 218 VAL D O 1
ATOM 9155 N N . SER D 1 220 ? 19.495 61.090 48.882 1.00 8.78 219 SER D N 1
ATOM 9156 C CA . SER D 1 220 ? 19.489 60.381 47.609 1.00 8.22 219 SER D CA 1
ATOM 9157 C C . SER D 1 220 ? 18.094 59.748 47.381 1.00 8.21 219 SER D C 1
ATOM 9158 O O . SER D 1 220 ? 17.579 59.828 46.271 1.00 7.87 219 SER D O 1
ATOM 9161 N N . ASN D 1 221 ? 17.475 59.187 48.443 1.00 8.73 220 ASN D N 1
ATOM 9162 C CA . ASN D 1 221 ? 16.137 58.564 48.357 1.00 9.25 220 ASN D CA 1
ATOM 9163 C C . ASN D 1 221 ? 15.074 59.618 48.076 1.00 8.21 220 ASN D C 1
ATOM 9164 O O . ASN D 1 221 ? 14.198 59.422 47.215 1.00 8.13 220 ASN D O 1
ATOM 9169 N N . GLU D 1 222 ? 15.158 60.730 48.801 1.00 8.22 221 GLU D N 1
ATOM 9170 C CA . GLU D 1 222 ? 14.280 61.881 48.626 1.00 7.57 221 GLU D CA 1
ATOM 9171 C C . GLU D 1 222 ? 14.366 62.450 47.201 1.00 8.19 221 GLU D C 1
ATOM 9172 O O . GLU D 1 222 ? 13.324 62.728 46.599 1.00 8.54 221 GLU D O 1
ATOM 9178 N N . ALA D 1 223 ? 15.594 62.577 46.677 1.00 7.48 222 ALA D N 1
ATOM 9179 C CA . ALA D 1 223 ? 15.854 63.114 45.351 1.00 7.96 222 ALA D CA 1
ATOM 9180 C C . ALA D 1 223 ? 15.158 62.262 44.291 1.00 8.00 222 ALA D C 1
ATOM 9181 O O . ALA D 1 223 ? 14.449 62.784 43.455 1.00 6.70 222 ALA D O 1
ATOM 9183 N N . ALA D 1 224 ? 15.312 60.940 44.378 1.00 8.79 223 ALA D N 1
ATOM 9184 C CA . ALA D 1 224 ? 14.641 60.036 43.437 1.00 8.72 223 ALA D CA 1
ATOM 9185 C C . ALA D 1 224 ? 13.130 60.179 43.534 1.00 8.94 223 ALA D C 1
ATOM 9186 O O . ALA D 1 224 ? 12.454 60.247 42.511 1.00 8.33 223 ALA D O 1
ATOM 9188 N N . LEU D 1 225 ? 12.598 60.195 44.755 1.00 8.86 224 LEU D N 1
ATOM 9189 C CA . LEU D 1 225 ? 11.153 60.354 44.931 1.00 8.38 224 LEU D CA 1
ATOM 9190 C C . LEU D 1 225 ? 10.623 61.616 44.304 1.00 8.77 224 LEU D C 1
ATOM 9191 O O . LEU D 1 225 ? 9.614 61.584 43.586 1.00 8.53 224 LEU D O 1
ATOM 9196 N N . LYS D 1 226 ? 11.274 62.741 44.591 1.00 8.28 225 LYS D N 1
ATOM 9197 C CA . LYS D 1 226 ? 10.758 64.027 44.106 1.00 8.46 225 LYS D CA 1
ATOM 9198 C C . LYS D 1 226 ? 11.005 64.232 42.606 1.00 8.65 225 LYS D C 1
ATOM 9199 O O . LYS D 1 226 ? 10.237 64.943 41.965 1.00 8.84 225 LYS D O 1
ATOM 9205 N N . PHE D 1 227 ? 12.023 63.581 42.032 1.00 8.74 226 PHE D N 1
ATOM 9206 C CA . PHE D 1 227 ? 12.212 63.637 40.568 1.00 9.52 226 PHE D CA 1
ATOM 9207 C C . PHE D 1 227 ? 11.017 62.936 39.910 1.00 9.34 226 PHE D C 1
ATOM 9208 O O . PHE D 1 227 ? 10.453 63.432 38.972 1.00 8.15 226 PHE D O 1
ATOM 9216 N N . LYS D 1 228 ? 10.616 61.785 40.444 1.00 11.06 227 LYS D N 1
ATOM 9217 C CA . LYS D 1 228 ? 9.424 61.093 39.954 1.00 12.37 227 LYS D CA 1
ATOM 9218 C C . LYS D 1 228 ? 8.155 61.930 40.102 1.00 12.90 227 LYS D C 1
ATOM 9219 O O . LYS D 1 228 ? 7.373 62.041 39.177 1.00 12.23 227 LYS D O 1
ATOM 9225 N N . GLU D 1 229 ? 7.968 62.501 41.277 1.00 12.46 228 GLU D N 1
ATOM 9226 C CA . GLU D 1 229 ? 6.777 63.264 41.572 1.00 14.20 228 GLU D CA 1
ATOM 9227 C C . GLU D 1 229 ? 6.646 64.461 40.653 1.00 13.18 228 GLU D C 1
ATOM 9228 O O . GLU D 1 229 ? 5.591 64.677 40.051 1.00 13.99 228 GLU D O 1
ATOM 9234 N N . THR D 1 230 ? 7.734 65.210 40.537 1.00 11.90 229 THR D N 1
ATOM 9235 C CA . THR D 1 230 ? 7.726 66.484 39.800 1.00 11.79 229 THR D CA 1
ATOM 9236 C C . THR D 1 230 ? 7.798 66.355 38.283 1.00 12.54 229 THR D C 1
ATOM 9237 O O . THR D 1 230 ? 7.102 67.097 37.582 1.00 13.18 229 THR D O 1
ATOM 9241 N N . CYS D 1 231 ? 8.587 65.388 37.794 1.00 13.02 230 CYS D N 1
ATOM 9242 C CA . CYS D 1 231 ? 8.848 65.241 36.353 1.00 12.79 230 CYS D CA 1
ATOM 9243 C C . CYS D 1 231 ? 8.127 64.075 35.673 1.00 13.50 230 CYS D C 1
ATOM 9244 O O . CYS D 1 231 ? 8.083 64.036 34.440 1.00 12.68 230 CYS D O 1
ATOM 9247 N N . GLN D 1 232 ? 7.569 63.160 36.465 1.00 13.78 231 GLN D N 1
ATOM 9248 C CA . GLN D 1 232 ? 6.871 61.989 35.951 1.00 14.47 231 GLN D CA 1
ATOM 9249 C C . GLN D 1 232 ? 7.817 61.180 35.060 1.00 13.94 231 GLN D C 1
ATOM 9250 O O . GLN D 1 232 ? 7.446 60.689 34.008 1.00 13.68 231 GLN D O 1
ATOM 9256 N N . LEU D 1 233 ? 9.057 61.066 35.521 1.00 13.50 232 LEU D N 1
ATOM 9257 C CA . LEU D 1 233 ? 10.081 60.286 34.852 1.00 13.49 232 LEU D CA 1
ATOM 9258 C C . LEU D 1 233 ? 10.651 59.369 35.892 1.00 13.59 232 LEU D C 1
ATOM 9259 O O . LEU D 1 233 ? 10.573 59.657 37.078 1.00 13.85 232 LEU D O 1
ATOM 9264 N N . HIS D 1 234 ? 11.293 58.301 35.449 1.00 13.38 233 HIS D N 1
ATOM 9265 C CA . HIS D 1 234 ? 11.765 57.294 36.371 1.00 13.69 233 HIS D CA 1
ATOM 9266 C C . HIS D 1 234 ? 13.090 57.638 37.026 1.00 12.48 233 HIS D C 1
ATOM 9267 O O . HIS D 1 234 ? 13.973 58.201 36.403 1.00 11.69 233 HIS D O 1
ATOM 9274 N N . ALA D 1 235 ? 13.194 57.302 38.307 1.00 11.99 234 ALA D N 1
ATOM 9275 C CA . ALA D 1 235 ? 14.438 57.453 39.061 1.00 11.65 234 ALA D CA 1
ATOM 9276 C C . ALA D 1 235 ? 14.503 56.353 40.112 1.00 11.46 234 ALA D C 1
ATOM 9277 O O . ALA D 1 235 ? 13.463 55.824 40.574 1.00 11.91 234 ALA D O 1
ATOM 9279 N N . GLU D 1 236 ? 15.725 55.978 40.463 1.00 10.91 235 GLU D N 1
ATOM 9280 C CA A GLU D 1 236 ? 15.953 55.005 41.522 0.50 10.91 235 GLU D CA 1
ATOM 9281 C CA B GLU D 1 236 ? 15.933 55.024 41.540 0.50 11.12 235 GLU D CA 1
ATOM 9282 C C . GLU D 1 236 ? 17.171 55.445 42.317 1.00 10.47 235 GLU D C 1
ATOM 9283 O O . GLU D 1 236 ? 18.164 55.852 41.723 1.00 10.56 235 GLU D O 1
ATOM 9294 N N . SER D 1 237 ? 17.086 55.310 43.644 1.00 9.78 236 SER D N 1
ATOM 9295 C CA . SER D 1 237 ? 18.159 55.662 44.571 1.00 8.96 236 SER D CA 1
ATOM 9296 C C . SER D 1 237 ? 18.837 54.397 45.083 1.00 9.74 236 SER D C 1
ATOM 9297 O O . SER D 1 237 ? 18.151 53.430 45.495 1.00 9.74 236 SER D O 1
ATOM 9300 N N . TYR D 1 238 ? 20.166 54.415 45.110 1.00 10.41 237 TYR D N 1
ATOM 9301 C CA . TYR D 1 238 ? 20.942 53.316 45.637 1.00 11.86 237 TYR D CA 1
ATOM 9302 C C . TYR D 1 238 ? 22.023 53.764 46.595 1.00 10.87 237 TYR D C 1
ATOM 9303 O O . TYR D 1 238 ? 22.554 54.869 46.496 1.00 10.50 237 TYR D O 1
ATOM 9312 N N . SER D 1 239 ? 22.386 52.871 47.506 1.00 9.87 238 SER D N 1
ATOM 9313 C CA . SER D 1 239 ? 23.610 53.059 48.259 1.00 9.65 238 SER D CA 1
ATOM 9314 C C . SER D 1 239 ? 24.740 52.860 47.257 1.00 9.29 238 SER D C 1
ATOM 9315 O O . SER D 1 239 ? 24.708 51.912 46.453 1.00 9.51 238 SER D O 1
ATOM 9318 N N . SER D 1 240 ? 25.770 53.702 47.314 1.00 8.99 239 SER D N 1
ATOM 9319 C CA . SER D 1 240 ? 26.927 53.503 46.440 1.00 9.64 239 SER D CA 1
ATOM 9320 C C . SER D 1 240 ? 27.629 52.142 46.699 1.00 10.69 239 SER D C 1
ATOM 9321 O O . SER D 1 240 ? 28.269 51.566 45.814 1.00 9.62 239 SER D O 1
ATOM 9324 N N . ALA D 1 241 ? 27.472 51.613 47.897 1.00 11.60 240 ALA D N 1
ATOM 9325 C CA . ALA D 1 241 ? 28.070 50.331 48.244 1.00 12.66 240 ALA D CA 1
ATOM 9326 C C . ALA D 1 241 ? 27.301 49.129 47.676 1.00 13.03 240 ALA D C 1
ATOM 9327 O O . ALA D 1 241 ? 27.791 48.006 47.763 1.00 13.44 240 ALA D O 1
ATOM 9329 N N . GLU D 1 242 ? 26.107 49.366 47.139 1.00 13.96 241 GLU D N 1
ATOM 9330 C CA . GLU D 1 242 ? 25.241 48.317 46.589 1.00 15.25 241 GLU D CA 1
ATOM 9331 C C . GLU D 1 242 ? 24.942 48.434 45.109 1.00 15.77 241 GLU D C 1
ATOM 9332 O O . GLU D 1 242 ? 24.566 47.445 44.463 1.00 15.39 241 GLU D O 1
ATOM 9338 N N . VAL D 1 243 ? 25.134 49.615 44.550 1.00 15.49 242 VAL D N 1
ATOM 9339 C CA . VAL D 1 243 ? 24.692 49.869 43.179 1.00 16.43 242 VAL D CA 1
ATOM 9340 C C . VAL D 1 243 ? 25.333 48.943 42.144 1.00 17.72 242 VAL D C 1
ATOM 9341 O O . VAL D 1 243 ? 24.696 48.609 41.120 1.00 17.80 242 VAL D O 1
ATOM 9345 N N . LEU D 1 244 ? 26.562 48.505 42.398 1.00 18.70 243 LEU D N 1
ATOM 9346 C CA . LEU D 1 244 ? 27.233 47.631 41.429 1.00 20.44 243 LEU D CA 1
ATOM 9347 C C . LEU D 1 244 ? 26.887 46.145 41.642 1.00 21.81 243 LEU D C 1
ATOM 9348 O O . LEU D 1 244 ? 27.405 45.293 40.926 1.00 21.89 243 LEU D O 1
ATOM 9353 N N . HIS D 1 245 ? 26.021 45.841 42.610 1.00 23.13 244 HIS D N 1
ATOM 9354 C CA . HIS D 1 245 ? 25.682 44.455 42.941 1.00 24.92 244 HIS D CA 1
ATOM 9355 C C . HIS D 1 245 ? 24.201 44.107 42.820 1.00 25.47 244 HIS D C 1
ATOM 9356 O O . HIS D 1 245 ? 23.814 43.002 43.165 1.00 26.55 244 HIS D O 1
ATOM 9363 N N . GLY D 1 246 ? 23.382 45.029 42.318 1.00 25.75 245 GLY D N 1
ATOM 9364 C CA . GLY D 1 246 ? 21.935 44.808 42.219 1.00 25.59 245 GLY D CA 1
ATOM 9365 C C . GLY D 1 246 ? 21.539 44.042 40.972 1.00 25.48 245 GLY D C 1
ATOM 9366 O O . GLY D 1 246 ? 22.390 43.668 40.173 1.00 24.68 245 GLY D O 1
ATOM 9367 N N . PRO D 1 247 ? 20.231 43.825 40.782 1.00 25.69 246 PRO D N 1
ATOM 9368 C CA . PRO D 1 247 ? 19.763 43.059 39.619 1.00 26.46 246 PRO D CA 1
ATOM 9369 C C . PRO D 1 247 ? 19.899 43.785 38.267 1.00 27.33 246 PRO D C 1
ATOM 9370 O O . PRO D 1 247 ? 19.945 43.127 37.228 1.00 28.71 246 PRO D O 1
ATOM 9374 N N . VAL D 1 248 ? 19.955 45.115 38.299 1.00 27.54 247 VAL D N 1
ATOM 9375 C CA . VAL D 1 248 ? 20.018 45.944 37.090 1.00 28.21 247 VAL D CA 1
ATOM 9376 C C . VAL D 1 248 ? 21.400 46.585 36.928 1.00 27.52 247 VAL D C 1
ATOM 9377 O O . VAL D 1 248 ? 21.982 47.056 37.898 1.00 26.82 247 VAL D O 1
ATOM 9379 N N . SER D 1 249 ? 21.938 46.545 35.710 1.00 27.15 248 SER D N 1
ATOM 9380 C CA . SER D 1 249 ? 23.232 47.180 35.420 1.00 26.46 248 SER D CA 1
ATOM 9381 C C . SER D 1 249 ? 23.033 48.671 35.190 1.00 26.19 248 SER D C 1
ATOM 9382 O O . SER D 1 249 ? 22.465 49.074 34.185 1.00 24.99 248 SER D O 1
ATOM 9385 N N . ILE D 1 250 ? 23.491 49.474 36.137 1.00 26.31 249 ILE D N 1
ATOM 9386 C CA . ILE D 1 250 ? 23.416 50.910 36.012 1.00 26.98 249 ILE D CA 1
ATOM 9387 C C . ILE D 1 250 ? 24.044 51.337 34.690 1.00 26.69 249 ILE D C 1
ATOM 9388 O O . ILE D 1 250 ? 23.469 52.111 33.924 1.00 26.23 249 ILE D O 1
ATOM 9393 N N . VAL D 1 251 ? 25.209 50.784 34.405 1.00 26.97 250 VAL D N 1
ATOM 9394 C CA . VAL D 1 251 ? 25.904 51.137 33.180 1.00 27.17 250 VAL D CA 1
ATOM 9395 C C . VAL D 1 251 ? 25.052 50.792 31.953 1.00 27.09 250 VAL D C 1
ATOM 9396 O O . VAL D 1 251 ? 24.817 51.659 31.107 1.00 27.24 250 VAL D O 1
ATOM 9400 N N . GLU D 1 252 ? 24.534 49.562 31.877 1.00 25.97 251 GLU D N 1
ATOM 9401 C CA . GLU D 1 252 ? 23.698 49.145 30.746 1.00 25.54 251 GLU D CA 1
ATOM 9402 C C . GLU D 1 252 ? 22.379 49.928 30.627 1.00 25.24 251 GLU D C 1
ATOM 9403 O O . GLU D 1 252 ? 21.878 50.123 29.521 1.00 25.28 251 GLU D O 1
ATOM 9405 N N . GLU D 1 253 ? 21.798 50.379 31.739 1.00 24.70 252 GLU D N 1
ATOM 9406 C CA . GLU D 1 253 ? 20.564 51.161 31.647 1.00 24.88 252 GLU D CA 1
ATOM 9407 C C . GLU D 1 253 ? 20.856 52.512 30.976 1.00 23.57 252 GLU D C 1
ATOM 9408 O O . GLU D 1 253 ? 20.013 53.035 30.287 1.00 23.70 252 GLU D O 1
ATOM 9414 N N . GLY D 1 254 ? 22.038 53.062 31.216 1.00 21.84 253 GLY D N 1
ATOM 9415 C CA . GLY D 1 254 ? 22.480 54.305 30.569 1.00 20.98 253 GLY D CA 1
ATOM 9416 C C . GLY D 1 254 ? 21.927 55.610 31.118 1.00 19.99 253 GLY D C 1
ATOM 9417 O O . GLY D 1 254 ? 22.205 56.651 30.545 1.00 20.69 253 GLY D O 1
ATOM 9418 N N . PHE D 1 255 ? 21.168 55.586 32.214 1.00 18.94 254 PHE D N 1
ATOM 9419 C CA . PHE D 1 255 ? 20.658 56.827 32.791 1.00 17.87 254 PHE D CA 1
ATOM 9420 C C . PHE D 1 255 ? 21.827 57.553 33.477 1.00 16.07 254 PHE D C 1
ATOM 9421 O O . PHE D 1 255 ? 22.738 56.903 34.001 1.00 14.81 254 PHE D O 1
ATOM 9429 N N . PRO D 1 256 ? 21.765 58.903 33.535 1.00 14.06 255 PRO D N 1
ATOM 9430 C CA . PRO D 1 256 ? 22.801 59.658 34.236 1.00 13.20 255 PRO D CA 1
ATOM 9431 C C . PRO D 1 256 ? 22.763 59.363 35.744 1.00 12.40 255 PRO D C 1
ATOM 9432 O O . PRO D 1 256 ? 21.702 59.030 36.282 1.00 12.59 255 PRO D O 1
ATOM 9436 N N . VAL D 1 257 ? 23.913 59.473 36.409 1.00 11.60 256 VAL D N 1
ATOM 9437 C CA . VAL D 1 257 ? 24.044 59.080 37.824 1.00 10.43 256 VAL D CA 1
ATOM 9438 C C . VAL D 1 257 ? 24.462 60.296 38.647 1.00 10.36 256 VAL D C 1
ATOM 9439 O O . VAL D 1 257 ? 25.429 60.975 38.300 1.00 10.55 256 VAL D O 1
ATOM 9443 N N . LEU D 1 258 ? 23.757 60.521 39.755 1.00 9.22 257 LEU D N 1
ATOM 9444 C CA . LEU D 1 258 ? 24.002 61.666 40.622 1.00 8.86 257 LEU D CA 1
ATOM 9445 C C . LEU D 1 258 ? 24.368 61.165 42.030 1.00 9.10 257 LEU D C 1
ATOM 9446 O O . LEU D 1 258 ? 23.512 60.678 42.762 1.00 9.40 257 LEU D O 1
ATOM 9451 N N . GLY D 1 259 ? 25.644 61.330 42.388 1.00 8.65 258 GLY D N 1
ATOM 9452 C CA . GLY D 1 259 ? 26.185 60.922 43.684 1.00 8.31 258 GLY D CA 1
ATOM 9453 C C . GLY D 1 259 ? 26.101 62.025 44.743 1.00 7.95 258 GLY D C 1
ATOM 9454 O O . GLY D 1 259 ? 26.728 63.083 44.622 1.00 8.69 258 GLY D O 1
ATOM 9455 N N . PHE D 1 260 ? 25.280 61.786 45.754 1.00 7.92 259 PHE D N 1
ATOM 9456 C CA . PHE D 1 260 ? 25.159 62.713 46.883 1.00 8.46 259 PHE D CA 1
ATOM 9457 C C . PHE D 1 260 ? 26.231 62.444 47.919 1.00 9.08 259 PHE D C 1
ATOM 9458 O O . PHE D 1 260 ? 26.166 61.428 48.623 1.00 9.80 259 PHE D O 1
ATOM 9466 N N . ALA D 1 261 ? 27.191 63.368 48.052 1.00 9.31 260 ALA D N 1
ATOM 9467 C CA . ALA D 1 261 ? 28.289 63.231 49.010 1.00 9.70 260 ALA D CA 1
ATOM 9468 C C . ALA D 1 261 ? 28.328 64.418 49.937 1.00 10.22 260 ALA D C 1
ATOM 9469 O O . ALA D 1 261 ? 28.509 65.548 49.485 1.00 9.64 260 ALA D O 1
ATOM 9471 N N . ALA D 1 262 ? 28.179 64.161 51.233 1.00 9.66 261 ALA D N 1
ATOM 9472 C CA . ALA D 1 262 ? 28.336 65.180 52.277 1.00 10.26 261 ALA D CA 1
ATOM 9473 C C . ALA D 1 262 ? 29.820 65.243 52.617 1.00 10.24 261 ALA D C 1
ATOM 9474 O O . ALA D 1 262 ? 30.584 64.393 52.161 1.00 11.11 261 ALA D O 1
ATOM 9476 N N . GLY D 1 263 ? 30.229 66.259 53.396 1.00 10.72 262 GLY D N 1
ATOM 9477 C CA . GLY D 1 263 ? 31.600 66.390 53.874 1.00 10.82 262 GLY D CA 1
ATOM 9478 C C . GLY D 1 263 ? 31.768 65.577 55.156 1.00 11.06 262 GLY D C 1
ATOM 9479 O O . GLY D 1 263 ? 32.017 66.113 56.242 1.00 11.00 262 GLY D O 1
ATOM 9480 N N . ASP D 1 264 ? 31.604 64.271 55.028 1.00 10.43 263 ASP D N 1
ATOM 9481 C CA . ASP D 1 264 ? 31.710 63.346 56.137 1.00 10.37 263 ASP D CA 1
ATOM 9482 C C . ASP D 1 264 ? 32.629 62.156 55.770 1.00 10.44 263 ASP D C 1
ATOM 9483 O O . ASP D 1 264 ? 33.305 62.164 54.723 1.00 11.35 263 ASP D O 1
ATOM 9488 N N . ALA D 1 265 ? 32.687 61.143 56.636 1.00 10.20 264 ALA D N 1
ATOM 9489 C CA . ALA D 1 265 ? 33.508 59.953 56.376 1.00 9.85 264 ALA D CA 1
ATOM 9490 C C . ALA D 1 265 ? 33.088 59.163 55.111 1.00 9.69 264 ALA D C 1
ATOM 9491 O O . ALA D 1 265 ? 33.866 58.346 54.593 1.00 9.48 264 ALA D O 1
ATOM 9493 N N . ALA D 1 266 ? 31.862 59.382 54.627 1.00 9.29 265 ALA D N 1
ATOM 9494 C CA . ALA D 1 266 ? 31.352 58.687 53.431 1.00 9.21 265 ALA D CA 1
ATOM 9495 C C . ALA D 1 266 ? 31.756 59.350 52.117 1.00 9.67 265 ALA D C 1
ATOM 9496 O O . ALA D 1 266 ? 31.538 58.783 51.051 1.00 9.87 265 ALA D O 1
ATOM 9498 N N . GLU D 1 267 ? 32.341 60.538 52.196 1.00 10.41 266 GLU D N 1
ATOM 9499 C CA . GLU D 1 267 ? 32.706 61.298 50.986 1.00 10.80 266 GLU D CA 1
ATOM 9500 C C . GLU D 1 267 ? 33.661 60.531 50.039 1.00 10.41 266 GLU D C 1
ATOM 9501 O O . GLU D 1 267 ? 33.377 60.392 48.843 1.00 10.67 266 GLU D O 1
ATOM 9507 N N . ALA D 1 268 ? 34.779 60.053 50.590 1.00 10.40 267 ALA D N 1
ATOM 9508 C CA . ALA D 1 268 ? 35.797 59.302 49.842 1.00 11.16 267 ALA D CA 1
ATOM 9509 C C . ALA D 1 268 ? 35.223 58.013 49.201 1.00 11.86 267 ALA D C 1
ATOM 9510 O O . ALA D 1 268 ? 35.411 57.800 47.997 1.00 12.10 267 ALA D O 1
ATOM 9512 N N . PRO D 1 269 ? 34.549 57.141 49.992 1.00 11.51 268 PRO D N 1
ATOM 9513 C CA . PRO D 1 269 ? 33.981 55.939 49.332 1.00 11.89 268 PRO D CA 1
ATOM 9514 C C . PRO D 1 269 ? 32.864 56.187 48.309 1.00 11.47 268 PRO D C 1
ATOM 9515 O O . PRO D 1 269 ? 32.746 55.442 47.345 1.00 11.73 268 PRO D O 1
ATOM 9519 N N . LEU D 1 270 ? 32.053 57.210 48.503 1.00 11.00 269 LEU D N 1
ATOM 9520 C CA . LEU D 1 270 ? 31.047 57.562 47.501 1.00 11.08 269 LEU D CA 1
ATOM 9521 C C . LEU D 1 270 ? 31.751 57.972 46.201 1.00 10.78 269 LEU D C 1
ATOM 9522 O O . LEU D 1 270 ? 31.405 57.520 45.110 1.00 10.64 269 LEU D O 1
ATOM 9527 N N . ALA D 1 271 ? 32.729 58.853 46.320 1.00 11.16 270 ALA D N 1
ATOM 9528 C CA . ALA D 1 271 ? 33.515 59.294 45.179 1.00 11.41 270 ALA D CA 1
ATOM 9529 C C . ALA D 1 271 ? 34.190 58.133 44.408 1.00 12.43 270 ALA D C 1
ATOM 9530 O O . ALA D 1 271 ? 34.184 58.113 43.185 1.00 12.15 270 ALA D O 1
ATOM 9532 N N . GLU D 1 272 ? 34.756 57.184 45.146 1.00 13.14 271 GLU D N 1
ATOM 9533 C CA . GLU D 1 272 ? 35.430 56.029 44.563 1.00 13.76 271 GLU D CA 1
ATOM 9534 C C . GLU D 1 272 ? 34.474 55.211 43.692 1.00 12.94 271 GLU D C 1
ATOM 9535 O O . GLU D 1 272 ? 34.814 54.828 42.577 1.00 11.83 271 GLU D O 1
ATOM 9541 N N . ILE D 1 273 ? 33.271 54.947 44.197 1.00 12.27 272 ILE D N 1
ATOM 9542 C CA . ILE D 1 273 ? 32.283 54.214 43.408 1.00 12.07 272 ILE D CA 1
ATOM 9543 C C . ILE D 1 273 ? 31.813 55.026 42.215 1.00 11.11 272 ILE D C 1
ATOM 9544 O O . ILE D 1 273 ? 31.691 54.477 41.112 1.00 10.77 272 ILE D O 1
ATOM 9549 N N . ALA D 1 274 ? 31.565 56.313 42.414 1.00 10.65 273 ALA D N 1
ATOM 9550 C CA . ALA D 1 274 ? 31.214 57.214 41.297 1.00 10.73 273 ALA D CA 1
ATOM 9551 C C . ALA D 1 274 ? 32.277 57.130 40.196 1.00 11.34 273 ALA D C 1
ATOM 9552 O O . ALA D 1 274 ? 31.948 57.019 39.035 1.00 11.50 273 ALA D O 1
ATOM 9554 N N . ASP D 1 275 ? 33.552 57.163 40.578 1.00 12.71 274 ASP D N 1
ATOM 9555 C CA . ASP D 1 275 ? 34.657 57.044 39.613 1.00 13.17 274 ASP D CA 1
ATOM 9556 C C . ASP D 1 275 ? 34.687 55.683 38.920 1.00 12.86 274 ASP D C 1
ATOM 9557 O O . ASP D 1 275 ? 35.013 55.581 37.731 1.00 13.05 274 ASP D O 1
ATOM 9562 N N . GLN D 1 276 ? 34.392 54.632 39.665 1.00 13.01 275 GLN D N 1
ATOM 9563 C CA . GLN D 1 276 ? 34.382 53.288 39.071 1.00 13.67 275 GLN D CA 1
ATOM 9564 C C . GLN D 1 276 ? 33.293 53.181 38.007 1.00 13.12 275 GLN D C 1
ATOM 9565 O O . GLN D 1 276 ? 33.516 52.605 36.960 1.00 13.14 275 GLN D O 1
ATOM 9571 N N . ILE D 1 277 ? 32.121 53.753 38.276 1.00 12.90 276 ILE D N 1
ATOM 9572 C CA . ILE D 1 277 ? 31.008 53.740 37.303 1.00 12.95 276 ILE D CA 1
ATOM 9573 C C . ILE D 1 277 ? 31.335 54.633 36.112 1.00 12.91 276 ILE D C 1
ATOM 9574 O O . ILE D 1 277 ? 31.011 54.299 34.972 1.00 13.02 276 ILE D O 1
ATOM 9579 N N . ALA D 1 278 ? 31.947 55.791 36.371 1.00 13.08 277 ALA D N 1
ATOM 9580 C CA . ALA D 1 278 ? 32.351 56.705 35.299 1.00 13.65 277 ALA D CA 1
ATOM 9581 C C . ALA D 1 278 ? 33.389 56.012 34.401 1.00 14.37 277 ALA D C 1
ATOM 9582 O O . ALA D 1 278 ? 33.345 56.148 33.189 1.00 13.73 277 ALA D O 1
ATOM 9584 N N . ALA D 1 279 ? 34.283 55.243 35.029 1.00 14.86 278 ALA D N 1
ATOM 9585 C CA . ALA D 1 279 ? 35.359 54.529 34.332 1.00 16.14 278 ALA D CA 1
ATOM 9586 C C . ALA D 1 279 ? 34.869 53.539 33.291 1.00 16.67 278 ALA D C 1
ATOM 9587 O O . ALA D 1 279 ? 35.565 53.276 32.299 1.00 15.85 278 ALA D O 1
ATOM 9589 N N . LYS D 1 280 ? 33.713 52.948 33.560 1.00 17.47 279 LYS D N 1
ATOM 9590 C CA . LYS D 1 280 ? 33.070 51.999 32.653 1.00 18.73 279 LYS D CA 1
ATOM 9591 C C . LYS D 1 280 ? 32.360 52.691 31.486 1.00 18.19 279 LYS D C 1
ATOM 9592 O O . LYS D 1 280 ? 31.852 52.009 30.602 1.00 19.01 279 LYS D O 1
ATOM 9598 N N . GLY D 1 281 ? 32.265 54.014 31.517 1.00 17.34 280 GLY D N 1
ATOM 9599 C CA . GLY D 1 281 ? 31.677 54.774 30.437 1.00 17.64 280 GLY D CA 1
ATOM 9600 C C . GLY D 1 281 ? 30.336 55.422 30.747 1.00 17.18 280 GLY D C 1
ATOM 9601 O O . GLY D 1 281 ? 29.768 56.073 29.872 1.00 18.08 280 GLY D O 1
ATOM 9602 N N . ALA D 1 282 ? 29.835 55.248 31.969 1.00 16.47 281 ALA D N 1
ATOM 9603 C CA . ALA D 1 282 ? 28.559 55.858 32.367 1.00 15.95 281 ALA D CA 1
ATOM 9604 C C . ALA D 1 282 ? 28.757 57.359 32.628 1.00 15.66 281 ALA D C 1
ATOM 9605 O O . ALA D 1 282 ? 29.892 57.815 32.881 1.00 15.64 281 ALA D O 1
ATOM 9607 N N . THR D 1 283 ? 27.662 58.123 32.541 1.00 15.24 282 THR D N 1
ATOM 9608 C CA . THR D 1 283 ? 27.649 59.565 32.765 1.00 14.63 282 THR D CA 1
ATOM 9609 C C . THR D 1 283 ? 27.334 59.741 34.250 1.00 13.70 282 THR D C 1
ATOM 9610 O O . THR D 1 283 ? 26.211 59.413 34.694 1.00 12.71 282 THR D O 1
ATOM 9614 N N . VAL D 1 284 ? 28.345 60.196 34.998 1.00 13.04 283 VAL D N 1
ATOM 9615 C CA . VAL D 1 284 ? 28.291 60.262 36.442 1.00 12.42 283 VAL D CA 1
ATOM 9616 C C . VAL D 1 284 ? 28.809 61.589 36.966 1.00 11.90 283 VAL D C 1
ATOM 9617 O O . VAL D 1 284 ? 29.836 62.100 36.501 1.00 11.14 283 VAL D O 1
ATOM 9621 N N . PHE D 1 285 ? 28.060 62.139 37.928 1.00 11.76 284 PHE D N 1
ATOM 9622 C CA . PHE D 1 285 ? 28.350 63.398 38.596 1.00 11.72 284 PHE D CA 1
ATOM 9623 C C . PHE D 1 285 ? 28.247 63.127 40.101 1.00 11.07 284 PHE D C 1
ATOM 9624 O O . PHE D 1 285 ? 27.453 62.276 40.520 1.00 11.52 284 PHE D O 1
ATOM 9632 N N . ALA D 1 286 ? 28.977 63.899 40.909 1.00 10.41 285 ALA D N 1
ATOM 9633 C CA . ALA D 1 286 ? 28.954 63.726 42.351 1.00 9.81 285 ALA D CA 1
ATOM 9634 C C . ALA D 1 286 ? 29.269 65.034 43.053 1.00 9.31 285 ALA D C 1
ATOM 9635 O O . ALA D 1 286 ? 30.064 65.835 42.550 1.00 8.28 285 ALA D O 1
ATOM 9637 N N . THR D 1 287 ? 28.638 65.270 44.202 1.00 9.12 286 THR D N 1
ATOM 9638 C CA . THR D 1 287 ? 28.818 66.522 44.938 1.00 9.13 286 THR D CA 1
ATOM 9639 C C . THR D 1 287 ? 30.058 66.509 45.836 1.00 9.75 286 THR D C 1
ATOM 9640 O O . THR D 1 287 ? 29.970 66.683 47.055 1.00 9.42 286 THR D O 1
ATOM 9644 N N . THR D 1 288 ? 31.211 66.305 45.209 1.00 10.30 287 THR D N 1
ATOM 9645 C CA . THR D 1 288 ? 32.484 66.249 45.921 1.00 10.90 287 THR D CA 1
ATOM 9646 C C . THR D 1 288 ? 33.629 66.433 44.937 1.00 11.71 287 THR D C 1
ATOM 9647 O O . THR D 1 288 ? 33.575 65.944 43.811 1.00 11.74 287 THR D O 1
ATOM 9651 N N . GLY D 1 289 ? 34.666 67.130 45.383 1.00 13.02 288 GLY D N 1
ATOM 9652 C CA . GLY D 1 289 ? 35.858 67.314 44.569 1.00 14.15 288 GLY D CA 1
ATOM 9653 C C . GLY D 1 289 ? 36.804 66.113 44.582 1.00 15.31 288 GLY D C 1
ATOM 9654 O O . GLY D 1 289 ? 37.797 66.113 43.846 1.00 15.68 288 GLY D O 1
ATOM 9655 N N . ARG D 1 290 ? 36.499 65.085 45.374 1.00 15.40 289 ARG D N 1
ATOM 9656 C CA . ARG D 1 290 ? 37.344 63.872 45.468 1.00 17.05 289 ARG D CA 1
ATOM 9657 C C . ARG D 1 290 ? 37.229 62.921 44.274 1.00 16.59 289 ARG D C 1
ATOM 9658 O O . ARG D 1 290 ? 37.986 61.969 44.191 1.00 16.20 289 ARG D O 1
ATOM 9666 N N . VAL D 1 291 ? 36.275 63.153 43.373 1.00 16.09 290 VAL D N 1
ATOM 9667 C CA . VAL D 1 291 ? 36.150 62.307 42.197 1.00 16.01 290 VAL D CA 1
ATOM 9668 C C . VAL D 1 291 ? 37.291 62.676 41.251 1.00 17.08 290 VAL D C 1
ATOM 9669 O O . VAL D 1 291 ? 37.644 63.840 41.145 1.00 17.24 290 VAL D O 1
ATOM 9673 N N . THR D 1 292 ? 37.889 61.670 40.626 1.00 17.72 291 THR D N 1
ATOM 9674 C CA . THR D 1 292 ? 38.928 61.885 39.623 1.00 18.09 291 THR D CA 1
ATOM 9675 C C . THR D 1 292 ? 38.473 61.529 38.209 1.00 18.09 291 THR D C 1
ATOM 9676 O O . THR D 1 292 ? 39.122 61.915 37.235 1.00 18.51 291 THR D O 1
ATOM 9680 N N . ARG D 1 293 ? 37.351 60.818 38.084 1.00 17.50 292 ARG D N 1
ATOM 9681 C CA . ARG D 1 293 ? 36.818 60.362 36.805 1.00 17.49 292 ARG D CA 1
ATOM 9682 C C . ARG D 1 293 ? 35.391 60.858 36.574 1.00 16.54 292 ARG D C 1
ATOM 9683 O O . ARG D 1 293 ? 35.053 61.355 35.504 1.00 16.59 292 ARG D O 1
ATOM 9691 N N . ALA D 1 294 ? 34.536 60.687 37.568 1.00 15.46 293 ALA D N 1
ATOM 9692 C CA . ALA D 1 294 ? 33.208 61.281 37.529 1.00 14.60 293 ALA D CA 1
ATOM 9693 C C . ALA D 1 294 ? 33.364 62.818 37.535 1.00 14.58 293 ALA D C 1
ATOM 9694 O O . ALA D 1 294 ? 34.428 63.347 37.888 1.00 14.68 293 ALA D O 1
ATOM 9696 N N . ARG D 1 295 ? 32.319 63.521 37.127 1.00 14.36 294 ARG D N 1
ATOM 9697 C CA . ARG D 1 295 ? 32.329 64.971 37.113 1.00 15.06 294 ARG D CA 1
ATOM 9698 C C . ARG D 1 295 ? 31.813 65.565 38.411 1.00 13.47 294 ARG D C 1
ATOM 9699 O O . ARG D 1 295 ? 30.972 64.969 39.081 1.00 12.76 294 ARG D O 1
ATOM 9707 N N . VAL D 1 296 ? 32.335 66.732 38.754 1.00 11.91 295 VAL D N 1
ATOM 9708 C CA . VAL D 1 296 ? 32.008 67.409 40.014 1.00 11.67 295 VAL D CA 1
ATOM 9709 C C . VAL D 1 296 ? 30.798 68.314 39.840 1.00 11.30 295 VAL D C 1
ATOM 9710 O O . VAL D 1 296 ? 30.725 69.114 38.881 1.00 10.33 295 VAL D O 1
ATOM 9714 N N . LEU D 1 297 ? 29.878 68.199 40.800 1.00 11.06 296 LEU D N 1
ATOM 9715 C CA . LEU D 1 297 ? 28.752 69.079 40.911 1.00 10.84 296 LEU D CA 1
ATOM 9716 C C . LEU D 1 297 ? 29.061 70.111 41.993 1.00 10.76 296 LEU D C 1
ATOM 9717 O O . LEU D 1 297 ? 29.404 69.744 43.120 1.00 10.64 296 LEU D O 1
ATOM 9722 N N . GLU D 1 298 ? 28.856 71.385 41.661 1.00 10.11 297 GLU D N 1
ATOM 9723 C CA . GLU D 1 298 ? 29.067 72.465 42.618 1.00 10.70 297 GLU D CA 1
ATOM 9724 C C . GLU D 1 298 ? 28.180 72.269 43.839 1.00 10.23 297 GLU D C 1
ATOM 9725 O O . GLU D 1 298 ? 27.023 71.867 43.728 1.00 9.51 297 GLU D O 1
ATOM 9731 N N . HIS D 1 299 ? 28.714 72.590 45.006 1.00 10.62 298 HIS D N 1
ATOM 9732 C CA . HIS D 1 299 ? 27.970 72.413 46.252 1.00 11.26 298 HIS D CA 1
ATOM 9733 C C . HIS D 1 299 ? 28.423 73.396 47.299 1.00 11.09 298 HIS D C 1
ATOM 9734 O O . HIS D 1 299 ? 29.563 73.862 47.244 1.00 11.67 298 HIS D O 1
ATOM 9741 N N . VAL D 1 300 ? 27.535 73.677 48.261 1.00 11.08 299 VAL D N 1
ATOM 9742 C CA . VAL D 1 300 ? 27.798 74.607 49.373 1.00 11.07 299 VAL D CA 1
ATOM 9743 C C . VAL D 1 300 ? 27.869 73.719 50.629 1.00 10.64 299 VAL D C 1
ATOM 9744 O O . VAL D 1 300 ? 26.909 72.990 50.921 1.00 10.30 299 VAL D O 1
ATOM 9748 N N . ARG D 1 301 ? 29.011 73.717 51.320 1.00 11.15 300 ARG D N 1
ATOM 9749 C CA . ARG D 1 301 ? 29.127 73.008 52.588 1.00 11.30 300 ARG D CA 1
ATOM 9750 C C . ARG D 1 301 ? 28.487 73.896 53.656 1.00 11.26 300 ARG D C 1
ATOM 9751 O O . ARG D 1 301 ? 28.354 75.102 53.468 1.00 10.98 300 ARG D O 1
ATOM 9759 N N . SER D 1 302 ? 28.082 73.267 54.762 1.00 10.67 301 SER D N 1
ATOM 9760 C CA . SER D 1 302 ? 27.207 73.888 55.746 1.00 10.40 301 SER D CA 1
ATOM 9761 C C . SER D 1 302 ? 27.789 74.235 57.110 1.00 11.19 301 SER D C 1
ATOM 9762 O O . SER D 1 302 ? 27.124 74.922 57.894 1.00 11.35 301 SER D O 1
ATOM 9765 N N . GLY D 1 303 ? 28.983 73.740 57.422 1.00 11.06 302 GLY D N 1
ATOM 9766 C CA . GLY D 1 303 ? 29.546 73.966 58.742 1.00 11.51 302 GLY D CA 1
ATOM 9767 C C . GLY D 1 303 ? 29.506 72.731 59.628 1.00 11.28 302 GLY D C 1
ATOM 9768 O O . GLY D 1 303 ? 30.165 72.709 60.660 1.00 11.87 302 GLY D O 1
ATOM 9769 N N . HIS D 1 304 ? 28.716 71.721 59.247 1.00 11.57 303 HIS D N 1
ATOM 9770 C CA . HIS D 1 304 ? 28.661 70.445 59.958 1.00 11.15 303 HIS D CA 1
ATOM 9771 C C . HIS D 1 304 ? 28.270 69.332 58.986 1.00 11.16 303 HIS D C 1
ATOM 9772 O O . HIS D 1 304 ? 27.386 69.533 58.132 1.00 10.08 303 HIS D O 1
ATOM 9779 N N . ALA D 1 305 ? 28.912 68.171 59.139 1.00 10.97 304 ALA D N 1
ATOM 9780 C CA . ALA D 1 305 ? 28.632 67.003 58.304 1.00 11.63 304 ALA D CA 1
ATOM 9781 C C . ALA D 1 305 ? 27.140 66.681 58.218 1.00 11.61 304 ALA D C 1
ATOM 9782 O O . ALA D 1 305 ? 26.619 66.413 57.125 1.00 12.61 304 ALA D O 1
ATOM 9784 N N . LEU D 1 306 ? 26.443 66.773 59.353 1.00 11.30 305 LEU D N 1
ATOM 9785 C CA . LEU D 1 306 ? 25.029 66.380 59.440 1.00 10.50 305 LEU D CA 1
ATOM 9786 C C . LEU D 1 306 ? 24.014 67.316 58.761 1.00 10.11 305 LEU D C 1
ATOM 9787 O O . LEU D 1 306 ? 22.887 66.898 58.460 1.00 10.33 305 LEU D O 1
ATOM 9792 N N . THR D 1 307 ? 24.413 68.566 58.522 1.00 9.31 306 THR D N 1
ATOM 9793 C CA . THR D 1 307 ? 23.598 69.521 57.826 1.00 9.46 306 THR D CA 1
ATOM 9794 C C . THR D 1 307 ? 23.979 69.576 56.334 1.00 9.36 306 THR D C 1
ATOM 9795 O O . THR D 1 307 ? 23.233 70.129 55.525 1.00 9.39 306 THR D O 1
ATOM 9799 N N . ASP D 1 308 ? 25.107 68.974 55.964 1.00 9.25 307 ASP D N 1
ATOM 9800 C CA . ASP D 1 308 ? 25.550 69.028 54.561 1.00 9.34 307 ASP D CA 1
ATOM 9801 C C . ASP D 1 308 ? 24.468 68.504 53.585 1.00 8.98 307 ASP D C 1
ATOM 9802 O O . ASP D 1 308 ? 24.269 69.083 52.537 1.00 8.33 307 ASP D O 1
ATOM 9807 N N . PRO D 1 309 ? 23.813 67.369 53.900 1.00 8.97 308 PRO D N 1
ATOM 9808 C CA . PRO D 1 309 ? 22.762 66.882 52.976 1.00 8.60 308 PRO D CA 1
ATOM 9809 C C . PRO D 1 309 ? 21.624 67.839 52.646 1.00 8.57 308 PRO D C 1
ATOM 9810 O O . PRO D 1 309 ? 21.060 67.779 51.539 1.00 8.45 308 PRO D O 1
ATOM 9814 N N . LEU D 1 310 ? 21.221 68.676 53.598 1.00 8.47 309 LEU D N 1
ATOM 9815 C CA . LEU D 1 310 ? 20.182 69.674 53.337 1.00 8.78 309 LEU D CA 1
ATOM 9816 C C . LEU D 1 310 ? 20.608 70.664 52.233 1.00 8.52 309 LEU D C 1
ATOM 9817 O O . LEU D 1 310 ? 19.810 71.021 51.377 1.00 8.60 309 LEU D O 1
ATOM 9822 N N . SER D 1 311 ? 21.860 71.093 52.264 1.00 9.12 310 SER D N 1
ATOM 9823 C CA . SER D 1 311 ? 22.408 71.939 51.187 1.00 9.15 310 SER D CA 1
ATOM 9824 C C . SER D 1 311 ? 22.283 71.210 49.848 1.00 8.45 310 SER D C 1
ATOM 9825 O O . SER D 1 311 ? 21.796 71.784 48.872 1.00 8.30 310 SER D O 1
ATOM 9828 N N . LEU D 1 312 ? 22.750 69.954 49.792 1.00 8.15 311 LEU D N 1
ATOM 9829 C CA . LEU D 1 312 ? 22.699 69.175 48.563 1.00 7.49 311 LEU D CA 1
ATOM 9830 C C . LEU D 1 312 ? 21.293 69.002 48.025 1.00 6.80 311 LEU D C 1
ATOM 9831 O O . LEU D 1 312 ? 21.086 69.104 46.836 1.00 7.00 311 LEU D O 1
ATOM 9836 N N . ILE D 1 313 ? 20.313 68.698 48.886 1.00 7.17 312 ILE D N 1
ATOM 9837 C CA . ILE D 1 313 ? 18.965 68.465 48.365 1.00 7.23 312 ILE D CA 1
ATOM 9838 C C . ILE D 1 313 ? 18.366 69.764 47.813 1.00 8.02 312 ILE D C 1
ATOM 9839 O O . ILE D 1 313 ? 17.613 69.725 46.844 1.00 7.58 312 ILE D O 1
ATOM 9844 N N . VAL D 1 314 ? 18.672 70.896 48.447 1.00 7.71 313 VAL D N 1
ATOM 9845 C CA . VAL D 1 314 ? 18.187 72.192 47.941 1.00 7.91 313 VAL D CA 1
ATOM 9846 C C . VAL D 1 314 ? 18.723 72.466 46.519 1.00 7.78 313 VAL D C 1
ATOM 9847 O O . VAL D 1 314 ? 17.935 72.876 45.635 1.00 7.95 313 VAL D O 1
ATOM 9851 N N . SER D 1 315 ? 20.026 72.229 46.302 1.00 7.24 314 SER D N 1
ATOM 9852 C CA . SER D 1 315 ? 20.626 72.324 44.975 1.00 7.59 314 SER D CA 1
ATOM 9853 C C . SER D 1 315 ? 19.962 71.351 44.017 1.00 7.83 314 SER D C 1
ATOM 9854 O O . SER D 1 315 ? 19.686 71.710 42.876 1.00 7.71 314 SER D O 1
ATOM 9857 N N . PHE D 1 316 ? 19.682 70.124 44.477 1.00 7.71 315 PHE D N 1
ATOM 9858 C CA . PHE D 1 316 ? 18.967 69.167 43.646 1.00 7.53 315 PHE D CA 1
ATOM 9859 C C . PHE D 1 316 ? 17.580 69.691 43.248 1.00 7.45 315 PHE D C 1
ATOM 9860 O O . PHE D 1 316 ? 17.191 69.662 42.081 1.00 7.25 315 PHE D O 1
ATOM 9868 N N . TYR D 1 317 ? 16.823 70.189 44.216 1.00 7.84 316 TYR D N 1
ATOM 9869 C CA . TYR D 1 317 ? 15.485 70.716 43.917 1.00 8.71 316 TYR D CA 1
ATOM 9870 C C . TYR D 1 317 ? 15.551 71.834 42.864 1.00 8.24 316 TYR D C 1
ATOM 9871 O O . TYR D 1 317 ? 14.737 71.904 41.929 1.00 8.29 316 TYR D O 1
ATOM 9880 N N . SER D 1 318 ? 16.551 72.697 43.006 1.00 8.85 317 SER D N 1
ATOM 9881 C CA . SER D 1 318 ? 16.772 73.793 42.062 1.00 8.99 317 SER D CA 1
ATOM 9882 C C . SER D 1 318 ? 17.116 73.274 40.644 1.00 9.46 317 SER D C 1
ATOM 9883 O O . SER D 1 318 ? 16.602 73.770 39.622 1.00 8.58 317 SER D O 1
ATOM 9894 N N . VAL D 1 320 ? 16.208 70.331 39.461 1.00 10.01 319 VAL D N 1
ATOM 9895 C CA . VAL D 1 320 ? 14.998 69.699 38.930 1.00 10.03 319 VAL D CA 1
ATOM 9896 C C . VAL D 1 320 ? 14.018 70.776 38.409 1.00 10.27 319 VAL D C 1
ATOM 9897 O O . VAL D 1 320 ? 13.433 70.619 37.342 1.00 10.15 319 VAL D O 1
ATOM 9901 N N . GLU D 1 321 ? 13.854 71.861 39.158 1.00 10.12 320 GLU D N 1
ATOM 9902 C CA . GLU D 1 321 ? 12.946 72.912 38.725 1.00 11.29 320 GLU D CA 1
ATOM 9903 C C . GLU D 1 321 ? 13.385 73.504 37.390 1.00 11.11 320 GLU D C 1
ATOM 9904 O O . GLU D 1 321 ? 12.561 73.669 36.469 1.00 11.60 320 GLU D O 1
ATOM 9910 N N . ALA D 1 322 ? 14.672 73.816 37.286 1.00 11.55 321 ALA D N 1
ATOM 9911 C CA . ALA D 1 322 ? 15.250 74.411 36.059 1.00 11.96 321 ALA D CA 1
ATOM 9912 C C . ALA D 1 322 ? 15.086 73.448 34.876 1.00 12.21 321 ALA D C 1
ATOM 9913 O O . ALA D 1 322 ? 14.781 73.878 33.771 1.00 13.60 321 ALA D O 1
ATOM 9915 N N . PHE D 1 323 ? 15.305 72.157 35.119 1.00 12.71 322 PHE D N 1
ATOM 9916 C CA . PHE D 1 323 ? 15.151 71.108 34.095 1.00 13.10 322 PHE D CA 1
ATOM 9917 C C . PHE D 1 323 ? 13.720 71.058 33.563 1.00 14.24 322 PHE D C 1
ATOM 9918 O O . PHE D 1 323 ? 13.503 71.008 32.353 1.00 14.15 322 PHE D O 1
ATOM 9926 N N . ALA D 1 324 ? 12.759 71.018 34.481 1.00 14.39 323 ALA D N 1
ATOM 9927 C CA . ALA D 1 324 ? 11.353 70.976 34.135 1.00 16.00 323 ALA D CA 1
ATOM 9928 C C . ALA D 1 324 ? 10.936 72.220 33.347 1.00 17.27 323 ALA D C 1
ATOM 9929 O O . ALA D 1 324 ? 10.255 72.119 32.314 1.00 17.86 323 ALA D O 1
ATOM 9931 N N . SER D 1 325 ? 11.313 73.389 33.846 1.00 19.36 324 SER D N 1
ATOM 9932 C CA . SER D 1 325 ? 10.959 74.649 33.190 1.00 21.44 324 SER D CA 1
ATOM 9933 C C . SER D 1 325 ? 11.487 74.757 31.767 1.00 23.14 324 SER D C 1
ATOM 9934 O O . SER D 1 325 ? 10.771 75.199 30.865 1.00 23.17 324 SER D O 1
ATOM 9937 N N . GLU D 1 326 ? 12.733 74.348 31.574 1.00 24.99 325 GLU D N 1
ATOM 9938 C CA . GLU D 1 326 ? 13.353 74.321 30.258 1.00 27.30 325 GLU D CA 1
ATOM 9939 C C . GLU D 1 326 ? 12.626 73.451 29.280 1.00 28.58 325 GLU D C 1
ATOM 9940 O O . GLU D 1 326 ? 12.618 73.721 28.079 1.00 29.38 325 GLU D O 1
ATOM 9946 N N . ARG D 1 327 ? 12.050 72.376 29.789 1.00 29.99 326 ARG D N 1
ATOM 9947 C CA . ARG D 1 327 ? 11.415 71.408 28.935 1.00 30.92 326 ARG D CA 1
ATOM 9948 C C . ARG D 1 327 ? 9.899 71.550 28.876 1.00 31.28 326 ARG D C 1
ATOM 9949 O O . ARG D 1 327 ? 9.217 70.649 28.411 1.00 31.63 326 ARG D O 1
ATOM 9957 N N . GLY D 1 328 ? 9.390 72.707 29.298 1.00 31.73 327 GLY D N 1
ATOM 9958 C CA . GLY D 1 328 ? 7.959 72.997 29.244 1.00 32.24 327 GLY D CA 1
ATOM 9959 C C . GLY D 1 328 ? 7.084 72.294 30.270 1.00 32.62 327 GLY D C 1
ATOM 9960 O O . GLY D 1 328 ? 5.868 72.504 30.281 1.00 33.32 327 GLY D O 1
ATOM 9961 N N . ILE D 1 329 ? 7.696 71.471 31.121 1.00 32.39 328 ILE D N 1
ATOM 9962 C CA . ILE D 1 329 ? 7.012 70.726 32.161 1.00 32.48 328 ILE D CA 1
ATOM 9963 C C . ILE D 1 329 ? 6.743 71.663 33.334 1.00 31.97 328 ILE D C 1
ATOM 9964 O O . ILE D 1 329 ? 7.679 72.303 33.834 1.00 31.82 328 ILE D O 1
ATOM 9969 N N . ASP D 1 330 ? 5.480 71.779 33.750 1.00 31.28 329 ASP D N 1
ATOM 9970 C CA . ASP D 1 330 ? 5.173 72.468 35.004 1.00 30.64 329 ASP D CA 1
ATOM 9971 C C . ASP D 1 330 ? 4.889 71.338 35.959 1.00 30.01 329 ASP D C 1
ATOM 9972 O O . ASP D 1 330 ? 3.896 70.639 35.787 1.00 29.47 329 ASP D O 1
ATOM 9977 N N . PRO D 1 331 ? 5.761 71.155 36.969 1.00 29.21 330 PRO D N 1
ATOM 9978 C CA . PRO D 1 331 ? 5.551 70.068 37.925 1.00 29.27 330 PRO D CA 1
ATOM 9979 C C . PRO D 1 331 ? 4.171 70.067 38.580 1.00 29.02 330 PRO D C 1
ATOM 9980 O O . PRO D 1 331 ? 3.673 69.023 38.978 1.00 28.87 330 PRO D O 1
ATOM 9984 N N . ASP D 1 332 ? 3.559 71.237 38.678 1.00 28.34 331 ASP D N 1
ATOM 9985 C CA . ASP D 1 332 ? 2.274 71.364 39.322 1.00 28.01 331 ASP D CA 1
ATOM 9986 C C . ASP D 1 332 ? 1.095 71.539 38.353 1.00 29.29 331 ASP D C 1
ATOM 9987 O O . ASP D 1 332 ? -0.019 71.820 38.787 1.00 29.39 331 ASP D O 1
ATOM 9992 N N . ALA D 1 333 ? 1.339 71.358 37.055 1.00 30.34 332 ALA D N 1
ATOM 9993 C CA . ALA D 1 333 ? 0.254 71.327 36.061 1.00 31.08 332 ALA D CA 1
ATOM 9994 C C . ALA D 1 333 ? 0.137 69.873 35.615 1.00 31.89 332 ALA D C 1
ATOM 9995 O O . ALA D 1 333 ? 0.377 68.942 36.417 1.00 32.70 332 ALA D O 1
#

B-factor: mean 14.59, std 7.15, range [3.48, 52.88]

Sequence (1297 aa):
GTQHITRRRREEIDDEIPEEAVQRRLLDHGAQDVARVAAVLRLRDPSFFVATVARGSSDHVCTYLSSYAAELLLGLPVASLGPSVASVYDARLRLDRRALCLAVSQQSGKSPDIVATRRNAGRDGALCVALTNDAASPLAGVSAHTIDIHAGPELSSVVAATKTFVTSAVAGLLLADWAEDDGLRAALGNLPETLAAASRIDWPERVAIGARPSLFTLGRGTSLAVSNEAALKFKETCQLHAEESYSSAEVLHGPVSIVEEGFPVLGFAAGDAAEAPLAEIADQIAAKGATVFATTGRVTRRARVLEHVRSGHALTDPLSLIVSFYSVEAFASERGIDPDHITRRREIDEIPEEAVQRLLDHGAQDVARRVAAVLRRLRDPSFVATVARGSSDHVCTYLSSYAAELLLGLPVASLGPSVASVYDARRLRLDRALCLLAVSQQSSGKSPDIVATRRNAGRDGALCVALTNDAASPLAGVSAHTIDIHAGPELSVAATKTFVTSAVAGLLLADWAEDDGLRAALGNLPETLAAASRRIDWPERRVAIGARPSLFTLGRGTSSLAVSNEAALKFKEETCQLHAEESYSSAEVLHGPVSIVEEGFPVLGFAAGDAAEAPLAEIADQIAAKGATVFATTGRVTRARVLEHVRSGHALTDPLSLIVSFYSVEAFASSERGIDPDITRRREIDEIPEAVQRLLDHGAQDVARVAAVLRRLRRDPSFVATVARRGSSDHVCTYLSSYAAELLLGLPVASLGPSVASVYDARRLRLDDRRALCLAVSQSGKSPDIVATRRNAGRDGALCVALTNDAASPLAGVSAHTIDIHAGPELSVAATKTFVTSAVAGLLLADWAEDDGLRAALGNLPETLAAASRRIDWPERVAIGARPSLFTLGRGTSSLAVSNEAALKFKETCQLHAEESYSSAEVLHGPVSIVEEEGFPVLGFAAGDAAEAPLAEIADQIAAKKGATVFATTGRVTRARVLEHVRSGHALTDPLSLIVSFYSVEAFASEERGIDDPDTQHIITRRREIDEIPEAVQRRLLDHGAQDVARVAAVLRLRDPSFVATVARGSSDHVCTYLSSYAAELLLGLPVASLGPSVASVYDARLRLDRALCLAVSQSGKSPDIVATRRNAGRDGALCVALTNDAASPLAGVSAHTIDIHAGPELSVAATKTFVTSAVAGLLLADWAEDDGLRAALGNLPETLAAASRIDWPERRVAIGARPSLFTLGRGTSSLAVSNEAALKFKETCQLHAEESYSSAEVLHGPVSIVEEGFPVLGFAAGDAAEAPLAEIADQIAAKGATVFATTGRVTRARVLEHVRSGHALTDPLSLIVSFYSVEAFASERGIDPDA

Nearest PDB structures (foldseek):
  3fj1-assembly2_C  TM=1.002E+00  e=1.005E-57  Ruegeria pomeroyi DSS-3
  2zj3-assembly1_A  TM=8.427E-01  e=2.347E-18  Homo sapiens
  6r4f-assembly1_B  TM=8.477E-01  e=7.529E-18  Homo sapiens
  6r4f-assembly1_A  TM=8.312E-01  e=1.150E-17  Homo sapiens
  1j5x-assembly1_A  TM=7.712E-01  e=4.019E-14  Thermotoga maritima